Protein 6N0B (pdb70)

B-factor: mean 41.93, std 14.63, range [20.8, 118.57]

Structure (mmCIF, N/CA/C/O backbone):
data_6N0B
#
_entry.id   6N0B
#
_cell.length_a   151.513
_cell.length_b   68.866
_cell.length_c   150.519
_cell.angle_alpha   90.000
_cell.angle_beta   112.760
_cell.angle_gamma   90.000
#
_symmetry.space_group_name_H-M   'C 1 2 1'
#
loop_
_entity.id
_entity.type
_entity.pdbx_description
1 polymer Septin-7
2 non-polymer "GUANOSINE-5'-DIPHOSPHATE"
3 water water
#
loop_
_atom_site.group_PDB
_atom_site.id
_atom_site.type_symbol
_atom_site.label_atom_id
_atom_site.label_alt_id
_atom_site.label_comp_id
_atom_site.label_asym_id
_atom_site.label_entity_id
_atom_site.label_seq_id
_atom_site.pdbx_PDB_ins_code
_atom_site.Cartn_x
_atom_site.Cartn_y
_atom_site.Cartn_z
_atom_site.occupancy
_atom_site.B_iso_or_equiv
_atom_site.auth_seq_id
_atom_site.auth_comp_id
_atom_site.auth_asym_id
_atom_site.auth_atom_id
_atom_site.pdbx_PDB_model_num
ATOM 1 N N . GLY A 1 15 ? -26.152 -50.748 41.530 1.00 62.39 48 GLY C N 1
ATOM 2 C CA . GLY A 1 15 ? -25.270 -49.600 41.413 1.00 57.27 48 GLY C CA 1
ATOM 3 C C . GLY A 1 15 ? -25.140 -48.792 42.691 1.00 58.71 48 GLY C C 1
ATOM 4 O O . GLY A 1 15 ? -26.121 -48.597 43.408 1.00 64.89 48 GLY C O 1
ATOM 5 N N . PHE A 1 16 ? -23.920 -48.328 42.970 1.00 54.59 49 PHE C N 1
ATOM 6 C CA . PHE A 1 16 ? -23.608 -47.491 44.119 1.00 53.97 49 PHE C CA 1
ATOM 7 C C . PHE A 1 16 ? -23.071 -46.148 43.642 1.00 47.71 49 PHE C C 1
ATOM 8 O O . PHE A 1 16 ? -22.542 -46.034 42.536 1.00 48.04 49 PHE C O 1
ATOM 16 N N . GLU A 1 17 ? -23.220 -45.129 44.484 1.00 42.01 50 GLU C N 1
ATOM 17 C CA . GLU A 1 17 ? -22.550 -43.845 44.309 1.00 40.73 50 GLU C CA 1
ATOM 18 C C . GLU A 1 17 ? -21.696 -43.578 45.540 1.00 35.95 50 GLU C C 1
ATOM 19 O O . GLU A 1 17 ? -22.083 -43.928 46.657 1.00 40.18 50 GLU C O 1
ATOM 25 N N . PHE A 1 18 ? -20.536 -42.959 45.346 1.00 32.59 51 PHE C N 1
ATOM 26 C CA . PHE A 1 18 ? -19.680 -42.602 46.465 1.00 31.43 51 PHE C CA 1
ATOM 27 C C . PHE A 1 18 ? -19.008 -41.288 46.114 1.00 36.94 51 PHE C C 1
ATOM 28 O O . PHE A 1 18 ? -18.502 -41.132 44.997 1.00 34.43 51 PHE C O 1
ATOM 36 N N . THR A 1 19 ? -19.004 -40.344 47.049 1.00 34.72 52 THR C N 1
ATOM 37 C CA . THR A 1 19 ? -18.325 -39.069 46.852 1.00 30.14 52 THR C CA 1
ATOM 38 C C . THR A 1 19 ? -17.171 -38.975 47.839 1.00 30.44 52 THR C C 1
ATOM 39 O O . THR A 1 19 ? -17.384 -38.948 49.057 1.00 31.88 52 THR C O 1
ATOM 43 N N . LEU A 1 20 ? -15.945 -38.940 47.305 1.00 27.74 53 LEU C N 1
ATOM 44 C CA . LEU A 1 20 ? -14.707 -39.026 48.064 1.00 30.46 53 LEU C CA 1
ATOM 45 C C . LEU A 1 20 ? -13.913 -37.742 47.854 1.00 31.98 53 LEU C C 1
ATOM 46 O O . LEU A 1 20 ? -13.592 -37.384 46.715 1.00 32.17 53 LEU C O 1
ATOM 51 N N . MET A 1 21 ? -13.586 -37.055 48.944 1.00 29.43 54 MET C N 1
ATOM 52 C CA . MET A 1 21 ? -12.789 -35.840 48.881 1.00 27.19 54 MET C CA 1
ATOM 53 C C . MET A 1 21 ? -11.326 -36.126 49.238 1.00 26.11 54 MET C C 1
ATOM 54 O O . MET A 1 21 ? -11.033 -36.964 50.107 1.00 25.49 54 MET C O 1
ATOM 59 N N . VAL A 1 22 ? -10.410 -35.448 48.540 1.00 23.81 55 VAL C N 1
ATOM 60 C CA A VAL A 1 22 ? -8.963 -35.560 48.757 0.58 25.02 55 VAL C CA 1
ATOM 61 C CA B VAL A 1 22 ? -8.974 -35.563 48.798 0.42 25.11 55 VAL C CA 1
ATOM 62 C C . VAL A 1 22 ? -8.421 -34.178 49.088 1.00 25.07 55 VAL C C 1
ATOM 63 O O . VAL A 1 22 ? -8.666 -33.225 48.332 1.00 27.28 55 VAL C O 1
ATOM 70 N N . VAL A 1 23 ? -7.678 -34.069 50.196 1.00 26.42 56 VAL C N 1
ATOM 71 C CA . VAL A 1 23 ? -7.119 -32.797 50.653 1.00 25.92 56 VAL C CA 1
ATOM 72 C C . VAL A 1 23 ? -5.687 -33.024 51.136 1.00 27.22 56 VAL C C 1
ATOM 73 O O . VAL A 1 23 ? -5.416 -33.965 51.894 1.00 25.96 56 VAL C O 1
ATOM 77 N N . GLY A 1 24 ? -4.785 -32.145 50.715 1.00 24.36 57 GLY C N 1
ATOM 78 C CA . GLY A 1 24 ? -3.435 -32.083 51.248 1.00 25.11 57 GLY C CA 1
ATOM 79 C C . GLY A 1 24 ? -2.540 -31.264 50.340 1.00 27.80 57 GLY C C 1
ATOM 80 O O . GLY A 1 24 ? -2.891 -30.922 49.202 1.00 28.31 57 GLY C O 1
ATOM 81 N N . GLU A 1 25 ? -1.359 -30.937 50.861 1.00 27.52 58 GLU C N 1
ATOM 82 C CA . GLU A 1 25 ? -0.433 -30.138 50.072 1.00 27.70 58 GLU C CA 1
ATOM 83 C C . GLU A 1 25 ? -0.014 -30.896 48.812 1.00 28.06 58 GLU C C 1
ATOM 84 O O . GLU A 1 25 ? -0.059 -32.130 48.740 1.00 28.49 58 GLU C O 1
ATOM 90 N N . SER A 1 26 ? 0.356 -30.138 47.795 1.00 30.31 59 SER C N 1
ATOM 91 C CA . SER A 1 26 ? 0.766 -30.734 46.533 1.00 31.30 59 SER C CA 1
ATOM 92 C C . SER A 1 26 ? 1.991 -31.626 46.725 1.00 32.71 59 SER C C 1
ATOM 93 O O . SER A 1 26 ? 2.881 -31.334 47.529 1.00 34.07 59 SER C O 1
ATOM 96 N N . GLY A 1 27 ? 2.039 -32.724 45.982 1.00 32.77 60 GLY C N 1
ATOM 97 C CA . GLY A 1 27 ? 3.228 -33.557 46.008 1.00 34.46 60 GLY C CA 1
ATOM 98 C C . GLY A 1 27 ? 3.270 -34.550 47.145 1.00 34.29 60 GLY C C 1
ATOM 99 O O . GLY A 1 27 ? 4.365 -34.987 47.520 1.00 38.93 60 GLY C O 1
ATOM 100 N N . LEU A 1 28 ? 2.119 -34.942 47.692 1.00 28.58 61 LEU C N 1
ATOM 101 C CA . LEU A 1 28 ? 2.075 -35.949 48.743 1.00 28.79 61 LEU C CA 1
ATOM 102 C C . LEU A 1 28 ? 1.642 -37.315 48.217 1.00 30.16 61 LEU C C 1
ATOM 103 O O . LEU A 1 28 ? 1.337 -38.205 49.010 1.00 31.69 61 LEU C O 1
ATOM 108 N N . GLY A 1 29 ? 1.584 -37.487 46.903 1.00 28.18 62 GLY C N 1
ATOM 109 C CA . GLY A 1 29 ? 1.151 -38.744 46.337 1.00 28.95 62 GLY C CA 1
ATOM 110 C C . GLY A 1 29 ? -0.349 -38.919 46.263 1.00 30.59 62 GLY C C 1
ATOM 111 O O . GLY A 1 29 ? -0.819 -40.053 46.190 1.00 29.88 62 GLY C O 1
ATOM 112 N N . LYS A 1 30 ? -1.126 -37.833 46.325 1.00 28.15 63 LYS C N 1
ATOM 113 C CA . LYS A 1 30 ? -2.577 -37.974 46.430 1.00 26.80 63 LYS C CA 1
ATOM 114 C C . LYS A 1 30 ? -3.178 -38.544 45.152 1.00 27.76 63 LYS C C 1
ATOM 115 O O . LYS A 1 30 ? -3.967 -39.498 45.206 1.00 27.36 63 LYS C O 1
ATOM 121 N N . SER A 1 31 ? -2.836 -37.979 43.993 1.00 28.33 64 SER C N 1
ATOM 122 C CA . SER A 1 31 ? -3.393 -38.540 42.760 1.00 30.51 64 SER C CA 1
ATOM 123 C C . SER A 1 31 ? -2.897 -39.967 42.537 1.00 29.18 64 SER C C 1
ATOM 124 O O . SER A 1 31 ? -3.657 -40.833 42.080 1.00 28.62 64 SER C O 1
ATOM 127 N N . THR A 1 32 ? -1.642 -40.247 42.910 1.00 29.69 65 THR C N 1
ATOM 128 C CA . THR A 1 32 ? -1.140 -41.610 42.786 1.00 30.63 65 THR C CA 1
ATOM 129 C C . THR A 1 32 ? -1.936 -42.563 43.665 1.00 29.16 65 THR C C 1
ATOM 130 O O . THR A 1 32 ? -2.251 -43.685 43.249 1.00 30.99 65 THR C O 1
ATOM 134 N N . LEU A 1 33 ? -2.284 -42.128 44.874 1.00 26.24 66 LEU C N 1
ATOM 135 C CA . LEU A 1 33 ? -3.048 -42.996 45.757 1.00 29.16 66 LEU C CA 1
ATOM 136 C C . LEU A 1 33 ? -4.433 -43.288 45.182 1.00 27.44 66 LEU C C 1
ATOM 137 O O . LEU A 1 33 ? -4.879 -44.441 45.192 1.00 29.12 66 LEU C O 1
ATOM 142 N N . ILE A 1 34 ? -5.116 -42.257 44.657 1.00 24.60 67 ILE C N 1
ATOM 143 C CA . ILE A 1 34 ? -6.433 -42.456 44.044 1.00 26.96 67 ILE C CA 1
ATOM 144 C C . ILE A 1 34 ? -6.320 -43.424 42.883 1.00 29.97 67 ILE C C 1
ATOM 145 O O . ILE A 1 34 ? -7.142 -44.336 42.729 1.00 28.95 67 ILE C O 1
ATOM 150 N N . ASN A 1 35 ? -5.285 -43.245 42.055 1.00 28.93 68 ASN C N 1
ATOM 151 C CA . ASN A 1 35 ? -5.077 -44.113 40.908 1.00 29.29 68 ASN C CA 1
ATOM 152 C C . ASN A 1 35 ? -4.703 -45.527 41.321 1.00 32.11 68 ASN C C 1
ATOM 153 O O . ASN A 1 35 ? -4.931 -46.461 40.544 1.00 33.44 68 ASN C O 1
ATOM 158 N N . SER A 1 36 ? -4.143 -45.711 42.519 1.00 28.65 69 SER C N 1
ATOM 159 C CA . SER A 1 36 ? -3.867 -47.063 42.996 1.00 31.05 69 SER C CA 1
ATOM 160 C C . SER A 1 36 ? -5.126 -47.809 43.431 1.00 33.56 69 SER C C 1
ATOM 161 O O . SER A 1 36 ? -5.131 -49.042 43.424 1.00 32.78 69 SER C O 1
ATOM 164 N N . LEU A 1 37 ? -6.185 -47.090 43.808 1.00 35.93 70 LEU C N 1
ATOM 165 C CA . LEU A 1 37 ? -7.408 -47.742 44.280 1.00 38.83 70 LEU C CA 1
ATOM 166 C C . LEU A 1 37 ? -7.968 -48.733 43.265 1.00 36.77 70 LEU C C 1
ATOM 167 O O . LEU A 1 37 ? -8.363 -49.846 43.632 1.00 37.83 70 LEU C O 1
ATOM 172 N N . PHE A 1 38 ? -8.041 -48.350 41.983 1.00 35.34 71 PHE C N 1
ATOM 173 C CA . PHE A 1 38 ? -8.539 -49.261 40.955 1.00 38.80 71 PHE C CA 1
ATOM 174 C C . PHE A 1 38 ? -7.467 -49.666 39.953 1.00 39.68 71 PHE C C 1
ATOM 175 O O . PHE A 1 38 ? -7.794 -50.079 38.834 1.00 39.15 71 PHE C O 1
ATOM 183 N N . LEU A 1 39 ? -6.190 -49.592 40.349 1.00 37.95 72 LEU C N 1
ATOM 184 C CA . LEU A 1 39 ? -5.076 -50.015 39.492 1.00 44.71 72 LEU C CA 1
ATOM 185 C C . LEU A 1 39 ? -5.161 -49.381 38.115 1.00 41.36 72 LEU C C 1
ATOM 186 O O . LEU A 1 39 ? -4.774 -49.982 37.113 1.00 47.27 72 LEU C O 1
ATOM 191 N N . THR A 1 40 ? -5.679 -48.161 38.061 1.00 36.61 73 THR C N 1
ATOM 192 C CA . THR A 1 40 ? -5.979 -47.504 36.799 1.00 37.54 73 THR C CA 1
ATOM 193 C C . THR A 1 40 ? -5.731 -46.025 36.994 1.00 37.19 73 THR C C 1
ATOM 194 O O . THR A 1 40 ? -6.177 -45.456 37.994 1.00 37.30 73 THR C O 1
ATOM 198 N N . ASP A 1 41 ? -4.994 -45.420 36.064 1.00 42.29 74 ASP C N 1
ATOM 199 C CA . ASP A 1 41 ? -4.697 -43.992 36.142 1.00 43.05 74 ASP C CA 1
ATOM 200 C C . ASP A 1 41 ? -5.928 -43.232 35.648 1.00 40.45 74 ASP C C 1
ATOM 201 O O . ASP A 1 41 ? -5.948 -42.639 34.567 1.00 44.64 74 ASP C O 1
ATOM 206 N N . LEU A 1 42 ? -6.983 -43.294 36.458 1.00 39.01 75 LEU C N 1
ATOM 207 C CA . LEU A 1 42 ? -8.279 -42.721 36.103 1.00 41.82 75 LEU C CA 1
ATOM 208 C C . LEU A 1 42 ? -8.448 -41.302 36.625 1.00 45.16 75 LEU C C 1
ATOM 209 O O . LEU A 1 42 ? -9.484 -40.674 36.375 1.00 44.99 75 LEU C O 1
ATOM 214 N N . TYR A 1 43 ? -7.460 -40.785 37.342 1.00 41.09 76 TYR C N 1
ATOM 215 C CA . TYR A 1 43 ? -7.542 -39.468 37.955 1.00 41.90 76 TYR C CA 1
ATOM 216 C C . TYR A 1 43 ? -6.272 -38.700 37.614 1.00 45.63 76 TYR C C 1
ATOM 217 O O . TYR A 1 43 ? -5.183 -39.053 38.079 1.00 43.65 76 TYR C O 1
ATOM 226 N N . SER A 1 44 ? -6.407 -37.658 36.797 1.00 47.19 77 SER C N 1
ATOM 227 C CA . SER A 1 44 ? -5.269 -36.871 36.320 1.00 51.70 77 SER C CA 1
ATOM 228 C C . SER A 1 44 ? -5.583 -35.396 36.519 1.00 54.03 77 SER C C 1
ATOM 229 O O . SER A 1 44 ? -5.956 -34.691 35.570 1.00 56.92 77 SER C O 1
ATOM 232 N N . PRO A 1 45 ? -5.435 -34.894 37.742 1.00 55.68 78 PRO C N 1
ATOM 233 C CA . PRO A 1 45 ? -5.765 -33.491 38.005 1.00 58.74 78 PRO C CA 1
ATOM 234 C C . PRO A 1 45 ? -4.792 -32.552 37.313 1.00 63.56 78 PRO C C 1
ATOM 235 O O . PRO A 1 45 ? -3.615 -32.864 37.120 1.00 65.60 78 PRO C O 1
ATOM 239 N N . GLU A 1 46 ? -5.312 -31.381 36.939 1.00 67.05 79 GLU C N 1
ATOM 240 C CA . GLU A 1 46 ? -4.532 -30.425 36.161 1.00 73.73 79 GLU C CA 1
ATOM 241 C C . GLU A 1 46 ? -3.480 -29.728 37.015 1.00 76.20 79 GLU C C 1
ATOM 242 O O . GLU A 1 46 ? -2.443 -29.297 36.495 1.00 79.80 79 GLU C O 1
ATOM 248 N N . TYR A 1 47 ? -3.723 -29.620 38.317 1.00 74.60 80 TYR C N 1
ATOM 249 C CA . TYR A 1 47 ? -2.819 -28.918 39.215 1.00 77.00 80 TYR C CA 1
ATOM 250 C C . TYR A 1 47 ? -1.777 -29.889 39.751 1.00 79.34 80 TYR C C 1
ATOM 251 O O . TYR A 1 47 ? -2.148 -30.904 40.358 1.00 77.82 80 TYR C O 1
ATOM 260 N N . PRO A 1 48 ? -0.476 -29.639 39.538 1.00 83.75 81 PRO C N 1
ATOM 261 C CA . PRO A 1 48 ? 0.577 -30.471 40.115 1.00 82.92 81 PRO C CA 1
ATOM 262 C C . PRO A 1 48 ? 1.354 -29.736 41.197 1.00 82.37 81 PRO C C 1
ATOM 263 O O . PRO A 1 48 ? 2.394 -29.169 40.875 1.00 86.86 81 PRO C O 1
ATOM 267 N N . LYS A 1 56 ? -4.491 -19.026 42.849 1.00 94.21 89 LYS C N 1
ATOM 268 C CA . LYS A 1 56 ? -5.357 -18.190 43.673 1.00 95.37 89 LYS C CA 1
ATOM 269 C C . LYS A 1 56 ? -5.830 -18.955 44.906 1.00 90.50 89 LYS C C 1
ATOM 270 O O . LYS A 1 56 ? -5.184 -19.915 45.337 1.00 86.40 89 LYS C O 1
ATOM 272 N N . THR A 1 57 ? -6.956 -18.524 45.473 1.00 89.76 90 THR C N 1
ATOM 273 C CA . THR A 1 57 ? -7.538 -19.244 46.596 1.00 84.17 90 THR C CA 1
ATOM 274 C C . THR A 1 57 ? -7.898 -20.662 46.167 1.00 76.14 90 THR C C 1
ATOM 275 O O . THR A 1 57 ? -8.162 -20.930 44.991 1.00 78.06 90 THR C O 1
ATOM 279 N N . VAL A 1 58 ? -7.872 -21.579 47.137 1.00 65.04 91 VAL C N 1
ATOM 280 C CA . VAL A 1 58 ? -8.167 -22.980 46.870 1.00 52.76 91 VAL C CA 1
ATOM 281 C C . VAL A 1 58 ? -9.459 -23.082 46.083 1.00 50.80 91 VAL C C 1
ATOM 282 O O . VAL A 1 58 ? -10.440 -22.392 46.385 1.00 50.05 91 VAL C O 1
ATOM 286 N N . GLN A 1 59 ? -9.446 -23.912 45.044 1.00 48.84 92 GLN C N 1
ATOM 287 C CA . GLN A 1 59 ? -10.620 -24.207 44.235 1.00 51.58 92 GLN C CA 1
ATOM 288 C C . GLN A 1 59 ? -11.037 -25.646 44.490 1.00 45.24 92 GLN C C 1
ATOM 289 O O . GLN A 1 59 ? -10.193 -26.545 44.566 1.00 46.61 92 GLN C O 1
ATOM 295 N N . VAL A 1 60 ? -12.330 -25.863 44.660 1.00 41.31 93 VAL C N 1
ATOM 296 C CA . VAL A 1 60 ? -12.864 -27.194 44.899 1.00 37.00 93 VAL C CA 1
ATOM 297 C C . VAL A 1 60 ? -13.462 -27.680 43.588 1.00 37.49 93 VAL C C 1
ATOM 298 O O . VAL A 1 60 ? -14.318 -27.004 43.003 1.00 41.21 93 VAL C O 1
ATOM 302 N N . GLU A 1 61 ? -13.009 -28.834 43.114 1.00 35.28 94 GLU C N 1
ATOM 303 C CA . GLU A 1 61 ? -13.385 -29.339 41.802 1.00 43.79 94 GLU C CA 1
ATOM 304 C C . GLU A 1 61 ? -13.854 -30.779 41.930 1.00 37.91 94 GLU C C 1
ATOM 305 O O . GLU A 1 61 ? -13.521 -31.467 42.893 1.00 35.59 94 GLU C O 1
ATOM 311 N N . GLN A 1 62 ? -14.610 -31.242 40.930 1.00 36.67 95 GLN C N 1
ATOM 312 C CA . GLN A 1 62 ? -15.161 -32.592 40.938 1.00 38.35 95 GLN C CA 1
ATOM 313 C C . GLN A 1 62 ? -14.796 -33.314 39.648 1.00 34.38 95 GLN C C 1
ATOM 314 O O . GLN A 1 62 ? -14.783 -32.707 38.573 1.00 38.70 95 GLN C O 1
ATOM 320 N N . SER A 1 63 ? -14.551 -34.615 39.762 1.00 31.16 96 SER C N 1
ATOM 321 C CA . SER A 1 63 ? -14.317 -35.506 38.630 1.00 36.63 96 SER C CA 1
ATOM 322 C C . SER A 1 63 ? -15.180 -36.742 38.832 1.00 33.71 96 SER C C 1
ATOM 323 O O . SER A 1 63 ? -15.174 -37.314 39.924 1.00 36.50 96 SER C O 1
ATOM 326 N N . LYS A 1 64 ? -15.891 -37.180 37.795 1.00 30.93 97 LYS C N 1
ATOM 327 C CA . LYS A 1 64 ? -16.727 -38.363 37.922 1.00 32.53 97 LYS C CA 1
ATOM 328 C C . LYS A 1 64 ? -16.161 -39.527 37.126 1.00 29.08 97 LYS C C 1
ATOM 329 O O . LYS A 1 64 ? -15.751 -39.363 35.976 1.00 30.53 97 LYS C O 1
ATOM 335 N N . VAL A 1 65 ? -16.169 -40.710 37.740 1.00 28.37 98 VAL C N 1
ATOM 336 C CA . VAL A 1 65 ? -15.752 -41.943 37.077 1.00 29.43 98 VAL C CA 1
ATOM 337 C C . VAL A 1 65 ? -16.769 -43.025 37.404 1.00 31.19 98 VAL C C 1
ATOM 338 O O . VAL A 1 65 ? -17.005 -43.314 38.583 1.00 32.58 98 VAL C O 1
ATOM 342 N N . LEU A 1 66 ? -17.349 -43.630 36.372 1.00 31.99 99 LEU C N 1
ATOM 343 C CA . LEU A 1 66 ? -18.233 -44.785 36.514 1.00 34.36 99 LEU C CA 1
ATOM 344 C C . LEU A 1 66 ? -17.395 -46.049 36.346 1.00 39.67 99 LEU C C 1
ATOM 345 O O . LEU A 1 66 ? -16.896 -46.329 35.248 1.00 41.43 99 LEU C O 1
ATOM 350 N N . ILE A 1 67 ? -17.250 -46.820 37.417 1.00 35.74 100 ILE C N 1
ATOM 351 C CA . ILE A 1 67 ? -16.471 -48.051 37.383 1.00 35.58 100 ILE C CA 1
ATOM 352 C C . ILE A 1 67 ? -17.427 -49.231 37.339 1.00 39.49 100 ILE C C 1
ATOM 353 O O . ILE A 1 67 ? -18.222 -49.432 38.265 1.00 41.03 100 ILE C O 1
ATOM 358 N N . LYS A 1 68 ? -17.351 -50.012 36.266 1.00 41.08 101 LYS C N 1
ATOM 359 C CA . LYS A 1 68 ? -18.120 -51.238 36.119 1.00 45.52 101 LYS C CA 1
ATOM 360 C C . LYS A 1 68 ? -17.129 -52.393 36.166 1.00 54.58 101 LYS C C 1
ATOM 361 O O . LYS A 1 68 ? -16.284 -52.534 35.276 1.00 55.74 101 LYS C O 1
ATOM 367 N N . GLU A 1 69 ? -17.217 -53.198 37.218 1.00 60.42 102 GLU C N 1
ATOM 368 C CA . GLU A 1 69 ? -16.262 -54.273 37.453 1.00 65.82 102 GLU C CA 1
ATOM 369 C C . GLU A 1 69 ? -17.001 -55.423 38.116 1.00 73.12 102 GLU C C 1
ATOM 370 O O . GLU A 1 69 ? -17.630 -55.234 39.161 1.00 72.36 102 GLU C O 1
ATOM 376 N N . GLY A 1 70 ? -16.935 -56.600 37.504 1.00 62.59 103 GLY C N 1
ATOM 377 C CA . GLY A 1 70 ? -17.607 -57.768 38.052 1.00 68.46 103 GLY C CA 1
ATOM 378 C C . GLY A 1 70 ? -19.107 -57.617 38.166 1.00 72.29 103 GLY C C 1
ATOM 379 O O . GLY A 1 70 ? -19.692 -58.005 39.184 1.00 74.88 103 GLY C O 1
ATOM 380 N N . GLY A 1 71 ? -19.746 -57.049 37.146 1.00 72.73 104 GLY C N 1
ATOM 381 C CA . GLY A 1 71 ? -21.188 -56.906 37.155 1.00 72.32 104 GLY C CA 1
ATOM 382 C C . GLY A 1 71 ? -21.737 -55.933 38.175 1.00 69.69 104 GLY C C 1
ATOM 383 O O . GLY A 1 71 ? -22.933 -55.976 38.476 1.00 72.06 104 GLY C O 1
ATOM 384 N N . VAL A 1 72 ? -20.902 -55.051 38.718 1.00 63.27 105 VAL C N 1
ATOM 385 C CA . VAL A 1 72 ? -21.331 -54.046 39.681 1.00 56.53 105 VAL C CA 1
ATOM 386 C C . VAL A 1 72 ? -20.860 -52.685 39.186 1.00 50.63 105 VAL C C 1
ATOM 387 O O . VAL A 1 72 ? -19.742 -52.560 38.675 1.00 52.76 105 VAL C O 1
ATOM 391 N N . GLN A 1 73 ? -21.710 -51.666 39.322 1.00 43.07 106 GLN C N 1
ATOM 392 C CA . GLN A 1 73 ? -21.350 -50.305 38.944 1.00 38.64 106 GLN C CA 1
ATOM 393 C C . GLN A 1 73 ? -21.189 -49.419 40.169 1.00 38.15 106 GLN C C 1
ATOM 394 O O . GLN A 1 73 ? -22.020 -49.448 41.084 1.00 41.39 106 GLN C O 1
ATOM 400 N N . LEU A 1 74 ? -20.124 -48.618 40.164 1.00 33.42 107 LEU C N 1
ATOM 401 C CA . LEU A 1 74 ? -19.858 -47.615 41.184 1.00 32.94 107 LEU C CA 1
ATOM 402 C C . LEU A 1 74 ? -19.682 -46.279 40.484 1.00 33.96 107 LEU C C 1
ATOM 403 O O . LEU A 1 74 ? -18.779 -46.132 39.654 1.00 33.84 107 LEU C O 1
ATOM 408 N N . LEU A 1 75 ? -20.543 -45.309 40.801 1.00 34.05 108 LEU C N 1
ATOM 409 C CA . LEU A 1 75 ? -20.352 -43.941 40.309 1.00 34.31 108 LEU C CA 1
ATOM 410 C C . LEU A 1 75 ? -19.554 -43.192 41.360 1.00 33.27 108 LEU C C 1
ATOM 411 O O . LEU A 1 75 ? -20.081 -42.806 42.408 1.00 34.51 108 LEU C O 1
ATOM 416 N N . LEU A 1 76 ? -18.270 -43.006 41.093 1.00 31.08 109 LEU C N 1
ATOM 417 C CA . LEU A 1 76 ? -17.368 -42.378 42.039 1.00 30.57 109 LEU C CA 1
ATOM 418 C C . LEU A 1 76 ? -17.171 -40.916 41.653 1.00 33.53 109 LEU C C 1
ATOM 419 O O . LEU A 1 76 ? -16.814 -40.613 40.513 1.00 35.63 109 LEU C O 1
ATOM 424 N N . THR A 1 77 ? -17.417 -40.013 42.588 1.00 29.92 110 THR C N 1
ATOM 425 C CA . THR A 1 77 ? -17.084 -38.611 42.398 1.00 29.81 110 THR C CA 1
ATOM 426 C C . THR A 1 77 ? -15.869 -38.327 43.256 1.00 28.83 110 THR C C 1
ATOM 427 O O . THR A 1 77 ? -15.898 -38.600 44.462 1.00 30.09 110 THR C O 1
ATOM 431 N N . ILE A 1 78 ? -14.799 -37.825 42.635 1.00 28.56 111 ILE C N 1
ATOM 432 C CA . ILE A 1 78 ? -13.588 -37.421 43.345 1.00 28.71 111 ILE C CA 1
ATOM 433 C C . ILE A 1 78 ? -13.606 -35.907 43.453 1.00 31.57 111 ILE C C 1
ATOM 434 O O . ILE A 1 78 ? -13.655 -35.206 42.433 1.00 31.96 111 ILE C O 1
ATOM 439 N N . VAL A 1 79 ? -13.581 -35.400 44.681 1.00 30.63 112 VAL C N 1
ATOM 440 C CA . VAL A 1 79 ? -13.615 -33.967 44.938 1.00 27.91 112 VAL C CA 1
ATOM 441 C C . VAL A 1 79 ? -12.220 -33.578 45.374 1.00 25.88 112 VAL C C 1
ATOM 442 O O . VAL A 1 79 ? -11.729 -34.085 46.385 1.00 26.77 112 VAL C O 1
ATOM 446 N N . ASP A 1 80 ? -11.568 -32.708 44.621 1.00 27.93 113 ASP C N 1
ATOM 447 C CA . ASP A 1 80 ? -10.213 -32.328 45.003 1.00 29.98 113 ASP C CA 1
ATOM 448 C C . ASP A 1 80 ? -10.153 -30.835 45.301 1.00 29.72 113 ASP C C 1
ATOM 449 O O . ASP A 1 80 ? -11.089 -30.073 45.028 1.00 28.30 113 ASP C O 1
ATOM 454 N N . THR A 1 81 ? -9.040 -30.421 45.907 1.00 28.44 114 THR C N 1
ATOM 455 C CA . THR A 1 81 ? -8.901 -29.063 46.432 1.00 29.02 114 THR C CA 1
ATOM 456 C C . THR A 1 81 ? -7.520 -28.527 46.061 1.00 30.92 114 THR C C 1
ATOM 457 O O . THR A 1 81 ? -6.707 -28.204 46.928 1.00 30.80 114 THR C O 1
ATOM 461 N N . PRO A 1 82 ? -7.235 -28.406 44.763 1.00 32.42 115 PRO C N 1
ATOM 462 C CA . PRO A 1 82 ? -5.903 -27.953 44.328 1.00 33.42 115 PRO C CA 1
ATOM 463 C C . PRO A 1 82 ? -5.534 -26.591 44.906 1.00 32.34 115 PRO C C 1
ATOM 464 O O . PRO A 1 82 ? -6.350 -25.670 44.950 1.00 34.00 115 PRO C O 1
ATOM 468 N N . GLY A 1 83 ? -4.277 -26.467 45.357 1.00 32.14 116 GLY C N 1
ATOM 469 C CA . GLY A 1 83 ? -3.802 -25.249 45.974 1.00 33.18 116 GLY C CA 1
ATOM 470 C C . GLY A 1 83 ? -3.802 -25.268 47.489 1.00 31.99 116 GLY C C 1
ATOM 471 O O . GLY A 1 83 ? -3.176 -24.394 48.110 1.00 30.61 116 GLY C O 1
ATOM 472 N N . PHE A 1 84 ? -4.497 -26.225 48.098 1.00 29.51 117 PHE C N 1
ATOM 473 C CA . PHE A 1 84 ? -4.555 -26.305 49.554 1.00 30.33 117 PHE C CA 1
ATOM 474 C C . PHE A 1 84 ? -3.154 -26.475 50.137 1.00 30.86 117 PHE C C 1
ATOM 475 O O . PHE A 1 84 ? -2.424 -27.388 49.754 1.00 29.77 117 PHE C O 1
ATOM 483 N N . GLY A 1 85 ? -2.784 -25.594 51.076 1.00 26.84 118 GLY C N 1
ATOM 484 C CA . GLY A 1 85 ? -1.528 -25.729 51.794 1.00 29.02 118 GLY C CA 1
ATOM 485 C C . GLY A 1 85 ? -0.290 -25.394 50.991 1.00 29.96 118 GLY C C 1
ATOM 486 O O . GLY A 1 85 ? 0.835 -25.561 51.505 1.00 29.74 118 GLY C O 1
ATOM 487 N N . ASP A 1 86 ? -0.429 -24.895 49.759 1.00 26.39 119 ASP C N 1
ATOM 488 C CA . ASP A 1 86 ? 0.747 -24.724 48.900 1.00 32.58 119 ASP C CA 1
ATOM 489 C C . ASP A 1 86 ? 1.305 -23.305 48.870 1.00 32.04 119 ASP C C 1
ATOM 490 O O . ASP A 1 86 ? 2.424 -23.115 48.383 1.00 33.37 119 ASP C O 1
ATOM 495 N N . ALA A 1 87 ? 0.565 -22.316 49.357 1.00 27.03 120 ALA C N 1
ATOM 496 C CA . ALA A 1 87 ? 0.998 -20.932 49.260 1.00 30.30 120 ALA C CA 1
ATOM 497 C C . ALA A 1 87 ? 1.909 -20.579 50.430 1.00 28.08 120 ALA C C 1
ATOM 498 O O . ALA A 1 87 ? 2.024 -21.322 51.410 1.00 29.14 120 ALA C O 1
AT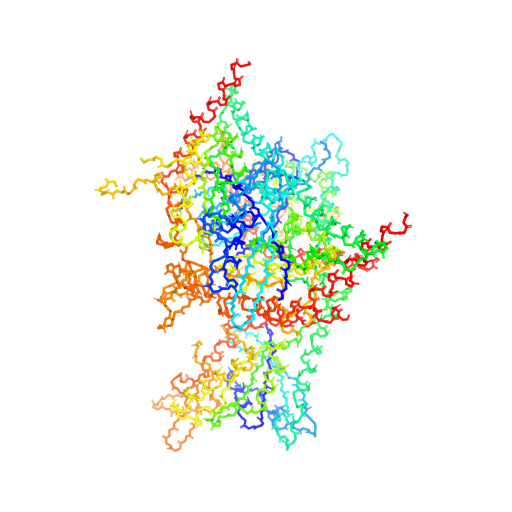OM 500 N N . VAL A 1 88 ? 2.583 -19.434 50.299 1.00 28.77 121 VAL C N 1
ATOM 501 C CA . VAL A 1 88 ? 3.260 -18.832 51.445 1.00 29.25 121 VAL C CA 1
ATOM 502 C C . VAL A 1 88 ? 2.256 -18.536 52.557 1.00 28.06 121 VAL C C 1
ATOM 503 O O . VAL A 1 88 ? 2.509 -18.817 53.732 1.00 27.78 121 VAL C O 1
ATOM 507 N N . ASP A 1 89 ? 1.092 -17.972 52.198 1.00 29.65 122 ASP C N 1
ATOM 508 C CA . ASP A 1 89 ? 0.065 -17.590 53.172 1.00 28.46 122 ASP C CA 1
ATOM 509 C C . ASP A 1 89 ? -1.148 -18.478 52.920 1.00 30.47 122 ASP C C 1
ATOM 510 O O . ASP A 1 89 ? -1.909 -18.252 51.977 1.00 31.17 122 ASP C O 1
ATOM 515 N N . ASN A 1 90 ? -1.326 -19.491 53.764 1.00 25.65 123 ASN C N 1
ATOM 516 C CA . ASN A 1 90 ? -2.463 -20.389 53.608 1.00 26.32 123 ASN C CA 1
ATOM 517 C C . ASN A 1 90 ? -3.632 -20.023 54.518 1.00 27.55 123 ASN C C 1
ATOM 518 O O . ASN A 1 90 ? -4.474 -20.888 54.798 1.00 27.78 123 ASN C O 1
ATOM 523 N N . SER A 1 91 ? -3.698 -18.771 54.982 1.00 28.89 124 SER C N 1
ATOM 524 C CA . SER A 1 91 ? -4.805 -18.333 55.835 1.00 28.69 124 SER C CA 1
ATOM 525 C C . SER A 1 91 ? -6.152 -18.709 55.234 1.00 30.36 124 SER C C 1
ATOM 526 O O . SER A 1 91 ? -6.409 -18.474 54.048 1.00 29.13 124 SER C O 1
ATOM 529 N N . ASN A 1 92 ? -7.005 -19.323 56.060 1.00 26.28 125 ASN C N 1
ATOM 530 C CA . ASN A 1 92 ? -8.398 -19.609 55.693 1.00 28.40 125 ASN C CA 1
ATOM 531 C C . ASN A 1 92 ? -8.518 -20.560 54.505 1.00 28.92 125 ASN C C 1
ATOM 532 O O . ASN A 1 92 ? -9.564 -20.603 53.857 1.00 30.29 125 ASN C O 1
ATOM 537 N N . CYS A 1 93 ? -7.473 -21.349 54.200 1.00 27.79 126 CYS C N 1
ATOM 538 C CA . CYS A 1 93 ? -7.558 -22.219 53.029 1.00 29.78 126 CYS C CA 1
ATOM 539 C C . CYS A 1 93 ? -8.540 -23.371 53.228 1.00 30.31 126 CYS C C 1
ATOM 540 O O . CYS A 1 93 ? -8.838 -24.079 52.264 1.00 28.73 126 CYS C O 1
ATOM 543 N N . TRP A 1 94 ? -9.031 -23.570 54.453 1.00 30.19 127 TRP C N 1
ATOM 544 C CA . TRP A 1 94 ? -10.089 -24.525 54.737 1.00 27.66 127 TRP C CA 1
ATOM 545 C C . TRP A 1 94 ? -11.453 -24.001 54.318 1.00 27.91 127 TRP C C 1
ATOM 546 O O . TRP A 1 94 ? -12.390 -24.797 54.157 1.00 27.65 127 TRP C O 1
ATOM 557 N N . GLN A 1 95 ? -11.586 -22.687 54.153 1.00 27.10 128 GLN C N 1
ATOM 558 C CA . GLN A 1 95 ? -12.934 -22.144 54.004 1.00 29.71 128 GLN C CA 1
ATOM 559 C C . GLN A 1 95 ? -13.615 -22.595 52.712 1.00 29.85 128 GLN C C 1
ATOM 560 O O . GLN A 1 95 ? -14.813 -22.922 52.748 1.00 28.16 128 GLN C O 1
ATOM 566 N N . PRO A 1 96 ? -12.930 -22.645 51.560 1.00 29.11 129 PRO C N 1
ATOM 567 C CA . PRO A 1 96 ? -13.612 -23.170 50.356 1.00 31.17 129 PRO C CA 1
ATOM 568 C C . PRO A 1 96 ? -14.053 -24.619 50.515 1.00 29.52 129 PRO C C 1
ATOM 569 O O . PRO A 1 96 ? -15.037 -25.053 49.885 1.00 30.20 129 PRO C O 1
ATOM 573 N N . VAL A 1 97 ? -13.343 -25.381 51.348 1.00 26.89 130 VAL C N 1
ATOM 574 C CA . VAL A 1 97 ? -13.736 -26.756 51.626 1.00 24.93 130 VAL C CA 1
ATOM 575 C C . VAL A 1 97 ? -15.006 -26.776 52.469 1.00 27.50 130 VAL C C 1
ATOM 576 O O . VAL A 1 97 ? -15.955 -27.516 52.179 1.00 28.71 130 VAL C O 1
ATOM 580 N N . ILE A 1 98 ? -15.036 -25.974 53.533 1.00 26.54 131 ILE C N 1
ATOM 581 C CA . ILE A 1 98 ? -16.260 -25.868 54.325 1.00 27.26 131 ILE C CA 1
ATOM 582 C C . ILE A 1 98 ? -17.419 -25.433 53.445 1.00 31.55 131 ILE C C 1
ATOM 583 O O . ILE A 1 98 ? -18.513 -26.021 53.494 1.00 27.65 131 ILE C O 1
ATOM 588 N N . ASP A 1 99 ? -17.204 -24.393 52.626 1.00 32.56 132 ASP C N 1
ATOM 589 C CA . ASP A 1 99 ? -18.308 -23.862 51.820 1.00 32.93 132 ASP C CA 1
ATOM 590 C C . ASP A 1 99 ? -18.887 -24.926 50.894 1.00 33.69 132 ASP C C 1
ATOM 591 O O . ASP A 1 99 ? -20.122 -25.041 50.749 1.00 29.31 132 ASP C O 1
ATOM 596 N N . TYR A 1 100 ? -18.013 -25.695 50.239 1.00 31.73 133 TYR C N 1
ATOM 597 C CA . TYR A 1 100 ? -18.461 -26.759 49.344 1.00 30.25 133 TYR C CA 1
ATOM 598 C C . TYR A 1 100 ? -19.297 -27.788 50.096 1.00 28.49 133 TYR C C 1
ATOM 599 O O . TYR A 1 100 ? -20.426 -28.116 49.686 1.00 30.35 133 TYR C O 1
ATOM 608 N N . ILE A 1 101 ? -18.763 -28.287 51.215 1.00 27.86 134 ILE C N 1
ATOM 609 C CA . ILE A 1 101 ? -19.417 -29.348 51.977 1.00 26.88 134 ILE C CA 1
ATOM 610 C C . ILE A 1 101 ? -20.766 -28.880 52.505 1.00 29.92 134 ILE C C 1
ATOM 611 O O . ILE A 1 101 ? -21.790 -29.547 52.322 1.00 31.70 134 ILE C O 1
ATOM 616 N N . ASP A 1 102 ? -20.787 -27.723 53.169 1.00 28.04 135 ASP C N 1
ATOM 617 C CA . ASP A 1 102 ? -22.050 -27.221 53.702 1.00 32.65 135 ASP C CA 1
ATOM 618 C C . ASP A 1 102 ? -23.047 -26.879 52.598 1.00 33.00 135 ASP C C 1
ATOM 619 O O . ASP A 1 102 ? -24.274 -27.019 52.804 1.00 32.22 135 ASP C O 1
ATOM 624 N N . SER A 1 103 ? -22.569 -26.444 51.418 1.00 31.26 136 SER C N 1
ATOM 625 C CA . SER A 1 103 ? -23.493 -26.171 50.311 1.00 34.39 136 SER C CA 1
ATOM 626 C C . SER A 1 103 ? -24.199 -27.436 49.818 1.00 34.69 136 SER C C 1
ATOM 627 O O . SER A 1 103 ? -25.346 -27.366 49.344 1.00 33.70 136 SER C O 1
ATOM 630 N N . LYS A 1 104 ? -23.542 -28.598 49.912 1.00 31.61 137 LYS C N 1
ATOM 631 C CA . LYS A 1 104 ? -24.204 -29.856 49.555 1.00 31.57 137 LYS C CA 1
ATOM 632 C C . LYS A 1 104 ? -25.221 -30.281 50.617 1.00 30.81 137 LYS C C 1
ATOM 633 O O . LYS A 1 104 ? -26.257 -30.880 50.288 1.00 30.50 137 LYS C O 1
ATOM 639 N N . PHE A 1 105 ? -24.930 -30.016 51.898 1.00 31.31 138 PHE C N 1
ATOM 640 C CA . PHE A 1 105 ? -25.930 -30.198 52.944 1.00 31.18 138 PHE C CA 1
ATOM 641 C C . PHE A 1 105 ? -27.122 -29.288 52.694 1.00 32.27 138 PHE C C 1
ATOM 642 O O . PHE A 1 105 ? -28.276 -29.710 52.820 1.00 31.02 138 PHE C O 1
ATOM 650 N N . GLU A 1 106 ? -26.853 -28.026 52.343 1.00 31.95 139 GLU C N 1
ATOM 651 C CA . GLU A 1 106 ? -27.933 -27.080 52.075 1.00 37.31 139 GLU C CA 1
ATOM 652 C C . GLU A 1 106 ? -28.805 -27.551 50.920 1.00 34.66 139 GLU C C 1
ATOM 653 O O . GLU A 1 106 ? -30.043 -27.463 50.987 1.00 35.77 139 GLU C O 1
ATOM 659 N N . ASP A 1 107 ? -28.179 -28.024 49.835 1.00 32.72 140 ASP C N 1
ATOM 660 C CA . ASP A 1 107 ? -28.965 -28.499 48.694 1.00 34.86 140 ASP C CA 1
ATOM 661 C C . ASP A 1 107 ? -29.820 -29.695 49.081 1.00 32.94 140 ASP C C 1
ATOM 662 O O . ASP A 1 107 ? -30.984 -29.797 48.673 1.00 34.72 140 ASP C O 1
ATOM 667 N N . TYR A 1 108 ? -29.248 -30.622 49.850 1.00 33.65 141 TYR C N 1
ATOM 668 C CA . TYR A 1 108 ? -29.996 -31.806 50.258 1.00 34.20 141 TYR C CA 1
ATOM 669 C C . TYR A 1 108 ? -31.187 -31.429 51.128 1.00 33.41 141 TYR C C 1
ATOM 670 O O . TYR A 1 108 ? -32.290 -31.976 50.966 1.00 33.37 141 TYR C O 1
ATOM 679 N N . LEU A 1 109 ? -30.978 -30.501 52.065 1.00 34.05 142 LEU C N 1
ATOM 680 C CA . LEU A 1 109 ? -32.064 -30.046 52.926 1.00 36.37 142 LEU C CA 1
ATOM 681 C C . LEU A 1 109 ? -33.166 -29.392 52.108 1.00 36.95 142 LEU C C 1
ATOM 682 O O . LEU A 1 109 ? -34.357 -29.627 52.351 1.00 36.21 142 LEU C O 1
ATOM 687 N N . ASN A 1 110 ? -32.790 -28.575 51.126 1.00 36.75 143 ASN C N 1
ATOM 688 C CA . ASN A 1 110 ? -33.811 -27.996 50.256 1.00 36.92 143 ASN C CA 1
ATOM 689 C C . ASN A 1 110 ? -34.520 -29.068 49.436 1.00 36.65 143 ASN C C 1
ATOM 690 O O . ASN A 1 110 ? -35.758 -29.058 49.325 1.00 39.20 143 ASN C O 1
ATOM 695 N N . ALA A 1 111 ? -33.764 -30.015 48.877 1.00 37.15 144 ALA C N 1
ATOM 696 C CA . ALA A 1 111 ? -34.380 -31.086 48.098 1.00 37.68 144 ALA C CA 1
ATOM 697 C C . ALA A 1 111 ? -35.360 -31.903 48.937 1.00 39.11 144 ALA C C 1
ATOM 698 O O . ALA A 1 111 ? -36.456 -32.238 48.468 1.00 38.28 144 ALA C O 1
ATOM 700 N N . GLU A 1 112 ? -35.002 -32.243 50.178 1.00 37.97 145 GLU C N 1
ATOM 701 C CA . GLU A 1 112 ? -35.936 -33.082 50.928 1.00 41.69 145 GLU C CA 1
ATOM 702 C C . GLU A 1 112 ? -37.086 -32.294 51.557 1.00 42.17 145 GLU C C 1
ATOM 703 O O . GLU A 1 112 ? -38.076 -32.903 51.980 1.00 41.74 145 GLU C O 1
ATOM 709 N N . SER A 1 113 ? -37.025 -30.963 51.555 1.00 39.80 146 SER C N 1
ATOM 710 C CA . SER A 1 113 ? -38.117 -30.149 52.061 1.00 41.04 146 SER C CA 1
ATOM 711 C C . SER A 1 113 ? -39.210 -29.882 51.025 1.00 40.09 146 SER C C 1
ATOM 712 O O . SER A 1 113 ? -40.254 -29.319 51.389 1.00 40.87 146 SER C O 1
ATOM 715 N N . ARG A 1 114 ? -39.003 -30.249 49.761 1.00 40.22 147 ARG C N 1
ATOM 716 C CA . ARG A 1 114 ? -40.005 -29.974 48.726 1.00 40.20 147 ARG C CA 1
ATOM 717 C C . ARG A 1 114 ? -41.235 -30.862 48.873 1.00 41.19 147 ARG C C 1
ATOM 718 O O . ARG A 1 114 ? -41.152 -32.003 49.327 1.00 41.49 147 ARG C O 1
ATOM 726 N N . VAL A 1 115 ? -42.385 -30.332 48.431 1.00 41.83 148 VAL C N 1
ATOM 727 C CA . VAL A 1 115 ? -43.622 -31.114 48.429 1.00 44.16 148 VAL C CA 1
ATOM 728 C C . VAL A 1 115 ? -43.443 -32.373 47.592 1.00 46.64 148 VAL C C 1
ATOM 729 O O . VAL A 1 115 ? -43.812 -33.476 48.010 1.00 47.87 148 VAL C O 1
ATOM 733 N N . ASN A 1 116 ? -42.858 -32.229 46.402 1.00 49.89 149 ASN C N 1
ATOM 734 C CA A ASN A 1 116 ? -42.568 -33.353 45.516 0.39 52.43 149 ASN C CA 1
ATOM 735 C CA B ASN A 1 116 ? -42.574 -33.349 45.517 0.61 52.48 149 ASN C CA 1
ATOM 736 C C . ASN A 1 116 ? -41.064 -33.543 45.507 1.00 52.34 149 ASN C C 1
ATOM 737 O O . ASN A 1 116 ? -40.332 -32.731 44.928 1.00 56.87 149 ASN C O 1
ATOM 746 N N . ARG A 1 117 ? -40.602 -34.609 46.158 1.00 50.96 150 ARG C N 1
ATOM 747 C CA . ARG A 1 117 ? -39.174 -34.863 46.319 1.00 47.86 150 ARG C CA 1
ATOM 748 C C . ARG A 1 117 ? -38.782 -36.217 45.737 1.00 50.14 150 ARG C C 1
ATOM 749 O O . ARG A 1 117 ? -37.826 -36.847 46.201 1.00 53.07 150 ARG C O 1
ATOM 757 N N . ARG A 1 118 ? -39.517 -36.670 44.714 1.00 52.78 151 ARG C N 1
ATOM 758 C CA . ARG A 1 118 ? -39.264 -37.986 44.139 1.00 54.78 151 ARG C CA 1
ATOM 759 C C . ARG A 1 118 ? -37.871 -38.075 43.534 1.00 56.05 151 ARG C C 1
ATOM 760 O O . ARG A 1 118 ? -37.241 -39.138 43.584 1.00 59.82 151 ARG C O 1
ATOM 762 N N . GLN A 1 119 ? -37.370 -36.982 42.969 1.00 53.45 152 GLN C N 1
ATOM 763 C CA . GLN A 1 119 ? -36.010 -36.927 42.444 1.00 62.46 152 GLN C CA 1
ATOM 764 C C . GLN A 1 119 ? -35.116 -36.298 43.512 1.00 62.07 152 GLN C C 1
ATOM 765 O O . GLN A 1 119 ? -35.191 -35.089 43.751 1.00 65.81 152 GLN C O 1
ATOM 767 N N . MET A 1 120 ? -34.291 -37.119 44.165 1.00 57.59 153 MET C N 1
ATOM 768 C CA . MET A 1 120 ? -33.383 -36.652 45.220 1.00 59.57 153 MET C CA 1
ATOM 769 C C . MET A 1 120 ? -31.932 -36.841 44.805 1.00 58.67 153 MET C C 1
ATOM 770 O O . MET A 1 120 ? -31.371 -37.937 44.984 1.00 61.99 153 MET C O 1
ATOM 775 N N . PRO A 1 121 ? -31.266 -35.815 44.290 1.00 58.12 154 PRO C N 1
ATOM 776 C CA . PRO A 1 121 ? -29.808 -35.907 44.141 1.00 55.29 154 PRO C CA 1
ATOM 777 C C . PRO A 1 121 ? -29.135 -35.838 45.507 1.00 52.20 154 PRO C C 1
ATOM 778 O O . PRO A 1 121 ? -29.641 -35.198 46.434 1.00 52.44 154 PRO C O 1
ATOM 782 N N . ASP A 1 122 ? -27.996 -36.530 45.635 1.00 46.19 155 ASP C N 1
ATOM 783 C CA . ASP A 1 122 ? -27.222 -36.563 46.885 1.00 43.79 155 ASP C CA 1
ATOM 784 C C . ASP A 1 122 ? -25.757 -36.319 46.532 1.00 41.38 155 ASP C C 1
ATOM 785 O O . ASP A 1 122 ? -25.039 -37.249 46.158 1.00 42.87 155 ASP C O 1
ATOM 790 N N . ASN A 1 123 ? -25.317 -35.070 46.656 1.00 39.01 156 ASN C N 1
ATOM 791 C CA . ASN A 1 123 ? -23.937 -34.717 46.365 1.00 37.00 156 ASN C CA 1
ATOM 792 C C . ASN A 1 123 ? -23.112 -34.536 47.634 1.00 35.59 156 ASN C C 1
ATOM 793 O O . ASN A 1 123 ? -21.989 -34.011 47.568 1.00 36.04 156 ASN C O 1
ATOM 798 N N . ARG A 1 124 ? -23.617 -34.999 48.775 1.00 33.99 157 ARG C N 1
ATOM 799 C CA . ARG A 1 124 ? -22.897 -34.815 50.034 1.00 30.91 157 ARG C CA 1
ATOM 800 C C . ARG A 1 124 ? -21.581 -35.577 50.035 1.00 29.18 157 ARG C C 1
ATOM 801 O O . ARG A 1 124 ? -21.472 -36.693 49.510 1.00 28.52 157 ARG C O 1
ATOM 809 N N . VAL A 1 125 ? -20.565 -34.960 50.628 1.00 26.62 158 VAL C N 1
ATOM 810 C CA . VAL A 1 125 ? -19.232 -35.553 50.642 1.00 26.45 158 VAL C CA 1
ATOM 811 C C . VAL A 1 125 ? -19.181 -36.617 51.726 1.00 28.44 158 VAL C C 1
ATOM 812 O O . VAL A 1 125 ? -19.388 -36.326 52.911 1.00 28.47 158 VAL C O 1
ATOM 816 N N . GLN A 1 126 ? -18.882 -37.848 51.331 1.00 25.57 159 GLN C N 1
ATOM 817 C CA . GLN A 1 126 ? -19.053 -38.962 52.251 1.00 27.55 159 GLN C CA 1
ATOM 818 C C . GLN A 1 126 ? -17.752 -39.382 52.925 1.00 29.18 159 GLN C C 1
ATOM 819 O O . GLN A 1 126 ? -17.790 -40.156 53.895 1.00 29.37 159 GLN C O 1
ATOM 825 N N . CYS A 1 127 ? -16.624 -38.841 52.479 1.00 27.95 160 CYS C N 1
ATOM 826 C CA . CYS A 1 127 ? -15.334 -39.195 53.052 1.00 28.24 160 CYS C CA 1
ATOM 827 C C . CYS A 1 127 ? -14.333 -38.127 52.639 1.00 26.18 160 CYS C C 1
ATOM 828 O O . CYS A 1 127 ? -14.415 -37.612 51.524 1.00 26.02 160 CYS C O 1
ATOM 831 N N . CYS A 1 128 ? -13.403 -37.790 53.533 1.00 26.68 161 CYS C N 1
ATOM 832 C CA . CYS A 1 128 ? -12.314 -36.871 53.200 1.00 26.45 161 CYS C CA 1
ATOM 833 C C . CYS A 1 128 ? -11.006 -37.544 53.573 1.00 25.50 161 CYS C C 1
ATOM 834 O O . CYS A 1 128 ? -10.747 -37.761 54.756 1.00 27.07 161 CYS C O 1
ATOM 837 N N . LEU A 1 129 ? -10.189 -37.881 52.570 1.00 26.42 162 LEU C N 1
ATOM 838 C CA . LEU A 1 129 ? -8.822 -38.320 52.839 1.00 25.84 162 LEU C CA 1
ATOM 839 C C . LEU A 1 129 ? -7.959 -37.096 53.058 1.00 26.91 162 LEU C C 1
ATOM 840 O O . LEU A 1 129 ? -7.798 -36.286 52.139 1.00 27.64 162 LEU C O 1
ATOM 845 N N . TYR A 1 130 ? -7.407 -36.956 54.264 1.00 24.84 163 TYR C N 1
ATOM 846 C CA . TYR A 1 130 ? -6.528 -35.837 54.572 1.00 22.20 163 TYR C CA 1
ATOM 847 C C . TYR A 1 130 ? -5.100 -36.359 54.659 1.00 23.95 163 TYR C C 1
ATOM 848 O O . TYR A 1 130 ? -4.789 -37.156 55.550 1.00 25.32 163 TYR C O 1
ATOM 857 N N . PHE A 1 131 ? -4.236 -35.883 53.759 1.00 24.16 164 PHE C N 1
ATOM 858 C CA . PHE A 1 131 ? -2.892 -36.424 53.604 1.00 25.10 164 PHE C CA 1
ATOM 859 C C . PHE A 1 131 ? -1.947 -35.609 54.467 1.00 25.03 164 PHE C C 1
ATOM 860 O O . PHE A 1 131 ? -1.856 -34.388 54.298 1.00 25.68 164 PHE C O 1
ATOM 868 N N . ILE A 1 132 ? -1.258 -36.288 55.381 1.00 24.62 165 ILE C N 1
ATOM 869 C CA . ILE A 1 132 ? -0.309 -35.694 56.321 1.00 25.56 165 ILE C CA 1
ATOM 870 C C . ILE A 1 132 ? 1.097 -35.959 55.794 1.00 25.31 165 ILE C C 1
ATOM 871 O O . ILE A 1 132 ? 1.462 -37.116 55.538 1.00 26.05 165 ILE C O 1
ATOM 876 N N . ALA A 1 133 ? 1.884 -34.893 55.609 1.00 25.84 166 ALA C N 1
ATOM 877 C CA . ALA A 1 133 ? 3.262 -35.049 55.151 1.00 27.60 166 ALA C CA 1
ATOM 878 C C . ALA A 1 133 ? 4.068 -35.844 56.177 1.00 28.10 166 ALA C C 1
ATOM 879 O O . ALA A 1 133 ? 3.946 -35.605 57.392 1.00 26.35 166 ALA C O 1
ATOM 881 N N . PRO A 1 134 ? 4.908 -36.797 55.730 1.00 28.49 167 PRO C N 1
ATOM 882 C CA . PRO A 1 134 ? 5.646 -37.681 56.661 1.00 28.22 167 PRO C CA 1
ATOM 883 C C . PRO A 1 134 ? 6.884 -37.020 57.263 1.00 30.12 167 PRO C C 1
ATOM 884 O O . PRO A 1 134 ? 8.036 -37.413 57.044 1.00 29.99 167 PRO C O 1
ATOM 888 N N . SER A 1 135 ? 6.630 -35.993 58.075 1.00 30.05 168 SER C N 1
ATOM 889 C CA . SER A 1 135 ? 7.707 -35.238 58.714 1.00 26.79 168 SER C CA 1
ATOM 890 C C . SER A 1 135 ? 8.471 -36.069 59.730 1.00 30.09 168 SER C C 1
ATOM 891 O O . SER A 1 135 ? 9.683 -35.860 59.907 1.00 29.82 168 SER C O 1
ATOM 894 N N . GLY A 1 136 ? 7.794 -36.988 60.421 1.00 30.26 169 GLY C N 1
ATOM 895 C CA . GLY A 1 136 ? 8.397 -37.693 61.537 1.00 32.37 169 GLY C CA 1
ATOM 896 C C . GLY A 1 136 ? 8.275 -36.998 62.877 1.00 33.69 169 GLY C C 1
ATOM 897 O O . GLY A 1 136 ? 8.828 -37.495 63.869 1.00 39.06 169 GLY C O 1
ATOM 898 N N . HIS A 1 137 ? 7.621 -35.843 62.937 1.00 27.27 170 HIS C N 1
ATOM 899 C CA . HIS A 1 137 ? 7.388 -35.202 64.221 1.00 27.40 170 HIS C CA 1
ATOM 900 C C . HIS A 1 137 ? 5.936 -35.443 64.611 1.00 31.67 170 HIS C C 1
ATOM 901 O O . HIS A 1 137 ? 5.594 -36.529 65.108 1.00 31.54 170 HIS C O 1
ATOM 908 N N . GLY A 1 138 ? 5.075 -34.459 64.386 1.00 31.06 171 GLY C N 1
ATOM 909 C CA . GLY A 1 138 ? 3.655 -34.650 64.638 1.00 29.92 171 GLY C CA 1
ATOM 910 C C . GLY A 1 138 ? 2.849 -33.939 63.576 1.00 31.41 171 GLY C C 1
ATOM 911 O O . GLY A 1 138 ? 3.274 -33.848 62.425 1.00 32.56 171 GLY C O 1
ATOM 912 N N . LEU A 1 139 ? 1.691 -33.416 63.941 1.00 27.92 172 LEU C N 1
ATOM 913 C CA . LEU A 1 139 ? 0.897 -32.658 62.990 1.00 26.88 172 LEU C CA 1
ATOM 914 C C . LEU A 1 139 ? 1.461 -31.255 62.818 1.00 28.35 172 LEU C C 1
ATOM 915 O O . LEU A 1 139 ? 2.039 -30.683 63.746 1.00 32.41 172 LEU C O 1
ATOM 920 N N . LYS A 1 140 ? 1.279 -30.695 61.626 1.00 26.82 173 LYS C N 1
ATOM 921 C CA . LYS A 1 140 ? 1.577 -29.284 61.410 1.00 30.05 173 LYS C CA 1
ATOM 922 C C . LYS A 1 140 ? 0.410 -28.407 61.839 1.00 26.52 173 LYS C C 1
ATOM 923 O O . LYS A 1 140 ? -0.730 -28.880 61.947 1.00 26.01 173 LYS C O 1
ATOM 929 N N . PRO A 1 141 ? 0.663 -27.120 62.089 1.00 25.27 174 PRO C N 1
ATOM 930 C CA . PRO A 1 141 ? -0.443 -26.199 62.394 1.00 27.55 174 PRO C CA 1
ATOM 931 C C . PRO A 1 141 ? -1.571 -26.245 61.390 1.00 26.20 174 PRO C C 1
ATOM 932 O O . PRO A 1 141 ? -2.745 -26.167 61.791 1.00 26.55 174 PRO C O 1
ATOM 936 N N . LEU A 1 142 ? -1.264 -26.383 60.101 1.00 26.83 175 LEU C N 1
ATOM 937 C CA . LEU A 1 142 ? -2.356 -26.432 59.124 1.00 27.57 175 LEU C CA 1
ATOM 938 C C . LEU A 1 142 ? -3.168 -27.721 59.249 1.00 26.68 175 LEU C C 1
ATOM 939 O O . LEU A 1 142 ? -4.399 -27.699 59.093 1.00 24.99 175 LEU C O 1
ATOM 944 N N . ASP A 1 143 ? -2.502 -28.852 59.519 1.00 26.29 176 ASP C N 1
ATOM 945 C CA . ASP A 1 143 ? -3.209 -30.116 59.732 1.00 26.25 176 ASP C CA 1
ATOM 946 C C . ASP A 1 143 ? -4.212 -29.983 60.866 1.00 27.35 176 ASP C C 1
ATOM 947 O O . ASP A 1 143 ? -5.357 -30.455 60.772 1.00 28.13 176 ASP C O 1
ATOM 952 N N . ILE A 1 144 ? -3.769 -29.382 61.972 1.00 26.85 177 ILE C N 1
ATOM 953 C CA . ILE A 1 144 ? -4.620 -29.207 63.143 1.00 26.46 177 ILE C CA 1
ATOM 954 C C . ILE A 1 144 ? -5.790 -28.295 62.810 1.00 27.80 177 ILE C C 1
ATOM 955 O O . ILE A 1 144 ? -6.946 -28.603 63.132 1.00 26.63 177 ILE C O 1
ATOM 960 N N . GLU A 1 145 ? -5.518 -27.163 62.142 1.00 25.59 178 GLU C N 1
ATOM 961 C CA . GLU A 1 145 ? -6.617 -26.246 61.819 1.00 28.27 178 GLU C CA 1
ATOM 962 C C . GLU A 1 145 ? -7.631 -26.920 60.903 1.00 26.76 178 GLU C C 1
ATOM 963 O O . GLU A 1 145 ? -8.845 -26.828 61.133 1.00 27.21 178 GLU C O 1
ATOM 969 N N . PHE A 1 146 ? -7.155 -27.590 59.849 1.00 26.92 179 PHE C N 1
ATOM 970 C CA . PHE A 1 146 ? -8.097 -28.219 58.929 1.00 29.12 179 PHE C CA 1
ATOM 971 C C . PHE A 1 146 ? -8.978 -29.237 59.653 1.00 28.59 179 PHE C C 1
ATOM 972 O O . PHE A 1 146 ? -10.210 -29.208 59.527 1.00 25.50 179 PHE C O 1
ATOM 980 N N . MET A 1 147 ? -8.373 -30.128 60.443 1.00 28.09 180 MET C N 1
ATOM 981 C CA . MET A 1 147 ? -9.169 -31.194 61.054 1.00 27.61 180 MET C CA 1
ATOM 982 C C . MET A 1 147 ? -10.105 -30.659 62.129 1.00 27.14 180 MET C C 1
ATOM 983 O O . MET A 1 147 ? -11.271 -31.092 62.207 1.00 28.78 180 MET C O 1
ATOM 988 N N . LYS A 1 148 ? -9.652 -29.688 62.926 1.00 25.86 181 LYS C N 1
ATOM 989 C CA . LYS A 1 148 ? -10.535 -29.077 63.922 1.00 27.59 181 LYS C CA 1
ATOM 990 C C . LYS A 1 148 ? -11.723 -28.379 63.284 1.00 32.15 181 LYS C C 1
ATOM 991 O O . LYS A 1 148 ? -12.804 -28.317 63.888 1.00 31.38 181 LYS C O 1
ATOM 997 N N . ARG A 1 149 ? -11.547 -27.835 62.086 1.00 29.87 182 ARG C N 1
ATOM 998 C CA . ARG A 1 149 ? -12.601 -27.047 61.462 1.00 28.81 182 ARG C CA 1
ATOM 999 C C . ARG A 1 149 ? -13.522 -27.867 60.578 1.00 29.76 182 ARG C C 1
ATOM 1000 O O . ARG A 1 149 ? -14.662 -27.428 60.313 1.00 29.53 182 ARG C O 1
ATOM 1008 N N . LEU A 1 150 ? -13.093 -29.058 60.160 1.00 27.15 183 LEU C N 1
ATOM 1009 C CA . LEU A 1 150 ? -13.910 -29.899 59.294 1.00 26.44 183 LEU C CA 1
ATOM 1010 C C . LEU A 1 150 ? -14.423 -31.173 59.952 1.00 28.35 183 LEU C C 1
ATOM 1011 O O . LEU A 1 150 ? -15.266 -31.844 59.343 1.00 26.69 183 LEU C O 1
ATOM 1016 N N . HIS A 1 151 ? -13.958 -31.538 61.162 1.00 26.87 184 HIS C N 1
ATOM 1017 C CA . HIS A 1 151 ? -14.246 -32.889 61.656 1.00 27.25 184 HIS C CA 1
ATOM 1018 C C . HIS A 1 151 ? -15.726 -33.141 61.949 1.00 29.16 184 HIS C C 1
ATOM 1019 O O . HIS A 1 151 ? -16.133 -34.304 62.014 1.00 28.89 184 HIS C O 1
ATOM 1026 N N . GLU A 1 152 ? -16.541 -32.102 62.126 1.00 28.04 185 GLU C N 1
ATOM 1027 C CA . GLU A 1 152 ? -17.966 -32.263 62.394 1.00 30.65 185 GLU C CA 1
ATOM 1028 C C . GLU A 1 152 ? -18.805 -32.028 61.150 1.00 29.94 185 GLU C C 1
ATOM 1029 O O . GLU A 1 152 ? -20.047 -31.960 61.231 1.00 29.48 185 GLU C O 1
ATOM 1035 N N . LYS A 1 153 ? -18.145 -31.900 60.003 1.00 27.21 186 LYS C N 1
ATOM 1036 C CA . LYS A 1 153 ? -18.804 -31.709 58.728 1.00 27.06 186 LYS C CA 1
ATOM 1037 C C . LYS A 1 153 ? -18.562 -32.838 57.744 1.00 28.74 186 LYS C C 1
ATOM 1038 O O . LYS A 1 153 ? -19.325 -32.955 56.791 1.00 27.07 186 LYS C O 1
ATOM 1044 N N . VAL A 1 154 ? -17.529 -33.663 57.935 1.00 23.31 187 VAL C N 1
ATOM 1045 C CA . VAL A 1 154 ? -17.192 -34.713 56.975 1.00 24.12 187 VAL C CA 1
ATOM 1046 C C . VAL A 1 154 ? -16.435 -35.802 57.729 1.00 27.48 187 VAL C C 1
ATOM 1047 O O . VAL A 1 154 ? -15.806 -35.538 58.750 1.00 26.51 187 VAL C O 1
ATOM 1051 N N . ASN A 1 155 ? -16.520 -37.034 57.236 1.00 25.68 188 ASN C N 1
ATOM 1052 C CA . ASN A 1 155 ? -15.713 -38.125 57.790 1.00 24.79 188 ASN C CA 1
ATOM 1053 C C . ASN A 1 155 ? -14.255 -37.935 57.407 1.00 26.06 188 ASN C C 1
ATOM 1054 O O . ASN A 1 155 ? -13.885 -38.186 56.261 1.00 29.61 188 ASN C O 1
ATOM 1059 N N . ILE A 1 156 ? -13.404 -37.549 58.358 1.00 24.01 189 ILE C N 1
ATOM 1060 C CA . ILE A 1 156 ? -11.992 -37.352 58.039 1.00 25.70 189 ILE C CA 1
ATOM 1061 C C . ILE A 1 156 ? -11.249 -38.656 58.265 1.00 25.09 189 ILE C C 1
ATOM 1062 O O . ILE A 1 156 ? -11.297 -39.232 59.356 1.00 26.66 189 ILE C O 1
ATOM 1067 N N . ILE A 1 157 ? -10.546 -39.112 57.235 1.00 27.21 190 ILE C N 1
ATOM 1068 C CA . ILE A 1 157 ? -9.617 -40.228 57.350 1.00 26.39 190 ILE C CA 1
ATOM 1069 C C . ILE A 1 157 ? -8.215 -39.654 57.179 1.00 26.67 190 ILE C C 1
ATOM 1070 O O . ILE A 1 157 ? -7.816 -39.325 56.048 1.00 27.45 190 ILE C O 1
ATOM 1075 N N . PRO A 1 158 ? -7.468 -39.465 58.262 1.00 26.92 191 PRO C N 1
ATOM 1076 C CA . PRO A 1 158 ? -6.086 -38.991 58.124 1.00 26.23 191 PRO C CA 1
ATOM 1077 C C . PRO A 1 158 ? -5.195 -40.099 57.588 1.00 29.17 191 PRO C C 1
ATOM 1078 O O . PRO A 1 158 ? -5.302 -41.259 57.994 1.00 31.00 191 PRO C O 1
ATOM 1082 N N . LEU A 1 159 ? -4.296 -39.721 56.677 1.00 26.45 192 LEU C N 1
ATOM 1083 C CA . LEU A 1 159 ? -3.374 -40.661 56.057 1.00 26.82 192 LEU C CA 1
ATOM 1084 C C . LEU A 1 159 ? -1.976 -40.106 56.189 1.00 24.22 192 LEU C C 1
ATOM 1085 O O . LEU A 1 159 ? -1.753 -38.920 55.949 1.00 25.22 192 LEU C O 1
ATOM 1090 N N . ILE A 1 160 ? -1.038 -40.972 56.554 1.00 22.95 193 ILE C N 1
ATOM 1091 C CA . ILE A 1 160 ? 0.378 -40.625 56.456 1.00 23.25 193 ILE C CA 1
ATOM 1092 C C . ILE A 1 160 ? 0.801 -40.880 55.018 1.00 20.80 193 ILE C C 1
ATOM 1093 O O . ILE A 1 160 ? 0.775 -42.023 54.543 1.00 25.72 193 ILE C O 1
ATOM 1098 N N . ALA A 1 161 ? 1.143 -39.816 54.311 1.00 23.87 194 ALA C N 1
ATOM 1099 C CA . ALA A 1 161 ? 1.516 -39.892 52.909 1.00 24.42 194 ALA C CA 1
ATOM 1100 C C . ALA A 1 161 ? 2.920 -40.455 52.756 1.00 27.19 194 ALA C C 1
ATOM 1101 O O . ALA A 1 161 ? 3.759 -40.327 53.653 1.00 24.45 194 ALA C O 1
ATOM 1103 N N . LYS A 1 162 ? 3.183 -41.064 51.596 1.00 27.68 195 LYS C N 1
ATOM 1104 C CA . LYS A 1 162 ? 4.537 -41.520 51.250 1.00 28.04 195 LYS C CA 1
ATOM 1105 C C . LYS A 1 162 ? 5.198 -42.262 52.415 1.00 27.85 195 LYS C C 1
ATOM 1106 O O . LYS A 1 162 ? 6.312 -41.924 52.862 1.00 27.67 195 LYS C O 1
ATOM 1112 N N . ALA A 1 163 ? 4.512 -43.298 52.898 1.00 26.93 196 ALA C N 1
ATOM 1113 C CA . ALA A 1 163 ? 4.950 -44.017 54.092 1.00 28.16 196 ALA C CA 1
ATOM 1114 C C . ALA A 1 163 ? 6.261 -44.760 53.895 1.00 29.63 196 ALA C C 1
ATOM 1115 O O . ALA A 1 163 ? 6.865 -45.191 54.890 1.00 30.06 196 ALA C O 1
ATOM 1117 N N . ASP A 1 164 ? 6.688 -44.950 52.652 1.00 25.82 197 ASP C N 1
ATOM 1118 C CA . ASP A 1 164 ? 7.982 -45.557 52.388 1.00 29.46 197 ASP C CA 1
ATOM 1119 C C . ASP A 1 164 ? 9.134 -44.625 52.697 1.00 31.48 197 ASP C C 1
ATOM 1120 O O . ASP A 1 164 ? 10.289 -44.996 52.451 1.00 35.39 197 ASP C O 1
ATOM 1125 N N . THR A 1 165 ? 8.876 -43.439 53.240 1.00 28.53 198 THR C N 1
ATOM 1126 C CA . THR A 1 165 ? 9.959 -42.570 53.690 1.00 32.74 198 THR C CA 1
ATOM 1127 C C . THR A 1 165 ? 10.162 -42.627 55.202 1.00 31.76 198 THR C C 1
ATOM 1128 O O . THR A 1 165 ? 10.973 -41.866 55.741 1.00 29.61 198 THR C O 1
ATOM 1132 N N . LEU A 1 166 ? 9.439 -43.508 55.890 1.00 28.90 199 LEU C N 1
ATOM 1133 C CA . LEU A 1 166 ? 9.563 -43.713 57.327 1.00 27.97 199 LEU C CA 1
ATOM 1134 C C . LEU A 1 166 ? 10.090 -45.119 57.559 1.00 27.77 199 LEU C C 1
ATOM 1135 O O . LEU A 1 166 ? 9.595 -46.071 56.952 1.00 29.23 199 LEU C O 1
ATOM 1140 N N . THR A 1 167 ? 11.097 -45.263 58.417 1.00 28.30 200 THR C N 1
ATOM 1141 C CA . THR A 1 167 ? 11.440 -46.599 58.866 1.00 30.18 200 THR C CA 1
ATOM 1142 C C . THR A 1 167 ? 10.304 -47.119 59.738 1.00 32.23 200 THR C C 1
ATOM 1143 O O . THR A 1 167 ? 9.498 -46.331 60.234 1.00 30.85 200 THR C O 1
ATOM 1147 N N . PRO A 1 168 ? 10.233 -48.434 59.976 1.00 34.49 201 PRO C N 1
ATOM 1148 C CA . PRO A 1 168 ? 9.151 -48.940 60.841 1.00 35.38 201 PRO C CA 1
ATOM 1149 C C . PRO A 1 168 ? 9.113 -48.273 62.206 1.00 34.25 201 PRO C C 1
ATOM 1150 O O . PRO A 1 168 ? 8.020 -47.925 62.675 1.00 36.68 201 PRO C O 1
ATOM 1154 N N . GLU A 1 169 ? 10.269 -48.086 62.863 1.00 34.11 202 GLU C N 1
ATOM 1155 C CA . GLU A 1 169 ? 10.265 -47.416 64.164 1.00 34.80 202 GLU C CA 1
ATOM 1156 C C . GLU A 1 169 ? 9.749 -45.982 64.041 1.00 35.84 202 GLU C C 1
ATOM 1157 O O . GLU A 1 169 ? 8.932 -45.533 64.860 1.00 33.46 202 GLU C O 1
ATOM 1159 N N . GLU A 1 170 ? 10.209 -45.253 63.019 1.00 32.72 203 GLU C N 1
ATOM 1160 C CA . GLU A 1 170 ? 9.734 -43.890 62.810 1.00 30.15 203 GLU C CA 1
ATOM 1161 C C . GLU A 1 170 ? 8.239 -43.873 62.560 1.00 30.22 203 GLU C C 1
ATOM 1162 O O . GLU A 1 170 ? 7.522 -43.004 63.072 1.00 29.97 203 GLU C O 1
ATOM 1168 N N . CYS A 1 171 ? 7.748 -44.823 61.770 1.00 27.93 204 CYS C N 1
ATOM 1169 C CA . CYS A 1 171 ? 6.328 -44.807 61.461 1.00 27.11 204 CYS C CA 1
ATOM 1170 C C . CYS A 1 171 ? 5.498 -45.030 62.723 1.00 31.20 204 CYS C C 1
ATOM 1171 O O . CYS A 1 171 ? 4.504 -44.329 62.955 1.00 30.53 204 CYS C O 1
ATOM 1174 N N . GLN A 1 172 ? 5.906 -45.973 63.571 1.00 35.10 205 GLN C N 1
ATOM 1175 C CA . GLN A 1 172 ? 5.126 -46.235 64.784 1.00 36.89 205 GLN C CA 1
ATOM 1176 C C . GLN A 1 172 ? 5.120 -45.024 65.716 1.00 35.30 205 GLN C C 1
ATOM 1177 O O . GLN A 1 172 ? 4.076 -44.682 66.292 1.00 34.42 205 GLN C O 1
ATOM 1179 N N . GLN A 1 173 ? 6.275 -44.368 65.881 1.00 32.25 206 GLN C N 1
ATOM 1180 C CA . GLN A 1 173 ? 6.338 -43.159 66.700 1.00 31.32 206 GLN C CA 1
ATOM 1181 C C . GLN A 1 173 ? 5.467 -42.050 66.119 1.00 29.12 206 GLN C C 1
ATOM 1182 O O . GLN A 1 173 ? 4.793 -41.328 66.863 1.00 28.84 206 GLN C O 1
ATOM 1184 N N . PHE A 1 174 ? 5.491 -41.894 64.792 1.00 26.77 207 PHE C N 1
ATOM 1185 C CA . PHE A 1 174 ? 4.723 -40.842 64.120 1.00 26.54 207 PHE C CA 1
ATOM 1186 C C . PHE A 1 174 ? 3.228 -41.067 64.297 1.00 27.69 207 PHE C C 1
ATOM 1187 O O . PHE A 1 174 ? 2.493 -40.141 64.641 1.00 28.47 207 PHE C O 1
ATOM 1195 N N . LYS A 1 175 ? 2.767 -42.297 64.060 1.00 27.23 208 LYS C N 1
ATOM 1196 C CA . LYS A 1 175 ? 1.365 -42.636 64.317 1.00 27.49 208 LYS C CA 1
ATOM 1197 C C . LYS A 1 175 ? 0.979 -42.300 65.748 1.00 28.25 208 LYS C C 1
ATOM 1198 O O . LYS A 1 175 ? -0.054 -41.660 65.995 1.00 27.73 208 LYS C O 1
ATOM 1204 N N . LYS A 1 176 ? 1.792 -42.736 66.714 1.00 29.52 209 LYS C N 1
ATOM 1205 C CA . LYS A 1 176 ? 1.449 -42.495 68.111 1.00 29.05 209 LYS C CA 1
ATOM 1206 C C . LYS A 1 176 ? 1.386 -41.002 68.412 1.00 30.29 209 LYS C C 1
ATOM 1207 O O . LYS A 1 176 ? 0.478 -40.543 69.109 1.00 30.25 209 LYS C O 1
ATOM 1209 N N . GLN A 1 177 ? 2.331 -40.224 67.883 1.00 27.10 210 GLN C N 1
ATOM 1210 C CA . GLN A 1 177 ? 2.315 -38.783 68.131 1.00 28.68 210 GLN C CA 1
ATOM 1211 C C . GLN A 1 177 ? 1.099 -38.117 67.488 1.00 28.79 210 GLN C C 1
ATOM 1212 O O . GLN A 1 177 ? 0.471 -37.245 68.101 1.00 28.36 210 GLN C O 1
ATOM 1218 N N . ILE A 1 178 ? 0.755 -38.505 66.258 1.00 25.23 211 ILE C N 1
ATOM 1219 C CA . ILE A 1 178 ? -0.417 -37.920 65.608 1.00 25.73 211 ILE C CA 1
ATOM 1220 C C . ILE A 1 178 ? -1.679 -38.219 66.409 1.00 28.22 211 ILE C C 1
ATOM 1221 O O . ILE A 1 178 ? -2.510 -37.331 66.611 1.00 27.84 211 ILE C O 1
ATOM 1226 N N . MET A 1 179 ? -1.844 -39.467 66.878 1.00 26.79 212 MET C N 1
ATOM 1227 C CA . MET A 1 179 ? -3.057 -39.802 67.627 1.00 30.45 212 MET C CA 1
ATOM 1228 C C . MET A 1 179 ? -3.113 -39.060 68.953 1.00 27.84 212 MET C C 1
ATOM 1229 O O . MET A 1 179 ? -4.197 -38.690 69.413 1.00 28.95 212 MET C O 1
ATOM 1234 N N . LYS A 1 180 ? -1.960 -38.840 69.582 1.00 28.40 213 LYS C N 1
ATOM 1235 C CA . LYS A 1 180 ? -1.932 -38.047 70.805 1.00 29.89 213 LYS C CA 1
ATOM 1236 C C . LYS A 1 180 ? -2.374 -36.607 70.538 1.00 28.54 213 LYS C C 1
ATOM 1237 O O . LYS A 1 180 ? -3.099 -36.010 71.347 1.00 28.55 213 LYS C O 1
ATOM 1243 N N . GLU A 1 181 ? -1.924 -36.025 69.416 1.00 28.82 214 GLU C N 1
ATOM 1244 C CA . GLU A 1 181 ? -2.281 -34.645 69.106 1.00 27.71 214 GLU C CA 1
ATOM 1245 C C . GLU A 1 181 ? -3.741 -34.542 68.685 1.00 28.76 214 GLU C C 1
ATOM 1246 O O . GLU A 1 181 ? -4.415 -33.562 69.016 1.00 29.19 214 GLU C O 1
ATOM 1252 N N . ILE A 1 182 ? -4.238 -35.544 67.949 1.00 25.66 215 ILE C N 1
ATOM 1253 C CA . ILE A 1 182 ? -5.666 -35.609 67.641 1.00 25.84 215 ILE C CA 1
ATOM 1254 C C . ILE A 1 182 ? -6.483 -35.580 68.927 1.00 30.65 215 ILE C C 1
ATOM 1255 O O . ILE A 1 182 ? -7.471 -34.840 69.041 1.00 30.28 215 ILE C O 1
ATOM 1260 N N . GLN A 1 183 ? -6.053 -36.341 69.939 1.00 29.12 216 GLN C N 1
ATOM 1261 C CA . GLN A 1 183 ? -6.755 -36.296 71.214 1.00 30.02 216 GLN C CA 1
ATOM 1262 C C . GLN A 1 183 ? -6.599 -34.934 71.889 1.00 29.56 216 GLN C C 1
ATOM 1263 O O . GLN A 1 183 ? -7.574 -34.388 72.425 1.00 33.81 216 GLN C O 1
ATOM 1269 N N . GLU A 1 184 ? -5.377 -34.382 71.885 1.00 29.96 217 GLU C N 1
ATOM 1270 C CA . GLU A 1 184 ? -5.114 -33.099 72.536 1.00 28.63 217 GLU C CA 1
ATOM 1271 C C . GLU A 1 184 ? -6.044 -32.010 72.012 1.00 32.04 217 GLU C C 1
ATOM 1272 O O . GLU A 1 184 ? -6.584 -31.213 72.790 1.00 31.38 217 GLU C O 1
ATOM 1278 N N . HIS A 1 185 ? -6.267 -31.985 70.701 1.00 29.46 218 HIS C N 1
ATOM 1279 C CA . HIS A 1 185 ? -7.100 -30.972 70.063 1.00 31.78 218 HIS C CA 1
ATOM 1280 C C . HIS A 1 185 ? -8.554 -31.404 69.931 1.00 34.03 218 HIS C C 1
ATOM 1281 O O . HIS A 1 185 ? -9.355 -30.689 69.306 1.00 34.54 218 HIS C O 1
ATOM 1288 N N . LYS A 1 186 ? -8.919 -32.535 70.541 1.00 32.38 219 LYS C N 1
ATOM 1289 C CA . LYS A 1 186 ? -10.307 -33.006 70.601 1.00 30.12 219 LYS C CA 1
ATOM 1290 C C . LYS A 1 186 ? -10.906 -33.178 69.204 1.00 32.07 219 LYS C C 1
ATOM 1291 O O . LYS A 1 186 ? -12.099 -32.966 68.981 1.00 33.57 219 LYS C O 1
ATOM 1297 N N . ILE A 1 187 ? -10.081 -33.618 68.276 1.00 31.93 220 ILE C N 1
ATOM 1298 C CA . ILE A 1 187 ? -10.498 -33.904 66.904 1.00 32.31 220 ILE C CA 1
ATOM 1299 C C . ILE A 1 187 ? -11.181 -35.264 66.838 1.00 31.05 220 ILE C C 1
ATOM 1300 O O . ILE A 1 187 ? -10.703 -36.245 67.420 1.00 31.98 220 ILE C O 1
ATOM 1305 N N . LYS A 1 188 ? -12.302 -35.345 66.111 1.00 28.34 221 LYS C N 1
ATOM 1306 C CA . LYS A 1 188 ? -13.035 -36.595 65.922 1.00 29.40 221 LYS C CA 1
ATOM 1307 C C . LYS A 1 188 ? -12.821 -37.072 64.491 1.00 32.35 221 LYS C C 1
ATOM 1308 O O . LYS A 1 188 ? -13.434 -36.547 63.556 1.00 33.07 221 LYS C O 1
ATOM 1314 N N . ILE A 1 189 ? -11.929 -38.048 64.309 1.00 30.44 222 ILE C N 1
ATOM 1315 C CA . ILE A 1 189 ? -11.735 -38.624 62.983 1.00 29.38 222 ILE C CA 1
ATOM 1316 C C . ILE A 1 189 ? -12.652 -39.822 62.799 1.00 29.45 222 ILE C C 1
ATOM 1317 O O . ILE A 1 189 ? -13.183 -40.370 63.770 1.00 31.45 222 ILE C O 1
ATOM 1322 N N . TYR A 1 190 ? -12.818 -40.249 61.550 1.00 28.33 223 TYR C N 1
ATOM 1323 C CA . TYR A 1 190 ? -13.441 -41.537 61.287 1.00 31.60 223 TYR C CA 1
ATOM 1324 C C . TYR A 1 190 ? -12.458 -42.658 61.626 1.00 37.71 223 TYR C C 1
ATOM 1325 O O . TYR A 1 190 ? -11.274 -42.601 61.256 1.00 38.06 223 TYR C O 1
ATOM 1334 N N . GLU A 1 191 ? -12.941 -43.667 62.350 1.00 42.02 224 GLU C N 1
ATOM 1335 C CA . GLU A 1 191 ? -12.080 -44.690 62.937 1.00 48.13 224 GLU C CA 1
ATOM 1336 C C . GLU A 1 191 ? -12.357 -46.098 62.419 1.00 50.43 224 GLU C C 1
ATOM 1337 O O . GLU A 1 191 ? -11.826 -47.065 62.979 1.00 52.44 224 GLU C O 1
ATOM 1343 N N . PHE A 1 192 ? -13.168 -46.242 61.370 1.00 48.29 225 PHE C N 1
ATOM 1344 C CA . PHE A 1 192 ? -13.494 -47.540 60.789 1.00 47.98 225 PHE C CA 1
ATOM 1345 C C . PHE A 1 192 ? -14.094 -48.498 61.814 1.00 52.17 225 PHE C C 1
ATOM 1346 O O . PHE A 1 192 ? -13.442 -49.484 62.173 1.00 52.86 225 PHE C O 1
ATOM 1354 N N . PRO A 1 193 ? -15.313 -48.261 62.296 1.00 54.24 226 PRO C N 1
ATOM 1355 C CA . PRO A 1 193 ? -15.957 -49.234 63.190 1.00 56.60 226 PRO C CA 1
ATOM 1356 C C . PRO A 1 193 ? -15.872 -50.644 62.620 1.00 58.41 226 PRO C C 1
ATOM 1357 O O . PRO A 1 193 ? -16.081 -50.863 61.426 1.00 58.05 226 PRO C O 1
ATOM 1361 N N . GLU A 1 194 ? -15.541 -51.601 63.480 1.00 60.33 227 GLU C N 1
ATOM 1362 C CA . GLU A 1 194 ? -15.342 -52.976 63.033 1.00 63.13 227 GLU C CA 1
ATOM 1363 C C . GLU A 1 194 ? -16.658 -53.697 62.790 1.00 64.52 227 GLU C C 1
ATOM 1364 O O . GLU A 1 194 ? -17.651 -53.422 63.457 1.00 67.23 227 GLU C O 1
ATOM 1370 N N . ASN A 1 201 ? -14.306 -65.778 65.520 1.00 63.48 234 ASN C N 1
ATOM 1371 C CA . ASN A 1 201 ? -14.215 -66.497 66.787 1.00 65.90 234 ASN C CA 1
ATOM 1372 C C . ASN A 1 201 ? -12.847 -66.309 67.463 1.00 59.19 234 ASN C C 1
ATOM 1373 O O . ASN A 1 201 ? -12.595 -66.878 68.520 1.00 61.66 234 ASN C O 1
ATOM 1378 N N . LYS A 1 202 ? -11.970 -65.510 66.860 1.00 53.91 235 LYS C N 1
ATOM 1379 C CA . LYS A 1 202 ? -10.635 -65.278 67.401 1.00 52.57 235 LYS C CA 1
ATOM 1380 C C . LYS A 1 202 ? -10.384 -63.786 67.594 1.00 51.00 235 LYS C C 1
ATOM 1381 O O . LYS A 1 202 ? -11.044 -62.940 66.991 1.00 48.21 235 LYS C O 1
ATOM 1387 N N . LEU A 1 203 ? -9.397 -63.464 68.436 1.00 38.90 236 LEU C N 1
ATOM 1388 C CA . LEU A 1 203 ? -9.003 -62.073 68.599 1.00 37.25 236 LEU C CA 1
ATOM 1389 C C . LEU A 1 203 ? -8.470 -61.517 67.287 1.00 38.42 236 LEU C C 1
ATOM 1390 O O . LEU A 1 203 ? -7.765 -62.203 66.545 1.00 41.06 236 LEU C O 1
ATOM 1395 N N . VAL A 1 204 ? -8.825 -60.270 67.004 1.00 34.27 237 VAL C N 1
ATOM 1396 C CA . VAL A 1 204 ? -8.342 -59.523 65.853 1.00 36.39 237 VAL C CA 1
ATOM 1397 C C . VAL A 1 204 ? -7.914 -58.159 66.360 1.00 36.79 237 VAL C C 1
ATOM 1398 O O . VAL A 1 204 ? -8.632 -57.544 67.154 1.00 34.97 237 VAL C O 1
ATOM 1402 N N . LYS A 1 205 ? -6.728 -57.702 65.939 1.00 35.53 238 LYS C N 1
ATOM 1403 C CA . LYS A 1 205 ? -6.265 -56.379 66.331 1.00 38.23 238 LYS C CA 1
ATOM 1404 C C . LYS A 1 205 ? -7.274 -55.326 65.909 1.00 36.10 238 LYS C C 1
ATOM 1405 O O . LYS A 1 205 ? -7.805 -55.365 64.799 1.00 34.40 238 LYS C O 1
ATOM 1411 N N . LYS A 1 206 ? -7.532 -54.376 66.796 1.00 34.01 239 LYS C N 1
ATOM 1412 C CA . LYS A 1 206 ? -8.504 -53.340 66.482 1.00 35.97 239 LYS C CA 1
ATOM 1413 C C . LYS A 1 206 ? -7.948 -52.398 65.431 1.00 37.55 239 LYS C C 1
ATOM 1414 O O . LYS A 1 206 ? -6.777 -52.005 65.488 1.00 32.77 239 LYS C O 1
ATOM 1420 N N . ILE A 1 207 ? -8.802 -52.016 64.477 1.00 36.21 240 ILE C N 1
ATOM 1421 C CA . ILE A 1 207 ? -8.358 -51.112 63.423 1.00 38.28 240 ILE C CA 1
ATOM 1422 C C . ILE A 1 207 ? -7.952 -49.764 63.994 1.00 36.31 240 ILE C C 1
ATOM 1423 O O . ILE A 1 207 ? -7.011 -49.137 63.500 1.00 33.49 240 ILE C O 1
ATOM 1428 N N . LYS A 1 208 ? -8.630 -49.288 65.044 1.00 37.54 241 LYS C N 1
ATOM 1429 C CA . LYS A 1 208 ? -8.248 -47.985 65.578 1.00 41.72 241 LYS C CA 1
ATOM 1430 C C . LYS A 1 208 ? -6.802 -47.972 66.062 1.00 40.04 241 LYS C C 1
ATOM 1431 O O . LYS A 1 208 ? -6.172 -46.913 66.061 1.00 40.23 241 LYS C O 1
ATOM 1437 N N . ASP A 1 209 ? -6.253 -49.132 66.426 1.00 45.31 242 ASP C N 1
ATOM 1438 C CA . ASP A 1 209 ? -4.868 -49.269 66.870 1.00 44.35 242 ASP C CA 1
ATOM 1439 C C . ASP A 1 209 ? -3.856 -49.062 65.745 1.00 41.57 242 ASP C C 1
ATOM 1440 O O . ASP A 1 209 ? -2.652 -48.963 66.014 1.00 38.22 242 ASP C O 1
ATOM 1445 N N . ARG A 1 210 ? -4.302 -49.024 64.495 1.00 33.67 243 ARG C N 1
ATOM 1446 C CA . ARG A 1 210 ? -3.420 -48.859 63.351 1.00 33.44 243 ARG C CA 1
ATOM 1447 C C . ARG A 1 210 ? -3.413 -47.436 62.820 1.00 30.67 243 ARG C C 1
ATOM 1448 O O . ARG A 1 210 ? -2.752 -47.166 61.815 1.00 32.40 243 ARG C O 1
ATOM 1456 N N . LEU A 1 211 ? -4.171 -46.531 63.430 1.00 32.49 244 LEU C N 1
ATOM 1457 C CA . LEU A 1 211 ? -4.377 -45.228 62.814 1.00 30.66 244 LEU C CA 1
ATOM 1458 C C . LEU A 1 211 ? -3.313 -44.217 63.242 1.00 30.66 244 LEU C C 1
ATOM 1459 O O . LEU A 1 211 ? -2.694 -44.370 64.281 1.00 33.00 244 LEU C O 1
ATOM 1464 N N . PRO A 1 212 ? -3.062 -43.211 62.406 1.00 30.96 245 PRO C N 1
ATOM 1465 C CA . PRO A 1 212 ? -3.546 -43.043 61.031 1.00 30.16 245 PRO C CA 1
ATOM 1466 C C . PRO A 1 212 ? -2.901 -44.062 60.081 1.00 27.61 245 PRO C C 1
ATOM 1467 O O . PRO A 1 212 ? -1.728 -44.415 60.264 1.00 28.69 245 PRO C O 1
ATOM 1471 N N . LEU A 1 213 ? -3.658 -44.549 59.106 1.00 26.78 246 LEU C N 1
ATOM 1472 C CA . LEU A 1 213 ? -3.112 -45.473 58.121 1.00 27.53 246 LEU C CA 1
ATOM 1473 C C . LEU A 1 213 ? -2.003 -44.799 57.324 1.00 29.49 246 LEU C C 1
ATOM 1474 O O . LEU A 1 213 ? -2.096 -43.621 56.962 1.00 30.44 246 LEU C O 1
ATOM 1479 N N . ALA A 1 214 ? -0.943 -45.553 57.060 1.00 28.17 247 ALA C N 1
ATOM 1480 C CA . ALA A 1 214 ? 0.233 -45.046 56.360 1.00 27.66 247 ALA C CA 1
ATOM 1481 C C . ALA A 1 214 ? 0.289 -45.708 54.991 1.00 29.62 247 ALA C C 1
ATOM 1482 O O . ALA A 1 214 ? 0.316 -46.940 54.901 1.00 35.77 247 ALA C O 1
ATOM 1484 N N . VAL A 1 215 ? 0.273 -44.906 53.929 1.00 26.88 248 VAL C N 1
ATOM 1485 C CA . VAL A 1 215 ? 0.062 -45.466 52.597 1.00 25.35 248 VAL C CA 1
ATOM 1486 C C . VAL A 1 215 ? 1.273 -45.243 51.701 1.00 24.34 248 VAL C C 1
ATOM 1487 O O . VAL A 1 215 ? 2.025 -44.272 51.845 1.00 28.21 248 VAL C O 1
ATOM 1491 N N . VAL A 1 216 ? 1.446 -46.175 50.766 1.00 25.11 249 VAL C N 1
ATOM 1492 C CA . VAL A 1 216 ? 2.335 -46.046 49.616 1.00 26.90 249 VAL C CA 1
ATOM 1493 C C . VAL A 1 216 ? 1.492 -46.279 48.374 1.00 29.93 249 VAL C C 1
ATOM 1494 O O . VAL A 1 216 ? 0.687 -47.215 48.344 1.00 32.52 249 VAL C O 1
ATOM 1498 N N . GLY A 1 217 ? 1.664 -45.437 47.361 1.00 27.57 250 GLY C N 1
ATOM 1499 C CA . GLY A 1 217 ? 0.925 -45.567 46.108 1.00 28.08 250 GLY C CA 1
ATOM 1500 C C . GLY A 1 217 ? 1.867 -45.823 44.949 1.00 30.41 250 GLY C C 1
ATOM 1501 O O . GLY A 1 217 ? 2.975 -45.280 44.907 1.00 30.84 250 GLY C O 1
ATOM 1502 N N . SER A 1 218 ? 1.414 -46.653 44.015 1.00 26.87 251 SER C N 1
ATOM 1503 C CA . SER A 1 218 ? 2.097 -46.923 42.761 1.00 28.17 251 SER C CA 1
ATOM 1504 C C . SER A 1 218 ? 1.284 -47.899 41.927 1.00 30.94 251 SER C C 1
ATOM 1505 O O . SER A 1 218 ? 0.728 -48.859 42.470 1.00 33.56 251 SER C O 1
ATOM 1508 N N . ASN A 1 219 ? 1.230 -47.682 40.616 1.00 30.91 252 ASN C N 1
ATOM 1509 C CA . ASN A 1 219 ? 0.736 -48.695 39.691 1.00 36.24 252 ASN C CA 1
ATOM 1510 C C . ASN A 1 219 ? 1.861 -49.336 38.893 1.00 39.96 252 ASN C C 1
ATOM 1511 O O . ASN A 1 219 ? 1.589 -50.074 37.936 1.00 42.48 252 ASN C O 1
ATOM 1516 N N . THR A 1 220 ? 3.113 -49.056 39.257 1.00 39.25 253 THR C N 1
ATOM 1517 C CA . THR A 1 220 ? 4.270 -49.606 38.557 1.00 39.98 253 THR C CA 1
ATOM 1518 C C . THR A 1 220 ? 4.485 -51.037 39.013 1.00 39.24 253 THR C C 1
ATOM 1519 O O . THR A 1 220 ? 4.560 -51.298 40.218 1.00 39.32 253 THR C O 1
ATOM 1523 N N . ILE A 1 221 ? 4.577 -51.955 38.057 1.00 42.23 254 ILE C N 1
ATOM 1524 C CA . ILE A 1 221 ? 4.792 -53.368 38.342 1.00 43.70 254 ILE C CA 1
ATOM 1525 C C . ILE A 1 221 ? 6.282 -53.662 38.308 1.00 43.69 254 ILE C C 1
ATOM 1526 O O . ILE A 1 221 ? 6.958 -53.350 37.322 1.00 46.12 254 ILE C O 1
ATOM 1531 N N . ILE A 1 222 ? 6.781 -54.307 39.358 1.00 41.05 255 ILE C N 1
ATOM 1532 C CA . ILE A 1 222 ? 8.195 -54.640 39.499 1.00 44.61 255 ILE C CA 1
ATOM 1533 C C . ILE A 1 222 ? 8.324 -56.123 39.826 1.00 47.55 255 ILE C C 1
ATOM 1534 O O . ILE A 1 222 ? 7.504 -56.678 40.565 1.00 48.44 255 ILE C O 1
ATOM 1539 N N . GLU A 1 223 ? 9.344 -56.772 39.266 1.00 52.57 256 GLU C N 1
ATOM 1540 C CA . GLU A 1 223 ? 9.630 -58.161 39.608 1.00 54.31 256 GLU C CA 1
ATOM 1541 C C . GLU A 1 223 ? 10.462 -58.196 40.885 1.00 53.16 256 GLU C C 1
ATOM 1542 O O . GLU A 1 223 ? 11.555 -57.624 40.933 1.00 53.90 256 GLU C O 1
ATOM 1544 N N . VAL A 1 224 ? 9.933 -58.832 41.926 1.00 53.94 257 VAL C N 1
ATOM 1545 C CA . VAL A 1 224 ? 10.625 -58.980 43.202 1.00 54.06 257 VAL C CA 1
ATOM 1546 C C . VAL A 1 224 ? 10.602 -60.457 43.559 1.00 58.34 257 VAL C C 1
ATOM 1547 O O . VAL A 1 224 ? 9.534 -61.010 43.854 1.00 57.12 257 VAL C O 1
ATOM 1551 N N . ASN A 1 225 ? 11.773 -61.092 43.534 1.00 64.78 258 ASN C N 1
ATOM 1552 C CA . ASN A 1 225 ? 11.918 -62.512 43.850 1.00 71.98 258 ASN C CA 1
ATOM 1553 C C . ASN A 1 225 ? 10.915 -63.364 43.075 1.00 72.05 258 ASN C C 1
ATOM 1554 O O . ASN A 1 225 ? 10.190 -64.191 43.635 1.00 73.64 258 ASN C O 1
ATOM 1559 N N . GLY A 1 226 ? 10.872 -63.143 41.764 1.00 70.10 259 GLY C N 1
ATOM 1560 C CA . GLY A 1 226 ? 10.045 -63.955 40.902 1.00 70.81 259 GLY C CA 1
ATOM 1561 C C . GLY A 1 226 ? 8.561 -63.678 40.955 1.00 69.42 259 GLY C C 1
ATOM 1562 O O . GLY A 1 226 ? 7.796 -64.441 40.363 1.00 72.70 259 GLY C O 1
ATOM 1563 N N . LYS A 1 227 ? 8.124 -62.619 41.640 1.00 64.52 260 LYS C N 1
ATOM 1564 C CA . LYS A 1 227 ? 6.712 -62.250 41.697 1.00 63.71 260 LYS C CA 1
ATOM 1565 C C . LYS A 1 227 ? 6.550 -60.802 41.255 1.00 61.12 260 LYS C C 1
ATOM 1566 O O . LYS A 1 227 ? 7.290 -59.923 41.710 1.00 58.94 260 LYS C O 1
ATOM 1568 N N . ARG A 1 228 ? 5.582 -60.553 40.376 1.00 59.05 261 ARG C N 1
ATOM 1569 C CA . ARG A 1 228 ? 5.319 -59.210 39.869 1.00 56.66 261 ARG C CA 1
ATOM 1570 C C . ARG A 1 228 ? 4.366 -58.482 40.814 1.00 53.91 261 ARG C C 1
ATOM 1571 O O . ARG A 1 228 ? 3.228 -58.922 41.015 1.00 56.14 261 ARG C O 1
ATOM 1579 N N . VAL A 1 229 ? 4.823 -57.361 41.377 1.00 49.58 262 VAL C N 1
ATOM 1580 C CA . VAL A 1 229 ? 4.079 -56.627 42.393 1.00 46.76 262 VAL C CA 1
ATOM 1581 C C . VAL A 1 229 ? 4.083 -55.139 42.064 1.00 42.48 262 VAL C C 1
ATOM 1582 O O . VAL A 1 229 ? 4.999 -54.625 41.413 1.00 41.06 262 VAL C O 1
ATOM 1586 N N . ARG A 1 230 ? 3.052 -54.440 42.532 1.00 38.08 263 ARG C N 1
ATOM 1587 C CA . ARG A 1 230 ? 3.056 -52.988 42.445 1.00 35.18 263 ARG C CA 1
ATOM 1588 C C . ARG A 1 230 ? 4.004 -52.410 43.491 1.00 34.52 263 ARG C C 1
ATOM 1589 O O . ARG A 1 230 ? 3.948 -52.781 44.669 1.00 32.16 263 ARG C O 1
ATOM 1597 N N . GLY A 1 231 ? 4.863 -51.489 43.078 1.00 33.86 264 GLY C N 1
ATOM 1598 C CA . GLY A 1 231 ? 5.721 -50.882 44.078 1.00 33.97 264 GLY C CA 1
ATOM 1599 C C . GLY A 1 231 ? 6.524 -49.722 43.539 1.00 34.44 264 GLY C C 1
ATOM 1600 O O . GLY A 1 231 ? 6.329 -49.268 42.409 1.00 35.12 264 GLY C O 1
ATOM 1601 N N . ARG A 1 232 ? 7.445 -49.251 44.380 1.00 32.60 265 ARG C N 1
ATOM 1602 C CA . ARG A 1 232 ? 8.366 -48.172 44.054 1.00 30.84 265 ARG C CA 1
ATOM 1603 C C . ARG A 1 232 ? 9.780 -48.723 44.139 1.00 34.77 265 ARG C C 1
ATOM 1604 O O . ARG A 1 232 ? 10.178 -49.248 45.183 1.00 33.58 265 ARG C O 1
ATOM 1612 N N . GLN A 1 233 ? 10.524 -48.610 43.043 1.00 35.18 266 GLN C N 1
ATOM 1613 C CA . GLN A 1 233 ? 11.844 -49.207 42.916 1.00 34.76 266 GLN C CA 1
ATOM 1614 C C . GLN A 1 233 ? 12.923 -48.179 43.239 1.00 34.68 266 GLN C C 1
ATOM 1615 O O . GLN A 1 233 ? 13.047 -47.161 42.541 1.00 34.59 266 GLN C O 1
ATOM 1621 N N . TYR A 1 234 ? 13.724 -48.480 44.260 1.00 33.52 267 TYR C N 1
ATOM 1622 C CA . TYR A 1 234 ? 14.911 -47.750 44.677 1.00 36.08 267 TYR C CA 1
ATOM 1623 C C . TYR A 1 234 ? 16.150 -48.609 44.448 1.00 37.54 267 TYR C C 1
ATOM 1624 O O . TYR A 1 234 ? 16.045 -49.836 44.364 1.00 37.80 267 TYR C O 1
ATOM 1633 N N . PRO A 1 235 ? 17.345 -48.009 44.351 1.00 39.47 268 PRO C N 1
ATOM 1634 C CA . PRO A 1 235 ? 18.553 -48.838 44.191 1.00 41.81 268 PRO C CA 1
ATOM 1635 C C . PRO A 1 235 ? 18.676 -49.929 45.234 1.00 41.92 268 PRO C C 1
ATOM 1636 O O . PRO A 1 235 ? 19.221 -50.998 44.934 1.00 42.31 268 PRO C O 1
ATOM 1640 N N . TRP A 1 236 ? 18.177 -49.694 46.450 1.00 38.87 269 TRP C N 1
ATOM 1641 C CA . TRP A 1 236 ? 18.355 -50.618 47.563 1.00 42.47 269 TRP C CA 1
ATOM 1642 C C . TRP A 1 236 ? 17.189 -51.584 47.745 1.00 42.92 269 TRP C C 1
ATOM 1643 O O . TRP A 1 236 ? 17.307 -52.521 48.543 1.00 42.99 269 TRP C O 1
ATOM 1654 N N . GLY A 1 237 ? 16.082 -51.400 47.037 1.00 39.35 270 GLY C N 1
ATOM 1655 C CA . GLY A 1 237 ? 14.981 -52.333 47.156 1.00 37.29 270 GLY C CA 1
ATOM 1656 C C . GLY A 1 237 ? 13.669 -51.703 46.734 1.00 35.37 270 GLY C C 1
ATOM 1657 O O . GLY A 1 237 ? 13.607 -50.544 46.330 1.00 36.37 270 GLY C O 1
ATOM 1658 N N . VAL A 1 238 ? 12.610 -52.500 46.854 1.00 34.33 271 VAL C N 1
ATOM 1659 C CA . VAL A 1 238 ? 11.279 -52.139 46.351 1.00 31.82 271 VAL C CA 1
ATOM 1660 C C . VAL A 1 238 ? 10.303 -52.012 47.516 1.00 33.09 271 VAL C C 1
ATOM 1661 O O . VAL A 1 238 ? 10.082 -52.974 48.261 1.00 33.43 271 VAL C O 1
ATOM 1665 N N . ALA A 1 239 ? 9.692 -50.834 47.656 1.00 33.16 272 ALA C N 1
ATOM 1666 C CA . ALA A 1 239 ? 8.583 -50.652 48.586 1.00 31.83 272 ALA C CA 1
ATOM 1667 C C . ALA A 1 239 ? 7.298 -51.114 47.901 1.00 33.11 272 ALA C C 1
ATOM 1668 O O . ALA A 1 239 ? 6.942 -50.580 46.849 1.00 34.44 272 ALA C O 1
ATOM 1670 N N . GLU A 1 240 ? 6.610 -52.100 48.485 1.00 31.99 273 GLU C N 1
ATOM 1671 C CA . GLU A 1 240 ? 5.494 -52.782 47.830 1.00 32.10 273 GLU C CA 1
ATOM 1672 C C . GLU A 1 240 ? 4.153 -52.263 48.339 1.00 32.50 273 GLU C C 1
ATOM 1673 O O . GLU A 1 240 ? 3.895 -52.276 49.544 1.00 33.04 273 GLU C O 1
ATOM 1679 N N . VAL A 1 241 ? 3.290 -51.858 47.401 1.00 30.67 274 VAL C N 1
ATOM 1680 C CA . VAL A 1 241 ? 2.005 -51.244 47.735 1.00 29.72 274 VAL C CA 1
ATOM 1681 C C . VAL A 1 241 ? 1.112 -52.203 48.512 1.00 31.43 274 VAL C C 1
ATOM 1682 O O . VAL A 1 241 ? 0.454 -51.811 49.482 1.00 31.18 274 VAL C O 1
ATOM 1686 N N . GLU A 1 242 ? 1.033 -53.457 48.080 1.00 32.63 275 GLU C N 1
ATOM 1687 C CA . GLU A 1 242 ? 0.082 -54.394 48.657 1.00 37.33 275 GLU C CA 1
ATOM 1688 C C . GLU A 1 242 ? 0.691 -55.260 49.753 1.00 38.75 275 GLU C C 1
ATOM 1689 O O . GLU A 1 242 ? 0.068 -56.231 50.181 1.00 40.37 275 GLU C O 1
ATOM 1695 N N . ASN A 1 243 ? 1.875 -54.913 50.236 1.00 36.43 276 ASN C N 1
ATOM 1696 C CA . ASN A 1 243 ? 2.534 -55.651 51.306 1.00 36.18 276 ASN C CA 1
ATOM 1697 C C . ASN A 1 243 ? 2.181 -54.978 52.628 1.00 34.12 276 ASN C C 1
ATOM 1698 O O . ASN A 1 243 ? 2.577 -53.837 52.871 1.00 32.64 276 ASN C O 1
ATOM 1703 N N . GLY A 1 244 ? 1.435 -55.682 53.480 1.00 39.01 277 GLY C N 1
ATOM 1704 C CA . GLY A 1 244 ? 1.029 -55.100 54.750 1.00 37.03 277 GLY C CA 1
ATOM 1705 C C . GLY A 1 244 ? 2.177 -54.844 55.707 1.00 39.41 277 GLY C C 1
ATOM 1706 O O . GLY A 1 244 ? 2.015 -54.073 56.655 1.00 40.50 277 GLY C O 1
ATOM 1707 N N . GLU A 1 245 ? 3.327 -55.477 55.488 1.00 39.40 278 GLU C N 1
ATOM 1708 C CA . GLU A 1 245 ? 4.511 -55.151 56.270 1.00 44.56 278 GLU C CA 1
ATOM 1709 C C . GLU A 1 245 ? 5.213 -53.897 55.768 1.00 40.61 278 GLU C C 1
ATOM 1710 O O . GLU A 1 245 ? 6.072 -53.354 56.478 1.00 40.39 278 GLU C O 1
ATOM 1716 N N . HIS A 1 246 ? 4.872 -53.420 54.573 1.00 34.16 279 HIS C N 1
ATOM 1717 C CA . HIS A 1 246 ? 5.439 -52.182 54.059 1.00 31.31 279 HIS C CA 1
ATOM 1718 C C . HIS A 1 246 ? 4.536 -50.981 54.267 1.00 33.35 279 HIS C C 1
ATOM 1719 O O . HIS A 1 246 ? 5.037 -49.883 54.519 1.00 35.07 279 HIS C O 1
ATOM 1726 N N . CYS A 1 247 ? 3.220 -51.148 54.167 1.00 29.39 280 CYS C N 1
ATOM 1727 C CA . CYS A 1 247 ? 2.310 -50.014 54.302 1.00 28.45 280 CYS C CA 1
ATOM 1728 C C . CYS A 1 247 ? 0.902 -50.552 54.533 1.00 30.85 280 CYS C C 1
ATOM 1729 O O . CYS A 1 247 ? 0.668 -51.763 54.494 1.00 31.59 280 CYS C O 1
ATOM 1732 N N . ASP A 1 248 ? -0.046 -49.628 54.756 1.00 29.76 281 ASP C N 1
ATOM 1733 C CA . ASP A 1 248 ? -1.438 -49.953 55.065 1.00 29.87 281 ASP C CA 1
ATOM 1734 C C . ASP A 1 248 ? -2.370 -49.782 53.868 1.00 32.28 281 ASP C C 1
ATOM 1735 O O . ASP A 1 248 ? -3.598 -49.705 54.052 1.00 32.64 281 ASP C O 1
ATOM 1740 N N . PHE A 1 249 ? -1.824 -49.696 52.653 1.00 30.59 282 PHE C N 1
ATOM 1741 C CA . PHE A 1 249 ? -2.678 -49.456 51.489 1.00 30.84 282 PHE C CA 1
ATOM 1742 C C . PHE A 1 249 ? -3.769 -50.516 51.359 1.00 30.93 282 PHE C C 1
ATOM 1743 O O . PHE A 1 249 ? -4.928 -50.192 51.074 1.00 32.77 282 PHE C O 1
ATOM 1751 N N . THR A 1 250 ? -3.415 -51.795 51.515 1.00 29.01 283 THR C N 1
ATOM 1752 C CA . THR A 1 250 ? -4.405 -52.847 51.281 1.00 32.71 283 THR C CA 1
ATOM 1753 C C . THR A 1 250 ? -5.579 -52.707 52.237 1.00 35.19 283 THR C C 1
ATOM 1754 O O . THR A 1 250 ? -6.748 -52.818 51.829 1.00 34.34 283 THR C O 1
ATOM 1758 N N . ILE A 1 251 ? -5.278 -52.461 53.514 1.00 35.46 284 ILE C N 1
ATOM 1759 C CA . ILE A 1 251 ? -6.308 -52.259 54.534 1.00 38.05 284 ILE C CA 1
ATOM 1760 C C . ILE A 1 251 ? -7.191 -51.071 54.174 1.00 32.80 284 ILE C C 1
ATOM 1761 O O . ILE A 1 251 ? -8.426 -51.165 54.199 1.00 33.22 284 ILE C O 1
ATOM 1766 N N . LEU A 1 252 ? -6.571 -49.939 53.821 1.00 30.52 285 LEU C N 1
ATOM 1767 C CA . LEU A 1 252 ? -7.335 -48.755 53.432 1.00 29.68 285 LEU C CA 1
ATOM 1768 C C . LEU A 1 252 ? -8.237 -49.047 52.240 1.00 30.90 285 LEU C C 1
ATOM 1769 O O . LEU A 1 252 ? -9.434 -48.727 52.248 1.00 29.71 285 LEU C O 1
ATOM 1774 N N . ARG A 1 253 ? -7.678 -49.664 51.203 1.00 28.46 286 ARG C N 1
ATOM 1775 C CA . ARG A 1 253 ? -8.450 -49.912 49.992 1.00 34.46 286 ARG C CA 1
ATOM 1776 C C . ARG A 1 253 ? -9.634 -50.822 50.284 1.00 37.48 286 ARG C C 1
ATOM 1777 O O . ARG A 1 253 ? -10.761 -50.559 49.845 1.00 36.96 286 ARG C O 1
ATOM 1785 N N . ASN A 1 254 ? -9.392 -51.899 51.032 1.00 35.52 287 ASN C N 1
ATOM 1786 C CA . ASN A 1 254 ? -10.474 -52.816 51.385 1.00 40.89 287 ASN C CA 1
ATOM 1787 C C . ASN A 1 254 ? -11.602 -52.101 52.117 1.00 38.71 287 ASN C C 1
ATOM 1788 O O . ASN A 1 254 ? -12.786 -52.362 51.862 1.00 41.04 287 ASN C O 1
ATOM 1793 N N . MET A 1 255 ? -11.256 -51.210 53.044 1.00 33.57 288 MET C N 1
ATOM 1794 C CA . MET A 1 255 ? -12.288 -50.558 53.836 1.00 36.19 288 MET C CA 1
ATOM 1795 C C . MET A 1 255 ? -13.000 -49.472 53.049 1.00 36.43 288 MET C C 1
ATOM 1796 O O . MET A 1 255 ? -14.232 -49.378 53.102 1.00 36.98 288 MET C O 1
ATOM 1801 N N . LEU A 1 256 ? -12.246 -48.667 52.302 1.00 33.90 289 LEU C N 1
ATOM 1802 C CA . LEU A 1 256 ? -12.830 -47.552 51.565 1.00 35.73 289 LEU C CA 1
ATOM 1803 C C . LEU A 1 256 ? -13.778 -48.036 50.487 1.00 39.17 289 LEU C C 1
ATOM 1804 O O . LEU A 1 256 ? -14.857 -47.457 50.291 1.00 40.11 289 LEU C O 1
ATOM 1809 N N . ILE A 1 257 ? -13.384 -49.069 49.752 1.00 36.59 290 ILE C N 1
ATOM 1810 C CA . ILE A 1 257 ? -14.145 -49.468 48.574 1.00 41.31 290 ILE C CA 1
ATOM 1811 C C . ILE A 1 257 ? -15.184 -50.525 48.917 1.00 43.52 290 ILE C C 1
ATOM 1812 O O . ILE A 1 257 ? -16.287 -50.524 48.366 1.00 47.84 290 ILE C O 1
ATOM 1817 N N . ARG A 1 258 ? -14.873 -51.425 49.848 1.00 43.40 291 ARG C N 1
ATOM 1818 C CA . ARG A 1 258 ? -15.728 -52.573 50.128 1.00 47.38 291 ARG C CA 1
ATOM 1819 C C . ARG A 1 258 ? -16.419 -52.463 51.483 1.00 47.18 291 ARG C C 1
ATOM 1820 O O . ARG A 1 258 ? -17.642 -52.287 51.536 1.00 49.57 291 ARG C O 1
ATOM 1828 N N . THR A 1 259 ? -15.678 -52.581 52.588 1.00 39.97 292 THR C N 1
ATOM 1829 C CA . THR A 1 259 ? -16.329 -52.950 53.840 1.00 41.92 292 THR C CA 1
ATOM 1830 C C . THR A 1 259 ? -16.944 -51.766 54.572 1.00 37.99 292 THR C C 1
ATOM 1831 O O . THR A 1 259 ? -17.911 -51.956 55.312 1.00 40.68 292 THR C O 1
ATOM 1835 N N . HIS 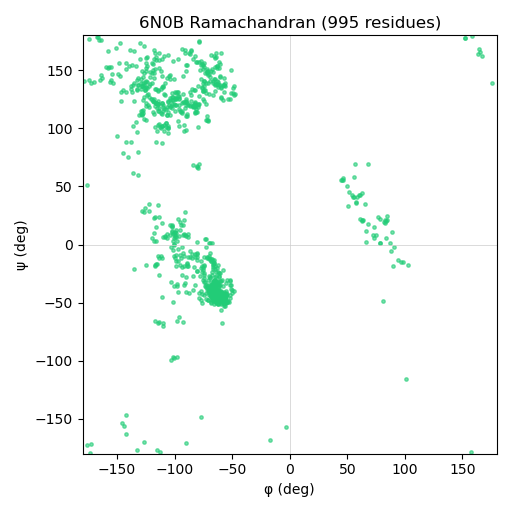A 1 260 ? -16.427 -50.555 54.385 1.00 32.80 293 HIS C N 1
ATOM 1836 C CA . HIS A 1 260 ? -16.882 -49.409 55.164 1.00 35.44 293 HIS C CA 1
ATOM 1837 C C . HIS A 1 260 ? -17.521 -48.309 54.328 1.00 36.21 293 HIS C C 1
ATOM 1838 O O . HIS A 1 260 ? -17.892 -47.264 54.880 1.00 32.63 293 HIS C O 1
ATOM 1845 N N . MET A 1 261 ? -17.659 -48.501 53.019 1.00 38.49 294 MET C N 1
ATOM 1846 C CA . MET A 1 261 ? -18.274 -47.470 52.193 1.00 35.28 294 MET C CA 1
ATOM 1847 C C . MET A 1 261 ? -19.682 -47.141 52.674 1.00 31.75 294 MET C C 1
ATOM 1848 O O . MET A 1 261 ? -20.052 -45.969 52.784 1.00 30.85 294 MET C O 1
ATOM 1853 N N . GLN A 1 262 ? -20.493 -48.162 52.938 1.00 34.87 295 GLN C N 1
ATOM 1854 C CA . GLN A 1 262 ? -21.861 -47.896 53.371 1.00 34.47 295 GLN C CA 1
ATOM 1855 C C . GLN A 1 262 ? -21.878 -47.192 54.721 1.00 33.65 295 GLN C C 1
ATOM 1856 O O . GLN A 1 262 ? -22.690 -46.289 54.945 1.00 35.93 295 GLN C O 1
ATOM 1862 N N . ASP A 1 263 ? -20.990 -47.589 55.636 1.00 35.11 296 ASP C N 1
ATOM 1863 C CA . ASP A 1 263 ? -20.983 -46.942 56.942 1.00 34.95 296 ASP C CA 1
ATOM 1864 C C . ASP A 1 263 ? -20.577 -45.481 56.824 1.00 32.44 296 ASP C C 1
ATOM 1865 O O . ASP A 1 263 ? -21.127 -44.620 57.521 1.00 32.74 296 ASP C O 1
ATOM 1870 N N . LEU A 1 264 ? -19.606 -45.184 55.949 1.00 30.56 297 LEU C N 1
ATOM 1871 C CA . LEU A 1 264 ? -19.235 -43.799 55.688 1.00 27.39 297 LEU C CA 1
ATOM 1872 C C . LEU A 1 264 ? -20.422 -42.985 55.187 1.00 28.38 297 LEU C C 1
ATOM 1873 O O . LEU A 1 264 ? -20.603 -41.832 55.597 1.00 29.72 297 LEU C O 1
ATOM 1878 N N . LYS A 1 265 ? -21.222 -43.550 54.265 1.00 30.84 298 LYS C N 1
ATOM 1879 C CA . LYS A 1 265 ? -22.433 -42.865 53.821 1.00 31.30 298 LYS C CA 1
ATOM 1880 C C . LYS A 1 265 ? -23.417 -42.689 54.975 1.00 34.20 298 LYS C C 1
ATOM 1881 O O . LYS A 1 265 ? -24.025 -41.619 55.132 1.00 32.32 298 LYS C O 1
ATOM 1887 N N . ASP A 1 266 ? -23.581 -43.733 55.796 1.00 33.87 299 ASP C N 1
ATOM 1888 C CA . ASP A 1 266 ? -24.533 -43.689 56.903 1.00 36.96 299 ASP C CA 1
ATOM 1889 C C . ASP A 1 266 ? -24.174 -42.590 57.891 1.00 33.97 299 ASP C C 1
ATOM 1890 O O . ASP A 1 266 ? -25.039 -41.816 58.311 1.00 35.78 299 ASP C O 1
ATOM 1895 N N . VAL A 1 267 ? -22.897 -42.498 58.270 1.00 30.36 300 VAL C N 1
ATOM 1896 C CA . VAL A 1 267 ? -22.477 -41.453 59.195 1.00 31.63 300 VAL C CA 1
ATOM 1897 C C . VAL A 1 267 ? -22.652 -40.079 58.566 1.00 30.52 300 VAL C C 1
ATOM 1898 O O . VAL A 1 267 ? -23.017 -39.117 59.250 1.00 30.36 300 VAL C O 1
ATOM 1902 N N . THR A 1 268 ? -22.364 -39.951 57.264 1.00 30.10 301 THR C N 1
ATOM 1903 C CA . THR A 1 268 ? -22.538 -38.665 56.595 1.00 27.89 301 THR C CA 1
ATOM 1904 C C . THR A 1 268 ? -23.984 -38.199 56.729 1.00 29.00 301 THR C C 1
ATOM 1905 O O . THR A 1 268 ? -24.262 -37.045 57.094 1.00 28.78 301 THR C O 1
ATOM 1909 N N . ASN A 1 269 ? -24.918 -39.114 56.489 1.00 28.56 302 ASN C N 1
ATOM 1910 C CA . ASN A 1 269 ? -26.330 -38.750 56.527 1.00 32.72 302 ASN C CA 1
ATOM 1911 C C . ASN A 1 269 ? -26.830 -38.598 57.957 1.00 37.93 302 ASN C C 1
ATOM 1912 O O . ASN A 1 269 ? -27.477 -37.598 58.296 1.00 42.17 302 ASN C O 1
ATOM 1917 N N . ASN A 1 270 ? -26.563 -39.594 58.806 1.00 33.84 303 ASN C N 1
ATOM 1918 C CA . ASN A 1 270 ? -27.196 -39.657 60.121 1.00 35.82 303 ASN C CA 1
ATOM 1919 C C . ASN A 1 270 ? -26.539 -38.760 61.160 1.00 35.04 303 ASN C C 1
ATOM 1920 O O . ASN A 1 270 ? -27.206 -38.409 62.142 1.00 36.32 303 ASN C O 1
ATOM 1925 N N . VAL A 1 271 ? -25.258 -38.392 60.980 1.00 31.65 304 VAL C N 1
ATOM 1926 C CA . VAL A 1 271 ? -24.554 -37.543 61.933 1.00 33.57 304 VAL C CA 1
ATOM 1927 C C . VAL A 1 271 ? -24.296 -36.160 61.338 1.00 31.02 304 VAL C C 1
ATOM 1928 O O . VAL A 1 271 ? -24.876 -35.165 61.794 1.00 34.29 304 VAL C O 1
ATOM 1932 N N . HIS A 1 272 ? -23.430 -36.087 60.318 1.00 29.62 305 HIS C N 1
ATOM 1933 C CA . HIS A 1 272 ? -22.967 -34.783 59.837 1.00 28.61 305 HIS C CA 1
ATOM 1934 C C . HIS A 1 272 ? -24.102 -33.986 59.202 1.00 30.81 305 HIS C C 1
ATOM 1935 O O . HIS A 1 272 ? -24.272 -32.795 59.496 1.00 28.95 305 HIS C O 1
ATOM 1942 N N . TYR A 1 273 ? -24.884 -34.618 58.321 1.00 30.59 306 TYR C N 1
ATOM 1943 C CA . TYR A 1 273 ? -26.016 -33.908 57.732 1.00 31.14 306 TYR C CA 1
ATOM 1944 C C . TYR A 1 273 ? -27.073 -33.586 58.786 1.00 32.91 306 TYR C C 1
ATOM 1945 O O . TYR A 1 273 ? -27.593 -32.464 58.828 1.00 32.02 306 TYR C O 1
ATOM 1954 N N . GLU A 1 274 ? -27.404 -34.548 59.653 1.00 31.70 307 GLU C N 1
ATOM 1955 C CA . GLU A 1 274 ? -28.446 -34.273 60.647 1.00 35.32 307 GLU C CA 1
ATOM 1956 C C . GLU A 1 274 ? -28.015 -33.179 61.617 1.00 35.53 307 GLU C C 1
ATOM 1957 O O . GLU A 1 274 ? -28.856 -32.412 62.098 1.00 34.98 307 GLU C O 1
ATOM 1963 N N . ASN A 1 275 ? -26.707 -33.079 61.910 1.00 33.23 308 ASN C N 1
ATOM 1964 C CA . ASN A 1 275 ? -26.242 -31.990 62.763 1.00 36.15 308 ASN C CA 1
ATOM 1965 C C . ASN A 1 275 ? -26.327 -30.650 62.043 1.00 35.44 308 ASN C C 1
ATOM 1966 O O . ASN A 1 275 ? -26.707 -29.641 62.652 1.00 40.02 308 ASN C O 1
ATOM 1971 N N . TYR A 1 276 ? -25.977 -30.629 60.757 1.00 31.62 309 TYR C N 1
ATOM 1972 C CA . TYR A 1 276 ? -26.161 -29.440 59.931 1.00 32.13 309 TYR C CA 1
ATOM 1973 C C . TYR A 1 276 ? -27.616 -29.003 59.934 1.00 32.58 309 TYR C C 1
ATOM 1974 O O . TYR A 1 276 ? -27.923 -27.825 60.153 1.00 34.19 309 TYR C O 1
ATOM 1983 N N . ARG A 1 277 ? -28.524 -29.942 59.646 1.00 32.10 310 ARG C N 1
ATOM 1984 C CA . ARG A 1 277 ? -29.946 -29.611 59.536 1.00 35.22 310 ARG C CA 1
ATOM 1985 C C . ARG A 1 277 ? -30.498 -29.066 60.844 1.00 35.50 310 ARG C C 1
ATOM 1986 O O . ARG A 1 277 ? -31.201 -28.045 60.861 1.00 37.48 310 ARG C O 1
ATOM 1994 N N . SER A 1 278 ? -30.221 -29.753 61.953 1.00 38.10 311 SER C N 1
ATOM 1995 C CA . SER A 1 278 ? -30.734 -29.293 63.239 1.00 44.04 311 SER C CA 1
ATOM 1996 C C . SER A 1 278 ? -30.239 -27.887 63.548 1.00 45.14 311 SER C C 1
ATOM 1997 O O . SER A 1 278 ? -31.005 -27.040 64.011 1.00 46.51 311 SER C O 1
ATOM 2000 N N . ARG A 1 279 ? -28.965 -27.607 63.269 1.00 44.01 312 ARG C N 1
ATOM 2001 C CA . ARG A 1 279 ? -28.458 -26.260 63.516 1.00 46.52 312 ARG C CA 1
ATOM 2002 C C . ARG A 1 279 ? -29.188 -25.228 62.659 1.00 47.62 312 ARG C C 1
ATOM 2003 O O . ARG A 1 279 ? -29.619 -24.184 63.158 1.00 48.85 312 ARG C O 1
ATOM 2011 N N . LYS A 1 280 ? -29.339 -25.505 61.362 1.00 46.30 313 LYS C N 1
ATOM 2012 C CA . LYS A 1 280 ? -29.976 -24.535 60.472 1.00 46.04 313 LYS C CA 1
ATOM 2013 C C . LYS A 1 280 ? -31.447 -24.328 60.817 1.00 49.55 313 LYS C C 1
ATOM 2014 O O . LYS A 1 280 ? -31.943 -23.192 60.797 1.00 50.60 313 LYS C O 1
ATOM 2020 N N . LEU A 1 281 ? -32.169 -25.408 61.125 1.00 48.59 314 LEU C N 1
ATOM 2021 C CA . LEU A 1 281 ? -33.604 -25.273 61.370 1.00 49.97 314 LEU C CA 1
ATOM 2022 C C . LEU A 1 281 ? -33.896 -24.611 62.708 1.00 54.31 314 LEU C C 1
ATOM 2023 O O . LEU A 1 281 ? -34.922 -23.929 62.850 1.00 56.56 314 LEU C O 1
ATOM 2028 N N . ALA A 1 282 ? -33.037 -24.830 63.704 1.00 58.95 315 ALA C N 1
ATOM 2029 C CA . ALA A 1 282 ? -33.233 -24.202 65.003 1.00 67.54 315 ALA C CA 1
ATOM 2030 C C . ALA A 1 282 ? -33.042 -22.696 64.915 1.00 74.73 315 ALA C C 1
ATOM 2031 O O . ALA A 1 282 ? -33.768 -21.934 65.563 1.00 80.11 315 ALA C O 1
ATOM 2033 N N . ALA A 1 283 ? -32.075 -22.253 64.116 1.00 75.27 316 ALA C N 1
ATOM 2034 C CA . ALA A 1 283 ? -31.784 -20.833 63.948 1.00 78.49 316 ALA C CA 1
ATOM 2035 C C . ALA A 1 283 ? -32.942 -20.096 63.276 1.00 80.55 316 ALA C C 1
ATOM 2036 O O . ALA A 1 283 ? -33.819 -20.713 62.667 1.00 78.39 316 ALA C O 1
ATOM 2038 N N . GLY B 1 15 ? -4.082 -51.647 29.798 1.00 71.11 48 GLY A N 1
ATOM 2039 C CA . GLY B 1 15 ? -5.461 -51.325 29.472 1.00 67.41 48 GLY A CA 1
ATOM 2040 C C . GLY B 1 15 ? -5.598 -50.471 28.224 1.00 67.12 48 GLY A C 1
ATOM 2041 O O . GLY B 1 15 ? -4.608 -50.000 27.669 1.00 73.25 48 GLY A O 1
ATOM 2042 N N . PHE B 1 16 ? -6.830 -50.266 27.773 1.00 61.24 49 PHE A N 1
ATOM 2043 C CA . PHE B 1 16 ? -7.099 -49.470 26.588 1.00 57.21 49 PHE A CA 1
ATOM 2044 C C . PHE B 1 16 ? -7.801 -48.181 26.988 1.00 51.22 49 PHE A C 1
ATOM 2045 O O . PHE B 1 16 ? -8.610 -48.171 27.921 1.00 49.31 49 PHE A O 1
ATOM 2053 N N . GLU B 1 17 ? -7.501 -47.099 26.267 1.00 47.03 50 GLU A N 1
ATOM 2054 C CA . GLU B 1 17 ? -8.110 -45.798 26.501 1.00 45.41 50 GLU A CA 1
ATOM 2055 C C . GLU B 1 17 ? -8.740 -45.286 25.211 1.00 38.30 50 GLU A C 1
ATOM 2056 O O . GLU B 1 17 ? -8.256 -45.580 24.118 1.00 39.91 50 GLU A O 1
ATOM 2062 N N . PHE B 1 18 ? -9.812 -44.515 25.353 1.00 35.47 51 PHE A N 1
ATOM 2063 C CA . PHE B 1 18 ? -10.493 -43.918 24.205 1.00 33.71 51 PHE A CA 1
ATOM 2064 C C . PHE B 1 18 ? -11.184 -42.647 24.655 1.00 34.13 51 PHE A C 1
ATOM 2065 O O . PHE B 1 18 ? -11.782 -42.617 25.730 1.00 36.00 51 PHE A O 1
ATOM 2073 N N . THR B 1 19 ? -11.119 -41.604 23.827 1.00 31.77 52 THR A N 1
ATOM 2074 C CA . THR B 1 19 ? -11.805 -40.343 24.104 1.00 28.69 52 THR A CA 1
ATOM 2075 C C . THR B 1 19 ? -12.907 -40.110 23.079 1.00 29.42 52 THR A C 1
ATOM 2076 O O . THR B 1 19 ? -12.630 -39.943 21.890 1.00 30.60 52 THR A O 1
ATOM 2080 N N . LEU B 1 20 ? -14.147 -40.064 23.551 1.00 27.38 53 LEU A N 1
ATOM 2081 C CA . LEU B 1 20 ? -15.325 -39.986 22.707 1.00 30.18 53 LEU A CA 1
ATOM 2082 C C . LEU B 1 20 ? -16.126 -38.739 23.059 1.00 29.39 53 LEU A C 1
ATOM 2083 O O . LEU B 1 20 ? -16.463 -38.522 24.231 1.00 31.69 53 LEU A O 1
ATOM 2088 N N . MET B 1 21 ? -16.435 -37.922 22.053 1.00 27.73 54 MET A N 1
ATOM 2089 C CA . MET B 1 21 ? -17.250 -36.731 22.253 1.00 24.67 54 MET A CA 1
ATOM 2090 C C . MET B 1 21 ? -18.663 -36.983 21.744 1.00 24.80 54 MET A C 1
ATOM 2091 O O . MET B 1 21 ? -18.859 -37.706 20.769 1.00 24.50 54 MET A O 1
ATOM 2096 N N . VAL B 1 22 ? -19.638 -36.387 22.429 1.00 23.97 55 VAL A N 1
ATOM 2097 C CA . VAL B 1 22 ? -21.057 -36.470 22.075 1.00 26.34 55 VAL A CA 1
ATOM 2098 C C . VAL B 1 22 ? -21.575 -35.048 21.881 1.00 25.23 55 VAL A C 1
ATOM 2099 O O . VAL B 1 22 ? -21.363 -34.187 22.744 1.00 26.06 55 VAL A O 1
ATOM 2103 N N . VAL B 1 23 ? -22.244 -34.797 20.749 1.00 24.44 56 VAL A N 1
ATOM 2104 C CA . VAL B 1 23 ? -22.764 -33.463 20.425 1.00 23.65 56 VAL A CA 1
ATOM 2105 C C . VAL B 1 23 ? -24.169 -33.614 19.862 1.00 23.88 56 VAL A C 1
ATOM 2106 O O . VAL B 1 23 ? -24.404 -34.440 18.972 1.00 25.39 56 VAL A O 1
ATOM 2110 N N . GLY B 1 24 ? -25.100 -32.821 20.377 1.00 23.71 57 GLY A N 1
ATOM 2111 C CA . GLY B 1 24 ? -26.431 -32.790 19.786 1.00 25.10 57 GLY A CA 1
ATOM 2112 C C . GLY B 1 24 ? -27.418 -32.076 20.689 1.00 26.05 57 GLY A C 1
ATOM 2113 O O . GLY B 1 24 ? -27.148 -31.872 21.880 1.00 26.40 57 GLY A O 1
ATOM 2114 N N . GLU B 1 25 ? -28.551 -31.666 20.113 1.00 25.46 58 GLU A N 1
ATOM 2115 C CA . GLU B 1 25 ? -29.635 -31.080 20.888 1.00 25.24 58 GLU A CA 1
ATOM 2116 C C . GLU B 1 25 ? -30.002 -31.952 22.069 1.00 26.78 58 GLU A C 1
ATOM 2117 O O . GLU B 1 25 ? -29.924 -33.181 22.013 1.00 27.27 58 GLU A O 1
ATOM 2123 N N . SER B 1 26 ? -30.475 -31.295 23.123 1.00 27.94 59 SER A N 1
ATOM 2124 C CA A SER B 1 26 ? -31.009 -31.995 24.278 0.66 30.35 59 SER A CA 1
ATOM 2125 C CA B SER B 1 26 ? -30.992 -32.020 24.272 0.34 30.24 59 SER A CA 1
ATOM 2126 C C . SER B 1 26 ? -32.204 -32.851 23.874 1.00 29.63 59 SER A C 1
ATOM 2127 O O . SER B 1 26 ? -32.986 -32.478 23.001 1.00 29.97 59 SER A O 1
ATOM 2132 N N . GLY B 1 27 ? -32.348 -33.995 24.532 1.00 31.67 60 GLY A N 1
ATOM 2133 C CA . GLY B 1 27 ? -33.496 -34.853 24.315 1.00 31.80 60 GLY A CA 1
ATOM 2134 C C . GLY B 1 27 ? -33.434 -35.661 23.042 1.00 33.17 60 GLY A C 1
ATOM 2135 O O . GLY B 1 27 ? -34.483 -36.050 22.525 1.00 36.56 60 GLY A O 1
ATOM 2136 N N . LEU B 1 28 ? -32.237 -35.913 22.503 1.00 26.54 61 LEU A N 1
ATOM 2137 C CA . LEU B 1 28 ? -32.099 -36.772 21.333 1.00 25.56 61 LEU A CA 1
ATOM 2138 C C . LEU B 1 28 ? -31.687 -38.193 21.703 1.00 28.36 61 LEU A C 1
ATOM 2139 O O . LEU B 1 28 ? -31.397 -38.992 20.812 1.00 30.01 61 LEU A O 1
ATOM 2144 N N . GLY B 1 29 ? -31.697 -38.536 22.985 1.00 27.92 62 GLY A N 1
ATOM 2145 C CA . GLY B 1 29 ? -31.325 -39.870 23.412 1.00 29.72 62 GLY A CA 1
ATOM 2146 C C . GLY B 1 29 ? -29.835 -40.091 23.560 1.00 29.10 62 GLY A C 1
ATOM 2147 O O . GLY B 1 29 ? -29.393 -41.250 23.529 1.00 28.08 62 GLY A O 1
ATOM 2148 N N . LYS B 1 30 ? -29.045 -39.018 23.704 1.00 27.88 63 LYS A N 1
ATOM 2149 C CA . LYS B 1 30 ? -27.589 -39.146 23.702 1.00 28.59 63 LYS A CA 1
ATOM 2150 C C . LYS B 1 30 ? -27.095 -39.931 24.911 1.00 29.54 63 LYS A C 1
ATOM 2151 O O . LYS B 1 30 ? -26.307 -40.875 24.769 1.00 28.27 63 LYS A O 1
ATOM 2157 N N . SER B 1 31 ? -27.523 -39.543 26.115 1.00 30.32 64 SER A N 1
ATOM 2158 C CA . SER B 1 31 ? -27.051 -40.260 27.290 1.00 32.70 64 SER A CA 1
ATOM 2159 C C . SER B 1 31 ? -27.596 -41.682 27.310 1.00 30.96 64 SER A C 1
ATOM 2160 O O . SER B 1 31 ? -26.887 -42.612 27.720 1.00 30.06 64 SER A O 1
ATOM 2163 N N . THR B 1 32 ? -28.821 -41.886 26.806 1.00 28.84 65 THR A N 1
ATOM 2164 C CA . THR B 1 32 ? -29.340 -43.244 26.691 1.00 28.73 65 THR A CA 1
ATOM 2165 C C . THR B 1 32 ? -28.458 -44.091 25.776 1.00 28.07 65 THR A C 1
ATOM 2166 O O . THR B 1 32 ? -28.163 -45.249 26.086 1.00 30.26 65 THR A O 1
ATOM 2170 N N . LEU B 1 33 ? -28.019 -43.525 24.648 1.00 25.20 66 LEU A N 1
ATOM 2171 C CA . LEU B 1 33 ? -27.219 -44.305 23.708 1.00 27.40 66 LEU A CA 1
ATOM 2172 C C . LEU B 1 33 ? -25.859 -44.657 24.303 1.00 27.65 66 LEU A C 1
ATOM 2173 O O . LEU B 1 33 ? -25.365 -45.774 24.121 1.00 29.10 66 LEU A O 1
ATOM 2178 N N . ILE B 1 34 ? -25.249 -43.725 25.029 1.00 27.30 67 ILE A N 1
ATOM 2179 C CA . ILE B 1 34 ? -23.986 -44.035 25.697 1.00 28.47 67 ILE A CA 1
ATOM 2180 C C . ILE B 1 34 ? -24.169 -45.191 26.673 1.00 31.60 67 ILE A C 1
ATOM 2181 O O . ILE B 1 34 ? -23.372 -46.140 26.694 1.00 30.62 67 ILE A O 1
ATOM 2186 N N . ASN B 1 35 ? -25.223 -45.128 27.507 1.00 29.26 68 ASN A N 1
ATOM 2187 C CA . ASN B 1 35 ? -25.464 -46.212 28.462 1.00 30.82 68 ASN A CA 1
ATOM 2188 C C . ASN B 1 35 ? -25.695 -47.543 27.758 1.00 32.81 68 ASN A C 1
ATOM 2189 O O . ASN B 1 35 ? -25.281 -48.599 28.263 1.00 34.84 68 ASN A O 1
ATOM 2194 N N . SER B 1 36 ? -26.336 -47.514 26.589 1.00 28.60 69 SER A N 1
ATOM 2195 C CA . SER B 1 36 ? -26.594 -48.741 25.841 1.00 30.66 69 SER A CA 1
ATOM 2196 C C . SER B 1 36 ? -25.318 -49.294 25.217 1.00 32.16 69 SER A C 1
ATOM 2197 O O . SER B 1 36 ? -25.097 -50.512 25.220 1.00 32.43 69 SER A O 1
ATOM 2200 N N . LEU B 1 37 ? -24.479 -48.412 24.666 1.00 32.44 70 LEU A N 1
ATOM 2201 C CA . LEU B 1 37 ? -23.247 -48.853 24.017 1.00 35.35 70 LEU A CA 1
ATOM 2202 C C . LEU B 1 37 ? -22.348 -49.600 24.990 1.00 33.46 70 LEU A C 1
ATOM 2203 O O . LEU B 1 37 ? -21.803 -50.663 24.659 1.00 35.48 70 LEU A O 1
ATOM 2208 N N . PHE B 1 38 ? -22.199 -49.076 26.202 1.00 33.36 71 PHE A N 1
ATOM 2209 C CA . PHE B 1 38 ? -21.210 -49.594 27.142 1.00 35.07 71 PHE A CA 1
ATOM 2210 C C . PHE B 1 38 ? -21.831 -50.388 28.280 1.00 36.74 71 PHE A C 1
ATOM 2211 O O . PHE B 1 38 ? -21.110 -50.820 29.187 1.00 38.90 71 PHE A O 1
ATOM 2219 N N . LEU B 1 39 ? -23.144 -50.621 28.227 1.00 49.33 72 LEU A N 1
ATOM 2220 C CA . LEU B 1 39 ? -23.862 -51.448 29.196 1.00 51.89 72 LEU A CA 1
ATOM 2221 C C . LEU B 1 39 ? -23.740 -50.879 30.604 1.00 51.58 72 LEU A C 1
ATOM 2222 O O . LEU B 1 39 ? -23.496 -51.604 31.572 1.00 52.55 72 LEU A O 1
ATOM 2227 N N . THR B 1 40 ? -23.878 -49.565 30.714 1.00 51.31 73 THR A N 1
ATOM 2228 C CA . THR B 1 40 ? -23.899 -48.880 31.993 1.00 53.04 73 THR A CA 1
ATOM 2229 C C . THR B 1 40 ? -25.283 -48.292 32.211 1.00 60.79 73 THR A C 1
ATOM 2230 O O . THR B 1 40 ? -26.103 -48.211 31.296 1.00 63.38 73 THR A O 1
ATOM 2234 N N . ASP B 1 41 ? -25.550 -47.907 33.450 1.00 64.22 74 ASP A N 1
ATOM 2235 C CA . ASP B 1 41 ? -26.820 -47.285 33.788 1.00 71.33 74 ASP A CA 1
ATOM 2236 C C . ASP B 1 41 ? -26.659 -45.939 34.455 1.00 67.36 74 ASP A C 1
ATOM 2237 O O . ASP B 1 41 ? -27.617 -45.156 34.462 1.00 69.64 74 ASP A O 1
ATOM 2242 N N . LEU B 1 42 ? -25.478 -45.630 34.978 1.00 59.81 75 LEU A N 1
ATOM 2243 C CA . LEU B 1 42 ? -25.283 -44.483 35.843 1.00 60.42 75 LEU A CA 1
ATOM 2244 C C . LEU B 1 42 ? -24.738 -43.275 35.104 1.00 59.08 75 LEU A C 1
ATOM 2245 O O . LEU B 1 42 ? -24.482 -42.245 35.734 1.00 62.46 75 LEU A O 1
ATOM 2250 N N . TYR B 1 43 ? -24.568 -43.361 33.788 1.00 54.32 76 TYR A N 1
ATOM 2251 C CA . TYR B 1 43 ? -24.120 -42.203 33.022 1.00 56.49 76 TYR A CA 1
ATOM 2252 C C . TYR B 1 43 ? -25.311 -41.284 32.777 1.00 60.92 76 TYR A C 1
ATOM 2253 O O . TYR B 1 43 ? -26.130 -41.527 31.884 1.00 63.05 76 TYR A O 1
ATOM 2262 N N . SER B 1 44 ? -25.411 -40.218 33.563 1.00 64.06 77 SER A N 1
ATOM 2263 C CA . SER B 1 44 ? -26.460 -39.225 33.359 1.00 71.09 77 SER A CA 1
ATOM 2264 C C . SER B 1 44 ? -25.940 -37.816 33.631 1.00 72.05 77 SER A C 1
ATOM 2265 O O . SER B 1 44 ? -25.529 -37.501 34.747 1.00 73.60 77 SER A O 1
ATOM 2268 N N . THR B 1 57 ? -24.558 -20.697 27.957 1.00 86.67 90 THR A N 1
ATOM 2269 C CA . THR B 1 57 ? -24.030 -21.132 26.667 1.00 83.29 90 THR A CA 1
ATOM 2270 C C . THR B 1 57 ? -23.516 -22.577 26.716 1.00 75.34 90 THR A C 1
ATOM 2271 O O . THR B 1 57 ? -23.773 -23.308 27.676 1.00 76.08 90 THR A O 1
ATOM 2275 N N . VAL B 1 58 ? -22.797 -22.983 25.670 1.00 66.35 91 VAL A N 1
ATOM 2276 C CA . VAL B 1 58 ? -22.318 -24.354 25.559 1.00 56.26 91 VAL A CA 1
ATOM 2277 C C . VAL B 1 58 ? -21.140 -24.548 26.501 1.00 53.11 91 VAL A C 1
ATOM 2278 O O . VAL B 1 58 ? -20.160 -23.796 26.452 1.00 49.95 91 VAL A O 1
ATOM 2282 N N . GLN B 1 59 ? -21.242 -25.551 27.362 1.00 48.47 92 GLN A N 1
ATOM 2283 C CA . GLN B 1 59 ? -20.152 -25.971 28.228 1.00 49.91 92 GLN A CA 1
ATOM 2284 C C . GLN B 1 59 ? -19.596 -27.289 27.713 1.00 44.11 92 GLN A C 1
ATOM 2285 O O . GLN B 1 59 ? -20.344 -28.139 27.225 1.00 42.74 92 GLN A O 1
ATOM 2291 N N . VAL B 1 60 ? -18.286 -27.465 27.800 1.00 41.23 93 VAL A N 1
ATOM 2292 C CA . VAL B 1 60 ? -17.686 -28.753 27.497 1.00 38.49 93 VAL A CA 1
ATOM 2293 C C . VAL B 1 60 ? -17.356 -29.412 28.827 1.00 40.08 93 VAL A C 1
ATOM 2294 O O . VAL B 1 60 ? -16.586 -28.860 29.624 1.00 43.71 93 VAL A O 1
ATOM 2298 N N . GLU B 1 61 ? -17.988 -30.549 29.097 1.00 36.67 94 GLU A N 1
ATOM 2299 C CA . GLU B 1 61 ? -17.792 -31.313 30.321 1.00 40.71 94 GLU A CA 1
ATOM 2300 C C . GLU B 1 61 ? -17.193 -32.659 29.959 1.00 38.93 94 GLU A C 1
ATOM 2301 O O . GLU B 1 61 ? -17.305 -33.120 28.825 1.00 38.73 94 GLU A O 1
ATOM 2307 N N . GLN B 1 62 ? -16.598 -33.322 30.944 1.00 34.58 95 GLN A N 1
ATOM 2308 C CA . GLN B 1 62 ? -16.174 -34.684 30.671 1.00 33.96 95 GLN A CA 1
ATOM 2309 C C . GLN B 1 62 ? -16.267 -35.518 31.930 1.00 31.28 95 GLN A C 1
ATOM 2310 O O . GLN B 1 62 ? -16.219 -34.995 33.050 1.00 34.00 95 GLN A O 1
ATOM 2316 N N . SER B 1 63 ? -16.392 -36.826 31.717 1.00 29.80 96 SER A N 1
ATOM 2317 C CA . SER B 1 63 ? -16.373 -37.827 32.769 1.00 30.02 96 SER A CA 1
ATOM 2318 C C . SER B 1 63 ? -15.739 -39.084 32.198 1.00 30.36 96 SER A C 1
ATOM 2319 O O . SER B 1 63 ? -15.443 -39.167 31.007 1.00 32.46 96 SER A O 1
ATOM 2322 N N . LYS B 1 64 ? -15.517 -40.071 33.051 1.00 28.89 97 LYS A N 1
ATOM 2323 C CA . LYS B 1 64 ? -14.902 -41.290 32.572 1.00 28.70 97 LYS A CA 1
ATOM 2324 C C . LYS B 1 64 ? -15.757 -42.495 32.915 1.00 30.55 97 LYS A C 1
ATOM 2325 O O . LYS B 1 64 ? -16.550 -42.480 33.863 1.00 31.53 97 LYS A O 1
ATOM 2331 N N . VAL B 1 65 ? -15.556 -43.544 32.120 1.00 29.80 98 VAL A N 1
ATOM 2332 C CA . VAL B 1 65 ? -16.126 -44.863 32.353 1.00 32.32 98 VAL A CA 1
ATOM 2333 C C . VAL B 1 65 ? -14.990 -45.881 32.307 1.00 33.15 98 VAL A C 1
ATOM 2334 O O . VAL B 1 65 ? -14.261 -45.950 31.313 1.00 32.92 98 VAL A O 1
ATOM 2338 N N . LEU B 1 66 ? -14.850 -46.667 33.373 1.00 31.80 99 LEU A N 1
ATOM 2339 C CA . LEU B 1 66 ? -13.845 -47.727 33.473 1.00 31.34 99 LEU A CA 1
ATOM 2340 C C . LEU B 1 66 ? -14.589 -49.055 33.434 1.00 31.44 99 LEU A C 1
ATOM 2341 O O . LEU B 1 66 ? -15.333 -49.378 34.362 1.00 36.29 99 LEU A O 1
ATOM 2346 N N . ILE B 1 67 ? -14.401 -49.816 32.364 1.00 34.04 100 ILE A N 1
ATOM 2347 C CA . ILE B 1 67 ? -15.031 -51.119 32.227 1.00 37.47 100 ILE A CA 1
ATOM 2348 C C . ILE B 1 67 ? -13.940 -52.152 32.440 1.00 39.94 100 ILE A C 1
ATOM 2349 O O . ILE B 1 67 ? -13.031 -52.282 31.609 1.00 39.60 100 ILE A O 1
ATOM 2354 N N . LYS B 1 68 ? -14.038 -52.883 33.547 1.00 50.41 101 LYS A N 1
ATOM 2355 C CA . LYS B 1 68 ? -13.000 -53.789 33.984 1.00 57.80 101 LYS A CA 1
ATOM 2356 C C . LYS B 1 68 ? -13.577 -55.171 34.276 1.00 60.43 101 LYS A C 1
ATOM 2357 O O . LYS B 1 68 ? -14.418 -55.661 33.528 1.00 60.28 101 LYS A O 1
ATOM 2363 N N . GLY B 1 71 ? -10.071 -59.883 32.366 1.00 86.23 104 GLY A N 1
ATOM 2364 C CA . GLY B 1 71 ? -8.763 -59.307 32.620 1.00 82.65 104 GLY A CA 1
ATOM 2365 C C . GLY B 1 71 ? -8.458 -58.135 31.709 1.00 78.67 104 GLY A C 1
ATOM 2366 O O . GLY B 1 71 ? -7.376 -57.552 31.775 1.00 81.98 104 GLY A O 1
ATOM 2367 N N . VAL B 1 72 ? -9.418 -57.793 30.855 1.00 74.22 105 VAL A N 1
ATOM 2368 C CA . VAL B 1 72 ? -9.280 -56.689 29.919 1.00 66.17 105 VAL A CA 1
ATOM 2369 C C . VAL B 1 72 ? -9.952 -55.460 30.519 1.00 61.71 105 VAL A C 1
ATOM 2370 O O . VAL B 1 72 ? -10.785 -55.554 31.425 1.00 69.44 105 VAL A O 1
ATOM 2374 N N . GLN B 1 73 ? -9.582 -54.280 30.024 1.00 51.39 106 GLN A N 1
ATOM 2375 C CA . GLN B 1 73 ? -10.220 -53.073 30.530 1.00 47.68 106 GLN A CA 1
ATOM 2376 C C . GLN B 1 73 ? -10.169 -51.958 29.497 1.00 45.17 106 GLN A C 1
ATOM 2377 O O . GLN B 1 73 ? -9.230 -51.851 28.704 1.00 43.86 106 GLN A O 1
ATOM 2383 N N . LEU B 1 74 ? -11.211 -51.136 29.511 1.00 40.24 107 LEU A N 1
ATOM 2384 C CA . LEU B 1 74 ? -11.288 -49.945 28.690 1.00 35.59 107 LEU A CA 1
ATOM 2385 C C . LEU B 1 74 ? -11.533 -48.761 29.609 1.00 34.51 107 LEU A C 1
ATOM 2386 O O . LEU B 1 74 ? -12.464 -48.791 30.425 1.00 34.94 107 LEU A O 1
ATOM 2391 N N . LEU B 1 75 ? -10.715 -47.721 29.475 1.00 34.50 108 LEU A N 1
ATOM 2392 C CA . LEU B 1 75 ? -10.944 -46.451 30.171 1.00 31.73 108 LEU A CA 1
ATOM 2393 C C . LEU B 1 75 ? -11.416 -45.439 29.137 1.00 30.16 108 LEU A C 1
ATOM 2394 O O . LEU B 1 75 ? -10.629 -44.934 28.327 1.00 30.82 108 LEU A O 1
ATOM 2399 N N . LEU B 1 76 ? -12.718 -45.157 29.164 1.00 29.99 109 LEU A N 1
ATOM 2400 C CA . LEU B 1 76 ? -13.345 -44.270 28.204 1.00 28.74 109 LEU A CA 1
ATOM 2401 C C . LEU B 1 76 ? -13.460 -42.881 28.814 1.00 33.07 109 LEU A C 1
ATOM 2402 O O . LEU B 1 76 ? -13.922 -42.738 29.948 1.00 35.26 109 LEU A O 1
ATOM 2407 N N . THR B 1 77 ? -13.045 -41.863 28.075 1.00 28.05 110 THR A N 1
ATOM 2408 C CA . THR B 1 77 ? -13.329 -40.480 28.446 1.00 28.42 110 THR A CA 1
ATOM 2409 C C . THR B 1 77 ? -14.464 -39.996 27.558 1.00 28.02 110 THR A C 1
ATOM 2410 O O . THR B 1 77 ? -14.341 -40.019 26.331 1.00 28.87 110 THR A O 1
ATOM 2414 N N . ILE B 1 78 ? -15.581 -39.613 28.173 1.00 27.56 111 ILE A N 1
ATOM 2415 C CA . ILE B 1 78 ? -16.749 -39.149 27.432 1.00 26.19 111 ILE A CA 1
ATOM 2416 C C . ILE B 1 78 ? -16.825 -37.639 27.566 1.00 29.11 111 ILE A C 1
ATOM 2417 O O . ILE B 1 78 ? -16.947 -37.118 28.676 1.00 29.58 111 ILE A O 1
ATOM 2422 N N . VAL B 1 79 ? -16.778 -36.930 26.444 1.00 28.43 112 VAL A N 1
ATOM 2423 C CA . VAL B 1 79 ? -16.766 -35.472 26.451 1.00 26.22 112 VAL A CA 1
ATOM 2424 C C . VAL B 1 79 ? -18.146 -35.020 25.997 1.00 26.56 112 VAL A C 1
ATOM 2425 O O . VAL B 1 79 ? -18.523 -35.249 24.848 1.00 30.19 112 VAL A O 1
ATOM 2429 N N . ASP B 1 80 ? -18.892 -34.381 26.897 1.00 27.76 113 ASP A N 1
ATOM 2430 C CA . ASP B 1 80 ? -20.241 -33.888 26.613 1.00 31.47 113 ASP A CA 1
ATOM 2431 C C . ASP B 1 80 ? -20.239 -32.389 26.338 1.00 30.24 113 ASP A C 1
ATOM 2432 O O . ASP B 1 80 ? -19.361 -31.645 26.787 1.00 30.03 113 ASP A O 1
ATOM 2437 N N . THR B 1 81 ? -21.278 -31.938 25.632 1.00 28.55 114 THR A N 1
ATOM 2438 C CA . THR B 1 81 ? -21.385 -30.535 25.221 1.00 28.94 114 THR A CA 1
ATOM 2439 C C . THR B 1 81 ? -22.777 -29.998 25.543 1.00 30.68 114 THR A C 1
ATOM 2440 O O . THR B 1 81 ? -23.502 -29.537 24.655 1.00 30.12 114 THR A O 1
ATOM 2444 N N . PRO B 1 82 ? -23.168 -30.013 26.817 1.00 32.52 115 PRO A N 1
ATOM 2445 C CA . PRO B 1 82 ? -24.530 -29.596 27.172 1.00 32.94 115 PRO A CA 1
ATOM 2446 C C . PRO B 1 82 ? -24.814 -28.150 26.780 1.00 34.57 115 PRO A C 1
ATOM 2447 O O . PRO B 1 82 ? -23.990 -27.250 26.963 1.00 32.37 115 PRO A O 1
ATOM 2451 N N . GLY B 1 83 ? -26.005 -27.928 26.236 1.00 33.28 116 GLY A N 1
ATOM 2452 C CA . GLY B 1 83 ? -26.394 -26.627 25.764 1.00 34.30 116 GLY A CA 1
ATOM 2453 C C . GLY B 1 83 ? -26.321 -26.471 24.261 1.00 32.68 116 GLY A C 1
ATOM 2454 O O . GLY B 1 83 ? -26.920 -25.536 23.716 1.00 31.87 116 GLY A O 1
ATOM 2455 N N . PHE B 1 84 ? -25.604 -27.359 23.582 1.00 30.03 117 PHE A N 1
ATOM 2456 C CA . PHE B 1 84 ? -25.479 -27.269 22.136 1.00 27.43 117 PHE A CA 1
ATOM 2457 C C . PHE B 1 84 ? -26.851 -27.306 21.474 1.00 30.43 117 PHE A C 1
ATOM 2458 O O . PHE B 1 84 ? -27.617 -28.244 21.685 1.00 29.55 117 PHE A O 1
ATOM 2466 N N . GLY B 1 85 ? -27.146 -26.286 20.668 1.00 28.99 118 GLY A N 1
ATOM 2467 C CA . GLY B 1 85 ? -28.358 -26.272 19.872 1.00 31.51 118 GLY A CA 1
ATOM 2468 C C . GLY B 1 85 ? -29.624 -26.050 20.653 1.00 29.64 118 GLY A C 1
ATOM 2469 O O . GLY B 1 85 ? -30.719 -26.129 20.081 1.00 31.30 118 GLY A O 1
ATOM 2470 N N . ASP B 1 86 ? -29.529 -25.729 21.936 1.00 28.82 119 ASP A N 1
ATOM 2471 C CA . ASP B 1 86 ? -30.733 -25.685 22.760 1.00 32.15 119 ASP A CA 1
ATOM 2472 C C . ASP B 1 86 ? -31.343 -24.290 22.893 1.00 33.46 119 ASP A C 1
ATOM 2473 O O . ASP B 1 86 ? -32.537 -24.177 23.228 1.00 34.86 119 ASP A O 1
ATOM 2478 N N . ALA B 1 87 ? -30.593 -23.241 22.584 1.00 31.93 120 ALA A N 1
ATOM 2479 C CA . ALA B 1 87 ? -31.017 -21.863 22.812 1.00 31.73 120 ALA A CA 1
ATOM 2480 C C . ALA B 1 87 ? -31.838 -21.324 21.648 1.00 31.50 120 ALA A C 1
ATOM 2481 O O . ALA B 1 87 ? -31.833 -21.868 20.544 1.00 31.87 120 ALA A O 1
ATOM 2483 N N . VAL B 1 88 ? -32.540 -20.214 21.902 1.00 31.41 121 VAL A N 1
ATOM 2484 C CA . VAL B 1 88 ? -33.166 -19.487 20.794 1.00 32.22 121 VAL A CA 1
ATOM 2485 C C . VAL B 1 88 ? -32.105 -19.068 19.773 1.00 31.51 121 VAL A C 1
ATOM 2486 O O . VAL B 1 88 ? -32.289 -19.217 18.554 1.00 31.13 121 VAL A O 1
ATOM 2490 N N . ASP B 1 89 ? -30.979 -18.549 20.258 1.00 31.84 122 ASP A N 1
ATOM 2491 C CA . ASP B 1 89 ? -29.876 -18.076 19.421 1.00 33.59 122 ASP A CA 1
ATOM 2492 C C . ASP B 1 89 ? -28.676 -18.995 19.645 1.00 35.28 122 ASP A C 1
ATOM 2493 O O . ASP B 1 89 ? -27.934 -18.853 20.627 1.00 35.85 122 ASP A O 1
ATOM 2498 N N . ASN B 1 90 ? -28.455 -19.909 18.703 1.00 29.35 123 ASN A N 1
ATOM 2499 C CA . ASN B 1 90 ? -27.325 -20.827 18.785 1.00 29.97 123 ASN A CA 1
ATOM 2500 C C . ASN B 1 90 ? -26.104 -20.350 17.999 1.00 30.41 123 ASN A C 1
ATOM 2501 O O . ASN B 1 90 ? -25.225 -21.163 17.701 1.00 28.51 123 ASN A O 1
ATOM 2506 N N . SER B 1 91 ? -26.030 -19.057 17.673 1.00 31.13 124 SER A N 1
ATOM 2507 C CA . SER B 1 91 ? -24.858 -18.499 17.002 1.00 32.46 124 SER A CA 1
ATOM 2508 C C . SER B 1 91 ? -23.568 -18.940 17.685 1.00 33.64 124 SER A C 1
ATOM 2509 O O . SER B 1 91 ? -23.431 -18.851 18.906 1.00 31.67 124 SER A O 1
ATOM 2512 N N . ASN B 1 92 ? -22.642 -19.455 16.882 1.00 29.80 125 ASN A N 1
ATOM 2513 C CA . ASN B 1 92 ? -21.287 -19.786 17.324 1.00 33.68 125 ASN A CA 1
ATOM 2514 C C . ASN B 1 92 ? -21.256 -20.873 18.398 1.00 35.59 125 ASN A C 1
ATOM 2515 O O . ASN B 1 92 ? -20.252 -21.003 19.121 1.00 31.28 125 ASN A O 1
ATOM 2520 N N . CYS B 1 93 ? -22.320 -21.680 18.523 1.00 27.27 126 CYS A N 1
ATOM 2521 C CA . CYS B 1 93 ? -22.312 -22.724 19.542 1.00 29.10 126 CYS A CA 1
ATOM 2522 C C . CYS B 1 93 ? -21.299 -23.827 19.241 1.00 32.80 126 CYS A C 1
ATOM 2523 O O . CYS B 1 93 ? -20.992 -24.623 20.134 1.00 31.37 126 CYS A O 1
ATOM 2526 N N . TRP B 1 94 ? -20.754 -23.866 18.025 1.00 29.85 127 TRP A N 1
ATOM 2527 C CA . TRP B 1 94 ? -19.652 -24.766 17.705 1.00 29.97 127 TRP A CA 1
ATOM 2528 C C . TRP B 1 94 ? -18.323 -24.299 18.287 1.00 30.71 127 TRP A C 1
ATOM 2529 O O . TRP B 1 94 ? -17.380 -25.099 18.356 1.00 30.52 127 TRP A O 1
ATOM 2540 N N . GLN B 1 95 ? -18.199 -23.026 18.665 1.00 27.08 128 GLN A N 1
ATOM 2541 C CA . GLN B 1 95 ? -16.854 -22.527 18.977 1.00 33.27 128 GLN A CA 1
ATOM 2542 C C . GLN B 1 95 ? -16.274 -23.148 20.251 1.00 32.62 128 GLN A C 1
ATOM 2543 O O . GLN B 1 95 ? -15.064 -23.441 20.292 1.00 30.70 128 GLN A O 1
ATOM 2549 N N . PRO B 1 96 ? -17.061 -23.388 21.309 1.00 30.02 129 PRO A N 1
ATOM 2550 C CA . PRO B 1 96 ? -16.464 -24.072 22.475 1.00 31.89 129 PRO A CA 1
ATOM 2551 C C . PRO B 1 96 ? -16.011 -25.484 22.166 1.00 30.64 129 PRO A C 1
ATOM 2552 O O . PRO B 1 96 ? -15.089 -25.992 22.830 1.00 30.85 129 PRO A O 1
ATOM 2556 N N . VAL B 1 97 ? -16.644 -26.137 21.185 1.00 28.72 130 VAL A N 1
ATOM 2557 C CA . VAL B 1 97 ? -16.221 -27.469 20.774 1.00 28.32 130 VAL A CA 1
ATOM 2558 C C . VAL B 1 97 ? -14.891 -27.389 20.033 1.00 28.59 130 VAL A C 1
ATOM 2559 O O . VAL B 1 97 ? -13.958 -28.155 20.312 1.00 28.49 130 VAL A O 1
ATOM 2563 N N . ILE B 1 98 ? -14.793 -26.458 19.075 1.00 28.51 131 ILE A N 1
ATOM 2564 C CA . ILE B 1 98 ? -13.514 -26.206 18.402 1.00 27.06 131 ILE A CA 1
ATOM 2565 C C . ILE B 1 98 ? -12.430 -25.866 19.416 1.00 30.41 131 ILE A C 1
ATOM 2566 O O . ILE B 1 98 ? -11.301 -26.376 19.334 1.00 28.81 131 ILE A O 1
ATOM 2571 N N . ASP B 1 99 ? -12.739 -24.987 20.380 1.00 30.80 132 ASP A N 1
ATOM 2572 C CA . ASP B 1 99 ? -11.711 -24.554 21.334 1.00 31.37 132 ASP A CA 1
ATOM 2573 C C . ASP B 1 99 ? -11.181 -25.728 22.144 1.00 31.82 132 ASP A C 1
ATOM 2574 O O . ASP B 1 99 ? -9.967 -25.833 22.388 1.00 31.20 132 ASP A O 1
ATOM 2579 N N . TYR B 1 100 ? -12.077 -26.609 22.587 1.00 32.55 133 TYR A N 1
ATOM 2580 C CA . TYR B 1 100 ? -11.655 -27.778 23.357 1.00 32.44 133 TYR A CA 1
ATOM 2581 C C . TYR B 1 100 ? -10.775 -28.703 22.516 1.00 30.82 133 TYR A C 1
ATOM 2582 O O . TYR B 1 100 ? -9.675 -29.098 22.940 1.00 30.36 133 TYR A O 1
ATOM 2591 N N . ILE B 1 101 ? -11.227 -29.040 21.309 1.00 28.96 134 ILE A N 1
ATOM 2592 C CA . ILE B 1 101 ? -10.516 -30.003 20.470 1.00 27.53 134 ILE A CA 1
ATOM 2593 C C . ILE B 1 101 ? -9.127 -29.480 20.103 1.00 30.93 134 ILE A C 1
ATOM 2594 O O . ILE B 1 101 ? -8.117 -30.193 20.225 1.00 30.02 134 ILE A O 1
ATOM 2599 N N . ASP B 1 102 ? -9.053 -28.223 19.653 1.00 30.19 135 ASP A N 1
ATOM 2600 C CA . ASP B 1 102 ? -7.761 -27.661 19.284 1.00 31.71 135 ASP A CA 1
ATOM 2601 C C . ASP B 1 102 ? -6.864 -27.448 20.499 1.00 31.43 135 ASP A C 1
ATOM 2602 O O . ASP B 1 102 ? -5.634 -27.521 20.369 1.00 31.85 135 ASP A O 1
ATOM 2607 N N . SER B 1 103 ? -7.433 -27.200 21.684 1.00 32.92 136 SER A N 1
ATOM 2608 C CA . SER B 1 103 ? -6.581 -27.095 22.870 1.00 35.10 136 SER A CA 1
ATOM 2609 C C . SER B 1 103 ? -5.898 -28.422 23.191 1.00 33.00 136 SER A C 1
ATOM 2610 O O . SER B 1 103 ? -4.761 -28.433 23.683 1.00 32.46 136 SER A O 1
ATOM 2613 N N . LYS B 1 104 ? -6.546 -29.550 22.903 1.00 31.65 137 LYS A N 1
ATOM 2614 C CA . LYS B 1 104 ? -5.883 -30.836 23.138 1.00 31.61 137 LYS A CA 1
ATOM 2615 C C . LYS B 1 104 ? -4.786 -31.097 22.108 1.00 31.97 137 LYS A C 1
ATOM 2616 O O . LYS B 1 104 ? -3.738 -31.676 22.451 1.00 30.09 137 LYS A O 1
ATOM 2622 N N . PHE B 1 105 ? -4.991 -30.658 20.861 1.00 31.16 138 PHE A N 1
ATOM 2623 C CA . PHE B 1 105 ? -3.916 -30.683 19.872 1.00 29.03 138 PHE A CA 1
ATOM 2624 C C . PHE B 1 105 ? -2.745 -29.825 20.327 1.00 32.17 138 PHE A C 1
ATOM 2625 O O . PHE B 1 105 ? -1.585 -30.230 20.215 1.00 33.55 138 PHE A O 1
ATOM 2633 N N . GLU B 1 106 ? -3.034 -28.616 20.813 1.00 30.97 139 GLU A N 1
ATOM 2634 C CA . GLU B 1 106 ? -1.974 -27.727 21.289 1.00 34.78 139 GLU A CA 1
ATOM 2635 C C . GLU B 1 106 ? -1.216 -28.341 22.458 1.00 34.96 139 GLU A C 1
ATOM 2636 O O . GLU B 1 106 ? 0.027 -28.301 22.494 1.00 35.99 139 GLU A O 1
ATOM 2642 N N . ASP B 1 107 ? -1.942 -28.921 23.421 1.00 35.28 140 ASP A N 1
ATOM 2643 C CA . ASP B 1 107 ? -1.284 -29.618 24.531 1.00 33.75 140 ASP A CA 1
ATOM 2644 C C . ASP B 1 107 ? -0.362 -30.713 24.023 1.00 33.82 140 ASP A C 1
ATOM 2645 O O . ASP B 1 107 ? 0.773 -30.861 24.501 1.00 36.42 140 ASP A O 1
ATOM 2650 N N . TYR B 1 108 ? -0.845 -31.515 23.073 1.00 32.79 141 TYR A N 1
ATOM 2651 C CA . TYR B 1 108 ? -0.041 -32.624 22.563 1.00 32.32 141 TYR A CA 1
ATOM 2652 C C . TYR B 1 108 ? 1.196 -32.112 21.844 1.00 34.15 141 TYR A C 1
ATOM 2653 O O . TYR B 1 108 ? 2.310 -32.632 22.045 1.00 36.61 141 TYR A O 1
ATOM 2662 N N . LEU B 1 109 ? 1.031 -31.078 21.015 1.00 33.28 142 LEU A N 1
ATOM 2663 C CA . LEU B 1 109 ? 2.178 -30.533 20.288 1.00 36.23 142 LEU A CA 1
ATOM 2664 C C . LEU B 1 109 ? 3.225 -30.005 21.253 1.00 37.87 142 LEU A C 1
ATOM 2665 O O . LEU B 1 109 ? 4.433 -30.210 21.050 1.00 37.97 142 LEU A O 1
ATOM 2670 N N . ASN B 1 110 ? 2.785 -29.338 22.326 1.00 39.60 143 ASN A N 1
ATOM 2671 C CA . ASN B 1 110 ? 3.759 -28.880 23.322 1.00 41.66 143 ASN A CA 1
ATOM 2672 C C . ASN B 1 110 ? 4.397 -30.047 24.061 1.00 38.71 143 ASN A C 1
ATOM 2673 O O . ASN B 1 110 ? 5.597 -30.016 24.365 1.00 41.84 143 ASN A O 1
ATOM 2678 N N . ALA B 1 111 ? 3.622 -31.084 24.372 1.00 37.54 144 ALA A N 1
ATOM 2679 C CA . ALA B 1 111 ? 4.199 -32.235 25.062 1.00 38.09 144 ALA A CA 1
ATOM 2680 C C . ALA B 1 111 ? 5.259 -32.916 24.209 1.00 38.10 144 ALA A C 1
ATOM 2681 O O . ALA B 1 111 ? 6.343 -33.267 24.704 1.00 38.08 144 ALA A O 1
ATOM 2683 N N . GLU B 1 112 ? 4.991 -33.095 22.924 1.00 37.13 145 GLU A N 1
ATOM 2684 C CA . GLU B 1 112 ? 5.956 -33.828 22.114 1.00 41.17 145 GLU A CA 1
ATOM 2685 C C . GLU B 1 112 ? 7.114 -32.963 21.639 1.00 45.55 145 GLU A C 1
ATOM 2686 O O . GLU B 1 112 ? 8.106 -33.512 21.128 1.00 42.85 145 GLU A O 1
ATOM 2692 N N . SER B 1 113 ? 7.051 -31.648 21.852 1.00 42.14 146 SER A N 1
ATOM 2693 C CA . SER B 1 113 ? 8.190 -30.774 21.574 1.00 40.94 146 SER A CA 1
ATOM 2694 C C . SER B 1 113 ? 9.172 -30.669 22.734 1.00 42.01 146 SER A C 1
ATOM 2695 O O . SER B 1 113 ? 10.210 -30.025 22.574 1.00 44.52 146 SER A O 1
ATOM 2698 N N . ARG B 1 114 ? 8.866 -31.254 23.889 1.00 39.60 147 ARG A N 1
ATOM 2699 C CA . ARG B 1 114 ? 9.778 -31.207 25.023 1.00 41.63 147 ARG A CA 1
ATOM 2700 C C . ARG B 1 114 ? 11.042 -32.011 24.735 1.00 45.18 147 ARG A C 1
ATOM 2701 O O . ARG B 1 114 ? 11.025 -32.999 23.997 1.00 45.82 147 ARG A O 1
ATOM 2709 N N . VAL B 1 115 ? 12.141 -31.584 25.357 1.00 44.14 148 VAL A N 1
ATOM 2710 C CA . VAL B 1 115 ? 13.389 -32.346 25.304 1.00 45.19 148 VAL A CA 1
ATOM 2711 C C . VAL B 1 115 ? 13.204 -33.709 25.962 1.00 48.56 148 VAL A C 1
ATOM 2712 O O . VAL B 1 115 ? 13.644 -34.738 25.434 1.00 51.43 148 VAL A O 1
ATOM 2716 N N . ASN B 1 116 ? 12.553 -33.739 27.121 1.00 50.42 149 ASN A N 1
ATOM 2717 C CA A ASN B 1 116 ? 12.256 -34.981 27.832 0.47 53.66 149 ASN A CA 1
ATOM 2718 C CA B ASN B 1 116 ? 12.261 -34.976 27.832 0.53 53.64 149 ASN A CA 1
ATOM 2719 C C . ASN B 1 116 ? 10.752 -35.189 27.758 1.00 53.68 149 ASN A C 1
ATOM 2720 O O . ASN B 1 116 ? 9.989 -34.521 28.460 1.00 57.98 149 ASN A O 1
ATOM 2729 N N . ARG B 1 117 ? 10.325 -36.115 26.902 1.00 47.11 150 ARG A N 1
ATOM 2730 C CA . ARG B 1 117 ? 8.906 -36.342 26.643 1.00 45.47 150 ARG A CA 1
ATOM 2731 C C . ARG B 1 117 ? 8.504 -37.782 26.950 1.00 48.51 150 ARG A C 1
ATOM 2732 O O . ARG B 1 117 ? 7.642 -38.354 26.282 1.00 52.64 150 ARG A O 1
ATOM 2740 N N . ARG B 1 118 ? 9.112 -38.378 27.983 1.00 49.13 151 ARG A N 1
ATOM 2741 C CA . ARG B 1 118 ? 8.828 -39.773 28.315 1.00 54.67 151 ARG A CA 1
ATOM 2742 C C . ARG B 1 118 ? 7.393 -39.964 28.779 1.00 58.00 151 ARG A C 1
ATOM 2743 O O . ARG B 1 118 ? 6.776 -40.994 28.486 1.00 62.79 151 ARG A O 1
ATOM 2751 N N . GLN B 1 119 ? 6.850 -38.998 29.518 1.00 57.24 152 GLN A N 1
ATOM 2752 C CA . GLN B 1 119 ? 5.451 -39.032 29.954 1.00 59.11 152 GLN A CA 1
ATOM 2753 C C . GLN B 1 119 ? 4.648 -38.206 28.959 1.00 58.14 152 GLN A C 1
ATOM 2754 O O . GLN B 1 119 ? 4.667 -36.975 29.009 1.00 62.13 152 GLN A O 1
ATOM 2756 N N . MET B 1 120 ? 3.952 -38.888 28.042 1.00 53.55 153 MET A N 1
ATOM 2757 C CA . MET B 1 120 ? 3.160 -38.234 27.004 1.00 53.78 153 MET A CA 1
ATOM 2758 C C . MET B 1 120 ? 1.678 -38.428 27.294 1.00 53.36 153 MET A C 1
ATOM 2759 O O . MET B 1 120 ? 1.118 -39.482 26.958 1.00 55.46 153 MET A O 1
ATOM 2764 N N . PRO B 1 121 ? 0.997 -37.461 27.902 1.00 52.82 154 PRO A N 1
ATOM 2765 C CA . PRO B 1 121 ? -0.462 -37.562 28.009 1.00 50.95 154 PRO A CA 1
ATOM 2766 C C . PRO B 1 121 ? -1.089 -37.362 26.644 1.00 45.29 154 PRO A C 1
ATOM 2767 O O . PRO B 1 121 ? -0.551 -36.654 25.790 1.00 44.61 154 PRO A O 1
ATOM 2771 N N . ASP B 1 122 ? -2.234 -38.007 26.429 1.00 42.21 155 ASP A N 1
ATOM 2772 C CA . ASP B 1 122 ? -2.946 -37.878 25.154 1.00 39.75 155 ASP A CA 1
ATOM 2773 C C . ASP B 1 122 ? -4.425 -37.694 25.460 1.00 38.87 155 ASP A C 1
ATOM 2774 O O . ASP B 1 122 ? -5.131 -38.668 25.734 1.00 40.24 155 ASP A O 1
ATOM 2779 N N . ASN B 1 123 ? -4.890 -36.451 25.371 1.00 36.33 156 ASN A N 1
ATOM 2780 C CA . ASN B 1 123 ? -6.294 -36.136 25.581 1.00 34.46 156 ASN A CA 1
ATOM 2781 C C . ASN B 1 123 ? -6.980 -35.700 24.294 1.00 31.36 156 ASN A C 1
ATOM 2782 O O . ASN B 1 123 ? -8.061 -35.116 24.349 1.00 31.59 156 ASN A O 1
ATOM 2787 N N . ARG B 1 124 ? -6.393 -36.001 23.135 1.00 29.88 157 ARG A N 1
ATOM 2788 C CA . ARG B 1 124 ? -7.008 -35.629 21.864 1.00 27.77 157 ARG A CA 1
ATOM 2789 C C . ARG B 1 124 ? -8.320 -36.384 21.649 1.00 27.37 157 ARG A C 1
ATOM 2790 O O . ARG B 1 124 ? -8.452 -37.556 22.017 1.00 30.00 157 ARG A O 1
ATOM 2798 N N . VAL B 1 125 ? -9.304 -35.703 21.067 1.00 27.26 158 VAL A N 1
ATOM 2799 C CA . VAL B 1 125 ? -10.637 -36.282 20.905 1.00 26.15 158 VAL A CA 1
ATOM 2800 C C . VAL B 1 125 ? -10.662 -37.173 19.666 1.00 26.88 158 VAL A C 1
ATOM 2801 O O . VAL B 1 125 ? -10.380 -36.722 18.551 1.00 28.59 158 VAL A O 1
ATOM 2805 N N . GLN B 1 126 ? -10.996 -38.446 19.857 1.00 26.67 159 GLN A N 1
ATOM 2806 C CA . GLN B 1 126 ? -10.749 -39.452 18.835 1.00 27.64 159 GLN A CA 1
ATOM 2807 C C . GLN B 1 126 ? -11.989 -39.773 18.018 1.00 29.90 159 GLN A C 1
ATOM 2808 O O . GLN B 1 126 ? -11.875 -40.389 16.948 1.00 28.98 159 GLN A O 1
ATOM 2814 N N . CYS B 1 127 ? -13.150 -39.312 18.465 1.00 26.43 160 CYS A N 1
ATOM 2815 C CA . CYS B 1 127 ? -14.391 -39.541 17.733 1.00 27.50 160 CYS A CA 1
ATOM 2816 C C . CYS B 1 127 ? -15.425 -38.577 18.287 1.00 27.59 160 CYS A C 1
ATOM 2817 O O . CYS B 1 127 ? -15.402 -38.254 19.476 1.00 27.01 160 CYS A O 1
ATOM 2820 N N . CYS B 1 128 ? -16.311 -38.106 17.412 1.00 25.32 161 CYS A N 1
ATOM 2821 C CA . CYS B 1 128 ? -17.411 -37.233 17.809 1.00 24.99 161 CYS A CA 1
ATOM 2822 C C . CYS B 1 128 ? -18.683 -37.831 17.234 1.00 26.43 161 CYS A C 1
ATOM 2823 O O . CYS B 1 128 ? -18.826 -37.896 16.007 1.00 29.59 161 CYS A O 1
ATOM 2826 N N . LEU B 1 129 ? -19.583 -38.278 18.110 1.00 24.66 162 LEU A N 1
ATOM 2827 C CA . LEU B 1 129 ? -20.924 -38.685 17.692 1.00 24.64 162 LEU A CA 1
ATOM 2828 C C . LEU B 1 129 ? -21.785 -37.443 17.578 1.00 27.21 162 LEU A C 1
ATOM 2829 O O . LEU B 1 129 ? -22.017 -36.755 18.582 1.00 27.04 162 LEU A O 1
ATOM 2834 N N . TYR B 1 130 ? -22.287 -37.169 16.373 1.00 26.61 163 TYR A N 1
ATOM 2835 C CA . TYR B 1 130 ? -23.110 -35.997 16.138 1.00 24.11 163 TYR A CA 1
ATOM 2836 C C . TYR B 1 130 ? -24.540 -36.469 15.881 1.00 25.20 163 TYR A C 1
ATOM 2837 O O . TYR B 1 130 ? -24.793 -37.163 14.888 1.00 26.04 163 TYR A O 1
ATOM 2846 N N . PHE B 1 131 ? -25.450 -36.104 16.777 1.00 26.30 164 PHE A N 1
ATOM 2847 C CA . PHE B 1 131 ? -26.831 -36.599 16.757 1.00 24.82 164 PHE A CA 1
ATOM 2848 C C . PHE B 1 131 ? -27.696 -35.661 15.923 1.00 27.95 164 PHE A C 1
ATOM 2849 O O . PHE B 1 131 ? -27.765 -34.462 16.201 1.00 25.99 164 PHE A O 1
ATOM 2857 N N . ILE B 1 132 ? -28.347 -36.217 14.892 1.00 24.30 165 ILE A N 1
ATOM 2858 C CA . ILE B 1 132 ? -29.224 -35.480 13.982 1.00 25.26 165 ILE A CA 1
ATOM 2859 C C . ILE B 1 132 ? -30.653 -35.789 14.385 1.00 25.81 165 ILE A C 1
ATOM 2860 O O . ILE B 1 132 ? -31.016 -36.963 14.500 1.00 27.43 165 ILE A O 1
ATOM 2865 N N . ALA B 1 133 ? -31.451 -34.755 14.609 1.00 26.86 166 ALA A N 1
ATOM 2866 C CA . ALA B 1 133 ? -32.845 -34.966 14.977 1.00 29.36 166 ALA A CA 1
ATOM 2867 C C . ALA B 1 133 ? -33.596 -35.635 13.821 1.00 29.51 166 ALA A C 1
ATOM 2868 O O . ALA B 1 133 ? -33.364 -35.310 12.652 1.00 28.13 166 ALA A O 1
ATOM 2870 N N . PRO B 1 134 ? -34.462 -36.621 14.108 1.00 29.85 167 PRO A N 1
ATOM 2871 C CA . PRO B 1 134 ? -35.131 -37.380 13.018 1.00 28.80 167 PRO A CA 1
ATOM 2872 C C . PRO B 1 134 ? -36.326 -36.627 12.441 1.00 31.22 167 PRO A C 1
ATOM 2873 O O . PRO B 1 134 ? -37.504 -37.020 12.576 1.00 31.23 167 PRO A O 1
ATOM 2877 N N . SER B 1 135 ? -36.022 -35.516 11.763 1.00 30.04 168 SER A N 1
ATOM 2878 C CA . SER B 1 135 ? -37.078 -34.711 11.140 1.00 30.27 168 SER A CA 1
ATOM 2879 C C . SER B 1 135 ? -37.728 -35.446 9.981 1.00 32.23 168 SER A C 1
ATOM 2880 O O . SER B 1 135 ? -38.935 -35.290 9.739 1.00 33.31 168 SER A O 1
ATOM 2883 N N . GLY B 1 136 ? -36.948 -36.233 9.243 1.00 32.31 169 GLY A N 1
ATOM 2884 C CA . GLY B 1 136 ? -37.436 -36.841 8.025 1.00 34.49 169 GLY A CA 1
ATOM 2885 C C . GLY B 1 136 ? -37.357 -35.955 6.807 1.00 35.70 169 GLY A C 1
ATOM 2886 O O . GLY B 1 136 ? -37.876 -36.334 5.749 1.00 41.31 169 GLY A O 1
ATOM 2887 N N . HIS B 1 137 ? -36.751 -34.772 6.923 1.00 30.17 170 HIS A N 1
ATOM 2888 C CA . HIS B 1 137 ? -36.483 -33.953 5.753 1.00 30.01 170 HIS A CA 1
ATOM 2889 C C . HIS B 1 137 ? -35.011 -34.116 5.375 1.00 31.97 170 HIS A C 1
ATOM 2890 O O . HIS B 1 137 ? -34.645 -35.070 4.676 1.00 33.83 170 HIS A O 1
ATOM 2897 N N . GLY B 1 138 ? -34.175 -33.192 5.818 1.00 30.64 171 GLY A N 1
ATOM 2898 C CA . GLY B 1 138 ? -32.729 -33.299 5.614 1.00 31.07 171 GLY A CA 1
ATOM 2899 C C . GLY B 1 138 ? -31.962 -32.732 6.782 1.00 32.93 171 GLY A C 1
ATOM 2900 O O . GLY B 1 138 ? -32.447 -32.748 7.913 1.00 32.99 171 GLY A O 1
ATOM 2901 N N . LEU B 1 139 ? -30.734 -32.263 6.552 1.00 29.64 172 LEU A N 1
ATOM 2902 C CA . LEU B 1 139 ? -30.020 -31.622 7.640 1.00 28.67 172 LEU A CA 1
ATOM 2903 C C . LEU B 1 139 ? -30.587 -30.243 7.944 1.00 29.23 172 LEU A C 1
ATOM 2904 O O . LEU B 1 139 ? -31.041 -29.525 7.055 1.00 34.15 172 LEU A O 1
ATOM 2909 N N . LYS B 1 140 ? -30.528 -29.867 9.213 1.00 28.71 173 LYS A N 1
ATOM 2910 C CA . LYS B 1 140 ? -30.832 -28.498 9.620 1.00 32.68 173 LYS A CA 1
ATOM 2911 C C . LYS B 1 140 ? -29.626 -27.594 9.386 1.00 30.80 173 LYS A C 1
ATOM 2912 O O . LYS B 1 140 ? -28.488 -28.072 9.337 1.00 30.43 173 LYS A O 1
ATOM 2918 N N . PRO B 1 141 ? -29.844 -26.281 9.245 1.00 26.11 174 PRO A N 1
ATOM 2919 C CA . PRO B 1 141 ? -28.700 -25.355 9.132 1.00 31.66 174 PRO A CA 1
ATOM 2920 C C . PRO B 1 141 ? -27.649 -25.537 10.210 1.00 29.20 174 PRO A C 1
ATOM 2921 O O . PRO B 1 141 ? -26.446 -25.436 9.918 1.00 30.38 174 PRO A O 1
ATOM 2925 N N . LEU B 1 142 ? -28.062 -25.789 11.454 1.00 28.86 175 LEU A N 1
ATOM 2926 C CA . LEU B 1 142 ? -27.069 -25.980 12.516 1.00 28.88 175 LEU A CA 1
ATOM 2927 C C . LEU B 1 142 ? -26.255 -27.259 12.303 1.00 28.09 175 LEU A C 1
ATOM 2928 O O . LEU B 1 142 ? -25.036 -27.275 12.554 1.00 27.13 175 LEU A O 1
ATOM 2933 N N . ASP B 1 143 ? -26.894 -28.332 11.809 1.00 27.78 176 ASP A N 1
ATOM 2934 C CA . ASP B 1 1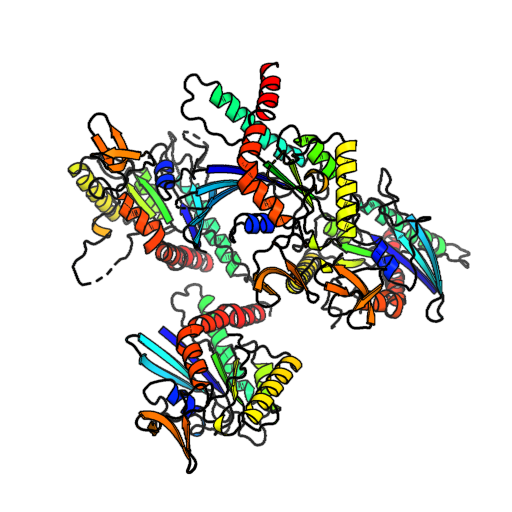43 ? -26.161 -29.567 11.497 1.00 26.55 176 ASP A CA 1
ATOM 2935 C C . ASP B 1 143 ? -25.080 -29.313 10.447 1.00 27.69 176 ASP A C 1
ATOM 2936 O O . ASP B 1 143 ? -23.964 -29.836 10.547 1.00 29.02 176 ASP A O 1
ATOM 2941 N N . ILE B 1 144 ? -25.411 -28.536 9.416 1.00 28.72 177 ILE A N 1
ATOM 2942 C CA . ILE B 1 144 ? -24.443 -28.237 8.362 1.00 29.15 177 ILE A CA 1
ATOM 2943 C C . ILE B 1 144 ? -23.311 -27.372 8.905 1.00 31.17 177 ILE A C 1
ATOM 2944 O O . ILE B 1 144 ? -22.131 -27.634 8.646 1.00 31.74 177 ILE A O 1
ATOM 2949 N N . GLU B 1 145 ? -23.649 -26.334 9.673 1.00 29.89 178 GLU A N 1
ATOM 2950 C CA . GLU B 1 145 ? -22.600 -25.485 10.232 1.00 30.74 178 GLU A CA 1
ATOM 2951 C C . GLU B 1 145 ? -21.677 -26.269 11.159 1.00 31.22 178 GLU A C 1
ATOM 2952 O O . GLU B 1 145 ? -20.449 -26.101 11.109 1.00 31.74 178 GLU A O 1
ATOM 2958 N N . PHE B 1 146 ? -22.234 -27.128 12.019 1.00 29.11 179 PHE A N 1
ATOM 2959 C CA . PHE B 1 146 ? -21.360 -27.869 12.928 1.00 28.03 179 PHE A CA 1
ATOM 2960 C C . PHE B 1 146 ? -20.404 -28.762 12.151 1.00 29.22 179 PHE A C 1
ATOM 2961 O O . PHE B 1 146 ? -19.177 -28.734 12.367 1.00 29.15 179 PHE A O 1
ATOM 2969 N N . MET B 1 147 ? -20.949 -29.562 11.229 1.00 28.42 180 MET A N 1
ATOM 2970 C CA . MET B 1 147 ? -20.109 -30.538 10.552 1.00 29.37 180 MET A CA 1
ATOM 2971 C C . MET B 1 147 ? -19.102 -29.850 9.648 1.00 31.01 180 MET A C 1
ATOM 2972 O O . MET B 1 147 ? -17.939 -30.266 9.590 1.00 31.91 180 MET A O 1
ATOM 2977 N N . LYS B 1 148 ? -19.510 -28.778 8.962 1.00 30.96 181 LYS A N 1
ATOM 2978 C CA . LYS B 1 148 ? -18.558 -28.063 8.110 1.00 32.25 181 LYS A CA 1
ATOM 2979 C C . LYS B 1 148 ? -17.431 -27.461 8.930 1.00 32.07 181 LYS A C 1
ATOM 2980 O O . LYS B 1 148 ? -16.299 -27.340 8.439 1.00 34.66 181 LYS A O 1
ATOM 2986 N N . ARG B 1 149 ? -17.712 -27.060 10.164 1.00 27.89 182 ARG A N 1
ATOM 2987 C CA . ARG B 1 149 ? -16.683 -26.376 10.944 1.00 30.12 182 ARG A CA 1
ATOM 2988 C C . ARG B 1 149 ? -15.819 -27.330 11.752 1.00 30.66 182 ARG A C 1
ATOM 2989 O O . ARG B 1 149 ? -14.702 -26.948 12.154 1.00 30.55 182 ARG A O 1
ATOM 2997 N N . LEU B 1 150 ? -16.275 -28.565 11.977 1.00 26.85 183 LEU A N 1
ATOM 2998 C CA . LEU B 1 150 ? -15.512 -29.503 12.796 1.00 28.82 183 LEU A CA 1
ATOM 2999 C C . LEU B 1 150 ? -14.915 -30.670 12.024 1.00 29.95 183 LEU A C 1
ATOM 3000 O O . LEU B 1 150 ? -14.074 -31.378 12.590 1.00 29.64 183 LEU A O 1
ATOM 3005 N N . HIS B 1 151 ? -15.307 -30.886 10.755 1.00 26.50 184 HIS A N 1
ATOM 3006 C CA . HIS B 1 151 ? -14.975 -32.145 10.105 1.00 28.58 184 HIS A CA 1
ATOM 3007 C C . HIS B 1 151 ? -13.479 -32.342 9.900 1.00 28.46 184 HIS A C 1
ATOM 3008 O O . HIS B 1 151 ? -13.060 -33.480 9.677 1.00 29.04 184 HIS A O 1
ATOM 3015 N N . GLU B 1 152 ? -12.683 -31.276 9.913 1.00 28.39 185 GLU A N 1
ATOM 3016 C CA . GLU B 1 152 ? -11.237 -31.410 9.727 1.00 30.81 185 GLU A CA 1
ATOM 3017 C C . GLU B 1 152 ? -10.482 -31.363 11.044 1.00 31.12 185 GLU A C 1
ATOM 3018 O O . GLU B 1 152 ? -9.245 -31.335 11.046 1.00 31.59 185 GLU A O 1
ATOM 3024 N N . LYS B 1 153 ? -11.196 -31.374 12.159 1.00 28.05 186 LYS A N 1
ATOM 3025 C CA . LYS B 1 153 ? -10.608 -31.366 13.481 1.00 30.26 186 LYS A CA 1
ATOM 3026 C C . LYS B 1 153 ? -10.902 -32.624 14.280 1.00 29.74 186 LYS A C 1
ATOM 3027 O O . LYS B 1 153 ? -10.194 -32.894 15.259 1.00 27.79 186 LYS A O 1
ATOM 3033 N N . VAL B 1 154 ? -11.902 -33.413 13.881 1.00 28.33 187 VAL A N 1
ATOM 3034 C CA . VAL B 1 154 ? -12.301 -34.590 14.636 1.00 25.96 187 VAL A CA 1
ATOM 3035 C C . VAL B 1 154 ? -13.015 -35.537 13.685 1.00 29.25 187 VAL A C 1
ATOM 3036 O O . VAL B 1 154 ? -13.594 -35.106 12.680 1.00 28.70 187 VAL A O 1
ATOM 3040 N N . ASN B 1 155 ? -12.956 -36.835 13.989 1.00 25.26 188 ASN A N 1
ATOM 3041 C CA . ASN B 1 155 ? -13.730 -37.834 13.245 1.00 25.35 188 ASN A CA 1
ATOM 3042 C C . ASN B 1 155 ? -15.203 -37.698 13.598 1.00 26.55 188 ASN A C 1
ATOM 3043 O O . ASN B 1 155 ? -15.632 -38.109 14.679 1.00 29.90 188 ASN A O 1
ATOM 3048 N N . ILE B 1 156 ? -16.000 -37.175 12.683 1.00 25.63 189 ILE A N 1
ATOM 3049 C CA . ILE B 1 156 ? -17.430 -37.021 12.944 1.00 26.09 189 ILE A CA 1
ATOM 3050 C C . ILE B 1 156 ? -18.148 -38.286 12.494 1.00 27.42 189 ILE A C 1
ATOM 3051 O O . ILE B 1 156 ? -18.032 -38.690 11.334 1.00 26.90 189 ILE A O 1
ATOM 3056 N N . ILE B 1 157 ? -18.884 -38.912 13.408 1.00 29.37 190 ILE A N 1
ATOM 3057 C CA . ILE B 1 157 ? -19.789 -40.003 13.057 1.00 27.13 190 ILE A CA 1
ATOM 3058 C C . ILE B 1 157 ? -21.201 -39.453 13.217 1.00 26.52 190 ILE A C 1
ATOM 3059 O O . ILE B 1 157 ? -21.682 -39.304 14.348 1.00 27.41 190 ILE A O 1
ATOM 3064 N N . PRO B 1 158 ? -21.888 -39.107 12.129 1.00 26.80 191 PRO A N 1
ATOM 3065 C CA . PRO B 1 158 ? -23.256 -38.606 12.264 1.00 25.48 191 PRO A CA 1
ATOM 3066 C C . PRO B 1 158 ? -24.214 -39.758 12.525 1.00 27.10 191 PRO A C 1
ATOM 3067 O O . PRO B 1 158 ? -24.057 -40.852 11.980 1.00 28.82 191 PRO A O 1
ATOM 3071 N N . LEU B 1 159 ? -25.212 -39.505 13.378 1.00 25.76 192 LEU A N 1
ATOM 3072 C CA . LEU B 1 159 ? -26.188 -40.525 13.737 1.00 24.96 192 LEU A CA 1
ATOM 3073 C C . LEU B 1 159 ? -27.575 -39.936 13.614 1.00 27.60 192 LEU A C 1
ATOM 3074 O O . LEU B 1 159 ? -27.811 -38.803 14.049 1.00 26.24 192 LEU A O 1
ATOM 3079 N N . ILE B 1 160 ? -28.488 -40.717 13.040 1.00 25.12 193 ILE A N 1
ATOM 3080 C CA . ILE B 1 160 ? -29.902 -40.378 13.099 1.00 25.67 193 ILE A CA 1
ATOM 3081 C C . ILE B 1 160 ? -30.416 -40.825 14.462 1.00 25.95 193 ILE A C 1
ATOM 3082 O O . ILE B 1 160 ? -30.426 -42.019 14.774 1.00 27.57 193 ILE A O 1
ATOM 3087 N N . ALA B 1 161 ? -30.799 -39.861 15.284 1.00 26.71 194 ALA A N 1
ATOM 3088 C CA . ALA B 1 161 ? -31.281 -40.134 16.631 1.00 26.62 194 ALA A CA 1
ATOM 3089 C C . ALA B 1 161 ? -32.694 -40.710 16.609 1.00 28.19 194 ALA A C 1
ATOM 3090 O O . ALA B 1 161 ? -33.502 -40.420 15.715 1.00 28.08 194 ALA A O 1
ATOM 3092 N N . LYS B 1 162 ? -33.001 -41.487 17.642 1.00 26.13 195 LYS A N 1
ATOM 3093 C CA . LYS B 1 162 ? -34.355 -41.989 17.875 1.00 26.02 195 LYS A CA 1
ATOM 3094 C C . LYS B 1 162 ? -34.946 -42.547 16.588 1.00 28.28 195 LYS A C 1
ATOM 3095 O O . LYS B 1 162 ? -36.015 -42.127 16.127 1.00 29.24 195 LYS A O 1
ATOM 3101 N N . ALA B 1 163 ? -34.236 -43.519 16.014 1.00 29.74 196 ALA A N 1
ATOM 3102 C CA . ALA B 1 163 ? -34.604 -44.030 14.698 1.00 31.88 196 ALA A CA 1
ATOM 3103 C C . ALA B 1 163 ? -35.919 -44.788 14.707 1.00 31.08 196 ALA A C 1
ATOM 3104 O O . ALA B 1 163 ? -36.452 -45.076 13.625 1.00 32.06 196 ALA A O 1
ATOM 3106 N N . ASP B 1 164 ? -36.441 -45.126 15.884 1.00 30.73 197 ASP A N 1
ATOM 3107 C CA . ASP B 1 164 ? -37.747 -45.771 15.993 1.00 32.57 197 ASP A CA 1
ATOM 3108 C C . ASP B 1 164 ? -38.883 -44.807 15.737 1.00 34.98 197 ASP A C 1
ATOM 3109 O O . ASP B 1 164 ? -40.059 -45.186 15.861 1.00 36.01 197 ASP A O 1
ATOM 3114 N N . THR B 1 165 ? -38.571 -43.577 15.360 1.00 33.64 198 THR A N 1
ATOM 3115 C CA . THR B 1 165 ? -39.605 -42.636 14.972 1.00 34.86 198 THR A CA 1
ATOM 3116 C C . THR B 1 165 ? -39.718 -42.487 13.460 1.00 30.12 198 THR A C 1
ATOM 3117 O O . THR B 1 165 ? -40.537 -41.703 12.992 1.00 30.29 198 THR A O 1
ATOM 3121 N N . LEU B 1 166 ? -38.941 -43.243 12.692 1.00 30.39 199 LEU A N 1
ATOM 3122 C CA . LEU B 1 166 ? -39.007 -43.230 11.235 1.00 29.67 199 LEU A CA 1
ATOM 3123 C C . LEU B 1 166 ? -39.459 -44.601 10.764 1.00 32.12 199 LEU A C 1
ATOM 3124 O O . LEU B 1 166 ? -38.950 -45.616 11.243 1.00 33.13 199 LEU A O 1
ATOM 3129 N N . THR B 1 167 ? -40.421 -44.645 9.828 1.00 29.97 200 THR A N 1
ATOM 3130 C CA . THR B 1 167 ? -40.667 -45.913 9.168 1.00 31.53 200 THR A CA 1
ATOM 3131 C C . THR B 1 167 ? -39.439 -46.310 8.341 1.00 34.87 200 THR A C 1
ATOM 3132 O O . THR B 1 167 ? -38.586 -45.474 8.027 1.00 33.14 200 THR A O 1
ATOM 3136 N N . PRO B 1 168 ? -39.327 -47.585 7.964 1.00 37.61 201 PRO A N 1
ATOM 3137 C CA . PRO B 1 168 ? -38.189 -47.985 7.120 1.00 38.56 201 PRO A CA 1
ATOM 3138 C C . PRO B 1 168 ? -38.047 -47.166 5.845 1.00 39.08 201 PRO A C 1
ATOM 3139 O O . PRO B 1 168 ? -36.924 -46.789 5.496 1.00 36.87 201 PRO A O 1
ATOM 3143 N N . GLU B 1 169 ? -39.149 -46.864 5.146 1.00 35.27 202 GLU A N 1
ATOM 3144 C CA . GLU B 1 169 ? -39.043 -46.051 3.936 1.00 36.00 202 GLU A CA 1
ATOM 3145 C C . GLU B 1 169 ? -38.614 -44.624 4.273 1.00 35.37 202 GLU A C 1
ATOM 3146 O O . GLU B 1 169 ? -37.794 -44.030 3.561 1.00 35.13 202 GLU A O 1
ATOM 3148 N N . GLU B 1 170 ? -39.144 -44.065 5.362 1.00 33.35 203 GLU A N 1
ATOM 3149 C CA . GLU B 1 170 ? -38.749 -42.722 5.774 1.00 32.81 203 GLU A CA 1
ATOM 3150 C C . GLU B 1 170 ? -37.276 -42.681 6.127 1.00 32.94 203 GLU A C 1
ATOM 3151 O O . GLU B 1 170 ? -36.569 -41.719 5.794 1.00 30.69 203 GLU A O 1
ATOM 3157 N N . CYS B 1 171 ? -36.797 -43.721 6.803 1.00 30.61 204 CYS A N 1
ATOM 3158 C CA . CYS B 1 171 ? -35.404 -43.723 7.229 1.00 31.49 204 CYS A CA 1
ATOM 3159 C C . CYS B 1 171 ? -34.474 -43.809 6.025 1.00 33.58 204 CYS A C 1
ATOM 3160 O O . CYS B 1 171 ? -33.460 -43.105 5.962 1.00 34.16 204 CYS A O 1
ATOM 3163 N N . GLN B 1 172 ? -34.812 -44.650 5.044 1.00 35.10 205 GLN A N 1
ATOM 3164 C CA . GLN B 1 172 ? -33.966 -44.754 3.855 1.00 36.07 205 GLN A CA 1
ATOM 3165 C C . GLN B 1 172 ? -33.882 -43.422 3.111 1.00 35.74 205 GLN A C 1
ATOM 3166 O O . GLN B 1 172 ? -32.797 -43.014 2.670 1.00 35.29 205 GLN A O 1
ATOM 3168 N N . GLN B 1 173 ? -35.020 -42.742 2.943 1.00 34.39 206 GLN A N 1
ATOM 3169 C CA . GLN B 1 173 ? -35.027 -41.457 2.250 1.00 32.38 206 GLN A CA 1
ATOM 3170 C C . GLN B 1 173 ? -34.237 -40.416 3.031 1.00 33.28 206 GLN A C 1
ATOM 3171 O O . GLN B 1 173 ? -33.536 -39.583 2.441 1.00 34.97 206 GLN A O 1
ATOM 3173 N N . PHE B 1 174 ? -34.346 -40.449 4.365 1.00 31.51 207 PHE A N 1
ATOM 3174 C CA . PHE B 1 174 ? -33.647 -39.487 5.212 1.00 28.75 207 PHE A CA 1
ATOM 3175 C C . PHE B 1 174 ? -32.144 -39.689 5.114 1.00 29.42 207 PHE A C 1
ATOM 3176 O O . PHE B 1 174 ? -31.389 -38.723 4.942 1.00 31.19 207 PHE A O 1
ATOM 3184 N N . LYS B 1 175 ? -31.692 -40.941 5.222 1.00 28.99 208 LYS A N 1
ATOM 3185 C CA . LYS B 1 175 ? -30.271 -41.242 5.018 1.00 29.20 208 LYS A CA 1
ATOM 3186 C C . LYS B 1 175 ? -29.798 -40.732 3.662 1.00 32.26 208 LYS A C 1
ATOM 3187 O O . LYS B 1 175 ? -28.744 -40.095 3.548 1.00 32.39 208 LYS A O 1
ATOM 3193 N N . LYS B 1 176 ? -30.569 -41.022 2.609 1.00 31.84 209 LYS A N 1
ATOM 3194 C CA . LYS B 1 176 ? -30.159 -40.627 1.266 1.00 35.50 209 LYS A CA 1
ATOM 3195 C C . LYS B 1 176 ? -30.030 -39.111 1.148 1.00 35.86 209 LYS A C 1
ATOM 3196 O O . LYS B 1 176 ? -29.052 -38.603 0.584 1.00 35.66 209 LYS A O 1
ATOM 3202 N N . GLN B 1 177 ? -30.987 -38.374 1.711 1.00 32.21 210 GLN A N 1
ATOM 3203 C CA . GLN B 1 177 ? -30.970 -36.915 1.635 1.00 31.99 210 GLN A CA 1
ATOM 3204 C C . GLN B 1 177 ? -29.819 -36.332 2.453 1.00 30.32 210 GLN A C 1
ATOM 3205 O O . GLN B 1 177 ? -29.153 -35.384 2.015 1.00 33.18 210 GLN A O 1
ATOM 3211 N N . ILE B 1 178 ? -29.570 -36.880 3.638 1.00 26.49 211 ILE A N 1
ATOM 3212 C CA . ILE B 1 178 ? -28.453 -36.402 4.455 1.00 27.82 211 ILE A CA 1
ATOM 3213 C C . ILE B 1 178 ? -27.127 -36.604 3.723 1.00 30.81 211 ILE A C 1
ATOM 3214 O O . ILE B 1 178 ? -26.290 -35.698 3.665 1.00 31.71 211 ILE A O 1
ATOM 3219 N N . MET B 1 179 ? -26.914 -37.795 3.156 1.00 29.56 212 MET A N 1
ATOM 3220 C CA . MET B 1 179 ? -25.654 -38.043 2.449 1.00 31.04 212 MET A CA 1
ATOM 3221 C C . MET B 1 179 ? -25.494 -37.155 1.220 1.00 29.87 212 MET A C 1
ATOM 3222 O O . MET B 1 179 ? -24.372 -36.748 0.892 1.00 35.27 212 MET A O 1
ATOM 3227 N N . LYS B 1 180 ? -26.599 -36.839 0.526 1.00 31.13 213 LYS A N 1
ATOM 3228 C CA . LYS B 1 180 ? -26.530 -35.897 -0.585 1.00 33.35 213 LYS A CA 1
ATOM 3229 C C . LYS B 1 180 ? -26.088 -34.514 -0.115 1.00 34.47 213 LYS A C 1
ATOM 3230 O O . LYS B 1 180 ? -25.256 -33.862 -0.769 1.00 33.27 213 LYS A O 1
ATOM 3236 N N . GLU B 1 181 ? -26.641 -34.044 1.012 1.00 29.86 214 GLU A N 1
ATOM 3237 C CA . GLU B 1 181 ? -26.279 -32.722 1.524 1.00 30.21 214 GLU A CA 1
ATOM 3238 C C . GLU B 1 181 ? -24.850 -32.711 2.052 1.00 31.04 214 GLU A C 1
ATOM 3239 O O . GLU B 1 181 ? -24.132 -31.715 1.893 1.00 33.40 214 GLU A O 1
ATOM 3245 N N . ILE B 1 182 ? -24.423 -33.812 2.670 1.00 27.95 215 ILE A N 1
ATOM 3246 C CA . ILE B 1 182 ? -23.036 -33.927 3.127 1.00 30.83 215 ILE A CA 1
ATOM 3247 C C . ILE B 1 182 ? -22.080 -33.772 1.951 1.00 32.72 215 ILE A C 1
ATOM 3248 O O . ILE B 1 182 ? -21.068 -33.058 2.032 1.00 36.54 215 ILE A O 1
ATOM 3253 N N . GLN B 1 183 ? -22.400 -34.408 0.825 1.00 33.36 216 GLN A N 1
ATOM 3254 C CA . GLN B 1 183 ? -21.567 -34.248 -0.363 1.00 37.07 216 GLN A CA 1
ATOM 3255 C C . GLN B 1 183 ? -21.668 -32.834 -0.922 1.00 37.66 216 GLN A C 1
ATOM 3256 O O . GLN B 1 183 ? -20.654 -32.241 -1.309 1.00 37.01 216 GLN A O 1
ATOM 3262 N N . GLU B 1 184 ? -22.889 -32.285 -0.986 1.00 35.66 217 GLU A N 1
ATOM 3263 C CA . GLU B 1 184 ? -23.086 -30.932 -1.503 1.00 37.78 217 GLU A CA 1
ATOM 3264 C C . GLU B 1 184 ? -22.225 -29.921 -0.758 1.00 36.46 217 GLU A C 1
ATOM 3265 O O . GLU B 1 184 ? -21.573 -29.072 -1.380 1.00 43.04 217 GLU A O 1
ATOM 3271 N N . HIS B 1 185 ? -22.180 -30.013 0.566 1.00 33.92 218 HIS A N 1
ATOM 3272 C CA . HIS B 1 185 ? -21.405 -29.088 1.380 1.00 33.03 218 HIS A CA 1
ATOM 3273 C C . HIS B 1 185 ? -19.958 -29.527 1.597 1.00 35.84 218 HIS A C 1
ATOM 3274 O O . HIS B 1 185 ? -19.262 -28.897 2.396 1.00 39.40 218 HIS A O 1
ATOM 3281 N N . LYS B 1 186 ? -19.496 -30.575 0.903 1.00 33.62 219 LYS A N 1
ATOM 3282 C CA . LYS B 1 186 ? -18.092 -31.006 0.967 1.00 37.25 219 LYS A CA 1
ATOM 3283 C C . LYS B 1 186 ? -17.667 -31.339 2.398 1.00 38.17 219 LYS A C 1
ATOM 3284 O O . LYS B 1 186 ? -16.531 -31.090 2.805 1.00 38.26 219 LYS A O 1
ATOM 3290 N N . ILE B 1 187 ? -18.591 -31.913 3.160 1.00 34.85 220 ILE A N 1
ATOM 3291 C CA . ILE B 1 187 ? -18.327 -32.368 4.523 1.00 33.99 220 ILE A CA 1
ATOM 3292 C C . ILE B 1 187 ? -17.668 -33.741 4.470 1.00 32.75 220 ILE A C 1
ATOM 3293 O O . ILE B 1 187 ? -18.109 -34.622 3.723 1.00 32.99 220 ILE A O 1
ATOM 3298 N N . LYS B 1 188 ? -16.580 -33.919 5.233 1.00 32.45 221 LYS A N 1
ATOM 3299 C CA . LYS B 1 188 ? -15.862 -35.189 5.297 1.00 32.65 221 LYS A CA 1
ATOM 3300 C C . LYS B 1 188 ? -16.190 -35.848 6.634 1.00 35.75 221 LYS A C 1
ATOM 3301 O O . LYS B 1 188 ? -15.644 -35.456 7.668 1.00 38.15 221 LYS A O 1
ATOM 3307 N N . ILE B 1 189 ? -17.085 -36.838 6.621 1.00 31.51 222 ILE A N 1
ATOM 3308 C CA . ILE B 1 189 ? -17.387 -37.587 7.840 1.00 31.29 222 ILE A CA 1
ATOM 3309 C C . ILE B 1 189 ? -16.511 -38.833 7.878 1.00 30.25 222 ILE A C 1
ATOM 3310 O O . ILE B 1 189 ? -15.913 -39.217 6.869 1.00 33.16 222 ILE A O 1
ATOM 3315 N N . TYR B 1 190 ? -16.475 -39.499 9.023 1.00 31.71 223 TYR A N 1
ATOM 3316 C CA . TYR B 1 190 ? -15.856 -40.819 9.100 1.00 32.20 223 TYR A CA 1
ATOM 3317 C C . TYR B 1 190 ? -16.789 -41.844 8.463 1.00 36.68 223 TYR A C 1
ATOM 3318 O O . TYR B 1 190 ? -17.981 -41.887 8.783 1.00 36.39 223 TYR A O 1
ATOM 3327 N N . GLU B 1 191 ? -16.249 -42.685 7.583 1.00 36.88 224 GLU A N 1
ATOM 3328 C CA . GLU B 1 191 ? -17.078 -43.593 6.794 1.00 39.77 224 GLU A CA 1
ATOM 3329 C C . GLU B 1 191 ? -16.793 -45.061 7.099 1.00 39.37 224 GLU A C 1
ATOM 3330 O O . GLU B 1 191 ? -17.201 -45.936 6.328 1.00 40.61 224 GLU A O 1
ATOM 3336 N N . PHE B 1 192 ? -16.104 -45.341 8.204 1.00 39.63 225 PHE A N 1
ATOM 3337 C CA . PHE B 1 192 ? -15.799 -46.697 8.645 1.00 42.02 225 PHE A CA 1
ATOM 3338 C C . PHE B 1 192 ? -15.072 -47.509 7.568 1.00 47.70 225 PHE A C 1
ATOM 3339 O O . PHE B 1 192 ? -15.552 -48.570 7.162 1.00 50.27 225 PHE A O 1
ATOM 3347 N N . PRO B 1 193 ? -13.917 -47.044 7.098 1.00 50.08 226 PRO A N 1
ATOM 3348 C CA . PRO B 1 193 ? -13.221 -47.774 6.028 1.00 52.81 226 PRO A CA 1
ATOM 3349 C C . PRO B 1 193 ? -12.943 -49.216 6.429 1.00 57.53 226 PRO A C 1
ATOM 3350 O O . PRO B 1 193 ? -12.605 -49.508 7.575 1.00 57.97 226 PRO A O 1
ATOM 3354 N N . GLU B 1 194 ? -13.133 -50.123 5.479 1.00 64.00 227 GLU A N 1
ATOM 3355 C CA . GLU B 1 194 ? -13.005 -51.550 5.749 1.00 71.90 227 GLU A CA 1
ATOM 3356 C C . GLU B 1 194 ? -11.581 -52.021 5.511 1.00 77.66 227 GLU A C 1
ATOM 3357 O O . GLU B 1 194 ? -10.979 -52.647 6.379 1.00 83.09 227 GLU A O 1
ATOM 3359 N N . GLU B 1 200 ? -14.410 -61.489 6.535 1.00 87.86 233 GLU A N 1
ATOM 3360 C CA . GLU B 1 200 ? -13.849 -61.098 5.247 1.00 85.72 233 GLU A CA 1
ATOM 3361 C C . GLU B 1 200 ? -13.895 -62.262 4.262 1.00 82.78 233 GLU A C 1
ATOM 3362 O O . GLU B 1 200 ? -12.886 -62.603 3.640 1.00 84.51 233 GLU A O 1
ATOM 3364 N N . ASN B 1 201 ? -15.078 -62.863 4.122 1.00 76.66 234 ASN A N 1
ATOM 3365 C CA . ASN B 1 201 ? -15.253 -64.050 3.297 1.00 70.72 234 ASN A CA 1
ATOM 3366 C C . ASN B 1 201 ? -16.486 -64.023 2.405 1.00 58.32 234 ASN A C 1
ATOM 3367 O O . ASN B 1 201 ? -16.515 -64.776 1.427 1.00 59.40 234 ASN A O 1
ATOM 3372 N N . LYS B 1 202 ? -17.500 -63.211 2.703 1.00 51.37 235 LYS A N 1
ATOM 3373 C CA . LYS B 1 202 ? -18.718 -63.144 1.889 1.00 49.97 235 LYS A CA 1
ATOM 3374 C C . LYS B 1 202 ? -18.996 -61.702 1.486 1.00 37.62 235 LYS A C 1
ATOM 3375 O O . LYS B 1 202 ? -18.369 -60.760 1.975 1.00 37.49 235 LYS A O 1
ATOM 3381 N N . LEU B 1 203 ? -19.973 -61.528 0.591 1.00 36.01 236 LEU A N 1
ATOM 3382 C CA . LEU B 1 203 ? -20.387 -60.185 0.227 1.00 34.17 236 LEU A CA 1
ATOM 3383 C C . LEU B 1 203 ? -20.941 -59.439 1.427 1.00 34.93 236 LEU A C 1
ATOM 3384 O O . LEU B 1 203 ? -21.734 -59.978 2.209 1.00 36.53 236 LEU A O 1
ATOM 3389 N N . VAL B 1 204 ? -20.558 -58.172 1.538 1.00 34.18 237 VAL A N 1
ATOM 3390 C CA . VAL B 1 204 ? -21.045 -57.277 2.580 1.00 35.13 237 VAL A CA 1
ATOM 3391 C C . VAL B 1 204 ? -21.524 -55.993 1.916 1.00 33.83 237 VAL A C 1
ATOM 3392 O O . VAL B 1 204 ? -20.832 -55.440 1.051 1.00 33.75 237 VAL A O 1
ATOM 3396 N N . LYS B 1 205 ? -22.700 -55.524 2.317 1.00 31.80 238 LYS A N 1
ATOM 3397 C CA . LYS B 1 205 ? -23.207 -54.265 1.790 1.00 32.35 238 LYS A CA 1
ATOM 3398 C C . LYS B 1 205 ? -22.235 -53.145 2.124 1.00 35.71 238 LYS A C 1
ATOM 3399 O O . LYS B 1 205 ? -21.764 -53.045 3.261 1.00 35.03 238 LYS A O 1
ATOM 3405 N N . LYS B 1 206 ? -21.952 -52.288 1.140 1.00 32.21 239 LYS A N 1
ATOM 3406 C CA . LYS B 1 206 ? -21.003 -51.206 1.390 1.00 38.14 239 LYS A CA 1
ATOM 3407 C C . LYS B 1 206 ? -21.494 -50.321 2.530 1.00 34.04 239 LYS A C 1
ATOM 3408 O O . LYS B 1 206 ? -22.631 -49.845 2.529 1.00 35.16 239 LYS A O 1
ATOM 3414 N N . ILE B 1 207 ? -20.632 -50.126 3.525 1.00 33.39 240 ILE A N 1
ATOM 3415 C CA . ILE B 1 207 ? -21.072 -49.476 4.754 1.00 34.28 240 ILE A CA 1
ATOM 3416 C C . ILE B 1 207 ? -21.501 -48.036 4.488 1.00 32.00 240 ILE A C 1
ATOM 3417 O O . ILE B 1 207 ? -22.417 -47.528 5.134 1.00 35.30 240 ILE A O 1
ATOM 3422 N N . LYS B 1 208 ? -20.869 -47.359 3.524 1.00 32.60 241 LYS A N 1
ATOM 3423 C CA . LYS B 1 208 ? -21.236 -45.970 3.268 1.00 35.04 241 LYS A CA 1
ATOM 3424 C C . LYS B 1 208 ? -22.695 -45.849 2.852 1.00 36.39 241 LYS A C 1
ATOM 3425 O O . LYS B 1 208 ? -23.360 -44.849 3.161 1.00 35.73 241 LYS A O 1
ATOM 3431 N N . ASP B 1 209 ? -23.222 -46.868 2.177 1.00 36.55 242 ASP A N 1
ATOM 3432 C CA . ASP B 1 209 ? -24.633 -46.849 1.801 1.00 35.51 242 ASP A CA 1
ATOM 3433 C C . ASP B 1 209 ? -25.581 -47.076 2.975 1.00 33.79 242 ASP A C 1
ATOM 3434 O O . ASP B 1 209 ? -26.804 -47.058 2.764 1.00 35.32 242 ASP A O 1
ATOM 3439 N N . ARG B 1 210 ? -25.081 -47.300 4.189 1.00 32.19 243 ARG A N 1
ATOM 3440 C CA . ARG B 1 210 ? -25.911 -47.370 5.381 1.00 33.80 243 ARG A CA 1
ATOM 3441 C C . ARG B 1 210 ? -25.842 -46.113 6.242 1.00 32.28 243 ARG A C 1
ATOM 3442 O O . ARG B 1 210 ? -26.530 -46.043 7.270 1.00 31.58 243 ARG A O 1
ATOM 3450 N N . LEU B 1 211 ? -25.027 -45.135 5.859 1.00 31.71 244 LEU A N 1
ATOM 3451 C CA . LEU B 1 211 ? -24.785 -43.950 6.679 1.00 31.51 244 LEU A CA 1
ATOM 3452 C C . LEU B 1 211 ? -25.797 -42.862 6.354 1.00 33.11 244 LEU A C 1
ATOM 3453 O O . LEU B 1 211 ? -26.357 -42.858 5.254 1.00 34.65 244 LEU A O 1
ATOM 3458 N N . PRO B 1 212 ? -26.065 -41.955 7.314 1.00 32.36 245 PRO A N 1
ATOM 3459 C CA . PRO B 1 212 ? -25.666 -42.042 8.726 1.00 31.94 245 PRO A CA 1
ATOM 3460 C C . PRO B 1 212 ? -26.390 -43.187 9.427 1.00 32.13 245 PRO A C 1
ATOM 3461 O O . PRO B 1 212 ? -27.584 -43.396 9.145 1.00 32.27 245 PRO A O 1
ATOM 3465 N N . LEU B 1 213 ? -25.693 -43.909 10.296 1.00 31.00 246 LEU A N 1
ATOM 3466 C CA . LEU B 1 213 ? -26.328 -44.976 11.059 1.00 31.93 246 LEU A CA 1
ATOM 3467 C C . LEU B 1 213 ? -27.497 -44.429 11.860 1.00 31.27 246 LEU A C 1
ATOM 3468 O O . LEU B 1 213 ? -27.444 -43.317 12.388 1.00 30.74 246 LEU A O 1
ATOM 3473 N N . ALA B 1 214 ? -28.550 -45.229 11.962 1.00 29.73 247 ALA A N 1
ATOM 3474 C CA . ALA B 1 214 ? -29.802 -44.821 12.601 1.00 30.78 247 ALA A CA 1
ATOM 3475 C C . ALA B 1 214 ? -29.976 -45.652 13.865 1.00 31.75 247 ALA A C 1
ATOM 3476 O O . ALA B 1 214 ? -30.170 -46.872 13.785 1.00 37.93 247 ALA A O 1
ATOM 3478 N N . VAL B 1 215 ? -29.937 -44.997 15.023 1.00 28.41 248 VAL A N 1
ATOM 3479 C CA . VAL B 1 215 ? -29.809 -45.711 16.283 1.00 30.51 248 VAL A CA 1
ATOM 3480 C C . VAL B 1 215 ? -31.074 -45.604 17.124 1.00 32.00 248 VAL A C 1
ATOM 3481 O O . VAL B 1 215 ? -31.816 -44.617 17.081 1.00 32.19 248 VAL A O 1
ATOM 3485 N N . VAL B 1 216 ? -31.304 -46.660 17.906 1.00 31.60 249 VAL A N 1
ATOM 3486 C CA . VAL B 1 216 ? -32.266 -46.692 19.003 1.00 31.73 249 VAL A CA 1
ATOM 3487 C C . VAL B 1 216 ? -31.478 -47.061 20.245 1.00 32.90 249 VAL A C 1
ATOM 3488 O O . VAL B 1 216 ? -30.608 -47.941 20.187 1.00 34.47 249 VAL A O 1
ATOM 3492 N N . GLY B 1 217 ? -31.737 -46.368 21.356 1.00 30.14 250 GLY A N 1
ATOM 3493 C CA . GLY B 1 217 ? -31.076 -46.660 22.618 1.00 30.17 250 GLY A CA 1
ATOM 3494 C C . GLY B 1 217 ? -32.094 -47.044 23.677 1.00 34.85 250 GLY A C 1
ATOM 3495 O O . GLY B 1 217 ? -33.224 -46.545 23.680 1.00 34.81 250 GLY A O 1
ATOM 3496 N N . SER B 1 218 ? -31.677 -47.938 24.582 1.00 33.66 251 SER A N 1
ATOM 3497 C CA . SER B 1 218 ? -32.488 -48.379 25.713 1.00 35.08 251 SER A CA 1
ATOM 3498 C C . SER B 1 218 ? -31.756 -49.473 26.474 1.00 41.09 251 SER A C 1
ATOM 3499 O O . SER B 1 218 ? -31.154 -50.365 25.861 1.00 44.51 251 SER A O 1
ATOM 3502 N N . ASN B 1 219 ? -31.808 -49.425 27.803 1.00 41.08 252 ASN A N 1
ATOM 3503 C CA . ASN B 1 219 ? -31.405 -50.560 28.620 1.00 44.61 252 ASN A CA 1
ATOM 3504 C C . ASN B 1 219 ? -32.594 -51.253 29.273 1.00 45.94 252 ASN A C 1
ATOM 3505 O O . ASN B 1 219 ? -32.402 -52.160 30.087 1.00 50.24 252 ASN A O 1
ATOM 3510 N N . THR B 1 220 ? -33.815 -50.853 28.928 1.00 47.46 253 THR A N 1
ATOM 3511 C CA . THR B 1 220 ? -35.000 -51.543 29.417 1.00 47.47 253 THR A CA 1
ATOM 3512 C C . THR B 1 220 ? -35.100 -52.916 28.761 1.00 47.51 253 THR A C 1
ATOM 3513 O O . THR B 1 220 ? -35.012 -53.034 27.534 1.00 45.78 253 THR A O 1
ATOM 3517 N N . ILE B 1 221 ? -35.287 -53.951 29.578 1.00 49.97 254 ILE A N 1
ATOM 3518 C CA . ILE B 1 221 ? -35.402 -55.330 29.109 1.00 51.86 254 ILE A CA 1
ATOM 3519 C C . ILE B 1 221 ? -36.876 -55.691 28.979 1.00 51.42 254 ILE A C 1
ATOM 3520 O O . ILE B 1 221 ? -37.636 -55.579 29.949 1.00 50.51 254 ILE A O 1
ATOM 3525 N N . ILE B 1 222 ? -37.269 -56.164 27.796 1.00 49.57 255 ILE A N 1
ATOM 3526 C CA . ILE B 1 222 ? -38.644 -56.565 27.515 1.00 51.09 255 ILE A CA 1
ATOM 3527 C C . ILE B 1 222 ? -38.643 -57.991 26.980 1.00 53.46 255 ILE A C 1
ATOM 3528 O O . ILE B 1 222 ? -37.797 -58.350 26.155 1.00 52.58 255 ILE A O 1
ATOM 3533 N N . GLU B 1 223 ? -39.613 -58.794 27.416 1.00 60.17 256 GLU A N 1
ATOM 3534 C CA . GLU B 1 223 ? -39.778 -60.136 26.870 1.00 63.89 256 GLU A CA 1
ATOM 3535 C C . GLU B 1 223 ? -40.566 -60.053 25.567 1.00 64.22 256 GLU A C 1
ATOM 3536 O O . GLU B 1 223 ? -41.704 -59.575 25.552 1.00 64.21 256 GLU A O 1
ATOM 3538 N N . VAL B 1 224 ? -39.959 -60.506 24.472 1.00 65.05 257 VAL A N 1
ATOM 3539 C CA . VAL B 1 224 ? -40.598 -60.514 23.161 1.00 66.28 257 VAL A CA 1
ATOM 3540 C C . VAL B 1 224 ? -40.496 -61.927 22.602 1.00 70.79 257 VAL A C 1
ATOM 3541 O O . VAL B 1 224 ? -39.389 -62.414 22.341 1.00 70.49 257 VAL A O 1
ATOM 3545 N N . ASN B 1 225 ? -41.645 -62.579 22.420 1.00 73.09 258 ASN A N 1
ATOM 3546 C CA . ASN B 1 225 ? -41.696 -63.973 21.972 1.00 77.73 258 ASN A CA 1
ATOM 3547 C C . ASN B 1 225 ? -40.861 -64.874 22.878 1.00 79.31 258 ASN A C 1
ATOM 3548 O O . ASN B 1 225 ? -40.123 -65.745 22.414 1.00 81.21 258 ASN A O 1
ATOM 3553 N N . GLY B 1 226 ? -40.974 -64.655 24.186 1.00 78.44 259 GLY A N 1
ATOM 3554 C CA . GLY B 1 226 ? -40.256 -65.478 25.141 1.00 80.50 259 GLY A CA 1
ATOM 3555 C C . GLY B 1 226 ? -38.767 -65.233 25.220 1.00 78.50 259 GLY A C 1
ATOM 3556 O O . GLY B 1 226 ? -38.044 -66.062 25.780 1.00 80.87 259 GLY A O 1
ATOM 3557 N N . LYS B 1 227 ? -38.283 -64.117 24.677 1.00 73.09 260 LYS A N 1
ATOM 3558 C CA . LYS B 1 227 ? -36.869 -63.770 24.721 1.00 70.13 260 LYS A CA 1
ATOM 3559 C C . LYS B 1 227 ? -36.715 -62.371 25.297 1.00 66.39 260 LYS A C 1
ATOM 3560 O O . LYS B 1 227 ? -37.353 -61.430 24.815 1.00 64.35 260 LYS A O 1
ATOM 3562 N N . ARG B 1 228 ? -35.876 -62.237 26.327 1.00 66.93 261 ARG A N 1
ATOM 3563 C CA . ARG B 1 228 ? -35.611 -60.941 26.944 1.00 64.70 261 ARG A CA 1
ATOM 3564 C C . ARG B 1 228 ? -34.624 -60.163 26.082 1.00 62.23 261 ARG A C 1
ATOM 3565 O O . ARG B 1 228 ? -33.501 -60.622 25.844 1.00 63.54 261 ARG A O 1
ATOM 3573 N N . VAL B 1 229 ? -35.040 -58.985 25.611 1.00 56.75 262 VAL A N 1
ATOM 3574 C CA . VAL B 1 229 ? -34.221 -58.153 24.741 1.00 52.90 262 VAL A CA 1
ATOM 3575 C C . VAL B 1 229 ? -34.330 -56.701 25.193 1.00 49.77 262 VAL A C 1
ATOM 3576 O O . VAL B 1 229 ? -35.322 -56.284 25.793 1.00 50.53 262 VAL A O 1
ATOM 3580 N N . ARG B 1 230 ? -33.297 -55.925 24.885 1.00 44.96 263 ARG A N 1
ATOM 3581 C CA . ARG B 1 230 ? -33.362 -54.494 25.142 1.00 43.10 263 ARG A CA 1
ATOM 3582 C C . ARG B 1 230 ? -34.257 -53.817 24.114 1.00 40.23 263 ARG A C 1
ATOM 3583 O O . ARG B 1 230 ? -34.175 -54.095 22.914 1.00 40.61 263 ARG A O 1
ATOM 3591 N N . GLY B 1 231 ? -35.108 -52.912 24.576 1.00 39.36 264 GLY A N 1
ATOM 3592 C CA . GLY B 1 231 ? -35.976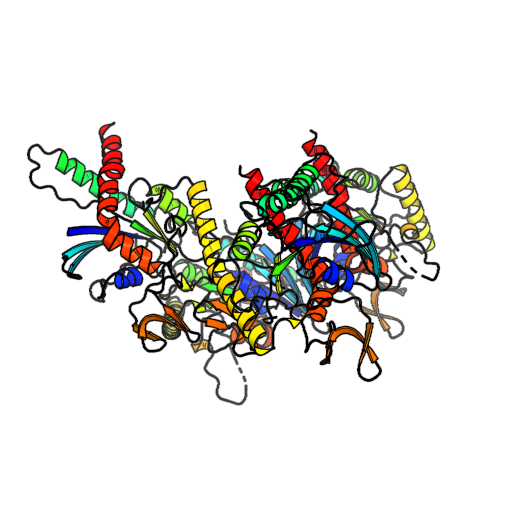 -52.245 23.625 1.00 36.94 264 GLY A CA 1
ATOM 3593 C C . GLY B 1 231 ? -36.823 -51.169 24.263 1.00 37.37 264 GLY A C 1
ATOM 3594 O O . GLY B 1 231 ? -36.648 -50.819 25.431 1.00 39.85 264 GLY A O 1
ATOM 3595 N N . ARG B 1 232 ? -37.750 -50.642 23.454 1.00 36.71 265 ARG A N 1
ATOM 3596 C CA . ARG B 1 232 ? -38.665 -49.582 23.862 1.00 33.37 265 ARG A CA 1
ATOM 3597 C C . ARG B 1 232 ? -40.092 -50.067 23.644 1.00 37.52 265 ARG A C 1
ATOM 3598 O O . ARG B 1 232 ? -40.470 -50.410 22.517 1.00 40.23 265 ARG A O 1
ATOM 3606 N N . GLN B 1 233 ? -40.875 -50.110 24.722 1.00 36.07 266 GLN A N 1
ATOM 3607 C CA . GLN B 1 233 ? -42.195 -50.725 24.706 1.00 39.60 266 GLN A CA 1
ATOM 3608 C C . GLN B 1 233 ? -43.255 -49.684 24.358 1.00 37.09 266 GLN A C 1
ATOM 3609 O O . GLN B 1 233 ? -43.446 -48.711 25.091 1.00 38.90 266 GLN A O 1
ATOM 3615 N N . TYR B 1 234 ? -43.932 -49.892 23.245 1.00 37.68 267 TYR A N 1
ATOM 3616 C CA . TYR B 1 234 ? -45.093 -49.111 22.857 1.00 40.06 267 TYR A CA 1
ATOM 3617 C C . TYR B 1 234 ? -46.334 -49.974 22.945 1.00 41.72 267 TYR A C 1
ATOM 3618 O O . TYR B 1 234 ? -46.240 -51.205 22.940 1.00 39.13 267 TYR A O 1
ATOM 3627 N N . PRO B 1 235 ? -47.519 -49.373 23.032 1.00 41.49 268 PRO A N 1
ATOM 3628 C CA . PRO B 1 235 ? -48.744 -50.189 22.985 1.00 42.24 268 PRO A CA 1
ATOM 3629 C C . PRO B 1 235 ? -48.798 -51.125 21.786 1.00 43.55 268 PRO A C 1
ATOM 3630 O O . PRO B 1 235 ? -49.312 -52.244 21.906 1.00 45.32 268 PRO A O 1
ATOM 3634 N N . TRP B 1 236 ? -48.264 -50.711 20.637 1.00 42.35 269 TRP A N 1
ATOM 3635 C CA . TRP B 1 236 ? -48.358 -51.492 19.407 1.00 40.53 269 TRP A CA 1
ATOM 3636 C C . TRP B 1 236 ? -47.165 -52.419 19.174 1.00 40.73 269 TRP A C 1
ATOM 3637 O O . TRP B 1 236 ? -47.202 -53.230 18.243 1.00 40.71 269 TRP A O 1
ATOM 3648 N N . GLY B 1 237 ? -46.119 -52.338 19.978 1.00 38.86 270 GLY A N 1
ATOM 3649 C CA . GLY B 1 237 ? -45.004 -53.250 19.809 1.00 39.16 270 GLY A CA 1
ATOM 3650 C C . GLY B 1 237 ? -43.740 -52.695 20.432 1.00 38.59 270 GLY A C 1
ATOM 3651 O O . GLY B 1 237 ? -43.723 -51.599 20.985 1.00 38.13 270 GLY A O 1
ATOM 3652 N N . VAL B 1 238 ? -42.674 -53.485 20.316 1.00 39.40 271 VAL A N 1
ATOM 3653 C CA . VAL B 1 238 ? -41.387 -53.193 20.945 1.00 38.38 271 VAL A CA 1
ATOM 3654 C C . VAL B 1 238 ? -40.361 -52.938 19.847 1.00 39.02 271 VAL A C 1
ATOM 3655 O O . VAL B 1 238 ? -40.140 -53.799 18.984 1.00 37.65 271 VAL A O 1
ATOM 3659 N N . ALA B 1 239 ? -39.724 -51.765 19.884 1.00 39.42 272 ALA A N 1
ATOM 3660 C CA . ALA B 1 239 ? -38.568 -51.490 19.034 1.00 36.59 272 ALA A CA 1
ATOM 3661 C C . ALA B 1 239 ? -37.320 -51.997 19.743 1.00 37.12 272 ALA A C 1
ATOM 3662 O O . ALA B 1 239 ? -37.036 -51.591 20.876 1.00 36.84 272 ALA A O 1
ATOM 3664 N N . GLU B 1 240 ? -36.578 -52.884 19.079 1.00 35.99 273 GLU A N 1
ATOM 3665 C CA . GLU B 1 240 ? -35.519 -53.653 19.717 1.00 38.27 273 GLU A CA 1
ATOM 3666 C C . GLU B 1 240 ? -34.157 -53.084 19.342 1.00 36.58 273 GLU A C 1
ATOM 3667 O O . GLU B 1 240 ? -33.826 -52.981 18.155 1.00 36.42 273 GLU A O 1
ATOM 3673 N N . VAL B 1 241 ? -33.367 -52.767 20.367 1.00 36.33 274 VAL A N 1
ATOM 3674 C CA . VAL B 1 241 ? -32.089 -52.077 20.189 1.00 35.52 274 VAL A CA 1
ATOM 3675 C C . VAL B 1 241 ? -31.128 -52.908 19.340 1.00 36.54 274 VAL A C 1
ATOM 3676 O O . VAL B 1 241 ? -30.507 -52.405 18.395 1.00 36.76 274 VAL A O 1
ATOM 3680 N N . GLU B 1 242 ? -30.980 -54.188 19.663 1.00 36.54 275 GLU A N 1
ATOM 3681 C CA . GLU B 1 242 ? -29.988 -55.027 19.008 1.00 42.00 275 GLU A CA 1
ATOM 3682 C C . GLU B 1 242 ? -30.530 -55.751 17.782 1.00 45.31 275 GLU A C 1
ATOM 3683 O O . GLU B 1 242 ? -29.825 -56.591 17.216 1.00 50.57 275 GLU A O 1
ATOM 3689 N N . ASN B 1 243 ? -31.749 -55.428 17.351 1.00 42.96 276 ASN A N 1
ATOM 3690 C CA . ASN B 1 243 ? -32.351 -56.019 16.159 1.00 41.59 276 ASN A CA 1
ATOM 3691 C C . ASN B 1 243 ? -31.962 -55.172 14.951 1.00 40.13 276 ASN A C 1
ATOM 3692 O O . ASN B 1 243 ? -32.425 -54.034 14.809 1.00 37.89 276 ASN A O 1
ATOM 3697 N N . GLY B 1 244 ? -31.111 -55.726 14.082 1.00 42.04 277 GLY A N 1
ATOM 3698 C CA . GLY B 1 244 ? -30.630 -55.006 12.912 1.00 42.85 277 GLY A CA 1
ATOM 3699 C C . GLY B 1 244 ? -31.706 -54.662 11.900 1.00 45.65 277 GLY A C 1
ATOM 3700 O O . GLY B 1 244 ? -31.495 -53.779 11.062 1.00 46.09 277 GLY A O 1
ATOM 3701 N N . GLU B 1 245 ? -32.847 -55.338 11.952 1.00 46.54 278 GLU A N 1
ATOM 3702 C CA . GLU B 1 245 ? -33.986 -54.925 11.144 1.00 52.24 278 GLU A CA 1
ATOM 3703 C C . GLU B 1 245 ? -34.752 -53.767 11.766 1.00 48.49 278 GLU A C 1
ATOM 3704 O O . GLU B 1 245 ? -35.651 -53.222 11.117 1.00 49.98 278 GLU A O 1
ATOM 3710 N N . HIS B 1 246 ? -34.425 -53.384 13.000 1.00 41.17 279 HIS A N 1
ATOM 3711 C CA . HIS B 1 246 ? -35.068 -52.252 13.648 1.00 38.59 279 HIS A CA 1
ATOM 3712 C C . HIS B 1 246 ? -34.204 -51.001 13.676 1.00 38.86 279 HIS A C 1
ATOM 3713 O O . HIS B 1 246 ? -34.750 -49.896 13.607 1.00 36.77 279 HIS A O 1
ATOM 3720 N N . CYS B 1 247 ? -32.879 -51.137 13.767 1.00 38.00 280 CYS A N 1
ATOM 3721 C CA . CYS B 1 247 ? -31.986 -49.980 13.818 1.00 33.91 280 CYS A CA 1
ATOM 3722 C C . CYS B 1 247 ? -30.558 -50.472 13.608 1.00 34.19 280 CYS A C 1
ATOM 3723 O O . CYS B 1 247 ? -30.313 -51.675 13.488 1.00 34.65 280 CYS A O 1
ATOM 3726 N N . ASP B 1 248 ? -29.613 -49.523 13.588 1.00 32.24 281 ASP A N 1
ATOM 3727 C CA . ASP B 1 248 ? -28.208 -49.796 13.308 1.00 34.08 281 ASP A CA 1
ATOM 3728 C C . ASP B 1 248 ? -27.349 -49.807 14.563 1.00 34.28 281 ASP A C 1
ATOM 3729 O O . ASP B 1 248 ? -26.122 -49.709 14.462 1.00 35.05 281 ASP A O 1
ATOM 3734 N N . PHE B 1 249 ? -27.963 -49.913 15.743 1.00 34.12 282 PHE A N 1
ATOM 3735 C CA . PHE B 1 249 ? -27.187 -49.925 16.982 1.00 33.66 282 PHE A CA 1
ATOM 3736 C C . PHE B 1 249 ? -26.091 -50.984 16.960 1.00 34.65 282 PHE A C 1
ATOM 3737 O O . PHE B 1 249 ? -24.942 -50.705 17.323 1.00 34.51 282 PHE A O 1
ATOM 3745 N N . THR B 1 250 ? -26.431 -52.215 16.575 1.00 34.75 283 THR A N 1
ATOM 3746 C CA . THR B 1 250 ? -25.445 -53.292 16.656 1.00 36.30 283 THR A CA 1
ATOM 3747 C C . THR B 1 250 ? -24.245 -53.006 15.764 1.00 37.80 283 THR A C 1
ATOM 3748 O O . THR B 1 250 ? -23.098 -53.242 16.159 1.00 40.06 283 THR A O 1
ATOM 3752 N N . ILE B 1 251 ? -24.492 -52.479 14.563 1.00 36.94 284 ILE A N 1
ATOM 3753 C CA . ILE B 1 251 ? -23.400 -52.117 13.660 1.00 40.03 284 ILE A CA 1
ATOM 3754 C C . ILE B 1 251 ? -22.525 -51.039 14.293 1.00 34.71 284 ILE A C 1
ATOM 3755 O O . ILE B 1 251 ? -21.289 -51.141 14.308 1.00 37.16 284 ILE A O 1
ATOM 3760 N N . LEU B 1 252 ? -23.160 -49.986 14.812 1.00 31.44 285 LEU A N 1
ATOM 3761 C CA . LEU B 1 252 ? -22.431 -48.891 15.444 1.00 30.80 285 LEU A CA 1
ATOM 3762 C C . LEU B 1 252 ? -21.590 -49.404 16.603 1.00 34.24 285 LEU A C 1
ATOM 3763 O O . LEU B 1 252 ? -20.403 -49.073 16.723 1.00 33.07 285 LEU A O 1
ATOM 3768 N N . ARG B 1 253 ? -22.200 -50.207 17.479 1.00 35.61 286 ARG A N 1
ATOM 3769 C CA . ARG B 1 253 ? -21.480 -50.692 18.650 1.00 37.35 286 ARG A CA 1
ATOM 3770 C C . ARG B 1 253 ? -20.282 -51.528 18.233 1.00 36.69 286 ARG A C 1
ATOM 3771 O O . ARG B 1 253 ? -19.175 -51.340 18.747 1.00 33.54 286 ARG A O 1
ATOM 3779 N N . ASN B 1 254 ? -20.482 -52.430 17.269 1.00 37.59 287 ASN A N 1
ATOM 3780 C CA . ASN B 1 254 ? -19.392 -53.287 16.813 1.00 42.26 287 ASN A CA 1
ATOM 3781 C C . ASN B 1 254 ? -18.242 -52.473 16.226 1.00 42.44 287 ASN A C 1
ATOM 3782 O O . ASN B 1 254 ? -17.070 -52.768 16.487 1.00 41.66 287 ASN A O 1
ATOM 3787 N N . MET B 1 255 ? -18.550 -51.434 15.446 1.00 39.93 288 MET A N 1
ATOM 3788 C CA . MET B 1 255 ? -17.474 -50.694 14.792 1.00 44.70 288 MET A CA 1
ATOM 3789 C C . MET B 1 255 ? -16.787 -49.735 15.755 1.00 41.18 288 MET A C 1
ATOM 3790 O O . MET B 1 255 ? -15.554 -49.622 15.758 1.00 38.00 288 MET A O 1
ATOM 3795 N N . LEU B 1 256 ? -17.570 -49.054 16.584 1.00 38.85 289 LEU A N 1
ATOM 3796 C CA . LEU B 1 256 ? -17.012 -48.063 17.492 1.00 40.80 289 LEU A CA 1
ATOM 3797 C C . LEU B 1 256 ? -16.126 -48.714 18.542 1.00 41.25 289 LEU A C 1
ATOM 3798 O O . LEU B 1 256 ? -15.053 -48.191 18.869 1.00 46.24 289 LEU A O 1
ATOM 3803 N N . ILE B 1 257 ? -16.541 -49.858 19.072 1.00 39.62 290 ILE A N 1
ATOM 3804 C CA . ILE B 1 257 ? -15.873 -50.455 20.219 1.00 44.00 290 ILE A CA 1
ATOM 3805 C C . ILE B 1 257 ? -14.884 -51.532 19.797 1.00 48.15 290 ILE A C 1
ATOM 3806 O O . ILE B 1 257 ? -13.785 -51.618 20.347 1.00 50.05 290 ILE A O 1
ATOM 3811 N N . ARG B 1 258 ? -15.253 -52.362 18.825 1.00 49.13 291 ARG A N 1
ATOM 3812 C CA . ARG B 1 258 ? -14.432 -53.506 18.449 1.00 51.38 291 ARG A CA 1
ATOM 3813 C C . ARG B 1 258 ? -13.533 -53.214 17.249 1.00 52.69 291 ARG A C 1
ATOM 3814 O O . ARG B 1 258 ? -12.306 -53.225 17.379 1.00 57.22 291 ARG A O 1
ATOM 3816 N N . THR B 1 259 ? -14.111 -52.922 16.082 1.00 47.36 292 THR A N 1
ATOM 3817 C CA . THR B 1 259 ? -13.327 -53.059 14.857 1.00 47.39 292 THR A CA 1
ATOM 3818 C C . THR B 1 259 ? -12.643 -51.780 14.390 1.00 43.83 292 THR A C 1
ATOM 3819 O O . THR B 1 259 ? -11.617 -51.869 13.700 1.00 45.61 292 THR A O 1
ATOM 3823 N N . HIS B 1 260 ? -13.166 -50.601 14.734 1.00 39.63 293 HIS A N 1
ATOM 3824 C CA . HIS B 1 260 ? -12.626 -49.349 14.221 1.00 39.48 293 HIS A CA 1
ATOM 3825 C C . HIS B 1 260 ? -12.106 -48.404 15.296 1.00 39.28 293 HIS A C 1
ATOM 3826 O O . HIS B 1 260 ? -11.716 -47.277 14.966 1.00 35.98 293 HIS A O 1
ATOM 3833 N N . MET B 1 261 ? -12.071 -48.820 16.562 1.00 38.36 294 MET A N 1
ATOM 3834 C CA . MET B 1 261 ? -11.553 -47.935 17.602 1.00 37.59 294 MET A CA 1
ATOM 3835 C C . MET B 1 261 ? -10.118 -47.506 17.303 1.00 37.93 294 MET A C 1
ATOM 3836 O O . MET B 1 261 ? -9.787 -46.315 17.355 1.00 34.67 294 MET A O 1
ATOM 3841 N N . GLN B 1 262 ? -9.245 -48.463 16.984 1.00 38.87 295 GLN A N 1
ATOM 3842 C CA . GLN B 1 262 ? -7.854 -48.099 16.722 1.00 37.79 295 GLN A CA 1
ATOM 3843 C C . GLN B 1 262 ? -7.737 -47.239 15.471 1.00 37.62 295 GLN A C 1
ATOM 3844 O O . GLN B 1 262 ? -6.925 -46.304 15.431 1.00 37.76 295 GLN A O 1
ATOM 3850 N N . ASP B 1 263 ? -8.539 -47.537 14.436 1.00 36.65 296 ASP A N 1
ATOM 3851 C CA . ASP B 1 263 ? -8.497 -46.709 13.237 1.00 36.18 296 ASP A CA 1
ATOM 3852 C C . ASP B 1 263 ? -8.905 -45.279 13.542 1.00 35.67 296 ASP A C 1
ATOM 3853 O O . ASP B 1 263 ? -8.331 -44.338 12.983 1.00 35.63 296 ASP A O 1
ATOM 3858 N N . LEU B 1 264 ? -9.918 -45.095 14.405 1.00 34.41 297 LEU A N 1
ATOM 3859 C CA . LEU B 1 264 ? -10.311 -43.748 14.807 1.00 31.49 297 LEU A CA 1
ATOM 3860 C C . LEU B 1 264 ? -9.163 -43.013 15.493 1.00 31.61 297 LEU A C 1
ATOM 3861 O O . LEU B 1 264 ? -8.939 -41.822 15.235 1.00 31.06 297 LEU A O 1
ATOM 3866 N N . LYS B 1 265 ? -8.441 -43.699 16.383 1.00 31.05 298 LYS A N 1
ATOM 3867 C CA . LYS B 1 265 ? -7.234 -43.116 16.969 1.00 34.66 298 LYS A CA 1
ATOM 3868 C C . LYS B 1 265 ? -6.204 -42.773 15.901 1.00 35.92 298 LYS A C 1
ATOM 3869 O O . LYS B 1 265 ? -5.593 -41.698 15.942 1.00 33.14 298 LYS A O 1
ATOM 3875 N N . ASP B 1 266 ? -5.988 -43.680 14.946 1.00 35.75 299 ASP A N 1
ATOM 3876 C CA . ASP B 1 266 ? -4.943 -43.456 13.949 1.00 37.20 299 ASP A CA 1
ATOM 3877 C C . ASP B 1 266 ? -5.254 -42.227 13.100 1.00 36.72 299 ASP A C 1
ATOM 3878 O O . ASP B 1 266 ? -4.370 -41.404 12.830 1.00 37.25 299 ASP A O 1
ATOM 3883 N N . VAL B 1 267 ? -6.514 -42.069 12.683 1.00 33.21 300 VAL A N 1
ATOM 3884 C CA . VAL B 1 267 ? -6.866 -40.909 11.874 1.00 33.61 300 VAL A CA 1
ATOM 3885 C C . VAL B 1 267 ? -6.734 -39.644 12.697 1.00 30.44 300 VAL A C 1
ATOM 3886 O O . VAL B 1 267 ? -6.324 -38.592 12.187 1.00 31.88 300 VAL A O 1
ATOM 3890 N N . THR B 1 268 ? -7.132 -39.714 13.968 1.00 28.28 301 THR A N 1
ATOM 3891 C CA . THR B 1 268 ? -6.996 -38.573 14.864 1.00 27.95 301 THR A CA 1
ATOM 3892 C C . THR B 1 268 ? -5.541 -38.110 14.918 1.00 30.73 301 THR A C 1
ATOM 3893 O O . THR B 1 268 ? -5.247 -36.914 14.789 1.00 31.05 301 THR A O 1
ATOM 3897 N N A ASN B 1 269 ? -4.614 -39.039 15.144 0.56 30.56 302 ASN A N 1
ATOM 3898 N N B ASN B 1 269 ? -4.622 -39.065 15.039 0.44 30.67 302 ASN A N 1
ATOM 3899 C CA A ASN B 1 269 ? -3.204 -38.658 15.235 0.56 32.49 302 ASN A CA 1
ATOM 3900 C CA B ASN B 1 269 ? -3.218 -38.753 15.281 0.44 32.54 302 ASN A CA 1
ATOM 3901 C C A ASN B 1 269 ? -2.645 -38.300 13.864 0.56 34.35 302 ASN A C 1
ATOM 3902 C C B ASN B 1 269 ? -2.453 -38.492 13.987 0.44 34.62 302 ASN A C 1
ATOM 3903 O O A ASN B 1 269 ? -2.097 -37.209 13.662 0.56 35.68 302 ASN A O 1
ATOM 3904 O O B ASN B 1 269 ? -1.555 -37.643 13.966 0.44 35.41 302 ASN A O 1
ATOM 3913 N N . ASN B 1 270 ? -2.790 -39.202 12.905 1.00 34.07 303 ASN A N 1
ATOM 3914 C CA . ASN B 1 270 ? -2.059 -39.087 11.645 1.00 37.25 303 ASN A CA 1
ATOM 3915 C C . ASN B 1 270 ? -2.639 -38.067 10.672 1.00 37.42 303 ASN A C 1
ATOM 3916 O O . ASN B 1 270 ? -1.922 -37.627 9.764 1.00 38.50 303 ASN A O 1
ATOM 3921 N N . VAL B 1 271 ? -3.919 -37.701 10.817 1.00 36.27 304 VAL A N 1
ATOM 3922 C CA . VAL B 1 271 ? -4.568 -36.768 9.900 1.00 37.38 304 VAL A CA 1
ATOM 3923 C C . VAL B 1 271 ? -4.903 -35.472 10.638 1.00 35.60 304 VAL A C 1
ATOM 3924 O O . VAL B 1 271 ? -4.290 -34.432 10.369 1.00 36.24 304 VAL A O 1
ATOM 3928 N N . HIS B 1 272 ? -5.830 -35.528 11.606 1.00 32.45 305 HIS A N 1
ATOM 3929 C CA . HIS B 1 272 ? -6.329 -34.287 12.207 1.00 32.81 305 HIS A CA 1
ATOM 3930 C C . HIS B 1 272 ? -5.249 -33.585 13.026 1.00 32.47 305 HIS A C 1
ATOM 3931 O O . HIS B 1 272 ? -5.058 -32.369 12.896 1.00 32.02 305 HIS A O 1
ATOM 3938 N N . TYR B 1 273 ? -4.541 -34.328 13.883 1.00 32.04 306 TYR A N 1
ATOM 3939 C CA . TYR B 1 273 ? -3.451 -33.717 14.646 1.00 31.19 306 TYR A CA 1
ATOM 3940 C C . TYR B 1 273 ? -2.347 -33.203 13.729 1.00 32.52 306 TYR A C 1
ATOM 3941 O O . TYR B 1 273 ? -1.828 -32.093 13.928 1.00 33.71 306 TYR A O 1
ATOM 3950 N N . GLU B 1 274 ? -1.946 -34.004 12.741 1.00 31.65 307 GLU A N 1
ATOM 3951 C CA . GLU B 1 274 ? -0.831 -33.585 11.899 1.00 35.11 307 GLU A CA 1
ATOM 3952 C C . GLU B 1 274 ? -1.215 -32.383 11.041 1.00 35.11 307 GLU A C 1
ATOM 3953 O O . GLU B 1 274 ? -0.374 -31.513 10.789 1.00 36.95 307 GLU A O 1
ATOM 3959 N N . ASN B 1 275 ? -2.493 -32.279 10.640 1.00 35.08 308 ASN A N 1
ATOM 3960 C CA . ASN B 1 275 ? -2.928 -31.081 9.930 1.00 36.85 308 ASN A CA 1
ATOM 3961 C C . ASN B 1 275 ? -2.900 -29.861 10.843 1.00 37.87 308 ASN A C 1
ATOM 3962 O O . ASN B 1 275 ? -2.443 -28.786 10.431 1.00 42.67 308 ASN A O 1
ATOM 3967 N N . TYR B 1 276 ? -3.352 -30.020 12.092 1.00 35.97 309 TYR A N 1
ATOM 3968 C CA . TYR B 1 276 ? -3.212 -28.954 13.084 1.00 34.42 309 TYR A CA 1
ATOM 3969 C C . TYR B 1 276 ? -1.755 -28.532 13.211 1.00 34.33 309 TYR A C 1
ATOM 3970 O O . TYR B 1 276 ? -1.427 -27.339 13.141 1.00 36.52 309 TYR A O 1
ATOM 3979 N N . ARG B 1 277 ? -0.870 -29.512 13.395 1.00 33.08 310 ARG A N 1
ATOM 3980 C CA . ARG B 1 277 ? 0.534 -29.219 13.666 1.00 33.02 310 ARG A CA 1
ATOM 3981 C C . ARG B 1 277 ? 1.186 -28.501 12.491 1.00 38.99 310 ARG A C 1
ATOM 3982 O O . ARG B 1 277 ? 1.898 -27.507 12.683 1.00 41.64 310 ARG A O 1
ATOM 3990 N N . SER B 1 278 ? 0.934 -28.970 11.267 1.00 39.65 311 SER A N 1
ATOM 3991 C CA . SER B 1 278 ? 1.546 -28.336 10.102 1.00 44.49 311 SER A CA 1
ATOM 3992 C C . SER B 1 278 ? 1.089 -26.889 9.965 1.00 46.82 311 SER A C 1
ATOM 3993 O O . SER B 1 278 ? 1.884 -26.008 9.610 1.00 48.00 311 SER A O 1
ATOM 3996 N N . ARG B 1 279 ? -0.181 -26.617 10.270 1.00 46.13 312 ARG A N 1
ATOM 3997 C CA . ARG B 1 279 ? -0.674 -25.248 10.158 1.00 47.41 312 ARG A CA 1
ATOM 3998 C C . ARG B 1 279 ? -0.057 -24.349 11.223 1.00 49.41 312 ARG A C 1
ATOM 3999 O O . ARG B 1 279 ? 0.344 -23.218 10.929 1.00 53.17 312 ARG A O 1
ATOM 4007 N N . LYS B 1 280 ? 0.062 -24.843 12.457 1.00 47.74 313 LYS A N 1
ATOM 4008 C CA . LYS B 1 280 ? 0.642 -24.024 13.516 1.00 49.52 313 LYS A CA 1
ATOM 4009 C C . LYS B 1 280 ? 2.117 -23.763 13.259 1.00 53.26 313 LYS A C 1
ATOM 4010 O O . LYS B 1 280 ? 2.587 -22.626 13.383 1.00 58.82 313 LYS A O 1
ATOM 4016 N N . LEU B 1 281 ? 2.862 -24.801 12.879 1.00 48.70 314 LEU A N 1
ATOM 4017 C CA . LEU B 1 281 ? 4.304 -24.644 12.739 1.00 52.34 314 LEU A CA 1
ATOM 4018 C C . LEU B 1 281 ? 4.671 -23.798 11.526 1.00 57.17 314 LEU A C 1
ATOM 4019 O O . LEU B 1 281 ? 5.695 -23.108 11.544 1.00 58.50 314 LEU A O 1
ATOM 4024 N N . ALA B 1 282 ? 3.858 -23.825 10.473 1.00 62.06 315 ALA A N 1
ATOM 4025 C CA . ALA B 1 282 ? 4.152 -23.017 9.297 1.00 69.57 315 ALA A CA 1
ATOM 4026 C C . ALA B 1 282 ? 3.875 -21.536 9.517 1.00 75.81 315 ALA A C 1
ATOM 4027 O O . ALA B 1 282 ? 4.274 -20.722 8.678 1.00 82.93 315 ALA A O 1
ATOM 4029 N N . ALA B 1 283 ? 3.210 -21.169 10.610 1.00 74.59 316 ALA A N 1
ATOM 4030 C CA . ALA B 1 283 ? 2.875 -19.772 10.877 1.00 75.34 316 ALA A CA 1
ATOM 4031 C C . ALA B 1 283 ? 3.655 -19.215 12.069 1.00 75.69 316 ALA A C 1
ATOM 4032 O O . ALA B 1 283 ? 4.838 -19.515 12.247 1.00 73.80 316 ALA A O 1
ATOM 4034 N N . PHE C 1 16 ? -69.742 -22.112 6.662 1.00 71.26 49 PHE B N 1
ATOM 4035 C CA . PHE C 1 16 ? -69.011 -21.738 7.861 1.00 64.47 49 PHE B CA 1
ATOM 4036 C C . PHE C 1 16 ? -67.563 -21.456 7.481 1.00 61.01 49 PHE B C 1
ATOM 4037 O O . PHE C 1 16 ? -67.064 -22.023 6.517 1.00 62.56 49 PHE B O 1
ATOM 4045 N N . GLU C 1 17 ? -66.896 -20.594 8.244 1.00 56.16 50 GLU B N 1
ATOM 4046 C CA . GLU C 1 17 ? -65.522 -20.204 7.973 1.00 52.51 50 GLU B CA 1
ATOM 4047 C C . GLU C 1 17 ? -64.685 -20.386 9.227 1.00 46.25 50 GLU B C 1
ATOM 4048 O O . GLU C 1 17 ? -65.176 -20.220 10.343 1.00 44.59 50 GLU B O 1
ATOM 4054 N N . PHE C 1 18 ? -63.403 -20.684 9.037 1.00 43.30 51 PHE B N 1
ATOM 4055 C CA . PHE C 1 18 ? -62.516 -20.816 10.181 1.00 40.41 51 PHE B CA 1
ATOM 4056 C C . PHE C 1 18 ? -61.093 -20.548 9.724 1.00 40.62 51 PHE B C 1
ATOM 4057 O O . PHE C 1 18 ? -60.688 -20.979 8.637 1.00 39.17 51 PHE B O 1
ATOM 4065 N N . THR C 1 19 ? -60.333 -19.863 10.574 1.00 38.01 52 THR B N 1
ATOM 4066 C CA . THR C 1 19 ? -58.943 -19.529 10.278 1.00 30.86 52 THR B CA 1
ATOM 4067 C C . THR C 1 19 ? -58.050 -20.183 11.325 1.00 32.79 52 THR B C 1
ATOM 4068 O O . THR C 1 19 ? -58.084 -19.811 12.507 1.00 33.56 52 THR B O 1
ATOM 4072 N N . LEU C 1 20 ? -57.234 -21.130 10.871 1.00 32.37 53 LEU B N 1
ATOM 4073 C CA . LEU C 1 20 ? -56.409 -21.981 11.711 1.00 29.76 53 LEU B CA 1
ATOM 4074 C C . LEU C 1 20 ? -54.944 -21.766 11.361 1.00 30.86 53 LEU B C 1
ATOM 4075 O O . LEU C 1 20 ? -54.544 -21.937 10.202 1.00 31.94 53 LEU B O 1
ATOM 4080 N N . MET C 1 21 ? -54.145 -21.437 12.364 1.00 27.36 54 MET B N 1
ATOM 4081 C CA . MET C 1 21 ? -52.710 -21.252 12.177 1.00 25.11 54 MET B CA 1
ATOM 4082 C C . MET C 1 21 ? -51.961 -22.452 12.743 1.00 28.30 54 MET B C 1
ATOM 4083 O O . MET C 1 21 ? -52.385 -23.050 13.738 1.00 28.92 54 MET B O 1
ATOM 4088 N N . VAL C 1 22 ? -50.858 -22.824 12.083 1.00 28.37 55 VAL B N 1
ATOM 4089 C CA . VAL C 1 22 ? -49.970 -23.875 12.577 1.00 30.23 55 VAL B CA 1
ATOM 4090 C C . VAL C 1 22 ? -48.548 -23.329 12.659 1.00 27.13 55 VAL B C 1
ATOM 4091 O O . VAL C 1 22 ? -48.050 -22.697 11.714 1.00 26.69 55 VAL B O 1
ATOM 4095 N N . VAL C 1 23 ? -47.894 -23.573 13.789 1.00 26.95 56 VAL B N 1
ATOM 4096 C CA . VAL C 1 23 ? -46.545 -23.056 14.028 1.00 24.72 56 VAL B CA 1
ATOM 4097 C C . VAL C 1 23 ? -45.680 -24.165 14.628 1.00 28.43 56 VAL B C 1
ATOM 4098 O O . VAL C 1 23 ? -46.131 -24.919 15.497 1.00 26.85 56 VAL B O 1
ATOM 4102 N N . GLY C 1 24 ? -44.438 -24.254 14.167 1.00 27.29 57 GLY B N 1
ATOM 4103 C CA . GLY C 1 24 ? -43.464 -25.136 14.790 1.00 27.88 57 GLY B CA 1
ATOM 4104 C C . GLY C 1 24 ? -42.292 -25.371 13.869 1.00 25.71 57 GLY B C 1
ATOM 4105 O O . GLY C 1 24 ? -42.355 -25.119 12.663 1.00 28.11 57 GLY B O 1
ATOM 4106 N N . GLU C 1 25 ? -41.193 -25.873 14.448 1.00 28.57 58 GLU B N 1
ATOM 4107 C CA . GLU C 1 25 ? -40.020 -26.130 13.624 1.00 29.35 58 GLU B CA 1
ATOM 4108 C C . GLU C 1 25 ? -40.351 -27.167 12.543 1.00 30.26 58 GLU B C 1
ATOM 4109 O O . GLU C 1 25 ? -41.317 -27.936 12.653 1.00 27.77 58 GLU B O 1
ATOM 4115 N N . SER C 1 26 ? -39.563 -27.140 11.463 1.00 28.66 59 SER B N 1
ATOM 4116 C CA A SER C 1 26 ? -39.748 -28.074 10.358 0.43 27.61 59 SER B CA 1
ATOM 4117 C CA B SER C 1 26 ? -39.760 -28.076 10.358 0.33 27.63 59 SER B CA 1
ATOM 4118 C CA C SER C 1 26 ? -39.772 -28.074 10.364 0.24 27.63 59 SER B CA 1
ATOM 4119 C C . SER C 1 26 ? -39.616 -29.517 10.836 1.00 29.44 59 SER B C 1
ATOM 4120 O O . SER C 1 26 ? -38.801 -29.830 11.710 1.00 29.58 59 SER B O 1
ATOM 4127 N N . GLY C 1 27 ? -40.411 -30.414 10.247 1.00 24.94 60 GLY B N 1
ATOM 4128 C CA . GLY C 1 27 ? -40.227 -31.829 10.543 1.00 27.04 60 GLY B CA 1
ATOM 4129 C C . GLY C 1 27 ? -40.917 -32.330 11.789 1.00 26.84 60 GLY B C 1
ATOM 4130 O O . GLY C 1 27 ? -40.513 -33.360 12.340 1.00 29.05 60 GLY B O 1
ATOM 4131 N N . LEU C 1 28 ? -41.939 -31.625 12.268 1.00 26.01 61 LEU B N 1
ATOM 4132 C CA . LEU C 1 28 ? -42.706 -32.082 13.414 1.00 26.69 61 LEU B CA 1
ATOM 4133 C C . LEU C 1 28 ? -44.015 -32.739 13.003 1.00 27.97 61 LEU B C 1
ATOM 4134 O O . LEU C 1 28 ? -44.855 -32.993 13.862 1.00 29.07 61 LEU B O 1
ATOM 4139 N N . GLY C 1 29 ? -44.195 -33.021 11.716 1.00 28.22 62 GLY B N 1
ATOM 4140 C CA . GLY C 1 29 ? -45.442 -33.613 11.255 1.00 26.00 62 GLY B CA 1
ATOM 4141 C C . GLY C 1 29 ? -46.596 -32.649 11.104 1.00 28.95 62 GLY B C 1
ATOM 4142 O O . GLY C 1 29 ? -47.761 -33.090 11.102 1.00 28.00 62 GLY B O 1
ATOM 4143 N N . LYS C 1 30 ? -46.318 -31.349 10.957 1.00 25.94 63 LYS B N 1
ATOM 4144 C CA . LYS C 1 30 ? -47.387 -30.348 10.904 1.00 26.44 63 LYS B CA 1
ATOM 4145 C C . LYS C 1 30 ? -48.259 -30.514 9.653 1.00 28.97 63 LYS B C 1
ATOM 4146 O O . LYS C 1 30 ? -49.494 -30.540 9.747 1.00 28.37 63 LYS B O 1
ATOM 4152 N N . SER C 1 31 ? -47.640 -30.644 8.473 1.00 26.28 64 SER B N 1
ATOM 4153 C CA . SER C 1 31 ? -48.436 -30.801 7.250 1.00 29.91 64 SER B CA 1
ATOM 4154 C C . SER C 1 31 ? -49.162 -32.140 7.235 1.00 31.58 64 SER B C 1
ATOM 4155 O O . SER C 1 31 ? -50.302 -32.235 6.756 1.00 31.19 64 SER B O 1
ATOM 4158 N N . THR C 1 32 ? -48.517 -33.188 7.755 1.00 29.33 65 THR B N 1
ATOM 4159 C CA . THR C 1 32 ? -49.176 -34.488 7.871 1.00 30.30 65 THR B CA 1
ATOM 4160 C C . THR C 1 32 ? -50.401 -34.401 8.771 1.00 30.95 65 THR B C 1
ATOM 4161 O O . THR C 1 32 ? -51.455 -34.984 8.471 1.00 32.95 65 THR B O 1
ATOM 4165 N N . LEU C 1 33 ? -50.283 -33.679 9.884 1.00 27.82 66 LEU B N 1
ATOM 4166 C CA . LEU C 1 33 ? -51.416 -33.566 10.791 1.00 28.53 66 LEU B CA 1
ATOM 4167 C C . LEU C 1 33 ? -52.566 -32.818 10.126 1.00 26.85 66 LEU B C 1
ATOM 4168 O O . LEU C 1 33 ? -53.721 -33.231 10.251 1.00 29.40 66 LEU B O 1
ATOM 4173 N N . ILE C 1 34 ? -52.275 -31.711 9.437 1.00 29.81 67 ILE B N 1
ATOM 4174 C CA . ILE C 1 34 ? -53.319 -31.015 8.679 1.00 31.21 67 ILE B CA 1
ATOM 4175 C C . ILE C 1 34 ? -53.918 -31.938 7.627 1.00 33.76 67 ILE B C 1
ATOM 4176 O O . ILE C 1 34 ? -55.140 -31.953 7.412 1.00 35.84 67 ILE B O 1
ATOM 4181 N N . ASN C 1 35 ? -53.078 -32.727 6.949 1.00 30.05 68 ASN B N 1
ATOM 4182 C CA . ASN C 1 35 ? -53.621 -33.684 5.993 1.00 35.31 68 ASN B CA 1
ATOM 4183 C C . ASN C 1 35 ? -54.385 -34.836 6.640 1.00 39.12 68 ASN B C 1
ATOM 4184 O O . ASN C 1 35 ? -54.970 -35.633 5.907 1.00 44.84 68 ASN B O 1
ATOM 4189 N N . SER C 1 36 ? -54.375 -34.971 7.970 1.00 32.74 69 SER B N 1
ATOM 4190 C CA . SER C 1 36 ? -55.096 -36.054 8.625 1.00 36.38 69 SER B CA 1
ATOM 4191 C C . SER C 1 36 ? -56.451 -35.622 9.167 1.00 39.48 69 SER B C 1
ATOM 4192 O O . SER C 1 36 ? -57.304 -36.477 9.421 1.00 40.03 69 SER B O 1
ATOM 4195 N N . LEU C 1 37 ? -56.667 -34.316 9.329 1.00 43.28 70 LEU B N 1
ATOM 4196 C CA . LEU C 1 37 ? -57.916 -33.821 9.904 1.00 46.91 70 LEU B CA 1
ATOM 4197 C C . LEU C 1 37 ? -59.149 -34.164 9.074 1.00 49.58 70 LEU B C 1
ATOM 4198 O O . LEU C 1 37 ? -60.249 -34.223 9.634 1.00 51.79 70 LEU B O 1
ATOM 4203 N N . PHE C 1 38 ? -59.005 -34.411 7.771 1.00 50.58 71 PHE B N 1
ATOM 4204 C CA . PHE C 1 38 ? -60.147 -34.673 6.902 1.00 53.90 71 PHE B CA 1
ATOM 4205 C C . PHE C 1 38 ? -59.878 -35.900 6.039 1.00 56.31 71 PHE B C 1
ATOM 4206 O O . PHE C 1 38 ? -58.841 -36.554 6.154 1.00 55.24 71 PHE B O 1
ATOM 4214 N N . LEU C 1 39 ? -60.831 -36.205 5.152 1.00 57.90 72 LEU B N 1
ATOM 4215 C CA . LEU C 1 39 ? -60.749 -37.423 4.352 1.00 61.68 72 LEU B CA 1
ATOM 4216 C C . LEU C 1 39 ? -59.724 -37.326 3.229 1.00 64.10 72 LEU B C 1
ATOM 4217 O O . LEU C 1 39 ? -59.263 -38.362 2.740 1.00 68.90 72 LEU B O 1
ATOM 4219 N N . THR C 1 40 ? -59.358 -36.119 2.808 1.00 62.15 73 THR B N 1
ATOM 4220 C CA . THR C 1 40 ? -58.395 -35.931 1.736 1.00 61.91 73 THR B CA 1
ATOM 4221 C C . THR C 1 40 ? -57.235 -35.063 2.211 1.00 59.06 73 THR B C 1
ATOM 4222 O O . THR C 1 40 ? -57.333 -34.347 3.212 1.00 57.43 73 THR B O 1
ATOM 4226 N N . ASP C 1 41 ? -56.131 -35.140 1.467 1.00 54.23 74 ASP B N 1
ATOM 4227 C CA . ASP C 1 41 ? -55.006 -34.240 1.678 1.00 51.05 74 ASP B CA 1
ATOM 4228 C C . ASP C 1 41 ? -55.429 -32.793 1.468 1.00 46.49 74 ASP B C 1
ATOM 4229 O O . ASP C 1 41 ? -56.279 -32.487 0.626 1.00 48.02 74 ASP B O 1
ATOM 4234 N N . LEU C 1 42 ? -54.840 -31.901 2.262 1.00 39.03 75 LEU B N 1
ATOM 4235 C CA . LEU C 1 42 ? -55.009 -30.465 2.088 1.00 37.81 75 LEU B CA 1
ATOM 4236 C C . LEU C 1 42 ? -53.804 -29.836 1.399 1.00 38.12 75 LEU B C 1
ATOM 4237 O O . LEU C 1 42 ? -53.971 -29.096 0.429 1.00 41.16 75 LEU B O 1
ATOM 4242 N N . TYR C 1 43 ? -52.593 -30.130 1.879 1.00 35.19 76 TYR B N 1
ATOM 4243 C CA . TYR C 1 43 ? -51.381 -29.757 1.160 1.00 36.27 76 TYR B CA 1
ATOM 4244 C C . TYR C 1 43 ? -51.153 -30.714 -0.008 1.00 43.09 76 TYR B C 1
ATOM 4245 O O . TYR C 1 43 ? -51.652 -31.840 -0.022 1.00 49.99 76 TYR B O 1
ATOM 4254 N N . SER C 1 44 ? -50.384 -30.264 -0.996 1.00 39.99 77 SER B N 1
ATOM 4255 C CA . SER C 1 44 ? -50.222 -31.027 -2.228 1.00 41.78 77 SER B CA 1
ATOM 4256 C C . SER C 1 44 ? -48.922 -30.592 -2.892 1.00 43.93 77 SER B C 1
ATOM 4257 O O . SER C 1 44 ? -48.342 -29.570 -2.520 1.00 40.70 77 SER B O 1
ATOM 4260 N N . PRO C 1 45 ? -48.443 -31.342 -3.888 1.00 46.75 78 PRO B N 1
ATOM 4261 C CA . PRO C 1 45 ? -47.281 -30.864 -4.652 1.00 47.80 78 PRO B CA 1
ATOM 4262 C C . PRO C 1 45 ? -47.435 -29.442 -5.169 1.00 49.55 78 PRO B C 1
ATOM 4263 O O . PRO C 1 45 ? -46.445 -28.700 -5.210 1.00 49.60 78 PRO B O 1
ATOM 4267 N N . GLU C 1 46 ? -48.653 -29.030 -5.540 1.00 48.17 79 GLU B N 1
ATOM 4268 C CA . GLU C 1 46 ? -48.852 -27.679 -6.058 1.00 49.88 79 GLU B CA 1
ATOM 4269 C C . GLU C 1 46 ? -48.784 -26.625 -4.955 1.00 45.83 79 GLU B C 1
ATOM 4270 O O . GLU C 1 46 ? -48.367 -25.489 -5.217 1.00 48.84 79 GLU B O 1
ATOM 4276 N N . TYR C 1 47 ? -49.209 -26.960 -3.737 1.00 40.59 80 TYR B N 1
ATOM 4277 C CA . TYR C 1 47 ? -49.035 -26.084 -2.577 1.00 37.76 80 TYR B CA 1
ATOM 4278 C C . TYR C 1 47 ? -48.600 -26.932 -1.396 1.00 34.54 80 TYR B C 1
ATOM 4279 O O . TYR C 1 47 ? -49.424 -27.430 -0.621 1.00 35.63 80 TYR B O 1
ATOM 4288 N N . PRO C 1 48 ? -47.299 -27.133 -1.234 1.00 34.86 81 PRO B N 1
ATOM 4289 C CA . PRO C 1 48 ? -46.812 -28.093 -0.244 1.00 32.19 81 PRO B CA 1
ATOM 4290 C C . PRO C 1 48 ? -46.839 -27.513 1.164 1.00 30.72 81 PRO B C 1
ATOM 4291 O O . PRO C 1 48 ? -47.149 -26.342 1.385 1.00 32.73 81 PRO B O 1
ATOM 4295 N N . GLY C 1 49 ? -46.515 -28.372 2.127 1.00 30.84 82 GLY B N 1
ATOM 4296 C CA . GLY C 1 49 ? -46.397 -27.962 3.511 1.00 30.81 82 GLY B CA 1
ATOM 4297 C C . GLY C 1 49 ? -45.343 -26.885 3.699 1.00 29.73 82 GLY B C 1
ATOM 4298 O O . GLY C 1 49 ? -44.513 -26.639 2.815 1.00 30.78 82 GLY B O 1
ATOM 4299 N N . PRO C 1 50 ? -45.365 -26.219 4.859 1.00 30.55 83 PRO B N 1
ATOM 4300 C CA . PRO C 1 50 ? -44.474 -25.062 5.062 1.00 30.27 83 PRO B CA 1
ATOM 4301 C C . PRO C 1 50 ? -42.987 -25.387 4.972 1.00 30.19 83 PRO B C 1
ATOM 4302 O O . PRO C 1 50 ? -42.206 -24.498 4.619 1.00 32.03 83 PRO B O 1
ATOM 4306 N N . SER C 1 51 ? -42.573 -26.618 5.274 1.00 28.50 84 SER B N 1
ATOM 4307 C CA . SER C 1 51 ? -41.150 -26.963 5.187 1.00 29.04 84 SER B CA 1
ATOM 4308 C C . SER C 1 51 ? -40.620 -26.918 3.757 1.00 30.92 84 SER B C 1
ATOM 4309 O O . SER C 1 51 ? -39.397 -26.933 3.564 1.00 33.77 84 SER B O 1
ATOM 4312 N N . HIS C 1 52 ? -41.498 -26.856 2.760 1.00 31.54 85 HIS B N 1
ATOM 4313 C CA . HIS C 1 52 ? -41.094 -26.768 1.363 1.00 32.70 85 HIS B CA 1
ATOM 4314 C C . HIS C 1 52 ? -41.258 -25.367 0.798 1.00 32.39 85 HIS B C 1
ATOM 4315 O O . HIS C 1 52 ? -41.099 -25.182 -0.409 1.00 35.12 85 HIS B O 1
ATOM 4322 N N . ARG C 1 53 ? -41.569 -24.379 1.645 1.00 32.38 86 ARG B N 1
ATOM 4323 C CA . ARG C 1 53 ? -41.725 -22.995 1.216 1.00 32.12 86 ARG B CA 1
ATOM 4324 C C . ARG C 1 53 ? -40.841 -22.055 2.036 1.00 34.20 86 ARG B C 1
ATOM 4325 O O . ARG C 1 53 ? -41.175 -20.886 2.219 1.00 35.31 86 ARG B O 1
ATOM 4333 N N . ILE C 1 54 ? -39.683 -22.536 2.501 1.00 34.53 87 ILE B N 1
ATOM 4334 C CA . ILE C 1 54 ? -38.807 -21.731 3.352 1.00 35.74 87 ILE B CA 1
ATOM 4335 C C . ILE C 1 54 ? -38.055 -20.697 2.516 1.00 35.77 87 ILE B C 1
ATOM 4336 O O . ILE C 1 54 ? -37.520 -21.005 1.443 1.00 39.34 87 ILE B O 1
ATOM 4341 N N . LYS C 1 55 ? -38.004 -19.465 3.013 1.00 34.03 88 LYS B N 1
ATOM 4342 C CA . LYS C 1 55 ? -37.277 -18.369 2.395 1.00 39.41 88 LYS B CA 1
ATOM 4343 C C . LYS C 1 55 ? -36.146 -17.933 3.325 1.00 38.75 88 LYS B C 1
ATOM 4344 O O . LYS C 1 55 ? -35.952 -18.495 4.410 1.00 35.26 88 LYS B O 1
ATOM 4350 N N . LYS C 1 56 ? -35.439 -16.881 2.910 1.00 42.24 89 LYS B N 1
ATOM 4351 C CA . LYS C 1 56 ? -34.292 -16.402 3.679 1.00 45.49 89 LYS B CA 1
ATOM 4352 C C . LYS C 1 56 ? -34.715 -15.850 5.029 1.00 41.93 89 LYS B C 1
ATOM 4353 O O . LYS C 1 56 ? -33.968 -15.967 6.007 1.00 41.34 89 LYS B O 1
ATOM 4359 N N . THR C 1 57 ? -35.913 -15.273 5.116 1.00 41.70 90 THR B N 1
ATOM 4360 C CA . THR C 1 57 ? -36.490 -14.854 6.385 1.00 38.61 90 THR B CA 1
ATOM 4361 C C . THR C 1 57 ? -37.798 -15.598 6.627 1.00 36.52 90 THR B C 1
ATOM 4362 O O . THR C 1 57 ? -38.438 -16.077 5.689 1.00 35.85 90 THR B O 1
ATOM 4366 N N . VAL C 1 58 ? -38.181 -15.707 7.907 1.00 33.31 91 VAL B N 1
ATOM 4367 C CA . VAL C 1 58 ? -39.418 -16.392 8.263 1.00 32.21 91 VAL B CA 1
ATOM 4368 C C . VAL C 1 58 ? -40.603 -15.701 7.592 1.00 34.10 91 VAL B C 1
ATOM 4369 O O . VAL C 1 58 ? -40.716 -14.470 7.600 1.00 33.01 91 VAL B O 1
ATOM 4373 N N . GLN C 1 59 ? -41.488 -16.500 7.009 1.00 32.96 92 GLN B N 1
ATOM 4374 C CA . GLN C 1 59 ? -42.660 -16.029 6.283 1.00 33.45 92 GLN B CA 1
ATOM 4375 C C . GLN C 1 59 ? -43.921 -16.491 6.990 1.00 32.84 92 GLN B C 1
ATOM 4376 O O . GLN C 1 59 ? -43.916 -17.457 7.758 1.00 30.64 92 GLN B O 1
ATOM 4382 N N . VAL C 1 60 ? -45.013 -15.793 6.700 1.00 33.33 93 VAL B N 1
ATOM 4383 C CA . VAL C 1 60 ? -46.345 -16.203 7.118 1.00 34.01 93 VAL B CA 1
ATOM 4384 C C . VAL C 1 60 ? -47.171 -16.273 5.845 1.00 34.79 93 VAL B C 1
ATOM 4385 O O . VAL C 1 60 ? -47.253 -15.287 5.099 1.00 37.27 93 VAL B O 1
ATOM 4389 N N . GLU C 1 61 ? -47.737 -17.445 5.566 1.00 32.47 94 GLU B N 1
ATOM 4390 C CA . GLU C 1 61 ? -48.431 -17.678 4.307 1.00 34.34 94 GLU B CA 1
ATOM 4391 C C . GLU C 1 61 ? -49.832 -18.207 4.564 1.00 31.89 94 GLU B C 1
ATOM 4392 O O . GLU C 1 61 ? -50.022 -19.117 5.372 1.00 31.06 94 GLU B O 1
ATOM 4398 N N . GLN C 1 62 ? -50.783 -17.671 3.809 1.00 31.46 95 GLN B N 1
ATOM 4399 C CA . GLN C 1 62 ? -52.208 -17.931 3.970 1.00 33.16 95 GLN B CA 1
ATOM 4400 C C . GLN C 1 62 ? -52.713 -18.715 2.762 1.00 33.47 95 GLN B C 1
ATOM 4401 O O . GLN C 1 62 ? -52.428 -18.350 1.616 1.00 33.61 95 GLN B O 1
ATOM 4407 N N . SER C 1 63 ? -53.484 -19.774 3.011 1.00 32.63 96 SER B N 1
ATOM 4408 C CA . SER C 1 63 ? -54.131 -20.519 1.939 1.00 31.67 96 SER B CA 1
ATOM 4409 C C . SER C 1 63 ? -55.543 -20.876 2.384 1.00 35.21 96 SER B C 1
ATOM 4410 O O . SER C 1 63 ? -55.894 -20.735 3.559 1.00 35.66 96 SER B O 1
ATOM 4413 N N . LYS C 1 64 ? -56.365 -21.331 1.433 1.00 37.17 97 LYS B N 1
ATOM 4414 C CA . LYS C 1 64 ? -57.755 -21.646 1.734 1.00 38.42 97 LYS B CA 1
ATOM 4415 C C . LYS C 1 64 ? -58.213 -22.880 0.966 1.00 40.62 97 LYS B C 1
ATOM 4416 O O . LYS C 1 64 ? -57.745 -23.159 -0.141 1.00 39.35 97 LYS B O 1
ATOM 4418 N N . VAL C 1 65 ? -59.174 -23.592 1.558 1.00 41.27 98 VAL B N 1
ATOM 4419 C CA . VAL C 1 65 ? -59.765 -24.778 0.952 1.00 41.15 98 VAL B CA 1
ATOM 4420 C C . VAL C 1 65 ? -61.217 -24.855 1.387 1.00 44.30 98 VAL B C 1
ATOM 4421 O O . VAL C 1 65 ? -61.566 -24.490 2.513 1.00 44.41 98 VAL B O 1
ATOM 4425 N N . LEU C 1 66 ? -62.066 -25.329 0.480 1.00 43.93 99 LEU B N 1
ATOM 4426 C CA . LEU C 1 66 ? -63.468 -25.589 0.776 1.00 47.26 99 LEU B CA 1
ATOM 4427 C C . LEU C 1 66 ? -63.613 -27.085 1.026 1.00 51.96 99 LEU B C 1
ATOM 4428 O O . LEU C 1 66 ? -63.404 -27.893 0.115 1.00 56.06 99 LEU B O 1
ATOM 4433 N N . ILE C 1 67 ? -63.969 -27.453 2.250 1.00 50.19 100 ILE B N 1
ATOM 4434 C CA . ILE C 1 67 ? -64.150 -28.850 2.623 1.00 52.38 100 ILE B CA 1
ATOM 4435 C C . ILE C 1 67 ? -65.641 -29.135 2.704 1.00 58.51 100 ILE B C 1
ATOM 4436 O O . ILE C 1 67 ? -66.365 -28.471 3.453 1.00 61.33 100 ILE B O 1
ATOM 4441 N N . LYS C 1 68 ? -66.091 -30.135 1.952 1.00 63.98 101 LYS B N 1
ATOM 4442 C CA . LYS C 1 68 ? -67.485 -30.576 1.936 1.00 73.00 101 LYS B CA 1
ATOM 4443 C C . LYS C 1 68 ? -67.511 -32.011 2.457 1.00 82.90 101 LYS B C 1
ATOM 4444 O O . LYS C 1 68 ? -67.420 -32.966 1.682 1.00 85.98 101 LYS B O 1
ATOM 4446 N N . GLU C 1 69 ? -67.622 -32.155 3.777 1.00 89.05 102 GLU B N 1
ATOM 4447 C CA . GLU C 1 69 ? -67.660 -33.457 4.427 1.00 96.50 102 GLU B CA 1
ATOM 4448 C C . GLU C 1 69 ? -68.712 -33.448 5.524 1.00 102.68 102 GLU B C 1
ATOM 4449 O O . GLU C 1 69 ? -68.803 -32.490 6.297 1.00 102.83 102 GLU B O 1
ATOM 4455 N N . GLY C 1 70 ? -69.493 -34.522 5.595 1.00 108.36 103 GLY B N 1
ATOM 4456 C CA . GLY C 1 70 ? -70.565 -34.591 6.569 1.00 113.22 103 GLY B CA 1
ATOM 4457 C C . GLY C 1 70 ? -71.661 -33.576 6.346 1.00 115.53 103 GLY B C 1
ATOM 4458 O O . GLY C 1 70 ? -72.236 -33.070 7.315 1.00 116.81 103 GLY B O 1
ATOM 4459 N N . GLY C 1 71 ? -71.961 -33.259 5.094 1.00 116.17 104 GLY B N 1
ATOM 4460 C CA . GLY C 1 71 ? -72.985 -32.265 4.773 1.00 118.57 104 GLY B CA 1
ATOM 4461 C C . GLY C 1 71 ? -72.542 -30.819 4.851 1.00 115.74 104 GLY B C 1
ATOM 4462 O O . GLY C 1 71 ? -72.781 -30.046 3.918 1.00 117.60 104 GLY B O 1
ATOM 4463 N N . VAL C 1 72 ? -71.885 -30.436 5.946 1.00 109.94 105 VAL B N 1
ATOM 4464 C CA . VAL C 1 72 ? -71.505 -29.045 6.152 1.00 102.89 105 VAL B CA 1
ATOM 4465 C C . VAL C 1 72 ? -70.327 -28.689 5.253 1.00 92.77 105 VAL B C 1
ATOM 4466 O O . VAL C 1 72 ? -69.404 -29.492 5.057 1.00 92.26 105 VAL B O 1
ATOM 4470 N N . GLN C 1 73 ? -70.355 -27.479 4.700 1.00 85.11 106 GLN B N 1
ATOM 4471 C CA . GLN C 1 73 ? -69.242 -26.935 3.932 1.00 76.94 106 GLN B CA 1
ATOM 4472 C C . GLN C 1 73 ? -68.405 -26.035 4.832 1.00 67.67 106 GLN B C 1
ATOM 4473 O O . GLN C 1 73 ? -68.937 -25.129 5.482 1.00 68.10 106 GLN B O 1
ATOM 4479 N N . LEU C 1 74 ? -67.099 -26.282 4.875 1.00 57.95 107 LEU B N 1
ATOM 4480 C CA . LEU C 1 74 ? -66.200 -25.493 5.704 1.00 55.20 107 LEU B CA 1
ATOM 4481 C C . LEU C 1 74 ? -65.214 -24.771 4.801 1.00 53.41 107 LEU B C 1
ATOM 4482 O O . LEU C 1 74 ? -64.455 -25.414 4.064 1.00 53.83 107 LEU B O 1
ATOM 4487 N N . LEU C 1 75 ? -65.224 -23.442 4.857 1.00 48.82 108 LEU B N 1
ATOM 4488 C CA . LEU C 1 75 ? -64.218 -22.637 4.177 1.00 47.38 108 LEU B CA 1
ATOM 4489 C C . LEU C 1 75 ? -63.076 -22.448 5.163 1.00 44.18 108 LEU B C 1
ATOM 4490 O O . LEU C 1 75 ? -63.138 -21.593 6.048 1.00 42.62 108 LEU B O 1
ATOM 4495 N N . LEU C 1 76 ? -62.031 -23.261 5.019 1.00 40.72 109 LEU B N 1
ATOM 4496 C CA . LEU C 1 76 ? -60.942 -23.327 5.984 1.00 39.21 109 LEU B CA 1
ATOM 4497 C C . LEU C 1 76 ? -59.768 -22.514 5.461 1.00 38.32 109 LEU B C 1
ATOM 4498 O O . LEU C 1 76 ? -59.247 -22.801 4.376 1.00 38.20 109 LEU B O 1
ATOM 4503 N N . THR C 1 77 ? -59.355 -21.505 6.225 1.00 35.61 110 THR B N 1
ATOM 4504 C CA . THR C 1 77 ? -58.109 -20.795 5.963 1.00 34.29 110 THR B CA 1
ATOM 4505 C C . THR C 1 77 ? -57.001 -21.379 6.826 1.00 34.89 110 THR B C 1
ATOM 4506 O O . THR C 1 77 ? -57.161 -21.502 8.045 1.00 36.07 110 THR B O 1
ATOM 4510 N N . ILE C 1 78 ? -55.889 -21.739 6.192 1.00 29.75 111 ILE B N 1
ATOM 4511 C CA . ILE C 1 78 ? -54.710 -22.244 6.889 1.00 29.39 111 ILE B CA 1
ATOM 4512 C C . ILE C 1 78 ? -53.631 -21.173 6.829 1.00 32.44 111 ILE B C 1
ATOM 4513 O O . ILE C 1 78 ? -53.317 -20.653 5.749 1.00 31.93 111 ILE B O 1
ATOM 4518 N N . VAL C 1 79 ? -53.063 -20.838 7.982 1.00 29.80 112 VAL B N 1
ATOM 4519 C CA . VAL C 1 79 ? -51.952 -19.894 8.045 1.00 27.12 112 VAL B CA 1
ATOM 4520 C C . VAL C 1 79 ? -50.762 -20.647 8.602 1.00 28.95 112 VAL B C 1
ATOM 4521 O O . VAL C 1 79 ? -50.843 -21.212 9.697 1.00 29.97 112 VAL B O 1
ATOM 4525 N N . ASP C 1 80 ? -49.660 -20.668 7.855 1.00 27.66 113 ASP B N 1
ATOM 4526 C CA . ASP C 1 80 ? -48.491 -21.404 8.338 1.00 25.91 113 ASP B CA 1
ATOM 4527 C C . ASP C 1 80 ? -47.285 -20.492 8.247 1.00 25.73 113 ASP B C 1
ATOM 4528 O O . ASP C 1 80 ? -47.359 -19.381 7.728 1.00 25.71 113 ASP B O 1
ATOM 4533 N N . THR C 1 81 ? -46.143 -20.940 8.766 1.00 27.05 114 THR B N 1
ATOM 4534 C CA . THR C 1 81 ? -45.040 -20.021 8.999 1.00 28.19 114 THR B CA 1
ATOM 4535 C C . THR C 1 81 ? -43.711 -20.683 8.639 1.00 29.11 114 THR B C 1
ATOM 4536 O O . THR C 1 81 ? -42.927 -21.102 9.505 1.00 26.69 114 THR B O 1
ATOM 4540 N N . PRO C 1 82 ? -43.431 -20.796 7.342 1.00 28.44 115 PRO B N 1
ATOM 4541 C CA . PRO C 1 82 ? -42.213 -21.486 6.904 1.00 27.08 115 PRO B CA 1
ATOM 4542 C C . PRO C 1 82 ? -40.969 -20.852 7.513 1.00 28.69 115 PRO B C 1
ATOM 4543 O O . PRO C 1 82 ? -40.790 -19.629 7.477 1.00 28.03 115 PRO B O 1
ATOM 4547 N N . GLY C 1 83 ? -40.110 -21.700 8.072 1.00 28.13 116 GLY B N 1
ATOM 4548 C CA . GLY C 1 83 ? -38.817 -21.277 8.571 1.00 29.49 116 GLY B CA 1
ATOM 4549 C C . GLY C 1 83 ? -38.766 -21.001 10.057 1.00 29.10 116 GLY B C 1
ATOM 4550 O O . GLY C 1 83 ? -37.664 -20.907 10.621 1.00 27.85 116 GLY B O 1
ATOM 4551 N N . PHE C 1 84 ? -39.917 -20.867 10.704 1.00 28.60 117 PHE B N 1
ATOM 4552 C CA . PHE C 1 84 ? -39.963 -20.697 12.150 1.00 25.78 117 PHE B CA 1
ATOM 4553 C C . PHE C 1 84 ? -39.165 -21.786 12.835 1.00 29.17 117 PHE B C 1
ATOM 4554 O O . PHE C 1 84 ? -39.376 -22.972 12.581 1.00 28.06 117 PHE B O 1
ATOM 4562 N N . GLY C 1 85 ? -38.202 -21.377 13.675 1.00 28.35 118 GLY B N 1
ATOM 4563 C CA . GLY C 1 85 ? -37.466 -22.299 14.511 1.00 27.81 118 GLY B CA 1
ATOM 4564 C C . GLY C 1 85 ? -36.368 -23.075 13.823 1.00 27.05 118 GLY B C 1
ATOM 4565 O O . GLY C 1 85 ? -35.702 -23.893 14.484 1.00 28.90 118 GLY B O 1
ATOM 4566 N N . ASP C 1 86 ? -36.141 -22.852 12.531 1.00 26.29 119 ASP B N 1
ATOM 4567 C CA . ASP C 1 86 ? -35.210 -23.689 11.777 1.00 27.46 119 ASP B CA 1
ATOM 4568 C C . ASP C 1 86 ? -33.800 -23.125 11.689 1.00 29.63 119 ASP B C 1
ATOM 4569 O O . ASP C 1 86 ? -32.895 -23.857 11.261 1.00 30.74 119 ASP B O 1
ATOM 4574 N N . ALA C 1 87 ? -33.581 -21.869 12.077 1.00 28.09 120 ALA B N 1
ATOM 4575 C CA . ALA C 1 87 ? -32.283 -21.234 11.842 1.00 28.15 120 ALA B CA 1
ATOM 4576 C C . ALA C 1 87 ? -31.327 -21.512 12.996 1.00 29.45 120 ALA B C 1
ATOM 4577 O O . ALA C 1 87 ? -31.732 -21.951 14.073 1.00 29.65 120 ALA B O 1
ATOM 4579 N N . VAL C 1 88 ? -30.035 -21.265 12.749 1.00 28.23 121 VAL B N 1
ATOM 4580 C CA . VAL C 1 88 ? -29.066 -21.260 13.846 1.00 30.15 121 VAL B CA 1
ATOM 4581 C C . VAL C 1 88 ? -29.467 -20.216 14.882 1.00 33.61 121 VAL B C 1
ATOM 4582 O O . VAL C 1 88 ? -29.473 -20.479 16.090 1.00 35.70 121 VAL B O 1
ATOM 4586 N N . ASP C 1 89 ? -29.832 -19.023 14.417 1.00 32.67 122 ASP B N 1
ATOM 4587 C CA . ASP C 1 89 ? -30.236 -17.906 15.267 1.00 31.64 122 ASP B CA 1
ATOM 4588 C C . ASP C 1 89 ? -31.718 -17.648 15.046 1.00 33.41 122 ASP B C 1
ATOM 4589 O O . ASP C 1 89 ? -32.106 -17.015 14.058 1.00 31.18 122 ASP B O 1
ATOM 4594 N N . ASN C 1 90 ? -32.545 -18.137 15.972 1.00 28.51 123 ASN B N 1
ATOM 4595 C CA . ASN C 1 90 ? -33.990 -17.976 15.867 1.00 27.74 123 ASN B CA 1
ATOM 4596 C C . ASN C 1 90 ? -34.509 -16.739 16.593 1.00 29.98 123 ASN B C 1
ATOM 4597 O O . ASN C 1 90 ? -35.728 -16.647 16.838 1.00 30.21 123 ASN B O 1
ATOM 4602 N N . SER C 1 91 ? -33.634 -15.790 16.929 1.00 30.00 124 SER B N 1
ATOM 4603 C CA . SER C 1 91 ? -34.060 -14.551 17.582 1.00 30.62 124 SER B CA 1
ATOM 4604 C C . SER C 1 91 ? -35.209 -13.895 16.823 1.00 31.88 124 SER B C 1
ATOM 4605 O O . SER C 1 91 ? -35.153 -13.732 15.601 1.00 32.85 124 SER B O 1
ATOM 4608 N N . ASN C 1 92 ? -36.268 -13.542 17.556 1.00 29.61 125 ASN B N 1
ATOM 4609 C CA . ASN C 1 92 ? -37.406 -12.800 17.015 1.00 32.62 125 ASN B CA 1
ATOM 4610 C C . ASN C 1 92 ? -38.143 -13.524 15.888 1.00 33.34 125 ASN B C 1
ATOM 4611 O O . ASN C 1 92 ? -38.882 -12.883 15.116 1.00 34.14 125 ASN B O 1
ATOM 4616 N N . CYS C 1 93 ? -38.026 -14.853 15.789 1.00 29.31 126 CYS B N 1
ATOM 4617 C CA . CYS C 1 93 ? -38.725 -15.527 14.700 1.00 28.91 126 CYS B CA 1
ATOM 4618 C C . CYS C 1 93 ? -40.238 -15.565 14.920 1.00 29.92 126 CYS B C 1
ATOM 4619 O O . CYS C 1 93 ? -40.975 -15.918 13.993 1.00 31.29 126 CYS B O 1
ATOM 4622 N N . TRP C 1 94 ? -40.697 -15.228 16.125 1.00 29.10 127 TRP B N 1
ATOM 4623 C CA . TRP C 1 94 ? -42.116 -15.066 16.419 1.00 30.18 127 TRP B CA 1
ATOM 4624 C C . TRP C 1 94 ? -42.681 -13.765 15.864 1.00 32.49 127 TRP B C 1
ATOM 4625 O O . TRP C 1 94 ? -43.903 -13.647 15.718 1.00 32.04 127 TRP B O 1
ATOM 4636 N N . GLN C 1 95 ? -41.830 -12.777 15.574 1.00 34.26 128 GLN B N 1
ATOM 4637 C CA . GLN C 1 95 ? -42.358 -11.472 15.188 1.00 34.77 128 GLN B CA 1
ATOM 4638 C C . GLN C 1 95 ? -43.224 -11.506 13.933 1.00 35.04 128 GLN B C 1
ATOM 4639 O O . GLN C 1 95 ? -44.235 -10.781 13.906 1.00 35.20 128 GLN B O 1
ATOM 4645 N N . PRO C 1 96 ? -42.910 -12.275 12.880 1.00 34.94 129 PRO B N 1
ATOM 4646 C CA . PRO C 1 96 ? -43.811 -12.281 11.715 1.00 34.17 129 PRO B CA 1
ATOM 4647 C C . PRO C 1 96 ? -45.206 -12.782 12.054 1.00 33.62 129 PRO B C 1
ATOM 4648 O O . PRO C 1 96 ? -46.195 -12.282 11.503 1.00 33.35 129 PRO B O 1
ATOM 4652 N N . VAL C 1 97 ? -45.299 -13.749 12.969 1.00 34.12 130 VAL B N 1
ATOM 4653 C CA . VAL C 1 97 ? -46.590 -14.269 13.410 1.00 34.68 130 VAL B CA 1
ATOM 4654 C C . VAL C 1 97 ? -47.379 -13.192 14.145 1.00 32.39 130 VAL B C 1
ATOM 4655 O O . VAL C 1 97 ? -48.596 -13.021 13.937 1.00 30.07 130 VAL B O 1
ATOM 4659 N N . ILE C 1 98 ? -46.700 -12.479 15.049 1.00 31.09 131 ILE B N 1
ATOM 4660 C CA . ILE C 1 98 ? -47.319 -11.363 15.765 1.00 32.30 131 ILE B CA 1
ATOM 4661 C C . ILE C 1 98 ? -47.805 -10.307 14.786 1.00 34.93 131 ILE B C 1
ATOM 4662 O O . ILE C 1 98 ? -48.925 -9.788 14.908 1.00 33.40 131 ILE B O 1
ATOM 4667 N N . ASP C 1 99 ? -46.951 -9.944 13.823 1.00 36.76 132 ASP B N 1
ATOM 4668 C CA . ASP C 1 99 ? -47.327 -8.904 12.872 1.00 35.74 132 ASP B CA 1
ATOM 4669 C C . ASP C 1 99 ? -48.541 -9.335 12.065 1.00 36.27 132 ASP B C 1
ATOM 4670 O O . ASP C 1 99 ? -49.445 -8.529 11.817 1.00 35.84 132 ASP B O 1
ATOM 4675 N N . TYR C 1 100 ? -48.585 -10.604 11.652 1.00 34.18 133 TYR B N 1
ATOM 4676 C CA . TYR C 1 100 ? -49.756 -11.103 10.932 1.00 34.92 133 TYR B CA 1
ATOM 4677 C C . TYR C 1 100 ? -51.017 -10.978 11.782 1.00 34.13 133 TYR B C 1
ATOM 4678 O O . TYR C 1 100 ? -52.001 -10.345 11.372 1.00 32.37 133 TYR B O 1
ATOM 4687 N N . ILE C 1 101 ? -50.993 -11.568 12.981 1.00 32.65 134 ILE B N 1
ATOM 4688 C CA . ILE C 1 101 ? -52.173 -11.617 13.848 1.00 32.31 134 ILE B CA 1
ATOM 4689 C C . ILE C 1 101 ? -52.647 -10.211 14.197 1.00 35.07 134 ILE B C 1
ATOM 4690 O O . ILE C 1 101 ? -53.840 -9.884 14.081 1.00 30.88 134 ILE B O 1
ATOM 4695 N N . ASP C 1 102 ? -51.720 -9.350 14.620 1.00 34.05 135 ASP B N 1
ATOM 4696 C CA . ASP C 1 102 ? -52.126 -8.011 15.028 1.00 35.21 135 ASP B CA 1
ATOM 4697 C C . ASP C 1 102 ? -52.579 -7.172 13.837 1.00 35.03 135 ASP B C 1
ATOM 4698 O O . ASP C 1 102 ? -53.428 -6.281 13.999 1.00 35.09 135 ASP B O 1
ATOM 4703 N N . SER C 1 103 ? -52.067 -7.459 12.633 1.00 31.67 136 SER B N 1
ATOM 4704 C CA . SER C 1 103 ? -52.552 -6.739 11.458 1.00 36.88 136 SER B CA 1
ATOM 4705 C C . SER C 1 103 ? -54.011 -7.077 11.158 1.00 34.62 136 SER B C 1
ATOM 4706 O O . SER C 1 103 ? -54.742 -6.226 10.641 1.00 35.89 136 SER B O 1
ATOM 4709 N N . LYS C 1 104 ? -54.447 -8.308 11.446 1.00 33.96 137 LYS B N 1
ATOM 4710 C CA . LYS C 1 104 ? -55.864 -8.641 11.254 1.00 33.56 137 LYS B CA 1
ATOM 4711 C C . LYS C 1 104 ? -56.749 -7.943 12.286 1.00 32.78 137 LYS B C 1
ATOM 4712 O O . LYS C 1 104 ? -57.896 -7.574 11.987 1.00 33.35 137 LYS B O 1
ATOM 4718 N N . PHE C 1 105 ? -56.258 -7.780 13.516 1.00 34.19 138 PHE B N 1
ATOM 4719 C CA . PHE C 1 105 ? -56.989 -6.969 14.491 1.00 34.97 138 PHE B CA 1
ATOM 4720 C C . PHE C 1 105 ? -57.072 -5.519 14.031 1.00 36.17 138 PHE B C 1
ATOM 4721 O O . PHE C 1 105 ? -58.132 -4.887 14.118 1.00 35.36 138 PHE B O 1
ATOM 4729 N N . GLU C 1 106 ? -55.949 -4.969 13.557 1.00 35.48 139 GLU B N 1
ATOM 4730 C CA . GLU C 1 106 ? -55.946 -3.602 13.032 1.00 38.38 139 GLU B CA 1
ATOM 4731 C C . GLU C 1 106 ? -56.957 -3.432 11.903 1.00 37.44 139 GLU B C 1
ATOM 4732 O O . GLU C 1 106 ? -57.709 -2.447 11.876 1.00 35.32 139 GLU B O 1
ATOM 4738 N N . ASP C 1 107 ? -56.981 -4.376 10.955 1.00 36.48 140 ASP B N 1
ATOM 4739 C CA . ASP C 1 107 ? -57.943 -4.311 9.854 1.00 36.32 140 ASP B CA 1
ATOM 4740 C C . ASP C 1 107 ? -59.380 -4.334 10.371 1.00 35.18 140 ASP B C 1
ATOM 4741 O O . ASP C 1 107 ? -60.233 -3.563 9.912 1.00 39.82 140 ASP B O 1
ATOM 4746 N N . TYR C 1 108 ? -59.661 -5.216 11.330 1.00 32.48 141 TYR B N 1
ATOM 4747 C CA . TYR C 1 108 ? -61.008 -5.322 11.874 1.00 34.64 141 TYR B CA 1
ATOM 4748 C C . TYR C 1 108 ? -61.409 -4.051 12.611 1.00 37.17 141 TYR B C 1
ATOM 4749 O O . TYR C 1 108 ? -62.547 -3.577 12.468 1.00 37.28 141 TYR B O 1
ATOM 4758 N N . LEU C 1 109 ? -60.488 -3.480 13.395 1.00 36.84 142 LEU B N 1
ATOM 4759 C CA . LEU C 1 109 ? -60.785 -2.239 14.104 1.00 39.42 142 LEU B CA 1
ATOM 4760 C C . LEU C 1 109 ? -61.055 -1.103 13.130 1.00 39.93 142 LEU B C 1
ATOM 4761 O O . LEU C 1 109 ? -62.002 -0.326 13.320 1.00 40.25 142 LEU B O 1
ATOM 4766 N N . ASN C 1 110 ? -60.253 -1.006 12.067 1.00 40.02 143 ASN B N 1
ATOM 4767 C CA . ASN C 1 110 ? -60.496 0.027 11.064 1.00 40.88 143 ASN B CA 1
ATOM 4768 C C . ASN C 1 110 ? -61.831 -0.178 10.371 1.00 41.24 143 ASN B C 1
ATOM 4769 O O . ASN C 1 110 ? -62.576 0.787 10.157 1.00 40.25 143 ASN B O 1
ATOM 4774 N N . ALA C 1 111 ? -62.162 -1.428 10.026 1.00 39.11 144 ALA B N 1
ATOM 4775 C CA . ALA C 1 111 ? -63.458 -1.700 9.397 1.00 40.73 144 ALA B CA 1
ATOM 4776 C C . ALA C 1 111 ? -64.611 -1.329 10.325 1.00 38.50 144 ALA B C 1
ATOM 4777 O O . ALA C 1 111 ? -65.576 -0.672 9.907 1.00 40.31 144 ALA B O 1
ATOM 4779 N N . GLU C 1 112 ? -64.504 -1.715 11.597 1.00 37.93 145 GLU B N 1
ATOM 4780 C CA . GLU C 1 112 ? -65.520 -1.432 12.608 1.00 41.14 145 GLU B CA 1
ATOM 4781 C C . GLU C 1 112 ? -65.680 0.061 12.866 1.00 43.24 145 GLU B C 1
ATOM 4782 O O . GLU C 1 112 ? -66.748 0.498 13.321 1.00 42.69 145 GLU B O 1
ATOM 4788 N N . SER C 1 113 ? -64.653 0.860 12.574 1.00 39.65 146 SER B N 1
ATOM 4789 C CA . SER C 1 113 ? -64.696 2.293 12.845 1.00 42.02 146 SER B CA 1
ATOM 4790 C C . SER C 1 113 ? -65.289 3.120 11.706 1.00 43.66 146 SER B C 1
ATOM 4791 O O . SER C 1 113 ? -65.540 4.314 11.901 1.00 47.55 146 SER B O 1
ATOM 4794 N N . ARG C 1 114 ? -65.500 2.538 10.526 1.00 41.47 147 ARG B N 1
ATOM 4795 C CA . ARG C 1 114 ? -66.028 3.305 9.400 1.00 42.62 147 ARG B CA 1
ATOM 4796 C C . ARG C 1 114 ? -67.432 3.824 9.689 1.00 43.74 147 ARG B C 1
ATOM 4797 O O . ARG C 1 114 ? -68.190 3.237 10.463 1.00 42.58 147 ARG B O 1
ATOM 4805 N N . VAL C 1 115 ? -67.780 4.935 9.034 1.00 44.61 148 VAL B N 1
ATOM 4806 C CA . VAL C 1 115 ? -69.153 5.436 9.098 1.00 46.93 148 VAL B CA 1
ATOM 4807 C C . VAL C 1 115 ? -70.107 4.430 8.468 1.00 48.08 148 VAL B C 1
ATOM 4808 O O . VAL C 1 115 ? -71.137 4.075 9.052 1.00 47.64 148 VAL B O 1
ATOM 4812 N N . ASN C 1 116 ? -69.779 3.954 7.270 1.00 47.30 149 ASN B N 1
ATOM 4813 C CA . ASN C 1 116 ? -70.546 2.911 6.600 1.00 52.81 149 ASN B CA 1
ATOM 4814 C C . ASN C 1 116 ? -69.759 1.620 6.719 1.00 52.51 149 ASN B C 1
ATOM 4815 O O . ASN C 1 116 ? -68.682 1.487 6.132 1.00 54.77 149 ASN B O 1
ATOM 4820 N N . ARG C 1 117 ? -70.269 0.677 7.496 1.00 48.83 150 ARG B N 1
ATOM 4821 C CA . ARG C 1 117 ? -69.486 -0.514 7.792 1.00 44.51 150 ARG B CA 1
ATOM 4822 C C . ARG C 1 117 ? -70.273 -1.773 7.460 1.00 49.07 150 ARG B C 1
ATOM 4823 O O . ARG C 1 117 ? -70.050 -2.826 8.062 1.00 48.68 150 ARG B O 1
ATOM 4831 N N . ARG C 1 118 ? -71.190 -1.675 6.493 1.00 53.28 151 ARG B N 1
ATOM 4832 C CA . ARG C 1 118 ? -72.103 -2.780 6.214 1.00 60.85 151 ARG B CA 1
ATOM 4833 C C . ARG C 1 118 ? -71.361 -4.050 5.818 1.00 66.42 151 ARG B C 1
ATOM 4834 O O . ARG C 1 118 ? -71.827 -5.156 6.112 1.00 71.12 151 ARG B O 1
ATOM 4836 N N . GLN C 1 119 ? -70.213 -3.922 5.164 1.00 64.99 152 GLN B N 1
ATOM 4837 C CA . GLN C 1 119 ? -69.449 -5.072 4.697 1.00 68.22 152 GLN B CA 1
ATOM 4838 C C . GLN C 1 119 ? -68.219 -5.223 5.590 1.00 66.90 152 GLN B C 1
ATOM 4839 O O . GLN C 1 119 ? -67.322 -4.375 5.562 1.00 66.77 152 GLN B O 1
ATOM 4841 N N . MET C 1 120 ? -68.188 -6.293 6.389 1.00 65.80 153 MET B N 1
ATOM 4842 C CA . MET C 1 120 ? -67.125 -6.526 7.373 1.00 63.80 153 MET B CA 1
ATOM 4843 C C . MET C 1 120 ? -66.347 -7.793 7.044 1.00 63.07 153 MET B C 1
ATOM 4844 O O . MET C 1 120 ? -66.808 -8.908 7.346 1.00 65.72 153 MET B O 1
ATOM 4849 N N . PRO C 1 121 ? -65.170 -7.687 6.445 1.00 59.84 154 PRO B N 1
ATOM 4850 C CA . PRO C 1 121 ? -64.298 -8.864 6.343 1.00 57.30 154 PRO B CA 1
ATOM 4851 C C . PRO C 1 121 ? -63.752 -9.231 7.719 1.00 51.76 154 PRO B C 1
ATOM 4852 O O . PRO C 1 121 ? -63.534 -8.364 8.569 1.00 50.48 154 PRO B O 1
ATOM 4856 N N . ASP C 1 122 ? -63.556 -10.535 7.945 1.00 49.54 155 ASP B N 1
ATOM 4857 C CA . ASP C 1 122 ? -62.986 -11.042 9.205 1.00 46.30 155 ASP B CA 1
ATOM 4858 C C . ASP C 1 122 ? -61.903 -12.072 8.904 1.00 43.86 155 ASP B C 1
ATOM 4859 O O . ASP C 1 122 ? -62.194 -13.228 8.576 1.00 41.25 155 ASP B O 1
ATOM 4864 N N . ASN C 1 123 ? -60.649 -11.676 9.081 1.00 42.02 156 ASN B N 1
ATOM 4865 C CA . ASN C 1 123 ? -59.534 -12.582 8.869 1.00 41.24 156 ASN B CA 1
ATOM 4866 C C . ASN C 1 123 ? -58.736 -12.799 10.147 1.00 37.77 156 ASN B C 1
ATOM 4867 O O . ASN C 1 123 ? -57.565 -13.187 10.094 1.00 37.59 156 ASN B O 1
ATOM 4872 N N . ARG C 1 124 ? -59.360 -12.577 11.303 1.00 36.01 157 ARG B N 1
ATOM 4873 C CA . ARG C 1 124 ? -58.658 -12.786 12.569 1.00 32.55 157 ARG B CA 1
ATOM 4874 C C . ARG C 1 124 ? -58.341 -14.262 12.755 1.00 31.41 157 ARG B C 1
ATOM 4875 O O . ARG C 1 124 ? -59.143 -15.135 12.408 1.00 32.62 157 ARG B O 1
ATOM 4883 N N . VAL C 1 125 ? -57.139 -14.546 13.253 1.00 27.56 158 VAL B N 1
ATOM 4884 C CA . VAL C 1 125 ? -56.718 -15.921 13.472 1.00 29.31 158 VAL B CA 1
ATOM 4885 C C . VAL C 1 125 ? -57.427 -16.477 14.697 1.00 29.50 158 VAL B C 1
ATOM 4886 O O . VAL C 1 125 ? -57.315 -15.933 15.800 1.00 29.26 158 VAL B O 1
ATOM 4890 N N . GLN C 1 126 ? -58.131 -17.584 14.515 1.00 28.79 159 GLN B N 1
ATOM 4891 C CA . GLN C 1 126 ? -59.044 -18.046 15.553 1.00 30.64 159 GLN B CA 1
ATOM 4892 C C . GLN C 1 126 ? -58.472 -19.191 16.376 1.00 31.11 159 GLN B C 1
ATOM 4893 O O . GLN C 1 126 ? -59.070 -19.584 17.381 1.00 30.45 159 GLN B O 1
ATOM 4899 N N . CYS C 1 127 ? -57.296 -19.692 16.017 1.00 28.74 160 CYS B N 1
ATOM 4900 C CA . CYS C 1 127 ? -56.713 -20.824 16.718 1.00 28.91 160 CYS B CA 1
ATOM 4901 C C . CYS C 1 127 ? -55.313 -21.011 16.177 1.00 26.72 160 CYS B C 1
ATOM 4902 O O . CYS C 1 127 ? -55.101 -20.873 14.965 1.00 30.04 160 CYS B O 1
ATOM 4905 N N . CYS C 1 128 ? -54.370 -21.302 17.063 1.00 27.70 161 CYS B N 1
ATOM 4906 C CA . CYS C 1 128 ? -52.979 -21.520 16.666 1.00 27.65 161 CYS B CA 1
ATOM 4907 C C . CYS C 1 128 ? -52.503 -22.834 17.268 1.00 27.74 161 CYS B C 1
ATOM 4908 O O . CYS C 1 128 ? -52.424 -22.964 18.490 1.00 29.81 161 CYS B O 1
ATOM 4911 N N . LEU C 1 129 ? -52.248 -23.828 16.429 1.00 28.43 162 LEU B N 1
ATOM 4912 C CA . LEU C 1 129 ? -51.661 -25.076 16.897 1.00 27.94 162 LEU B CA 1
ATOM 4913 C C . LEU C 1 129 ? -50.148 -24.887 16.964 1.00 27.95 162 LEU B C 1
ATOM 4914 O O . LEU C 1 129 ? -49.513 -24.628 15.936 1.00 29.38 162 LEU B O 1
ATOM 4919 N N . TYR C 1 130 ? -49.583 -25.039 18.155 1.00 26.57 163 TYR B N 1
ATOM 4920 C CA . TYR C 1 130 ? -48.145 -24.908 18.363 1.00 27.77 163 TYR B CA 1
ATOM 4921 C C . TYR C 1 130 ? -47.563 -26.285 18.649 1.00 27.89 163 TYR B C 1
ATOM 4922 O O . TYR C 1 130 ? -47.890 -26.901 19.671 1.00 28.00 163 TYR B O 1
ATOM 4931 N N . PHE C 1 131 ? -46.687 -26.743 17.756 1.00 27.88 164 PHE B N 1
ATOM 4932 C CA . PHE C 1 131 ? -46.123 -28.089 17.788 1.00 26.80 164 PHE B CA 1
ATOM 4933 C C . PHE C 1 131 ? -44.843 -28.103 18.619 1.00 26.83 164 PHE B C 1
ATOM 4934 O O . PHE C 1 131 ? -43.883 -27.397 18.296 1.00 27.37 164 PHE B O 1
ATOM 4942 N N . ILE C 1 132 ? -44.851 -28.914 19.678 1.00 26.15 165 ILE B N 1
ATOM 4943 C CA . ILE C 1 132 ? -43.728 -29.106 20.601 1.00 29.25 165 ILE B CA 1
ATOM 4944 C C . ILE C 1 132 ? -42.996 -30.384 20.217 1.00 26.59 165 ILE B C 1
ATOM 4945 O O . ILE C 1 132 ? -43.615 -31.452 20.116 1.00 27.58 165 ILE B O 1
ATOM 4950 N N . ALA C 1 133 ? -41.693 -30.287 19.997 1.00 26.46 166 ALA B N 1
ATOM 4951 C CA . ALA C 1 133 ? -40.921 -31.476 19.667 1.00 28.58 166 ALA B CA 1
ATOM 4952 C C . ALA C 1 133 ? -40.914 -32.442 20.851 1.00 29.37 166 ALA B C 1
ATOM 4953 O O . ALA C 1 133 ? -40.728 -32.017 21.998 1.00 29.37 166 ALA B O 1
ATOM 4955 N N . PRO C 1 134 ? -41.086 -33.752 20.603 1.00 29.32 167 PRO B N 1
ATOM 4956 C CA . PRO C 1 134 ? -41.200 -34.740 21.698 1.00 27.48 167 PRO B CA 1
ATOM 4957 C C . PRO C 1 134 ? -39.827 -35.119 22.248 1.00 31.74 167 PRO B C 1
ATOM 4958 O O . PRO C 1 134 ? -39.326 -36.238 22.106 1.00 30.65 167 PRO B O 1
ATOM 4962 N N . SER C 1 135 ? -39.172 -34.144 22.874 1.00 30.54 168 SER B N 1
ATOM 4963 C CA . SER C 1 135 ? -37.858 -34.416 23.446 1.00 30.10 168 SER B CA 1
ATOM 4964 C C . SER C 1 135 ? -37.941 -35.408 24.598 1.00 32.47 168 SER B C 1
ATOM 4965 O O . SER C 1 135 ? -36.991 -36.172 24.835 1.00 35.45 168 SER B O 1
ATOM 4968 N N . GLY C 1 136 ? -39.045 -35.399 25.338 1.00 32.11 169 GLY B N 1
ATOM 4969 C CA . GLY C 1 136 ? -39.134 -36.169 26.558 1.00 32.77 169 GLY B CA 1
ATOM 4970 C C . GLY C 1 136 ? -38.644 -35.451 27.794 1.00 36.06 169 GLY B C 1
ATOM 4971 O O . GLY C 1 136 ? -38.768 -36.002 28.897 1.00 38.97 169 GLY B O 1
ATOM 4972 N N . HIS C 1 137 ? -38.077 -34.251 27.651 1.00 30.99 170 HIS B N 1
ATOM 4973 C CA . HIS C 1 137 ? -37.670 -33.473 28.815 1.00 32.44 170 HIS B CA 1
ATOM 4974 C C . HIS C 1 137 ? -38.752 -32.445 29.143 1.00 35.27 170 HIS B C 1
ATOM 4975 O O . HIS C 1 137 ? -39.732 -32.764 29.821 1.00 36.41 170 HIS B O 1
ATOM 4982 N N . GLY C 1 138 ? -38.586 -31.210 28.675 1.00 33.31 171 GLY B N 1
ATOM 4983 C CA . GLY C 1 138 ? -39.634 -30.212 28.845 1.00 36.32 171 GLY B CA 1
ATOM 4984 C C . GLY C 1 138 ? -39.722 -29.299 27.638 1.00 35.48 171 GLY B C 1
ATOM 4985 O O . GLY C 1 138 ? -39.291 -29.680 26.546 1.00 37.21 171 GLY B O 1
ATOM 4986 N N . LEU C 1 139 ? -40.258 -28.093 27.814 1.00 32.08 172 LEU B N 1
ATOM 4987 C CA . LEU C 1 139 ? -40.308 -27.150 26.708 1.00 31.54 172 LEU B CA 1
ATOM 4988 C C . LEU C 1 139 ? -38.911 -26.630 26.411 1.00 32.13 172 LEU B C 1
ATOM 4989 O O . LEU C 1 139 ? -38.068 -26.529 27.304 1.00 34.36 172 LEU B O 1
ATOM 4994 N N . LYS C 1 140 ? -38.661 -26.341 25.136 1.00 30.33 173 LYS B N 1
ATOM 4995 C CA . LYS C 1 140 ? -37.447 -25.639 24.735 1.00 33.16 173 LYS B CA 1
ATOM 4996 C C . LYS C 1 140 ? -37.607 -24.156 25.018 1.00 30.44 173 LYS B C 1
ATOM 4997 O O . LYS C 1 140 ? -38.735 -23.655 25.094 1.00 29.67 173 LYS B O 1
ATOM 5003 N N . PRO C 1 141 ? -36.498 -23.433 25.162 1.00 29.39 174 PRO B N 1
ATOM 5004 C CA . PRO C 1 141 ? -36.575 -21.966 25.271 1.00 31.39 174 PRO B CA 1
ATOM 5005 C C . PRO C 1 141 ? -37.410 -21.312 24.195 1.00 32.18 174 PRO B C 1
ATOM 5006 O O . PRO C 1 141 ? -38.188 -20.391 24.494 1.00 32.82 174 PRO B O 1
ATOM 5010 N N . LEU C 1 142 ? -37.288 -21.768 22.942 1.00 28.21 175 LEU B N 1
ATOM 5011 C CA . LEU C 1 142 ? -38.102 -21.184 21.875 1.00 29.36 175 LEU B CA 1
ATOM 5012 C C . LEU C 1 142 ? -39.593 -21.423 22.106 1.00 30.05 175 LEU B C 1
ATOM 5013 O O . LEU C 1 142 ? -40.409 -20.525 21.866 1.00 28.79 175 LEU B O 1
ATOM 5018 N N . ASP C 1 143 ? -39.975 -22.631 22.547 1.00 29.50 176 ASP B N 1
ATOM 5019 C CA . ASP C 1 143 ? -41.390 -22.896 22.845 1.00 30.90 176 ASP B CA 1
ATOM 5020 C C . ASP C 1 143 ? -41.935 -21.904 23.869 1.00 32.78 176 ASP B C 1
ATOM 5021 O O . ASP C 1 143 ? -43.080 -21.423 23.755 1.00 31.11 176 ASP B O 1
ATOM 5026 N N . ILE C 1 144 ? -41.157 -21.653 24.919 1.00 32.21 177 ILE B N 1
ATOM 5027 C CA . ILE C 1 144 ? -41.574 -20.757 25.991 1.00 32.69 177 ILE B CA 1
ATOM 5028 C C . ILE C 1 144 ? -41.700 -19.339 25.461 1.00 34.86 177 ILE B C 1
ATOM 5029 O O . ILE C 1 144 ? -42.692 -18.647 25.721 1.00 33.58 177 ILE B O 1
ATOM 5034 N N . GLU C 1 145 ? -40.699 -18.889 24.689 1.00 29.97 178 GLU B N 1
ATOM 5035 C CA . GLU C 1 145 ? -40.767 -17.537 24.135 1.00 32.38 178 GLU B CA 1
ATOM 5036 C C . GLU C 1 145 ? -41.982 -17.366 23.231 1.00 32.79 178 GLU B C 1
ATOM 5037 O O . GLU C 1 145 ? -42.676 -16.346 23.305 1.00 36.19 178 GLU B O 1
ATOM 5043 N N . PHE C 1 146 ? -42.244 -18.338 22.358 1.00 29.22 179 PHE B N 1
ATOM 5044 C CA . PHE C 1 146 ? -43.370 -18.184 21.449 1.00 29.08 179 PHE B CA 1
ATOM 5045 C C . PHE C 1 146 ? -44.680 -18.096 22.219 1.00 30.82 179 PHE B C 1
ATOM 5046 O O . PHE C 1 146 ? -45.489 -17.189 21.998 1.00 31.71 179 PHE B O 1
ATOM 5054 N N . MET C 1 147 ? -44.908 -19.034 23.135 1.00 29.90 180 MET B N 1
ATOM 5055 C CA . MET C 1 147 ? -46.196 -19.042 23.822 1.00 31.59 180 MET B CA 1
ATOM 5056 C C . MET C 1 147 ? -46.363 -17.820 24.725 1.00 32.86 180 MET B C 1
ATOM 5057 O O . MET C 1 147 ? -47.459 -17.255 24.800 1.00 32.49 180 MET B O 1
ATOM 5062 N N . LYS C 1 148 ? -45.291 -17.374 25.389 1.00 31.51 181 LYS B N 1
ATOM 5063 C CA . LYS C 1 148 ? -45.393 -16.188 26.235 1.00 32.89 181 LYS B CA 1
ATOM 5064 C C . LYS C 1 148 ? -45.673 -14.937 25.427 1.00 33.06 181 LYS B C 1
ATOM 5065 O O . LYS C 1 148 ? -46.322 -14.010 25.926 1.00 36.92 181 LYS B O 1
ATOM 5071 N N . ARG C 1 149 ? -45.200 -14.881 24.187 1.00 30.77 182 ARG B N 1
ATOM 5072 C CA . ARG C 1 149 ? -45.405 -13.691 23.377 1.00 31.24 182 ARG B CA 1
ATOM 5073 C C . ARG C 1 149 ? -46.701 -13.721 22.570 1.00 31.16 182 ARG B C 1
ATOM 5074 O O . ARG C 1 149 ? -47.132 -12.670 22.090 1.00 33.56 182 ARG B O 1
ATOM 5082 N N . LEU C 1 150 ? -47.332 -14.881 22.406 1.00 29.36 183 LEU B N 1
ATOM 5083 C CA . LEU C 1 150 ? -48.536 -14.956 21.592 1.00 30.65 183 LEU B CA 1
ATOM 5084 C C . LEU C 1 150 ? -49.807 -15.304 22.360 1.00 30.04 183 LEU B C 1
ATOM 5085 O O . LEU C 1 150 ? -50.894 -15.187 21.785 1.00 31.16 183 LEU B O 1
ATOM 5090 N N . HIS C 1 151 ? -49.713 -15.700 23.634 1.00 31.93 184 HIS B N 1
ATOM 5091 C CA . HIS C 1 151 ? -50.871 -16.279 24.323 1.00 33.06 184 HIS B CA 1
ATOM 5092 C C . HIS C 1 151 ? -52.006 -15.284 24.547 1.00 34.67 184 HIS B C 1
ATOM 5093 O O . HIS C 1 151 ? -53.141 -15.717 24.765 1.00 36.58 184 HIS B O 1
ATOM 5100 N N . GLU C 1 152 ? -51.731 -13.982 24.516 1.00 33.65 185 GLU B N 1
ATOM 5101 C CA . GLU C 1 152 ? -52.756 -12.958 24.671 1.00 34.90 185 GLU B CA 1
ATOM 5102 C C . GLU C 1 152 ? -53.218 -12.389 23.336 1.00 35.25 185 GLU B C 1
ATOM 5103 O O . GLU C 1 152 ? -54.012 -11.444 23.318 1.00 36.13 185 GLU B O 1
ATOM 5109 N N . LYS C 1 153 ? -52.758 -12.957 22.225 1.00 32.15 186 LYS B N 1
ATOM 5110 C CA . LYS C 1 153 ? -53.126 -12.506 20.891 1.00 32.27 186 LYS B CA 1
ATOM 5111 C C . LYS C 1 153 ? -53.879 -13.547 20.088 1.00 32.67 186 LYS B C 1
ATOM 5112 O O . LYS C 1 153 ? -54.544 -13.183 19.103 1.00 31.92 186 LYS B O 1
ATOM 5118 N N . VAL C 1 154 ? -53.812 -14.816 20.485 1.00 29.53 187 VAL B N 1
ATOM 5119 C CA . VAL C 1 154 ? -54.403 -15.904 19.715 1.00 30.86 187 VAL B CA 1
ATOM 5120 C C . VAL C 1 154 ? -54.639 -17.068 20.667 1.00 29.54 187 VAL B C 1
ATOM 5121 O O . VAL C 1 154 ? -53.929 -17.222 21.665 1.00 31.13 187 VAL B O 1
ATOM 5125 N N . ASN C 1 155 ? -55.642 -17.887 20.358 1.00 29.50 188 ASN B N 1
ATOM 5126 C CA . ASN C 1 155 ? -55.903 -19.114 21.112 1.00 31.18 188 ASN B CA 1
ATOM 5127 C C . ASN C 1 155 ? -54.821 -20.134 20.798 1.00 31.42 188 ASN B C 1
ATOM 5128 O O . ASN C 1 155 ? -54.787 -20.675 19.692 1.00 34.70 188 ASN B O 1
ATOM 5133 N N . ILE C 1 156 ? -53.951 -20.433 21.759 1.00 30.15 189 ILE B N 1
ATOM 5134 C CA . ILE C 1 156 ? -52.862 -21.377 21.531 1.00 29.52 189 ILE B CA 1
ATOM 5135 C C . ILE C 1 156 ? -53.280 -22.756 22.022 1.00 30.98 189 ILE B C 1
ATOM 5136 O O . ILE C 1 156 ? -53.668 -22.923 23.188 1.00 32.83 189 ILE B O 1
ATOM 5141 N N . ILE C 1 157 ? -53.198 -23.738 21.132 1.00 28.70 190 ILE B N 1
ATOM 5142 C CA . ILE C 1 157 ? -53.369 -25.136 21.503 1.00 29.63 190 ILE B CA 1
ATOM 5143 C C . ILE C 1 157 ? -52.006 -25.799 21.344 1.00 31.60 190 ILE B C 1
ATOM 5144 O O . ILE C 1 157 ? -51.572 -26.079 20.215 1.00 32.23 190 ILE B O 1
ATOM 5149 N N . PRO C 1 158 ? -51.294 -26.033 22.434 1.00 30.80 191 PRO B N 1
ATOM 5150 C CA . PRO C 1 158 ? -50.002 -26.717 22.333 1.00 29.76 191 PRO B CA 1
ATOM 5151 C C . PRO C 1 158 ? -50.222 -28.203 22.093 1.00 31.48 191 PRO B C 1
ATOM 5152 O O . PRO C 1 158 ? -51.128 -28.814 22.670 1.00 33.18 191 PRO B O 1
ATOM 5156 N N . LEU C 1 159 ? -49.404 -28.776 21.207 1.00 28.79 192 LEU B N 1
ATOM 5157 C CA . LEU C 1 159 ? -49.500 -30.179 20.822 1.00 27.61 192 LEU B CA 1
ATOM 5158 C C . LEU C 1 159 ? -48.144 -30.827 20.968 1.00 28.77 192 LEU B C 1
ATOM 5159 O O . LEU C 1 159 ? -47.153 -30.255 20.527 1.00 29.08 192 LEU B O 1
ATOM 5164 N N . ILE C 1 160 ? -48.113 -32.032 21.532 1.00 28.11 193 ILE B N 1
ATOM 5165 C CA . ILE C 1 160 ? -46.889 -32.835 21.512 1.00 27.21 193 ILE B CA 1
ATOM 5166 C C . ILE C 1 160 ? -46.838 -33.527 20.152 1.00 29.83 193 ILE B C 1
ATOM 5167 O O . ILE C 1 160 ? -47.690 -34.364 19.838 1.00 31.07 193 ILE B O 1
ATOM 5172 N N . ALA C 1 161 ? -45.865 -33.146 19.329 1.00 28.40 194 ALA B N 1
ATOM 5173 C CA . ALA C 1 161 ? -45.757 -33.678 17.982 1.00 27.91 194 ALA B CA 1
ATOM 5174 C C . ALA C 1 161 ? -45.242 -35.105 18.011 1.00 30.43 194 ALA B C 1
ATOM 5175 O O . ALA C 1 161 ? -44.530 -35.501 18.934 1.00 29.10 194 ALA B O 1
ATOM 5177 N N . LYS C 1 162 ? -45.558 -35.858 16.953 1.00 30.17 195 LYS B N 1
ATOM 5178 C CA . LYS C 1 162 ? -44.977 -37.181 16.726 1.00 29.44 195 LYS B CA 1
ATOM 5179 C C . LYS C 1 162 ? -44.978 -38.003 18.017 1.00 31.73 195 LYS B C 1
ATOM 5180 O O . LYS C 1 162 ? -43.948 -38.478 18.502 1.00 29.64 195 LYS B O 1
ATOM 5186 N N . ALA C 1 163 ? -46.169 -38.141 18.589 1.00 31.56 196 ALA B N 1
ATOM 5187 C CA . ALA C 1 163 ? -46.266 -38.720 19.922 1.00 32.59 196 ALA B CA 1
ATOM 5188 C C . ALA C 1 163 ? -45.953 -40.209 19.952 1.00 35.62 196 ALA B C 1
ATOM 5189 O O . ALA C 1 163 ? -45.790 -40.766 21.049 1.00 36.77 196 ALA B O 1
ATOM 5191 N N . ASP C 1 164 ? -45.879 -40.867 18.790 1.00 35.71 197 ASP B N 1
ATOM 5192 C CA . ASP C 1 164 ? -45.375 -42.230 18.766 1.00 34.30 197 ASP B CA 1
ATOM 5193 C C . ASP C 1 164 ? -43.876 -42.291 19.067 1.00 32.79 197 ASP B C 1
ATOM 5194 O O . ASP C 1 164 ? -43.309 -43.391 19.089 1.00 36.72 197 ASP B O 1
ATOM 5199 N N . THR C 1 165 ? -43.243 -41.136 19.324 1.00 31.70 198 THR B N 1
ATOM 5200 C CA . THR C 1 165 ? -41.850 -41.049 19.790 1.00 30.76 198 THR B CA 1
ATOM 5201 C C . THR C 1 165 ? -41.713 -41.410 21.264 1.00 31.95 198 THR B C 1
ATOM 5202 O O . THR C 1 165 ? -40.600 -41.693 21.719 1.00 32.09 198 THR B O 1
ATOM 5206 N N . LEU C 1 166 ? -42.807 -41.376 22.016 1.00 31.92 199 LEU B N 1
ATOM 5207 C CA . LEU C 1 166 ? -42.792 -41.500 23.471 1.00 33.91 199 LEU B CA 1
ATOM 5208 C C . LEU C 1 166 ? -43.495 -42.780 23.906 1.00 36.30 199 LEU B C 1
ATOM 5209 O O . LEU C 1 166 ? -44.621 -43.054 23.470 1.00 35.98 199 LEU B O 1
ATOM 5214 N N . THR C 1 167 ? -42.863 -43.542 24.805 1.00 36.63 200 THR B N 1
ATOM 5215 C CA . THR C 1 167 ? -43.612 -44.590 25.482 1.00 34.56 200 THR B CA 1
ATOM 5216 C C . THR C 1 167 ? -44.715 -43.950 26.324 1.00 35.96 200 THR B C 1
ATOM 5217 O O . THR C 1 167 ? -44.658 -42.755 26.630 1.00 37.58 200 THR B O 1
ATOM 5221 N N . PRO C 1 168 ? -45.727 -44.730 26.715 1.00 38.09 201 PRO B N 1
ATOM 5222 C CA . PRO C 1 168 ? -46.814 -44.151 27.525 1.00 39.35 201 PRO B CA 1
ATOM 5223 C C . PRO C 1 168 ? -46.328 -43.472 28.793 1.00 41.21 201 PRO B C 1
ATOM 5224 O O . PRO C 1 168 ? -46.846 -42.405 29.148 1.00 40.14 201 PRO B O 1
ATOM 5228 N N . GLU C 1 169 ? -45.340 -44.057 29.484 1.00 42.60 202 GLU B N 1
ATOM 5229 C CA . GLU C 1 169 ? -44.815 -43.428 30.693 1.00 38.73 202 GLU B CA 1
ATOM 5230 C C . GLU C 1 169 ? -44.044 -42.150 30.365 1.00 38.37 202 GLU B C 1
ATOM 5231 O O . GLU C 1 169 ? -44.184 -41.139 31.061 1.00 37.21 202 GLU B O 1
ATOM 5233 N N . GLU C 1 170 ? -43.213 -42.176 29.319 1.00 37.27 203 GLU B N 1
ATOM 5234 C CA . GLU C 1 170 ? -42.485 -40.969 28.932 1.00 36.00 203 GLU B CA 1
ATOM 5235 C C . GLU C 1 170 ? -43.452 -39.855 28.545 1.00 36.16 203 GLU B C 1
ATOM 5236 O O . GLU C 1 170 ? -43.191 -38.673 28.807 1.00 35.35 203 GLU B O 1
ATOM 5242 N N . CYS C 1 171 ? -44.574 -40.213 27.913 1.00 34.63 204 CYS B N 1
ATOM 5243 C CA . CYS C 1 171 ? -45.525 -39.195 27.470 1.00 36.80 204 CYS B CA 1
ATOM 5244 C C . CYS C 1 171 ? -46.239 -38.558 28.657 1.00 38.08 204 CYS B C 1
ATOM 5245 O O . CYS C 1 171 ? -46.450 -37.338 28.682 1.00 36.78 204 CYS B O 1
ATOM 5248 N N . GLN C 1 172 ? -46.612 -39.366 29.650 1.00 37.55 205 GLN B N 1
ATOM 5249 C CA . GLN C 1 172 ? -47.249 -38.813 30.841 1.00 40.72 205 GLN B CA 1
ATOM 5250 C C . GLN C 1 172 ? -46.315 -37.841 31.555 1.00 39.37 205 GLN B C 1
ATOM 5251 O O . GLN C 1 172 ? -46.734 -36.755 31.978 1.00 37.99 205 GLN B O 1
ATOM 5257 N N . GLN C 1 173 ? -45.041 -38.217 31.706 1.00 39.23 206 GLN B N 1
ATOM 5258 C CA . GLN C 1 173 ? -44.095 -37.345 32.399 1.00 38.46 206 GLN B CA 1
ATOM 5259 C C . GLN C 1 173 ? -43.858 -36.063 31.612 1.00 37.25 206 GLN B C 1
ATOM 5260 O O . GLN C 1 173 ? -43.750 -34.977 32.197 1.00 36.33 206 GLN B O 1
ATOM 5266 N N . PHE C 1 174 ? -43.798 -36.170 30.279 1.00 34.47 207 PHE B N 1
ATOM 5267 C CA . PHE C 1 174 ? -43.566 -35.005 29.425 1.00 34.08 207 PHE B CA 1
ATOM 5268 C C . PHE C 1 174 ? -44.750 -34.046 29.499 1.00 33.30 207 PHE B C 1
ATOM 5269 O O . PHE C 1 174 ? -44.570 -32.828 29.651 1.00 32.66 207 PHE B O 1
ATOM 5277 N N . LYS C 1 175 ? -45.969 -34.583 29.425 1.00 32.59 208 LYS B N 1
ATOM 5278 C CA . LYS C 1 175 ? -47.164 -33.761 29.611 1.00 34.25 208 LYS B CA 1
ATOM 5279 C C . LYS C 1 175 ? -47.136 -33.037 30.951 1.00 35.83 208 LYS B C 1
ATOM 5280 O O . LYS C 1 175 ? -47.441 -31.842 31.032 1.00 36.33 208 LYS B O 1
ATOM 5286 N N . LYS C 1 176 ? -46.826 -33.763 32.028 1.00 34.97 209 LYS B N 1
ATOM 5287 C CA . LYS C 1 176 ? -46.830 -33.142 33.345 1.00 38.76 209 LYS B CA 1
ATOM 5288 C C . LYS C 1 176 ? -45.788 -32.036 33.424 1.00 39.75 209 LYS B C 1
ATOM 5289 O O . LYS C 1 176 ? -46.057 -30.959 33.970 1.00 37.93 209 LYS B O 1
ATOM 5291 N N . GLN C 1 177 ? -44.599 -32.280 32.863 1.00 38.37 210 GLN B N 1
ATOM 5292 C CA . GLN C 1 177 ? -43.543 -31.275 32.894 1.00 37.55 210 GLN B CA 1
ATOM 5293 C C . GLN C 1 177 ? -43.928 -30.044 32.088 1.00 35.46 210 GLN B C 1
ATOM 5294 O O . GLN C 1 177 ? -43.649 -28.918 32.509 1.00 35.91 210 GLN B O 1
ATOM 5300 N N . ILE C 1 178 ? -44.557 -30.237 30.923 1.00 34.68 211 ILE B N 1
ATOM 5301 C CA . ILE C 1 178 ? -44.936 -29.102 30.084 1.00 35.27 211 ILE B CA 1
ATOM 5302 C C . ILE C 1 178 ? -45.972 -28.231 30.787 1.00 37.27 211 ILE B C 1
ATOM 5303 O O . ILE C 1 178 ? -45.874 -26.996 30.780 1.00 35.44 211 ILE B O 1
ATOM 5308 N N . MET C 1 179 ? -46.980 -28.855 31.402 1.00 37.64 212 MET B N 1
ATOM 5309 C CA . MET C 1 179 ? -48.015 -28.078 32.081 1.00 41.61 212 MET B CA 1
ATOM 5310 C C . MET C 1 179 ? -47.449 -27.360 33.300 1.00 41.57 212 MET B C 1
ATOM 5311 O O . MET C 1 179 ? -47.838 -26.226 33.597 1.00 41.17 212 MET B O 1
ATOM 5316 N N . LYS C 1 180 ? -46.496 -27.987 33.992 1.00 40.89 213 LYS B N 1
ATOM 5317 C CA . LYS C 1 180 ? -45.791 -27.309 35.076 1.00 41.56 213 LYS B CA 1
ATOM 5318 C C . LYS C 1 180 ? -45.057 -26.065 34.574 1.00 38.92 213 LYS B C 1
ATOM 5319 O O . LYS C 1 180 ? -45.084 -25.012 35.225 1.00 39.60 213 LYS B O 1
ATOM 5325 N N . GLU C 1 181 ? -44.406 -26.161 33.412 1.00 38.08 214 GLU B N 1
ATOM 5326 C CA . GLU C 1 181 ? -43.676 -25.012 32.883 1.00 39.00 214 GLU B CA 1
ATOM 5327 C C . GLU C 1 181 ? -44.628 -23.932 32.387 1.00 37.37 214 GLU B C 1
ATOM 5328 O O . GLU C 1 181 ? -44.371 -22.738 32.575 1.00 38.93 214 GLU B O 1
ATOM 5334 N N . ILE C 1 182 ? -45.733 -24.335 31.758 1.00 33.58 215 ILE B N 1
ATOM 5335 C CA . ILE C 1 182 ? -46.756 -23.375 31.341 1.00 34.84 215 ILE B CA 1
ATOM 5336 C C . ILE C 1 182 ? -47.258 -22.581 32.540 1.00 38.69 215 ILE B C 1
ATOM 5337 O O . ILE C 1 182 ? -47.400 -21.351 32.478 1.00 41.17 215 ILE B O 1
ATOM 5342 N N . GLN C 1 183 ? -47.502 -23.262 33.663 1.00 39.44 216 GLN B N 1
ATOM 5343 C CA . GLN C 1 183 ? -47.934 -22.545 34.859 1.00 42.94 216 GLN B CA 1
ATOM 5344 C C . GLN C 1 183 ? -46.817 -21.658 35.396 1.00 46.05 216 GLN B C 1
ATOM 5345 O O . GLN C 1 183 ? -47.055 -20.496 35.749 1.00 45.22 216 GLN B O 1
ATOM 5347 N N . GLU C 1 184 ? -45.589 -22.186 35.439 1.00 46.79 217 GLU B N 1
ATOM 5348 C CA . GLU C 1 184 ? -44.450 -21.416 35.930 1.00 47.47 217 GLU B CA 1
ATOM 5349 C C . GLU C 1 184 ? -44.294 -20.101 35.176 1.00 40.26 217 GLU B C 1
ATOM 5350 O O . GLU C 1 184 ? -44.080 -19.052 35.791 1.00 42.13 217 GLU B O 1
ATOM 5356 N N . HIS C 1 185 ? -44.440 -20.125 33.853 1.00 39.03 218 HIS B N 1
ATOM 5357 C CA . HIS C 1 185 ? -44.252 -18.935 33.036 1.00 43.06 218 HIS B CA 1
ATOM 5358 C C . HIS C 1 185 ? -45.536 -18.142 32.807 1.00 44.10 218 HIS B C 1
ATOM 5359 O O . HIS C 1 185 ? -45.527 -17.206 32.003 1.00 43.06 218 HIS B O 1
ATOM 5366 N N . LYS C 1 186 ? -46.620 -18.485 33.501 1.00 45.29 219 LYS B N 1
ATOM 5367 C CA . LYS C 1 186 ? -47.881 -17.736 33.425 1.00 46.88 219 LYS B CA 1
ATOM 5368 C C . LYS C 1 186 ? -48.386 -17.629 31.984 1.00 45.06 219 LYS B C 1
ATOM 5369 O O . LYS C 1 186 ? -48.905 -16.594 31.556 1.00 46.92 219 LYS B O 1
ATOM 5375 N N . ILE C 1 187 ? -48.269 -18.724 31.246 1.00 38.19 220 ILE B N 1
ATOM 5376 C CA . ILE C 1 187 ? -48.754 -18.812 29.875 1.00 35.80 220 ILE B CA 1
ATOM 5377 C C . ILE C 1 187 ? -50.223 -19.229 29.907 1.00 36.29 220 ILE B C 1
ATOM 5378 O O . ILE C 1 187 ? -50.595 -20.172 30.617 1.00 36.63 220 ILE B O 1
ATOM 5383 N N . LYS C 1 188 ? -51.059 -18.518 29.165 1.00 37.70 221 LYS B N 1
ATOM 5384 C CA . LYS C 1 188 ? -52.499 -18.773 29.142 1.00 37.56 221 LYS B CA 1
ATOM 5385 C C . LYS C 1 188 ? -52.843 -19.448 27.818 1.00 39.05 221 LYS B C 1
ATOM 5386 O O . LYS C 1 188 ? -53.029 -18.773 26.804 1.00 42.07 221 LYS B O 1
ATOM 5392 N N . ILE C 1 189 ? -52.915 -20.779 27.826 1.00 37.18 222 ILE B N 1
ATOM 5393 C CA . ILE C 1 189 ? -53.299 -21.518 26.631 1.00 35.77 222 ILE B CA 1
ATOM 5394 C C . ILE C 1 189 ? -54.814 -21.602 26.566 1.00 38.76 222 ILE B C 1
ATOM 5395 O O . ILE C 1 189 ? -55.519 -21.298 27.543 1.00 39.38 222 ILE B O 1
ATOM 5400 N N . TYR C 1 190 ? -55.334 -22.012 25.416 1.00 37.82 223 TYR B N 1
ATOM 5401 C CA . TYR C 1 190 ? -56.784 -22.090 25.269 1.00 43.08 223 TYR B CA 1
ATOM 5402 C C . TYR C 1 190 ? -57.359 -23.139 26.214 1.00 54.26 223 TYR B C 1
ATOM 5403 O O . TYR C 1 190 ? -56.870 -24.270 26.277 1.00 57.95 223 TYR B O 1
ATOM 5412 N N . GLU C 1 191 ? -58.416 -22.753 26.938 1.00 63.74 224 GLU B N 1
ATOM 5413 C CA . GLU C 1 191 ? -58.886 -23.541 28.075 1.00 71.18 224 GLU B CA 1
ATOM 5414 C C . GLU C 1 191 ? -59.439 -24.898 27.646 1.00 76.77 224 GLU B C 1
ATOM 5415 O O . GLU C 1 191 ? -59.130 -25.921 28.273 1.00 77.37 224 GLU B O 1
ATOM 5417 N N . PHE C 1 192 ? -60.259 -24.923 26.584 1.00 77.21 225 PHE B N 1
ATOM 5418 C CA . PHE C 1 192 ? -60.957 -26.103 26.079 1.00 77.09 225 PHE B CA 1
ATOM 5419 C C . PHE C 1 192 ? -62.011 -26.525 27.096 1.00 81.31 225 PHE B C 1
ATOM 5420 O O . PHE C 1 192 ? -61.875 -27.578 27.734 1.00 81.24 225 PHE B O 1
ATOM 5422 N N . PRO C 1 193 ? -63.084 -25.733 27.268 1.00 86.06 226 PRO B N 1
ATOM 5423 C CA . PRO C 1 193 ? -64.124 -25.961 28.278 1.00 90.72 226 PRO B CA 1
ATOM 5424 C C . PRO C 1 193 ? -65.016 -27.162 27.968 1.00 93.44 226 PRO B C 1
ATOM 5425 O O . PRO C 1 193 ? -65.362 -27.367 26.803 1.00 92.63 226 PRO B O 1
ATOM 5429 N N . LYS C 1 205 ? -63.572 -32.637 32.214 1.00 90.22 238 LYS B N 1
ATOM 5430 C CA . LYS C 1 205 ? -62.383 -32.671 33.058 1.00 89.64 238 LYS B CA 1
ATOM 5431 C C . LYS C 1 205 ? -61.422 -33.765 32.597 1.00 89.67 238 LYS B C 1
ATOM 5432 O O . LYS C 1 205 ? -60.211 -33.675 32.815 1.00 86.62 238 LYS B O 1
ATOM 5434 N N . LYS C 1 206 ? -61.975 -34.800 31.958 1.00 92.38 239 LYS B N 1
ATOM 5435 C CA . LYS C 1 206 ? -61.144 -35.880 31.438 1.00 91.78 239 LYS B CA 1
ATOM 5436 C C . LYS C 1 206 ? -60.265 -35.404 30.291 1.00 89.21 239 LYS B C 1
ATOM 5437 O O . LYS C 1 206 ? -59.198 -35.980 30.049 1.00 88.57 239 LYS B O 1
ATOM 5439 N N . ILE C 1 207 ? -60.687 -34.359 29.583 1.00 87.58 240 ILE B N 1
ATOM 5440 C CA . ILE C 1 207 ? -59.884 -33.818 28.492 1.00 83.45 240 ILE B CA 1
ATOM 5441 C C . ILE C 1 207 ? -58.951 -32.706 28.972 1.00 81.92 240 ILE B C 1
ATOM 5442 O O . ILE C 1 207 ? -57.837 -32.568 28.455 1.00 79.33 240 ILE B O 1
ATOM 5447 N N . LYS C 1 208 ? -59.367 -31.924 29.971 1.00 83.06 241 LYS B N 1
ATOM 5448 C CA . LYS C 1 208 ? -58.465 -30.951 30.573 1.00 80.16 241 LYS B CA 1
ATOM 5449 C C . LYS C 1 208 ? -57.319 -31.619 31.320 1.00 80.20 241 LYS B C 1
ATOM 5450 O O . LYS C 1 208 ? -56.319 -30.956 31.617 1.00 79.54 241 LYS B O 1
ATOM 5452 N N . ASP C 1 209 ? -57.440 -32.912 31.627 1.00 81.12 242 ASP B N 1
ATOM 5453 C CA . ASP C 1 209 ? -56.377 -33.643 32.305 1.00 79.74 242 ASP B CA 1
ATOM 5454 C C . ASP C 1 209 ? -55.377 -34.269 31.344 1.00 74.40 242 ASP B C 1
ATOM 5455 O O . ASP C 1 209 ? -54.282 -34.643 31.774 1.00 75.99 242 ASP B O 1
ATOM 5457 N N . ARG C 1 210 ? -55.720 -34.388 30.061 1.00 68.26 243 ARG B N 1
ATO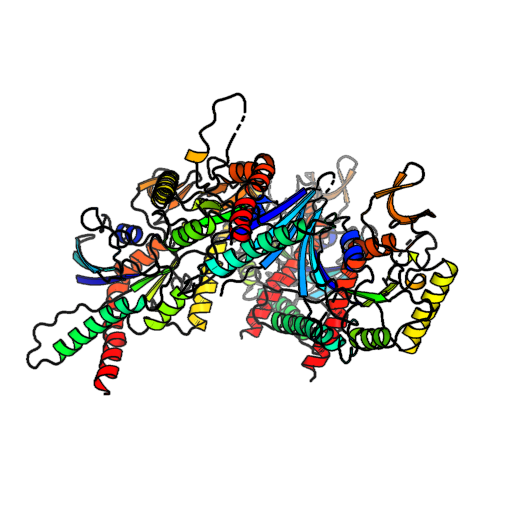M 5458 C CA . ARG C 1 210 ? -54.848 -34.989 29.063 1.00 64.36 243 ARG B CA 1
ATOM 5459 C C . ARG C 1 210 ? -53.950 -33.974 28.358 1.00 53.99 243 ARG B C 1
ATOM 5460 O O . ARG C 1 210 ? -53.468 -34.260 27.258 1.00 52.06 243 ARG B O 1
ATOM 5468 N N . LEU C 1 211 ? -53.715 -32.807 28.951 1.00 49.56 244 LEU B N 1
ATOM 5469 C CA . LEU C 1 211 ? -53.017 -31.732 28.245 1.00 46.49 244 LEU B CA 1
ATOM 5470 C C . LEU C 1 211 ? -51.509 -31.746 28.488 1.00 42.48 244 LEU B C 1
ATOM 5471 O O . LEU C 1 211 ? -51.057 -32.088 29.579 1.00 45.28 244 LEU B O 1
ATOM 5476 N N . PRO C 1 212 ? -50.716 -31.379 27.462 1.00 39.49 245 PRO B N 1
ATOM 5477 C CA . PRO C 1 212 ? -51.146 -31.029 26.107 1.00 37.60 245 PRO B CA 1
ATOM 5478 C C . PRO C 1 212 ? -51.517 -32.277 25.340 1.00 35.31 245 PRO B C 1
ATOM 5479 O O . PRO C 1 212 ? -50.957 -33.336 25.641 1.00 38.57 245 PRO B O 1
ATOM 5483 N N . LEU C 1 213 ? -52.432 -32.159 24.386 1.00 34.35 246 LEU B N 1
ATOM 5484 C CA . LEU C 1 213 ? -52.742 -33.280 23.512 1.00 35.38 246 LEU B CA 1
ATOM 5485 C C . LEU C 1 213 ? -51.488 -33.748 22.781 1.00 35.60 246 LEU B C 1
ATOM 5486 O O . LEU C 1 213 ? -50.695 -32.938 22.299 1.00 36.93 246 LEU B O 1
ATOM 5491 N N . ALA C 1 214 ? -51.316 -35.060 22.702 1.00 34.63 247 ALA B N 1
ATOM 5492 C CA . ALA C 1 214 ? -50.169 -35.675 22.038 1.00 33.38 247 ALA B CA 1
ATOM 5493 C C . ALA C 1 214 ? -50.686 -36.349 20.774 1.00 40.39 247 ALA B C 1
ATOM 5494 O O . ALA C 1 214 ? -51.600 -37.178 20.844 1.00 43.48 247 ALA B O 1
ATOM 5496 N N . VAL C 1 215 ? -50.159 -35.958 19.617 1.00 32.92 248 VAL B N 1
ATOM 5497 C CA . VAL C 1 215 ? -50.809 -36.334 18.365 1.00 33.91 248 VAL B CA 1
ATOM 5498 C C . VAL C 1 215 ? -49.876 -37.182 17.517 1.00 34.17 248 VAL B C 1
ATOM 5499 O O . VAL C 1 215 ? -48.650 -37.076 17.601 1.00 33.01 248 VAL B O 1
ATOM 5503 N N . VAL C 1 216 ? -50.488 -38.056 16.719 1.00 30.31 249 VAL B N 1
ATOM 5504 C CA . VAL C 1 216 ? -49.835 -38.788 15.641 1.00 29.65 249 VAL B CA 1
ATOM 5505 C C . VAL C 1 216 ? -50.626 -38.481 14.380 1.00 35.37 249 VAL B C 1
ATOM 5506 O O . VAL C 1 216 ? -51.858 -38.416 14.422 1.00 33.82 249 VAL B O 1
ATOM 5510 N N . GLY C 1 217 ? -49.932 -38.278 13.264 1.00 29.49 250 GLY B N 1
ATOM 5511 C CA . GLY C 1 217 ? -50.586 -37.996 11.998 1.00 32.39 250 GLY B CA 1
ATOM 5512 C C . GLY C 1 217 ? -50.209 -39.023 10.949 1.00 35.28 250 GLY B C 1
ATOM 5513 O O . GLY C 1 217 ? -49.103 -39.565 10.961 1.00 35.49 250 GLY B O 1
ATOM 5514 N N . SER C 1 218 ? -51.142 -39.295 10.037 1.00 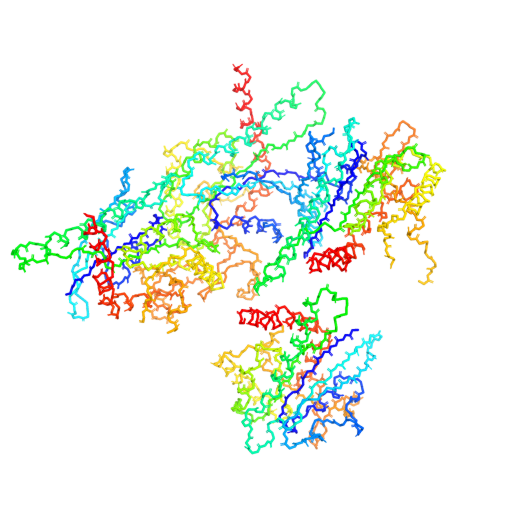37.29 251 SER B N 1
ATOM 5515 C CA . SER C 1 218 ? -50.833 -40.183 8.924 1.00 41.15 251 SER B CA 1
ATOM 5516 C C . SER C 1 218 ? -51.942 -40.149 7.884 1.00 50.18 251 SER B C 1
ATOM 5517 O O . SER C 1 218 ? -53.123 -40.142 8.228 1.00 48.87 251 SER B O 1
ATOM 5520 N N . ASN C 1 219 ? -51.538 -40.158 6.617 1.00 56.57 252 ASN B N 1
ATOM 5521 C CA . ASN C 1 219 ? -52.419 -40.399 5.488 1.00 67.23 252 ASN B CA 1
ATOM 5522 C C . ASN C 1 219 ? -52.492 -41.863 5.089 1.00 65.57 252 ASN B C 1
ATOM 5523 O O . ASN C 1 219 ? -53.327 -42.218 4.254 1.00 69.69 252 ASN B O 1
ATOM 5528 N N . THR C 1 220 ? -51.636 -42.711 5.649 1.00 59.77 253 THR B N 1
ATOM 5529 C CA . THR C 1 220 ? -51.509 -44.087 5.198 1.00 59.55 253 THR B CA 1
ATOM 5530 C C . THR C 1 220 ? -52.572 -44.962 5.839 1.00 59.30 253 THR B C 1
ATOM 5531 O O . THR C 1 220 ? -52.770 -44.922 7.057 1.00 57.40 253 THR B O 1
ATOM 5535 N N . ILE C 1 221 ? -53.232 -45.772 5.020 1.00 61.05 254 ILE B N 1
ATOM 5536 C CA . ILE C 1 221 ? -54.205 -46.751 5.484 1.00 62.52 254 ILE B CA 1
ATOM 5537 C C . ILE C 1 221 ? -53.511 -48.101 5.571 1.00 62.23 254 ILE B C 1
ATOM 5538 O O . ILE C 1 221 ? -52.840 -48.523 4.622 1.00 65.91 254 ILE B O 1
ATOM 5543 N N . ILE C 1 222 ? -53.670 -48.780 6.701 1.00 60.92 255 ILE B N 1
ATOM 5544 C CA . ILE C 1 222 ? -53.018 -50.057 6.962 1.00 61.06 255 ILE B CA 1
ATOM 5545 C C . ILE C 1 222 ? -54.058 -51.034 7.491 1.00 63.77 255 ILE B C 1
ATOM 5546 O O . ILE C 1 222 ? -54.961 -50.646 8.240 1.00 62.93 255 ILE B O 1
ATOM 5551 N N . GLU C 1 223 ? -53.938 -52.301 7.106 1.00 69.78 256 GLU B N 1
ATOM 5552 C CA . GLU C 1 223 ? -54.820 -53.341 7.623 1.00 78.63 256 GLU B CA 1
ATOM 5553 C C . GLU C 1 223 ? -54.237 -53.879 8.927 1.00 81.36 256 GLU B C 1
ATOM 5554 O O . GLU C 1 223 ? -53.106 -54.377 8.947 1.00 84.59 256 GLU B O 1
ATOM 5556 N N . VAL C 1 224 ? -54.998 -53.762 10.016 1.00 81.44 257 VAL B N 1
ATOM 5557 C CA . VAL C 1 224 ? -54.600 -54.269 11.328 1.00 79.74 257 VAL B CA 1
ATOM 5558 C C . VAL C 1 224 ? -55.735 -55.131 11.858 1.00 89.00 257 VAL B C 1
ATOM 5559 O O . VAL C 1 224 ? -56.825 -54.618 12.145 1.00 91.49 257 VAL B O 1
ATOM 5563 N N . ASN C 1 225 ? -55.478 -56.431 12.006 1.00 94.73 258 ASN B N 1
ATOM 5564 C CA . ASN C 1 225 ? -56.476 -57.384 12.493 1.00 102.19 258 ASN B CA 1
ATOM 5565 C C . ASN C 1 225 ? -57.774 -57.277 11.699 1.00 103.24 258 ASN B C 1
ATOM 5566 O O . ASN C 1 225 ? -58.871 -57.236 12.259 1.00 106.56 258 ASN B O 1
ATOM 5571 N N . GLY C 1 226 ? -57.642 -57.206 10.375 1.00 101.64 259 GLY B N 1
ATOM 5572 C CA . GLY C 1 226 ? -58.774 -57.247 9.478 1.00 105.67 259 GLY B CA 1
ATOM 5573 C C . GLY C 1 226 ? -59.388 -55.905 9.133 1.00 102.81 259 GLY B C 1
ATOM 5574 O O . GLY C 1 226 ? -60.112 -55.813 8.134 1.00 105.14 259 GLY B O 1
ATOM 5575 N N . LYS C 1 227 ? -59.124 -54.864 9.920 1.00 96.49 260 LYS B N 1
ATOM 5576 C CA . LYS C 1 227 ? -59.734 -53.557 9.720 1.00 93.82 260 LYS B CA 1
ATOM 5577 C C . LYS C 1 227 ? -58.703 -52.572 9.191 1.00 86.85 260 LYS B C 1
ATOM 5578 O O . LYS C 1 227 ? -57.553 -52.553 9.645 1.00 83.87 260 LYS B O 1
ATOM 5580 N N . ARG C 1 228 ? -59.122 -51.744 8.238 1.00 84.34 261 ARG B N 1
ATOM 5581 C CA . ARG C 1 228 ? -58.235 -50.743 7.660 1.00 78.30 261 ARG B CA 1
ATOM 5582 C C . ARG C 1 228 ? -58.219 -49.501 8.546 1.00 71.91 261 ARG B C 1
ATOM 5583 O O . ARG C 1 228 ? -59.255 -48.855 8.736 1.00 72.37 261 ARG B O 1
ATOM 5591 N N . VAL C 1 229 ? -57.048 -49.163 9.089 1.00 65.20 262 VAL B N 1
ATOM 5592 C CA . VAL C 1 229 ? -56.921 -48.033 10.000 1.00 61.52 262 VAL B CA 1
ATOM 5593 C C . VAL C 1 229 ? -55.827 -47.095 9.513 1.00 56.71 262 VAL B C 1
ATOM 5594 O O . VAL C 1 229 ? -54.828 -47.516 8.918 1.00 54.15 262 VAL B O 1
ATOM 5598 N N . ARG C 1 230 ? -56.020 -45.806 9.774 1.00 56.01 263 ARG B N 1
ATOM 5599 C CA . ARG C 1 230 ? -54.973 -44.835 9.512 1.00 52.43 263 ARG B CA 1
ATOM 5600 C C . ARG C 1 230 ? -53.869 -44.992 10.549 1.00 46.67 263 ARG B C 1
ATOM 5601 O O . ARG C 1 230 ? -54.138 -45.043 11.754 1.00 44.27 263 ARG B O 1
ATOM 5609 N N . GLY C 1 231 ? -52.628 -45.077 10.088 1.00 41.33 264 GLY B N 1
ATOM 5610 C CA . GLY C 1 231 ? -51.572 -45.324 11.048 1.00 38.08 264 GLY B CA 1
ATOM 5611 C C . GLY C 1 231 ? -50.196 -45.239 10.430 1.00 37.92 264 GLY B C 1
ATOM 5612 O O . GLY C 1 231 ? -50.032 -44.962 9.238 1.00 36.93 264 GLY B O 1
ATOM 5613 N N . ARG C 1 232 ? -49.201 -45.477 11.281 1.00 37.18 265 ARG B N 1
ATOM 5614 C CA . ARG C 1 232 ? -47.795 -45.492 10.892 1.00 34.31 265 ARG B CA 1
ATOM 5615 C C . ARG C 1 232 ? -47.257 -46.898 11.112 1.00 32.86 265 ARG B C 1
ATOM 5616 O O . ARG C 1 232 ? -47.294 -47.412 12.235 1.00 37.34 265 ARG B O 1
ATOM 5624 N N . GLN C 1 233 ? -46.742 -47.512 10.053 1.00 34.62 266 GLN B N 1
ATOM 5625 C CA . GLN C 1 233 ? -46.316 -48.907 10.082 1.00 38.20 266 GLN B CA 1
ATOM 5626 C C . GLN C 1 233 ? -44.814 -49.009 10.339 1.00 38.11 266 GLN B C 1
ATOM 5627 O O . GLN C 1 233 ? -44.011 -48.584 9.504 1.00 37.93 266 GLN B O 1
ATOM 5633 N N . TYR C 1 234 ? -44.447 -49.608 11.466 1.00 38.50 267 TYR B N 1
ATOM 5634 C CA . TYR C 1 234 ? -43.077 -49.968 11.791 1.00 40.39 267 TYR B CA 1
ATOM 5635 C C . TYR C 1 234 ? -42.905 -51.477 11.730 1.00 45.98 267 TYR B C 1
ATOM 5636 O O . TYR C 1 234 ? -43.889 -52.221 11.764 1.00 44.48 267 TYR B O 1
ATOM 5645 N N . PRO C 1 235 ? -41.664 -51.971 11.646 1.00 40.93 268 PRO B N 1
ATOM 5646 C CA . PRO C 1 235 ? -41.456 -53.429 11.712 1.00 42.77 268 PRO B CA 1
ATOM 5647 C C . PRO C 1 235 ? -42.117 -54.096 12.907 1.00 41.82 268 PRO B C 1
ATOM 5648 O O . PRO C 1 235 ? -42.525 -55.259 12.805 1.00 44.29 268 PRO B O 1
ATOM 5652 N N . TRP C 1 236 ? -42.259 -53.395 14.029 1.00 39.80 269 TRP B N 1
ATOM 5653 C CA . TRP C 1 236 ? -42.766 -53.999 15.255 1.00 43.76 269 TRP B CA 1
ATOM 5654 C C . TRP C 1 236 ? -44.242 -53.711 15.530 1.00 45.29 269 TRP B C 1
ATOM 5655 O O . TRP C 1 236 ? -44.762 -54.178 16.548 1.00 45.79 269 TRP B O 1
ATOM 5666 N N . GLY C 1 237 ? -44.928 -52.967 14.678 1.00 43.16 270 GLY B N 1
ATOM 5667 C CA . GLY C 1 237 ? -46.336 -52.699 14.910 1.00 43.61 270 GLY B CA 1
ATOM 5668 C C . GLY C 1 237 ? -46.765 -51.385 14.287 1.00 42.49 270 GLY B C 1
ATOM 5669 O O . GLY C 1 237 ? -45.973 -50.650 13.709 1.00 37.96 270 GLY B O 1
ATOM 5670 N N . VAL C 1 238 ? -48.059 -51.105 14.424 1.00 42.90 271 VAL B N 1
ATOM 5671 C CA . VAL C 1 238 ? -48.695 -49.952 13.791 1.00 42.64 271 VAL B CA 1
ATOM 5672 C C . VAL C 1 238 ? -49.165 -48.986 14.873 1.00 43.13 271 VAL B C 1
ATOM 5673 O O . VAL C 1 238 ? -50.003 -49.344 15.713 1.00 42.58 271 VAL B O 1
ATOM 5677 N N . ALA C 1 239 ? -48.667 -47.752 14.826 1.00 39.81 272 ALA B N 1
ATOM 5678 C CA . ALA C 1 239 ? -49.224 -46.681 15.645 1.00 39.53 272 ALA B CA 1
ATOM 5679 C C . ALA C 1 239 ? -50.485 -46.162 14.958 1.00 38.62 272 ALA B C 1
ATOM 5680 O O . ALA C 1 239 ? -50.413 -45.684 13.822 1.00 40.65 272 ALA B O 1
ATOM 5682 N N . GLU C 1 240 ? -51.624 -46.243 15.641 1.00 39.68 273 GLU B N 1
ATOM 5683 C CA . GLU C 1 240 ? -52.930 -45.990 15.037 1.00 43.81 273 GLU B CA 1
ATOM 5684 C C . GLU C 1 240 ? -53.405 -44.581 15.377 1.00 44.99 273 GLU B C 1
ATOM 5685 O O . GLU C 1 240 ? -53.598 -44.249 16.552 1.00 44.92 273 GLU B O 1
ATOM 5691 N N . VAL C 1 241 ? -53.624 -43.769 14.341 1.00 44.18 274 VAL B N 1
ATOM 5692 C CA . VAL C 1 241 ? -53.910 -42.348 14.536 1.00 40.80 274 VAL B CA 1
ATOM 5693 C C . VAL C 1 241 ? -55.245 -42.150 15.260 1.00 41.53 274 VAL B C 1
ATOM 5694 O O . VAL C 1 241 ? -55.356 -41.331 16.180 1.00 41.55 274 VAL B O 1
ATOM 5698 N N . GLU C 1 242 ? -56.268 -42.903 14.881 1.00 39.94 275 GLU B N 1
ATOM 5699 C CA . GLU C 1 242 ? -57.584 -42.688 15.469 1.00 44.58 275 GLU B CA 1
ATOM 5700 C C . GLU C 1 242 ? -57.823 -43.522 16.724 1.00 46.09 275 GLU B C 1
ATOM 5701 O O . GLU C 1 242 ? -58.929 -43.498 17.264 1.00 49.84 275 GLU B O 1
ATOM 5707 N N . ASN C 1 243 ? -56.804 -44.218 17.225 1.00 46.50 276 ASN B N 1
ATOM 5708 C CA . ASN C 1 243 ? -56.942 -45.067 18.404 1.00 50.11 276 ASN B CA 1
ATOM 5709 C C . ASN C 1 243 ? -56.626 -44.220 19.635 1.00 50.42 276 ASN B C 1
ATOM 5710 O O . ASN C 1 243 ? -55.475 -43.826 19.841 1.00 47.75 276 ASN B O 1
ATOM 5715 N N . GLY C 1 244 ? -57.651 -43.933 20.446 1.00 50.79 277 GLY B N 1
ATOM 5716 C CA . GLY C 1 244 ? -57.473 -43.112 21.639 1.00 49.85 277 GLY B CA 1
ATOM 5717 C C . GLY C 1 244 ? -56.455 -43.644 22.631 1.00 52.77 277 GLY B C 1
ATOM 5718 O O . GLY C 1 244 ? -55.933 -42.874 23.447 1.00 51.34 277 GLY B O 1
ATOM 5719 N N . GLU C 1 245 ? -56.156 -44.941 22.583 1.00 54.48 278 GLU B N 1
ATOM 5720 C CA . GLU C 1 245 ? -55.127 -45.513 23.438 1.00 55.72 278 GLU B CA 1
ATOM 5721 C C . GLU C 1 245 ? -53.723 -45.317 22.893 1.00 51.07 278 GLU B C 1
ATOM 5722 O O . GLU C 1 245 ? -52.757 -45.594 23.610 1.00 51.73 278 GLU B O 1
ATOM 5728 N N . HIS C 1 246 ? -53.587 -44.865 21.649 1.00 44.81 279 HIS B N 1
ATOM 5729 C CA . HIS C 1 246 ? -52.284 -44.618 21.047 1.00 42.91 279 HIS B CA 1
ATOM 5730 C C . HIS C 1 246 ? -51.906 -43.147 21.054 1.00 41.28 279 HIS B C 1
ATOM 5731 O O . HIS C 1 246 ? -50.728 -42.824 21.221 1.00 38.35 279 HIS B O 1
ATOM 5738 N N . CYS C 1 247 ? -52.874 -42.249 20.877 1.00 40.88 280 CYS B N 1
ATOM 5739 C CA . CYS C 1 247 ? -52.595 -40.818 20.835 1.00 38.36 280 CYS B CA 1
ATOM 5740 C C . CYS C 1 247 ? -53.909 -40.055 20.975 1.00 37.27 280 CYS B C 1
ATOM 5741 O O . CYS C 1 247 ? -54.998 -40.642 20.989 1.00 38.50 280 CYS B O 1
ATOM 5744 N N . ASP C 1 248 ? -53.797 -38.727 21.034 1.00 36.81 281 ASP B N 1
ATOM 5745 C CA . ASP C 1 248 ? -54.928 -37.845 21.291 1.00 38.50 281 ASP B CA 1
ATOM 5746 C C . ASP C 1 248 ? -55.514 -37.222 20.023 1.00 37.22 281 ASP B C 1
ATOM 5747 O O . ASP C 1 248 ? -56.300 -36.280 20.129 1.00 38.12 281 ASP B O 1
ATOM 5752 N N . PHE C 1 249 ? -55.134 -37.708 18.835 1.00 37.09 282 PHE B N 1
ATOM 5753 C CA . PHE C 1 249 ? -55.626 -37.140 17.581 1.00 37.54 282 PHE B CA 1
ATOM 5754 C C . PHE C 1 249 ? -57.155 -37.042 17.542 1.00 37.30 282 PHE B C 1
ATOM 5755 O O . PHE C 1 249 ? -57.703 -36.012 17.135 1.00 39.64 282 PHE B O 1
ATOM 5763 N N . THR C 1 250 ? -57.868 -38.104 17.949 1.00 35.87 283 THR B N 1
ATOM 5764 C CA . THR C 1 250 ? -59.330 -38.087 17.827 1.00 39.37 283 THR B CA 1
ATOM 5765 C C . THR C 1 250 ? -59.943 -36.995 18.695 1.00 42.21 283 THR B C 1
ATOM 5766 O O . THR C 1 250 ? -60.876 -36.308 18.271 1.00 45.08 283 THR B O 1
ATOM 5770 N N . ILE C 1 251 ? -59.419 -36.814 19.908 1.00 43.72 284 ILE B N 1
ATOM 5771 C CA . ILE C 1 251 ? -59.840 -35.699 20.755 1.00 45.69 284 ILE B CA 1
ATOM 5772 C C . ILE C 1 251 ? -59.617 -34.370 20.043 1.00 40.97 284 ILE B C 1
ATOM 5773 O O . ILE C 1 251 ? -60.521 -33.530 19.967 1.00 40.57 284 ILE B O 1
ATOM 5778 N N . LEU C 1 252 ? -58.391 -34.138 19.548 1.00 38.54 285 LEU B N 1
ATOM 5779 C CA . LEU C 1 252 ? -58.108 -32.881 18.858 1.00 37.84 285 LEU B CA 1
ATOM 5780 C C . LEU C 1 252 ? -59.052 -32.686 17.678 1.00 39.43 285 LEU B C 1
ATOM 5781 O O . LEU C 1 252 ? -59.665 -31.623 17.524 1.00 40.98 285 LEU B O 1
ATOM 5786 N N . ARG C 1 253 ? -59.200 -33.720 16.849 1.00 39.47 286 ARG B N 1
ATOM 5787 C CA . ARG C 1 253 ? -60.036 -33.627 15.656 1.00 42.28 286 ARG B CA 1
ATOM 5788 C C . ARG C 1 253 ? -61.486 -33.304 16.014 1.00 45.15 286 ARG B C 1
ATOM 5789 O O . ARG C 1 253 ? -62.102 -32.403 15.428 1.00 44.13 286 ARG B O 1
ATOM 5797 N N . ASN C 1 254 ? -62.055 -34.040 16.967 1.00 43.19 287 ASN B N 1
ATOM 5798 C CA . ASN C 1 254 ? -63.443 -33.789 17.343 1.00 48.24 287 ASN B CA 1
ATOM 5799 C C . ASN C 1 254 ? -63.615 -32.395 17.930 1.00 49.49 287 ASN B C 1
ATOM 5800 O O . ASN C 1 254 ? -64.603 -31.708 17.641 1.00 47.80 287 ASN B O 1
ATOM 5805 N N . MET C 1 255 ? -62.662 -31.950 18.745 1.00 50.81 288 MET B N 1
ATOM 5806 C CA . MET C 1 255 ? -62.844 -30.677 19.430 1.00 53.36 288 MET B CA 1
ATOM 5807 C C . MET C 1 255 ? -62.605 -29.509 18.489 1.00 49.29 288 MET B C 1
ATOM 5808 O O . MET C 1 255 ? -63.328 -28.508 18.527 1.00 47.65 288 MET B O 1
ATOM 5810 N N . LEU C 1 256 ? -61.597 -29.624 17.636 1.00 51.27 289 LEU B N 1
ATOM 5811 C CA . LEU C 1 256 ? -61.205 -28.501 16.798 1.00 50.59 289 LEU B CA 1
ATOM 5812 C C . LEU C 1 256 ? -62.227 -28.259 15.700 1.00 52.09 289 LEU B C 1
ATOM 5813 O O . LEU C 1 256 ? -62.657 -27.123 15.474 1.00 54.24 289 LEU B O 1
ATOM 5818 N N . ILE C 1 257 ? -62.640 -29.316 15.013 1.00 54.04 290 ILE B N 1
ATOM 5819 C CA . ILE C 1 257 ? -63.542 -29.155 13.881 1.00 57.42 290 ILE B CA 1
ATOM 5820 C C . ILE C 1 257 ? -64.996 -29.155 14.321 1.00 59.76 290 ILE B C 1
ATOM 5821 O O . ILE C 1 257 ? -65.799 -28.351 13.841 1.00 60.32 290 ILE B O 1
ATOM 5826 N N . ARG C 1 258 ? -65.360 -30.039 15.242 1.00 59.51 291 ARG B N 1
ATOM 5827 C CA . ARG C 1 258 ? -66.777 -30.261 15.559 1.00 58.44 291 ARG B CA 1
ATOM 5828 C C . ARG C 1 258 ? -67.240 -29.387 16.721 1.00 60.56 291 ARG B C 1
ATOM 5829 O O . ARG C 1 258 ? -68.063 -28.485 16.540 1.00 66.24 291 ARG B O 1
ATOM 5831 N N . THR C 1 259 ? -66.716 -29.637 17.920 1.00 60.34 292 THR B N 1
ATOM 5832 C CA . THR C 1 259 ? -67.378 -29.158 19.131 1.00 64.95 292 THR B CA 1
ATOM 5833 C C . THR C 1 259 ? -66.942 -27.769 19.607 1.00 64.64 292 THR B C 1
ATOM 5834 O O . THR C 1 259 ? -67.745 -27.078 20.242 1.00 70.75 292 THR B O 1
ATOM 5838 N N . HIS C 1 260 ? -65.711 -27.322 19.337 1.00 56.68 293 HIS B N 1
ATOM 5839 C CA . HIS C 1 260 ? -65.217 -26.093 19.956 1.00 57.53 293 HIS B CA 1
ATOM 5840 C C . HIS C 1 260 ? -64.913 -24.964 18.967 1.00 52.33 293 HIS B C 1
ATOM 5841 O O . HIS C 1 260 ? -64.454 -23.896 19.392 1.00 44.29 293 HIS B O 1
ATOM 5848 N N . MET C 1 261 ? -65.175 -25.156 17.672 1.00 46.24 294 MET B N 1
ATOM 5849 C CA . MET C 1 261 ? -64.851 -24.139 16.673 1.00 44.14 294 MET B CA 1
ATOM 5850 C C . MET C 1 261 ? -65.495 -22.794 17.009 1.00 41.12 294 MET B C 1
ATOM 5851 O O . MET C 1 261 ? -64.830 -21.752 17.007 1.00 37.18 294 MET B O 1
ATOM 5856 N N . GLN C 1 262 ? -66.800 -22.793 17.303 1.00 40.45 295 GLN B N 1
ATOM 5857 C CA . GLN C 1 262 ? -67.471 -21.531 17.600 1.00 42.45 295 GLN B CA 1
ATOM 5858 C C . GLN C 1 262 ? -66.893 -20.865 18.845 1.00 43.49 295 GLN B C 1
ATOM 5859 O O . GLN C 1 262 ? -66.714 -19.639 18.872 1.00 40.06 295 GLN B O 1
ATOM 5865 N N . ASP C 1 263 ? -66.566 -21.655 19.879 1.00 42.75 296 ASP B N 1
ATOM 5866 C CA . ASP C 1 263 ? -65.989 -21.069 21.084 1.00 42.31 296 ASP B CA 1
ATOM 5867 C C . ASP C 1 263 ? -64.633 -20.444 20.790 1.00 39.95 296 ASP B C 1
ATOM 5868 O O . ASP C 1 263 ? -64.296 -19.381 21.324 1.00 40.20 296 ASP B O 1
ATOM 5873 N N . LEU C 1 264 ? -63.844 -21.094 19.943 1.00 36.20 297 LEU B N 1
ATOM 5874 C CA . LEU C 1 264 ? -62.560 -20.514 19.552 1.00 36.98 297 LEU B CA 1
ATOM 5875 C C . LEU C 1 264 ? -62.768 -19.152 18.905 1.00 38.74 297 LEU B C 1
ATOM 5876 O O . LEU C 1 264 ? -62.071 -18.186 19.234 1.00 37.33 297 LEU B O 1
ATOM 5881 N N . LYS C 1 265 ? -63.770 -19.045 18.027 1.00 37.76 298 LYS B N 1
ATOM 5882 C CA . LYS C 1 265 ? -64.103 -17.759 17.424 1.00 37.41 298 LYS B CA 1
ATOM 5883 C C . LYS C 1 265 ? -64.528 -16.745 18.480 1.00 37.70 298 LYS B C 1
ATOM 5884 O O . LYS C 1 265 ? -64.088 -15.587 18.453 1.00 35.59 298 LYS B O 1
ATOM 5890 N N . ASP C 1 266 ? -65.376 -17.167 19.424 1.00 38.18 299 ASP B N 1
ATOM 5891 C CA . ASP C 1 266 ? -65.892 -16.234 20.421 1.00 39.94 299 ASP B CA 1
ATOM 5892 C C . ASP C 1 266 ? -64.767 -15.673 21.287 1.00 39.20 299 ASP B C 1
ATOM 5893 O O . ASP C 1 266 ? -64.755 -14.475 21.596 1.00 39.42 299 ASP B O 1
ATOM 5898 N N . VAL C 1 267 ? -63.802 -16.515 21.678 1.00 37.82 300 VAL B N 1
ATOM 5899 C CA . VAL C 1 267 ? -62.684 -16.013 22.471 1.00 38.87 300 VAL B CA 1
ATOM 5900 C C . VAL C 1 267 ? -61.830 -15.072 21.632 1.00 37.44 300 VAL B C 1
ATOM 5901 O O . VAL C 1 267 ? -61.403 -14.010 22.103 1.00 37.53 300 VAL B O 1
ATOM 5905 N N . THR C 1 268 ? -61.598 -15.427 20.367 1.00 35.58 301 THR B N 1
ATOM 5906 C CA . THR C 1 268 ? -60.863 -14.533 19.473 1.00 36.93 301 THR B CA 1
ATOM 5907 C C . THR C 1 268 ? -61.483 -13.138 19.461 1.00 37.19 301 THR B C 1
ATOM 5908 O O . THR C 1 268 ? -60.785 -12.130 19.628 1.00 36.31 301 THR B O 1
ATOM 5912 N N . ASN C 1 269 ? -62.808 -13.069 19.283 1.00 34.27 302 ASN B N 1
ATOM 5913 C CA . ASN C 1 269 ? -63.482 -11.787 19.120 1.00 39.25 302 ASN B CA 1
ATOM 5914 C C . ASN C 1 269 ? -63.671 -11.093 20.456 1.00 43.32 302 ASN B C 1
ATOM 5915 O O . ASN C 1 269 ? -63.400 -9.896 20.585 1.00 46.87 302 ASN B O 1
ATOM 5920 N N . ASN C 1 270 ? -64.138 -11.836 21.460 1.00 42.51 303 ASN B N 1
ATOM 5921 C CA . ASN C 1 270 ? -64.552 -11.207 22.700 1.00 43.66 303 ASN B CA 1
ATOM 5922 C C . ASN C 1 270 ? -63.398 -10.946 23.647 1.00 40.49 303 ASN B C 1
ATOM 5923 O O . ASN C 1 270 ? -63.541 -10.097 24.531 1.00 41.33 303 ASN B O 1
ATOM 5928 N N . VAL C 1 271 ? -62.254 -11.628 23.475 1.00 38.80 304 VAL B N 1
ATOM 5929 C CA . VAL C 1 271 ? -61.140 -11.481 24.401 1.00 38.77 304 VAL B CA 1
ATOM 5930 C C . VAL C 1 271 ? -59.942 -10.894 23.668 1.00 35.90 304 VAL B C 1
ATOM 5931 O O . VAL C 1 271 ? -59.537 -9.756 23.937 1.00 36.60 304 VAL B O 1
ATOM 5935 N N . HIS C 1 272 ? -59.388 -11.647 22.717 1.00 33.14 305 HIS B N 1
ATOM 5936 C CA . HIS C 1 272 ? -58.124 -11.230 22.111 1.00 35.89 305 HIS B CA 1
ATOM 5937 C C . HIS C 1 272 ? -58.305 -9.952 21.298 1.00 35.05 305 HIS B C 1
ATOM 5938 O O . HIS C 1 272 ? -57.509 -9.011 21.426 1.00 35.40 305 HIS B O 1
ATOM 5945 N N . TYR C 1 273 ? -59.373 -9.881 20.486 1.00 32.25 306 TYR B N 1
ATOM 5946 C CA . TYR C 1 273 ? -59.574 -8.677 19.686 1.00 34.19 306 TYR B CA 1
ATOM 5947 C C . TYR C 1 273 ? -59.961 -7.496 20.562 1.00 36.58 306 TYR B C 1
ATOM 5948 O O . TYR C 1 273 ? -59.451 -6.383 20.377 1.00 37.07 306 TYR B O 1
ATOM 5957 N N . GLU C 1 274 ? -60.862 -7.715 21.523 1.00 34.59 307 GLU B N 1
ATOM 5958 C CA . GLU C 1 274 ? -61.267 -6.613 22.384 1.00 36.04 307 GLU B CA 1
ATOM 5959 C C . GLU C 1 274 ? -60.106 -6.111 23.225 1.00 36.27 307 GLU B C 1
ATOM 5960 O O . GLU C 1 274 ? -60.034 -4.911 23.504 1.00 38.47 307 GLU B O 1
ATOM 5966 N N . ASN C 1 275 ? -59.181 -7.001 23.618 1.00 36.78 308 ASN B N 1
ATOM 5967 C CA . ASN C 1 275 ? -58.010 -6.556 24.372 1.00 36.63 308 ASN B CA 1
ATOM 5968 C C . ASN C 1 275 ? -57.084 -5.720 23.499 1.00 37.63 308 ASN B C 1
ATOM 5969 O O . ASN C 1 275 ? -56.551 -4.698 23.950 1.00 40.69 308 ASN B O 1
ATOM 5974 N N . TYR C 1 276 ? -56.891 -6.137 22.247 1.00 35.54 309 TYR B N 1
ATOM 5975 C CA . TYR C 1 276 ? -56.145 -5.328 21.288 1.00 37.53 309 TYR B CA 1
ATOM 5976 C C . TYR C 1 276 ? -56.760 -3.947 21.152 1.00 38.44 309 TYR B C 1
ATOM 5977 O O . TYR C 1 276 ? -56.068 -2.927 21.243 1.00 38.75 309 TYR B O 1
ATOM 5986 N N . ARG C 1 277 ? -58.064 -3.910 20.883 1.00 39.43 310 ARG B N 1
ATOM 5987 C CA . ARG C 1 277 ? -58.751 -2.649 20.630 1.00 35.91 310 ARG B CA 1
ATOM 5988 C C . ARG C 1 277 ? -58.588 -1.691 21.800 1.00 38.26 310 ARG B C 1
ATOM 5989 O O . ARG C 1 277 ? -58.343 -0.494 21.606 1.00 38.57 310 ARG B O 1
ATOM 5997 N N . SER C 1 278 ? -58.762 -2.196 23.028 1.00 37.27 311 SER B N 1
ATOM 5998 C CA . SER C 1 278 ? -58.655 -1.341 24.206 1.00 43.43 311 SER B CA 1
ATOM 5999 C C . SER C 1 278 ? -57.246 -0.773 24.335 1.00 42.76 311 SER B C 1
ATOM 6000 O O . SER C 1 278 ? -57.069 0.413 24.646 1.00 43.09 311 SER B O 1
ATOM 6003 N N . ARG C 1 279 ? -56.233 -1.607 24.100 1.00 41.50 312 ARG B N 1
ATOM 6004 C CA . ARG C 1 279 ? -54.854 -1.131 24.161 1.00 43.35 312 ARG B CA 1
ATOM 6005 C C . ARG C 1 279 ? -54.617 -0.026 23.136 1.00 43.69 312 ARG B C 1
ATOM 6006 O O . ARG C 1 279 ? -54.103 1.048 23.470 1.00 45.76 312 ARG B O 1
ATOM 6014 N N . LYS C 1 280 ? -55.034 -0.257 21.888 1.00 40.53 313 LYS B N 1
ATOM 6015 C CA . LYS C 1 280 ? -54.800 0.726 20.833 1.00 43.03 313 LYS B CA 1
ATOM 6016 C C . LYS C 1 280 ? -55.551 2.024 21.098 1.00 46.94 313 LYS B C 1
ATOM 6017 O O . LYS C 1 280 ? -55.014 3.116 20.877 1.00 51.39 313 LYS B O 1
ATOM 6023 N N . LEU C 1 281 ? -56.793 1.929 21.569 1.00 43.71 314 LEU B N 1
ATOM 6024 C CA . LEU C 1 281 ? -57.583 3.133 21.770 1.00 45.56 314 LEU B CA 1
ATOM 6025 C C . LEU C 1 281 ? -57.174 3.902 23.018 1.00 51.03 314 LEU B C 1
ATOM 6026 O O . LEU C 1 281 ? -57.435 5.106 23.097 1.00 53.09 314 LEU B O 1
ATOM 6031 N N . ALA C 1 282 ? -56.552 3.239 23.996 1.00 52.45 315 ALA B N 1
ATOM 6032 C CA . ALA C 1 282 ? -56.180 3.931 25.224 1.00 59.35 315 ALA B CA 1
ATOM 6033 C C . ALA C 1 282 ? -55.118 4.998 24.989 1.00 67.21 315 ALA B C 1
ATOM 6034 O O . ALA C 1 282 ? -54.920 5.855 25.856 1.00 70.09 315 ALA B O 1
ATOM 6036 N N . ALA C 1 283 ? -54.439 4.969 23.844 1.00 72.30 316 ALA B N 1
ATOM 6037 C CA . ALA C 1 283 ? -53.493 6.021 23.483 1.00 79.67 316 ALA B CA 1
ATOM 6038 C C . ALA C 1 283 ? -54.090 6.944 22.423 1.00 82.96 316 ALA B C 1
ATOM 6039 O O . ALA C 1 283 ? -53.902 6.735 21.223 1.00 83.08 316 ALA B O 1
ATOM 6041 N N . PHE D 1 16 ? -35.158 -57.253 63.230 1.00 69.12 49 PHE D N 1
ATOM 6042 C CA . PHE D 1 16 ? -35.974 -56.976 62.057 1.00 66.77 49 PHE D CA 1
ATOM 6043 C C . PHE D 1 16 ? -37.438 -56.843 62.443 1.00 56.23 49 PHE D C 1
ATOM 6044 O O . PHE D 1 16 ? -37.933 -57.620 63.248 1.00 57.39 49 PHE D O 1
ATOM 6052 N N . GLU D 1 17 ? -38.132 -55.880 61.836 1.00 53.25 50 GLU D N 1
ATOM 6053 C CA . GLU D 1 17 ? -39.504 -55.554 62.195 1.00 48.80 50 GLU D CA 1
ATOM 6054 C C . GLU D 1 17 ? -40.397 -55.620 60.962 1.00 47.72 50 GLU D C 1
ATOM 6055 O O . GLU D 1 17 ? -39.945 -55.403 59.837 1.00 48.45 50 GLU D O 1
ATOM 6061 N N . PHE D 1 18 ? -41.671 -55.916 61.180 1.00 42.16 51 PHE D N 1
ATOM 6062 C CA . PHE D 1 18 ? -42.613 -55.924 60.071 1.00 42.31 51 PHE D CA 1
ATOM 6063 C C . PHE D 1 18 ? -44.016 -55.705 60.616 1.00 39.73 51 PHE D C 1
ATOM 6064 O O . PHE D 1 18 ? -44.383 -56.272 61.647 1.00 39.42 51 PHE D O 1
ATOM 6072 N N . THR D 1 19 ? -44.801 -54.907 59.906 1.00 35.47 52 THR D N 1
ATOM 6073 C CA . THR D 1 19 ? -46.175 -54.618 60.320 1.00 33.13 52 THR D CA 1
ATOM 6074 C C . THR D 1 19 ? -47.145 -55.130 59.262 1.00 33.13 52 THR D C 1
ATOM 6075 O O . THR D 1 19 ? -47.190 -54.609 58.142 1.00 36.35 52 THR D O 1
ATOM 6079 N N . LEU D 1 20 ? -47.917 -56.147 59.633 1.00 31.98 53 LEU D N 1
ATOM 6080 C CA . LEU D 1 20 ? -48.795 -56.884 58.737 1.00 31.70 53 LEU D CA 1
ATOM 6081 C C . LEU D 1 20 ? -50.238 -56.726 59.182 1.00 30.00 53 LEU D C 1
ATOM 6082 O O . LEU D 1 20 ? -50.588 -57.053 60.328 1.00 29.88 53 LEU D O 1
ATOM 6087 N N . MET D 1 21 ? -51.081 -56.271 58.260 1.00 28.58 54 MET D N 1
ATOM 6088 C CA . MET D 1 21 ? -52.508 -56.115 58.497 1.00 26.13 54 MET D CA 1
ATOM 6089 C C . MET D 1 21 ? -53.288 -57.244 57.822 1.00 28.29 54 MET D C 1
ATOM 6090 O O . MET D 1 21 ? -52.938 -57.689 56.718 1.00 30.32 54 MET D O 1
ATOM 6095 N N . VAL D 1 22 ? -54.348 -57.712 58.493 1.00 29.50 55 VAL D N 1
ATOM 6096 C CA . VAL D 1 22 ? -55.287 -58.660 57.901 1.00 29.50 55 VAL D CA 1
ATOM 6097 C C . VAL D 1 22 ? -56.687 -58.075 57.995 1.00 28.86 55 VAL D C 1
ATOM 6098 O O . VAL D 1 22 ? -57.064 -57.515 59.034 1.00 27.50 55 VAL D O 1
ATOM 6102 N N . VAL D 1 23 ? -57.429 -58.175 56.900 1.00 25.36 56 VAL D N 1
ATOM 6103 C CA . VAL D 1 23 ? -58.799 -57.641 56.815 1.00 23.06 56 VAL D CA 1
ATOM 6104 C C . VAL D 1 23 ? -59.699 -58.657 56.125 1.00 24.34 56 VAL D C 1
ATOM 6105 O O . VAL D 1 23 ? -59.347 -59.205 55.075 1.00 27.32 56 VAL D O 1
ATOM 6109 N N . GLY D 1 24 ? -60.908 -58.838 56.658 1.00 26.53 57 GLY D N 1
ATOM 6110 C CA . GLY D 1 24 ? -61.920 -59.604 55.947 1.00 28.77 57 GLY D CA 1
ATOM 6111 C C . GLY D 1 24 ? -63.045 -59.970 56.890 1.00 27.38 57 GLY D C 1
ATOM 6112 O O . GLY D 1 24 ? -62.918 -59.873 58.113 1.00 28.53 57 GLY D O 1
ATOM 6113 N N . GLU D 1 25 ? -64.161 -60.406 56.298 1.00 28.39 58 GLU D N 1
ATOM 6114 C CA . GLU D 1 25 ? -65.284 -60.799 57.135 1.00 26.34 58 GLU D CA 1
ATOM 6115 C C . GLU D 1 25 ? -64.875 -61.948 58.059 1.00 30.17 58 GLU D C 1
ATOM 6116 O O . GLU D 1 25 ? -63.922 -62.698 57.796 1.00 27.52 58 GLU D O 1
ATOM 6122 N N . SER D 1 26 ? -65.590 -62.062 59.175 1.00 27.20 59 SER D N 1
ATOM 6123 C CA A SER D 1 26 ? -65.339 -63.127 60.136 0.44 26.63 59 SER D CA 1
ATOM 6124 C CA B SER D 1 26 ? -65.298 -63.126 60.124 0.28 26.61 59 SER D CA 1
ATOM 6125 C CA C SER D 1 26 ? -65.309 -63.128 60.127 0.28 26.60 59 SER D CA 1
ATOM 6126 C C . SER D 1 26 ? -65.504 -64.495 59.478 1.00 28.20 59 SER D C 1
ATOM 6127 O O . SER D 1 26 ? -66.345 -64.682 58.591 1.00 28.09 59 SER D O 1
ATOM 6134 N N . GLY D 1 27 ? -64.726 -65.462 59.940 1.00 24.28 60 GLY D N 1
ATOM 6135 C CA . GLY D 1 27 ? -64.921 -66.818 59.473 1.00 25.15 60 GLY D CA 1
ATOM 6136 C C . GLY D 1 27 ? -64.259 -67.140 58.156 1.00 28.00 60 GLY D C 1
ATOM 6137 O O . GLY D 1 27 ? -64.669 -68.095 57.498 1.00 29.54 60 GLY D O 1
ATOM 6138 N N . LEU D 1 28 ? -63.249 -66.375 57.748 1.00 26.91 61 LEU D N 1
ATOM 6139 C CA . LEU D 1 28 ? -62.567 -66.645 56.488 1.00 27.86 61 LEU D CA 1
ATOM 6140 C C . LEU D 1 28 ? -61.232 -67.333 56.695 1.00 28.58 61 LEU D C 1
ATOM 6141 O O . LEU D 1 28 ? -60.455 -67.451 55.747 1.00 30.44 61 LEU D O 1
ATOM 6146 N N . GLY D 1 29 ? -60.962 -67.810 57.902 1.00 27.12 62 GLY D N 1
ATOM 6147 C CA . GLY D 1 29 ? -59.687 -68.464 58.140 1.00 27.11 62 GLY D CA 1
ATOM 6148 C C . GLY D 1 29 ? -58.538 -67.528 58.419 1.00 27.66 62 GLY D C 1
ATOM 6149 O O . GLY D 1 29 ? -57.378 -67.949 58.304 1.00 29.14 62 GLY D O 1
ATOM 6150 N N . LYS D 1 30 ? -58.818 -66.278 58.796 1.00 25.77 63 LYS D N 1
ATOM 6151 C CA . LYS D 1 30 ? -57.755 -65.278 58.911 1.00 27.79 63 LYS D CA 1
ATOM 6152 C C . LYS D 1 30 ? -56.815 -65.604 60.062 1.00 29.53 63 LYS D C 1
ATOM 6153 O O . LYS D 1 30 ? -55.586 -65.626 59.891 1.00 26.80 63 LYS D O 1
ATOM 6159 N N . SER D 1 31 ? -57.370 -65.865 61.245 1.00 27.35 64 SER D N 1
ATOM 6160 C CA . SER D 1 31 ? -56.517 -66.179 62.387 1.00 30.79 64 SER D CA 1
ATOM 6161 C C . SER D 1 31 ? -55.796 -67.505 62.180 1.00 30.87 64 SER D C 1
ATOM 6162 O O . SER D 1 31 ? -54.618 -67.641 62.552 1.00 30.33 64 SER D O 1
ATOM 6165 N N . THR D 1 32 ? -56.469 -68.483 61.549 1.00 28.98 65 THR D N 1
ATOM 6166 C CA . THR D 1 32 ? -55.793 -69.734 61.195 1.00 29.28 65 THR D CA 1
ATOM 6167 C C . THR D 1 32 ? -54.622 -69.496 60.247 1.00 29.97 65 THR D C 1
ATOM 6168 O O . THR D 1 32 ? -53.548 -70.083 60.421 1.00 32.70 65 THR D O 1
ATOM 6172 N N . LEU D 1 33 ? -54.803 -68.638 59.243 1.00 28.79 66 LEU D N 1
ATOM 6173 C CA . LEU D 1 33 ? -53.718 -68.381 58.302 1.00 30.63 66 LEU D CA 1
ATOM 6174 C C . LEU D 1 33 ? -52.531 -67.730 59.004 1.00 32.85 66 LEU D C 1
ATOM 6175 O O . LEU D 1 33 ? -51.373 -68.106 58.761 1.00 34.68 66 LEU D O 1
ATOM 6180 N N . ILE D 1 34 ? -52.795 -66.749 59.871 1.00 32.42 67 ILE D N 1
ATOM 6181 C CA . ILE D 1 34 ? -51.705 -66.135 60.635 1.00 34.71 67 ILE D CA 1
ATOM 6182 C C . ILE D 1 34 ? -51.029 -67.176 61.513 1.00 36.47 67 ILE D C 1
ATOM 6183 O O . ILE D 1 34 ? -49.793 -67.205 61.632 1.00 37.55 67 ILE D O 1
ATOM 6188 N N . ASN D 1 35 ? -51.815 -68.068 62.116 1.00 35.16 68 ASN D N 1
ATOM 6189 C CA . ASN D 1 35 ? -51.230 -69.141 62.914 1.00 37.48 68 ASN D CA 1
ATOM 6190 C C . ASN D 1 35 ? -50.467 -70.170 62.086 1.00 40.05 68 ASN D C 1
ATOM 6191 O O . ASN D 1 35 ? -49.724 -70.963 62.671 1.00 48.47 68 ASN D O 1
ATOM 6196 N N . SER D 1 36 ? -50.623 -70.188 60.755 1.00 33.34 69 SER D N 1
ATOM 6197 C CA . SER D 1 36 ? -49.935 -71.149 59.905 1.00 35.67 69 SER D CA 1
ATOM 6198 C C . SER D 1 36 ? -48.622 -70.606 59.361 1.00 36.91 69 SER D C 1
ATOM 6199 O O . SER D 1 36 ? -47.786 -71.388 58.917 1.00 39.79 69 SER D O 1
ATOM 6202 N N . LEU D 1 37 ? -48.445 -69.283 59.372 1.00 46.77 70 LEU D N 1
ATOM 6203 C CA . LEU D 1 37 ? -47.218 -68.690 58.831 1.00 49.16 70 LEU D CA 1
ATOM 6204 C C . LEU D 1 37 ? -45.967 -69.195 59.531 1.00 48.48 70 LEU D C 1
ATOM 6205 O O . LEU D 1 37 ? -44.899 -69.265 58.910 1.00 44.01 70 LEU D O 1
ATOM 6210 N N . PHE D 1 38 ? -46.063 -69.549 60.811 1.00 50.28 71 PHE D N 1
ATOM 6211 C CA . PHE D 1 38 ? -44.856 -69.940 61.530 1.00 52.89 71 PHE D CA 1
ATOM 6212 C C . PHE D 1 38 ? -45.014 -71.304 62.184 1.00 56.46 71 PHE D C 1
ATOM 6213 O O . PHE D 1 38 ? -45.986 -72.020 61.921 1.00 54.67 71 PHE D O 1
ATOM 6221 N N . LEU D 1 39 ? -44.053 -71.673 63.030 1.00 59.20 72 LEU D N 1
ATOM 6222 C CA . LEU D 1 39 ? -44.064 -72.988 63.657 1.00 66.13 72 LEU D CA 1
ATOM 6223 C C . LEU D 1 39 ? -45.094 -73.081 64.775 1.00 66.24 72 LEU D C 1
ATOM 6224 O O . LEU D 1 39 ? -45.629 -74.167 65.028 1.00 67.60 72 LEU D O 1
ATOM 6229 N N . THR D 1 40 ? -45.378 -71.975 65.455 1.00 65.35 73 THR D N 1
ATOM 6230 C CA . THR D 1 40 ? -46.318 -71.969 66.562 1.00 66.80 73 THR D CA 1
ATOM 6231 C C . THR D 1 40 ? -47.515 -71.084 66.238 1.00 61.44 73 THR D C 1
ATOM 6232 O O . THR D 1 40 ? -47.488 -70.281 65.303 1.00 59.55 73 THR D O 1
ATOM 6236 N N . ASP D 1 41 ? -48.577 -71.252 67.024 1.00 60.49 74 ASP D N 1
ATOM 6237 C CA . ASP D 1 41 ? -49.707 -70.336 66.976 1.00 55.74 74 ASP D CA 1
ATOM 6238 C C . ASP D 1 41 ? -49.273 -68.933 67.390 1.00 52.46 74 ASP D C 1
ATOM 6239 O O . ASP D 1 41 ? -48.331 -68.755 68.168 1.00 58.08 74 ASP D O 1
ATOM 6244 N N . LEU D 1 42 ? -49.973 -67.926 66.873 1.00 43.53 75 LEU D N 1
ATOM 6245 C CA . LEU D 1 42 ? -49.743 -66.541 67.270 1.00 37.21 75 LEU D CA 1
ATOM 6246 C C . LEU D 1 42 ? -50.907 -65.972 68.063 1.00 37.11 75 LEU D C 1
ATOM 6247 O O . LEU D 1 42 ? -50.714 -65.313 69.092 1.00 38.46 75 LEU D O 1
ATOM 6252 N N . TYR D 1 43 ? -52.123 -66.210 67.599 1.00 33.41 76 TYR D N 1
ATOM 6253 C CA . TYR D 1 43 ? -53.287 -65.924 68.418 1.00 36.35 76 TYR D CA 1
ATOM 6254 C C . TYR D 1 43 ? -53.461 -67.014 69.478 1.00 42.57 76 TYR D C 1
ATOM 6255 O O . TYR D 1 43 ? -53.010 -68.149 69.310 1.00 48.99 76 TYR D O 1
ATOM 6264 N N . SER D 1 44 ? -54.110 -66.659 70.583 1.00 40.13 77 SER D N 1
ATOM 6265 C CA . SER D 1 44 ? -54.180 -67.531 71.749 1.00 43.15 77 SER D CA 1
ATOM 6266 C C . SER D 1 44 ? -55.481 -67.247 72.483 1.00 43.99 77 SER D C 1
ATOM 6267 O O . SER D 1 44 ? -56.165 -66.259 72.195 1.00 42.31 77 SER D O 1
ATOM 6270 N N . PRO D 1 45 ? -55.855 -68.089 73.447 1.00 45.87 78 PRO D N 1
ATOM 6271 C CA . PRO D 1 45 ? -57.014 -67.735 74.284 1.00 49.09 78 PRO D CA 1
ATOM 6272 C C . PRO D 1 45 ? -56.867 -66.380 74.957 1.00 50.52 78 PRO D C 1
ATOM 6273 O O . PRO D 1 45 ? -57.868 -65.666 75.109 1.00 48.64 78 PRO D O 1
ATOM 6277 N N . GLU D 1 46 ? -55.636 -65.988 75.322 1.00 50.45 79 GLU D N 1
ATOM 6278 C CA . GLU D 1 46 ? -55.409 -64.704 75.983 1.00 51.97 79 GLU D CA 1
ATOM 6279 C C . GLU D 1 46 ? -55.528 -63.531 75.016 1.00 47.21 79 GLU D C 1
ATOM 6280 O O . GLU D 1 46 ? -55.877 -62.421 75.433 1.00 49.15 79 GLU D O 1
ATOM 6286 N N . TYR D 1 47 ? -55.236 -63.748 73.734 1.00 42.30 80 TYR D N 1
ATOM 6287 C CA . TYR D 1 47 ? -55.448 -62.740 72.695 1.00 38.85 80 TYR D CA 1
ATOM 6288 C C . TYR D 1 47 ? -55.927 -63.488 71.467 1.00 38.06 80 TYR D C 1
ATOM 6289 O O . TYR D 1 47 ? -55.128 -63.921 70.624 1.00 36.92 80 TYR D O 1
ATOM 6298 N N . PRO D 1 48 ? -57.230 -63.693 71.350 1.00 35.13 81 PRO D N 1
ATOM 6299 C CA . PRO D 1 48 ? -57.764 -64.502 70.255 1.00 33.26 81 PRO D CA 1
ATOM 6300 C C . PRO D 1 48 ? -57.827 -63.720 68.949 1.00 29.97 81 PRO D C 1
ATOM 6301 O O . PRO D 1 48 ? -57.557 -62.517 68.882 1.00 32.37 81 PRO D O 1
ATOM 6305 N N . GLY D 1 49 ? -58.204 -64.434 67.893 1.00 28.52 82 GLY D N 1
ATOM 6306 C CA . GLY D 1 49 ? -58.356 -63.839 66.589 1.00 27.69 82 GLY D CA 1
ATOM 6307 C C . GLY D 1 49 ? -59.472 -62.805 66.584 1.00 29.59 82 GLY D C 1
ATOM 6308 O O . GLY D 1 49 ? -60.297 -62.745 67.504 1.00 31.58 82 GLY D O 1
ATOM 6309 N N . PRO D 1 50 ? -59.500 -61.968 65.545 1.00 28.63 83 PRO D N 1
ATOM 6310 C CA . PRO D 1 50 ? -60.401 -60.800 65.552 1.00 29.58 83 PRO D CA 1
ATOM 6311 C C . PRO D 1 50 ? -61.877 -61.151 65.641 1.00 28.67 83 PRO D C 1
ATOM 6312 O O . PRO D 1 50 ? -62.662 -60.314 66.106 1.00 29.94 83 PRO D O 1
ATOM 6316 N N . SER D 1 51 ? -62.285 -62.346 65.217 1.00 27.01 84 SER D N 1
ATOM 6317 C CA . SER D 1 51 ? -63.705 -62.705 65.317 1.00 26.95 84 SER D CA 1
ATOM 6318 C C . SER D 1 51 ? -64.159 -62.829 66.760 1.00 30.04 84 SER D C 1
ATOM 6319 O O . SER D 1 51 ? -65.372 -62.846 67.032 1.00 29.57 84 SER D O 1
ATOM 6322 N N . HIS D 1 52 ? -63.215 -62.903 67.697 1.00 32.29 85 HIS D N 1
ATOM 6323 C CA . HIS D 1 52 ? -63.531 -63.002 69.106 1.00 32.63 85 HIS D CA 1
ATOM 6324 C C . HIS D 1 52 ? -63.410 -61.665 69.828 1.00 32.43 85 HIS D C 1
ATOM 6325 O O . HIS D 1 52 ? -63.553 -61.627 71.050 1.00 35.48 85 HIS D O 1
ATOM 6332 N N . ARG D 1 53 ? -63.170 -60.569 69.096 1.00 31.03 86 ARG D N 1
ATOM 6333 C CA . ARG D 1 53 ? -63.004 -59.251 69.697 1.00 30.54 86 ARG D CA 1
ATOM 6334 C C . ARG D 1 53 ? -63.916 -58.220 69.031 1.00 32.85 86 ARG D C 1
ATOM 6335 O O . ARG D 1 53 ? -63.606 -57.030 69.009 1.00 31.48 86 ARG D O 1
ATOM 6343 N N . ILE D 1 54 ? -65.071 -58.654 68.508 1.00 31.13 87 ILE D N 1
ATOM 6344 C CA . ILE D 1 54 ? -65.974 -57.731 67.829 1.00 33.87 87 ILE D CA 1
ATOM 6345 C C . ILE D 1 54 ? -66.678 -56.837 68.844 1.00 34.44 87 ILE D C 1
ATOM 6346 O O . ILE D 1 54 ? -67.212 -57.305 69.862 1.00 36.23 87 ILE D O 1
ATOM 6351 N N . LYS D 1 55 ? -66.705 -55.540 68.564 1.00 34.63 88 LYS D N 1
ATOM 6352 C CA . LYS D 1 55 ? -67.404 -54.554 69.370 1.00 36.09 88 LYS D CA 1
ATOM 6353 C C . LYS D 1 55 ? -68.577 -54.003 68.568 1.00 38.74 88 LYS D C 1
ATOM 6354 O O . LYS D 1 55 ? -68.812 -54.412 67.429 1.00 40.31 88 LYS D O 1
ATOM 6360 N N . LYS D 1 56 ? -69.302 -53.052 69.168 1.00 38.80 89 LYS D N 1
ATOM 6361 C CA . LYS D 1 56 ? -70.480 -52.500 68.498 1.00 41.19 89 LYS D CA 1
ATOM 6362 C C . LYS D 1 56 ? -70.104 -51.751 67.226 1.00 43.29 89 LYS D C 1
ATOM 6363 O O . LYS D 1 56 ? -70.908 -51.678 66.287 1.00 43.03 89 LYS D O 1
ATOM 6365 N N . THR D 1 57 ? -68.894 -51.195 67.176 1.00 41.01 90 THR D N 1
ATOM 6366 C CA . THR D 1 57 ? -68.378 -50.531 65.990 1.00 42.59 90 THR D CA 1
ATOM 6367 C C . THR D 1 57 ? -67.058 -51.181 65.599 1.00 37.51 90 THR D C 1
ATOM 6368 O O . THR D 1 57 ? -66.376 -51.779 66.434 1.00 38.49 90 THR D O 1
ATOM 6372 N N . VAL D 1 58 ? -66.724 -51.104 64.309 1.00 32.61 91 VAL D N 1
ATOM 6373 C CA . VAL D 1 58 ? -65.501 -51.740 63.831 1.00 30.46 91 VAL D CA 1
ATOM 6374 C C . VAL D 1 58 ? -64.306 -51.091 64.511 1.00 32.24 91 VAL D C 1
ATOM 6375 O O . VAL D 1 58 ? -64.226 -49.862 64.624 1.00 33.72 91 VAL D O 1
ATOM 6379 N N . GLN D 1 59 ? -63.374 -51.922 64.957 1.00 31.74 92 GLN D N 1
ATOM 6380 C CA . GLN D 1 59 ? -62.164 -51.479 65.641 1.00 33.43 92 GLN D CA 1
ATOM 6381 C C . GLN D 1 59 ? -60.958 -51.887 64.817 1.00 28.91 92 GLN D C 1
ATOM 6382 O O . GLN D 1 59 ? -61.029 -52.802 64.001 1.00 29.26 92 GLN D O 1
ATOM 6388 N N . VAL D 1 60 ? -59.827 -51.216 65.051 1.00 32.20 93 VAL D N 1
ATOM 6389 C CA . VAL D 1 60 ? -58.534 -51.661 64.543 1.00 33.77 93 VAL D CA 1
ATOM 6390 C C . VAL D 1 60 ? -57.626 -51.885 65.744 1.00 34.51 93 VAL D C 1
ATOM 6391 O O . VAL D 1 60 ? -57.459 -50.984 66.580 1.00 36.22 93 VAL D O 1
ATOM 6395 N N . GLU D 1 61 ? -57.060 -53.087 65.845 1.00 30.85 94 GLU D N 1
ATOM 6396 C CA . GLU D 1 61 ? -56.276 -53.468 67.010 1.00 30.42 94 GLU D CA 1
ATOM 6397 C C . GLU D 1 61 ? -54.900 -53.930 66.568 1.00 30.49 94 GLU D C 1
ATOM 6398 O O . GLU D 1 61 ? -54.764 -54.625 65.557 1.00 30.64 94 GLU D O 1
ATOM 6404 N N . GLN D 1 62 ? -53.886 -53.561 67.331 1.00 32.17 95 GLN D N 1
ATOM 6405 C CA . GLN D 1 62 ? -52.524 -53.966 66.996 1.00 35.23 95 GLN D CA 1
ATOM 6406 C C . GLN D 1 62 ? -51.914 -54.762 68.140 1.00 34.25 95 GLN D C 1
ATOM 6407 O O . GLN D 1 62 ? -52.086 -54.424 69.316 1.00 34.32 95 GLN D O 1
ATOM 6413 N N . SER D 1 63 ? -51.217 -55.836 67.768 1.00 33.75 96 SER D N 1
ATOM 6414 C CA . SER D 1 63 ? -50.522 -56.726 68.684 1.00 32.67 96 SER D CA 1
ATOM 6415 C C . SER D 1 63 ? -49.138 -57.016 68.122 1.00 32.08 96 SER D C 1
ATOM 6416 O O . SER D 1 63 ? -48.865 -56.767 66.948 1.00 33.64 96 SER D O 1
ATOM 6419 N N . LYS D 1 64 ? -48.265 -57.578 68.960 1.00 34.06 97 LYS D N 1
ATOM 6420 C CA . LYS D 1 64 ? -46.919 -57.901 68.498 1.00 36.87 97 LYS D CA 1
ATOM 6421 C C . LYS D 1 64 ? -46.436 -59.213 69.099 1.00 37.16 97 LYS D C 1
ATOM 6422 O O . LYS D 1 64 ? -46.868 -59.641 70.176 1.00 39.40 97 LYS D O 1
ATOM 6428 N N . VAL D 1 65 ? -45.488 -59.826 68.395 1.00 38.96 98 VAL D N 1
ATOM 6429 C CA . VAL D 1 65 ? -44.821 -61.034 68.861 1.00 42.74 98 VAL D CA 1
ATOM 6430 C C . VAL D 1 65 ? -43.399 -61.039 68.321 1.00 44.11 98 VAL D C 1
ATOM 6431 O O . VAL D 1 65 ? -43.131 -60.555 67.219 1.00 40.67 98 VAL D O 1
ATOM 6435 N N . LEU D 1 66 ? -42.484 -61.590 69.111 1.00 44.70 99 LEU D N 1
ATOM 6436 C CA . LEU D 1 66 ? -41.109 -61.815 68.685 1.00 46.72 99 LEU D CA 1
ATOM 6437 C C . LEU D 1 66 ? -40.983 -63.250 68.181 1.00 50.08 99 LEU D C 1
ATOM 6438 O O . LEU D 1 66 ? -41.156 -64.199 68.953 1.00 52.56 99 LEU D O 1
ATOM 6443 N N . ILE D 1 67 ? -40.697 -63.410 66.892 1.00 47.50 100 ILE D N 1
ATOM 6444 C CA . ILE D 1 67 ? -40.579 -64.724 66.267 1.00 52.70 100 ILE D CA 1
ATOM 6445 C C . ILE D 1 67 ? -39.104 -65.044 66.094 1.00 60.24 100 ILE D C 1
ATOM 6446 O O . ILE D 1 67 ? -38.357 -64.229 65.542 1.00 59.91 100 ILE D O 1
ATOM 6451 N N . LYS D 1 68 ? -38.693 -66.238 66.526 1.00 69.28 101 LYS D N 1
ATOM 6452 C CA . LYS D 1 68 ? -37.310 -66.709 66.406 1.00 81.25 101 LYS D CA 1
ATOM 6453 C C . LYS D 1 68 ? -37.277 -67.853 65.391 1.00 87.77 101 LYS D C 1
ATOM 6454 O O . LYS D 1 68 ? -37.366 -69.027 65.755 1.00 88.87 101 LYS D O 1
ATOM 6460 N N . GLU D 1 69 ? -37.136 -67.501 64.114 1.00 91.41 102 GLU D N 1
ATOM 6461 C CA . GLU D 1 69 ? -37.195 -68.458 63.015 1.00 98.24 102 GLU D CA 1
ATOM 6462 C C . GLU D 1 69 ? -35.840 -68.525 62.324 1.00 103.87 102 GLU D C 1
ATOM 6463 O O . GLU D 1 69 ? -35.378 -67.526 61.762 1.00 103.55 102 GLU D O 1
ATOM 6465 N N . GLY D 1 70 ? -35.216 -69.699 62.360 1.00 107.33 103 GLY D N 1
ATOM 6466 C CA . GLY D 1 70 ? -33.959 -69.905 61.657 1.00 109.38 103 GLY D CA 1
ATOM 6467 C C . GLY D 1 70 ? -32.829 -69.029 62.150 1.00 110.36 103 GLY D C 1
ATOM 6468 O O . GLY D 1 70 ? -32.082 -68.468 61.338 1.00 112.46 103 GLY D O 1
ATOM 6469 N N . GLY D 1 71 ? -32.683 -68.899 63.468 1.00 109.20 104 GLY D N 1
ATOM 6470 C CA . GLY D 1 71 ? -31.658 -68.037 64.024 1.00 107.56 104 GLY D CA 1
ATOM 6471 C C . GLY D 1 71 ? -31.857 -66.565 63.753 1.00 100.21 104 GLY D C 1
ATOM 6472 O O . GLY D 1 71 ? -30.936 -65.775 63.983 1.00 100.51 104 GLY D O 1
ATOM 6473 N N . VAL D 1 72 ? -33.032 -66.177 63.268 1.00 92.63 105 VAL D N 1
ATOM 6474 C CA . VAL D 1 72 ? -33.354 -64.799 62.928 1.00 87.26 105 VAL D CA 1
ATOM 6475 C C . VAL D 1 72 ? -34.542 -64.371 63.780 1.00 80.91 105 VAL D C 1
ATOM 6476 O O . VAL D 1 72 ? -35.473 -65.155 63.992 1.00 81.03 105 VAL D O 1
ATOM 6480 N N . GLN D 1 73 ? -34.501 -63.139 64.284 1.00 75.33 106 GLN D N 1
ATOM 6481 C CA . GLN D 1 73 ? -35.552 -62.601 65.141 1.00 69.74 106 GLN D CA 1
ATOM 6482 C C . GLN D 1 73 ? -36.386 -61.605 64.348 1.00 64.19 106 GLN D C 1
ATOM 6483 O O . GLN D 1 73 ? -35.861 -60.618 63.821 1.00 62.23 106 GLN D O 1
ATOM 6489 N N . LEU D 1 74 ? -37.684 -61.858 64.275 1.00 50.11 107 LEU D N 1
ATOM 6490 C CA . LEU D 1 74 ? -38.609 -60.987 63.577 1.00 49.13 107 LEU D CA 1
ATOM 6491 C C . LEU D 1 74 ? -39.549 -60.398 64.617 1.00 48.28 107 LEU D C 1
ATOM 6492 O O . LEU D 1 74 ? -40.199 -61.147 65.351 1.00 49.11 107 LEU D O 1
ATOM 6497 N N . LEU D 1 75 ? -39.577 -59.069 64.715 1.00 45.69 108 LEU D N 1
ATOM 6498 C CA . LEU D 1 75 ? -40.531 -58.376 65.581 1.00 46.05 108 LEU D CA 1
ATOM 6499 C C . LEU D 1 75 ? -41.762 -58.052 64.745 1.00 43.13 108 LEU D C 1
ATOM 6500 O O . LEU D 1 75 ? -41.801 -57.047 64.027 1.00 41.69 108 LEU D O 1
ATOM 6505 N N . LEU D 1 76 ? -42.777 -58.896 64.856 1.00 38.47 109 LEU D N 1
ATOM 6506 C CA . LEU D 1 76 ? -43.929 -58.853 63.971 1.00 36.37 109 LEU D CA 1
ATOM 6507 C C . LEU D 1 76 ? -45.060 -58.120 64.672 1.00 38.89 109 LEU D C 1
ATOM 6508 O O . LEU D 1 76 ? -45.444 -58.493 65.785 1.00 38.79 109 LEU D O 1
ATOM 6513 N N . THR D 1 77 ? -45.585 -57.078 64.032 1.00 34.60 110 THR D N 1
ATOM 6514 C CA . THR D 1 77 ? -46.834 -56.461 64.462 1.00 33.59 110 THR D CA 1
ATOM 6515 C C . THR D 1 77 ? -47.953 -56.990 63.582 1.00 32.34 110 THR D C 1
ATOM 6516 O O . THR D 1 77 ? -47.816 -57.027 62.357 1.00 34.09 110 THR D O 1
ATOM 6520 N N . ILE D 1 78 ? -49.040 -57.424 64.210 1.00 30.27 111 ILE D N 1
ATOM 6521 C CA . ILE D 1 78 ? -50.247 -57.822 63.499 1.00 28.98 111 ILE D CA 1
ATOM 6522 C C . ILE D 1 78 ? -51.304 -56.770 63.778 1.00 29.51 111 ILE D C 1
ATOM 6523 O O . ILE D 1 78 ? -51.559 -56.421 64.945 1.00 30.29 111 ILE D O 1
ATOM 6528 N N . VAL D 1 79 ? -51.929 -56.276 62.712 1.00 29.00 112 VAL D N 1
ATOM 6529 C CA . VAL D 1 79 ? -53.026 -55.316 62.810 1.00 28.37 112 VAL D CA 1
ATOM 6530 C C . VAL D 1 79 ? -54.259 -56.002 62.244 1.00 26.38 112 VAL D C 1
ATOM 6531 O O . VAL D 1 79 ? -54.248 -56.444 61.088 1.00 27.42 112 VAL D O 1
ATOM 6535 N N . ASP D 1 80 ? -55.309 -56.115 63.052 1.00 26.26 113 ASP D N 1
ATOM 6536 C CA . ASP D 1 80 ? -56.532 -56.730 62.540 1.00 26.65 113 ASP D CA 1
ATOM 6537 C C . ASP D 1 80 ? -57.710 -55.807 62.821 1.00 29.04 113 ASP D C 1
ATOM 6538 O O . ASP D 1 80 ? -57.588 -54.792 63.503 1.00 28.69 113 ASP D O 1
ATOM 6543 N N A THR D 1 81 ? -58.871 -56.142 62.257 0.60 27.99 114 THR D N 1
ATOM 6544 N N B THR D 1 81 ? -58.874 -56.173 62.295 0.40 27.65 114 THR D N 1
ATOM 6545 C CA A THR D 1 81 ? -60.015 -55.225 62.248 0.60 26.76 114 THR D CA 1
ATOM 6546 C CA B THR D 1 81 ? -60.015 -55.260 62.243 0.40 26.99 114 THR D CA 1
ATOM 6547 C C A THR D 1 81 ? -61.306 -55.967 62.591 0.60 25.86 114 THR D C 1
ATOM 6548 C C B THR D 1 81 ? -61.297 -56.003 62.590 0.40 26.05 114 THR D C 1
ATOM 6549 O O A THR D 1 81 ? -62.133 -56.238 61.713 0.60 26.29 114 THR D O 1
ATOM 6550 O O B THR D 1 81 ? -62.110 -56.314 61.710 0.40 26.14 114 THR D O 1
ATOM 6557 N N . PRO D 1 82 ? -61.516 -56.299 63.871 1.00 28.60 115 PRO D N 1
ATOM 6558 C CA . PRO D 1 82 ? -62.706 -57.083 64.248 1.00 29.03 115 PRO D CA 1
ATOM 6559 C C . PRO D 1 82 ? -63.998 -56.399 63.816 1.00 27.38 115 PRO D C 1
ATOM 6560 O O . PRO D 1 82 ? -64.159 -55.190 63.994 1.00 26.54 115 PRO D O 1
ATOM 6564 N N . GLY D 1 83 ? -64.896 -57.176 63.217 1.00 27.47 116 GLY D N 1
ATOM 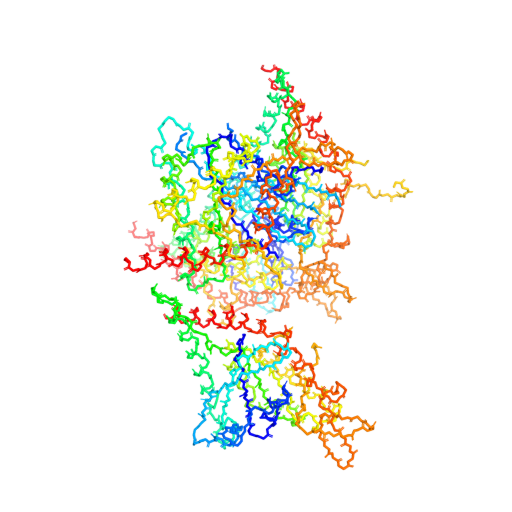6565 C CA . GLY D 1 83 ? -66.207 -56.664 62.832 1.00 27.48 116 GLY D CA 1
ATOM 6566 C C . GLY D 1 83 ? -66.313 -56.170 61.405 1.00 28.22 116 GLY D C 1
ATOM 6567 O O . GLY D 1 83 ? -67.437 -55.944 60.917 1.00 28.00 116 GLY D O 1
ATOM 6568 N N . PHE D 1 84 ? -65.195 -55.979 60.724 1.00 28.54 117 PHE D N 1
ATOM 6569 C CA . PHE D 1 84 ? -65.230 -55.599 59.323 1.00 28.58 117 PHE D CA 1
ATOM 6570 C C . PHE D 1 84 ? -66.078 -56.578 58.522 1.00 30.95 117 PHE D C 1
ATOM 6571 O O . PHE D 1 84 ? -65.860 -57.794 58.560 1.00 27.91 117 PHE D O 1
ATOM 6579 N N . GLY D 1 85 ? -67.070 -56.044 57.801 1.00 28.22 118 GLY D N 1
ATOM 6580 C CA . GLY D 1 85 ? -67.848 -56.869 56.907 1.00 28.93 118 GLY D CA 1
ATOM 6581 C C . GLY D 1 85 ? -68.905 -57.726 57.566 1.00 29.06 118 GLY D C 1
ATOM 6582 O O . GLY D 1 85 ? -69.586 -58.483 56.859 1.00 28.23 118 GLY D O 1
ATOM 6583 N N . ASP D 1 86 ? -69.062 -57.654 58.887 1.00 26.33 119 ASP D N 1
ATOM 6584 C CA . ASP D 1 86 ? -69.930 -58.598 59.593 1.00 26.73 119 ASP D CA 1
ATOM 6585 C C . ASP D 1 86 ? -71.335 -58.074 59.867 1.00 28.07 119 ASP D C 1
ATOM 6586 O O . ASP D 1 86 ? -72.192 -58.878 60.221 1.00 30.35 119 ASP D O 1
ATOM 6591 N N . ALA D 1 87 ? -71.585 -56.770 59.723 1.00 27.70 120 ALA D N 1
ATOM 6592 C CA . ALA D 1 87 ? -72.844 -56.154 60.089 1.00 30.14 120 ALA D CA 1
ATOM 6593 C C . ALA D 1 87 ? -73.870 -56.326 58.975 1.00 28.68 120 ALA D C 1
ATOM 6594 O O . ALA D 1 87 ? -73.532 -56.608 57.826 1.00 28.92 120 ALA D O 1
ATOM 6596 N N . VAL D 1 88 ? -75.130 -56.129 59.337 1.00 28.59 121 VAL D N 1
ATOM 6597 C CA . VAL D 1 88 ? -76.179 -55.983 58.319 1.00 30.12 121 VAL D CA 1
ATOM 6598 C C . VAL D 1 88 ? -75.867 -54.790 57.413 1.00 31.05 121 VAL D C 1
ATOM 6599 O O . VAL D 1 88 ? -75.939 -54.889 56.186 1.00 30.25 121 VAL D O 1
ATOM 6603 N N . ASP D 1 89 ? -75.443 -53.673 58.001 1.00 29.26 122 ASP D N 1
ATOM 6604 C CA . ASP D 1 89 ? -75.096 -52.460 57.262 1.00 30.99 122 ASP D CA 1
ATOM 6605 C C . ASP D 1 89 ? -73.599 -52.253 57.425 1.00 32.18 122 ASP D C 1
ATOM 6606 O O . ASP D 1 89 ? -73.146 -51.775 58.471 1.00 32.18 122 ASP D O 1
ATOM 6611 N N . ASN D 1 90 ? -72.835 -52.571 56.379 1.00 26.12 123 ASN D N 1
ATOM 6612 C CA . ASN D 1 90 ? -71.389 -52.399 56.435 1.00 28.48 123 ASN D CA 1
ATOM 6613 C C . ASN D 1 90 ? -70.915 -51.067 55.860 1.00 30.21 123 ASN D C 1
ATOM 6614 O O . ASN D 1 90 ? -69.720 -50.930 55.583 1.00 30.94 123 ASN D O 1
ATOM 6619 N N . SER D 1 91 ? -71.819 -50.089 55.689 1.00 31.23 124 SER D N 1
ATOM 6620 C CA . SER D 1 91 ? -71.431 -48.773 55.175 1.00 30.40 124 SER D CA 1
ATOM 6621 C C . SER D 1 91 ? -70.216 -48.228 55.912 1.00 29.48 124 SER D C 1
ATOM 6622 O O . SER D 1 91 ? -70.191 -48.176 57.145 1.00 30.35 124 SER D O 1
ATOM 6625 N N . ASN D 1 92 ? -69.216 -47.807 55.148 1.00 29.59 125 ASN D N 1
ATOM 6626 C CA . ASN D 1 92 ? -68.044 -47.113 55.674 1.00 31.65 125 ASN D CA 1
ATOM 6627 C C . ASN D 1 92 ? -67.217 -47.975 56.632 1.00 34.13 125 ASN D C 1
ATOM 6628 O O . ASN D 1 92 ? -66.447 -47.436 57.437 1.00 35.16 125 ASN D O 1
ATOM 6633 N N . CYS D 1 93 ? -67.339 -49.307 56.566 1.00 29.70 126 CYS D N 1
ATOM 6634 C CA . CYS D 1 93 ? -66.590 -50.119 57.516 1.00 30.42 126 CYS D CA 1
ATOM 6635 C C . CYS D 1 93 ? -65.095 -50.133 57.205 1.00 31.87 126 CYS D C 1
ATOM 6636 O O . CYS D 1 93 ? -64.316 -50.632 58.022 1.00 31.51 126 CYS D O 1
ATOM 6639 N N . TRP D 1 94 ? -64.700 -49.628 56.042 1.00 30.18 127 TRP D N 1
ATOM 6640 C CA . TRP D 1 94 ? -63.293 -49.429 55.691 1.00 32.81 127 TRP D CA 1
ATOM 6641 C C . TRP D 1 94 ? -62.694 -48.205 56.362 1.00 31.46 127 TRP D C 1
ATOM 6642 O O . TRP D 1 94 ? -61.463 -48.052 56.348 1.00 30.08 127 TRP D O 1
ATOM 6653 N N . GLN D 1 95 ? -63.520 -47.316 56.931 1.00 30.42 128 GLN D N 1
ATOM 6654 C CA . GLN D 1 95 ? -62.968 -46.041 57.391 1.00 32.19 128 GLN D CA 1
ATOM 6655 C C . GLN D 1 95 ? -62.019 -46.214 58.581 1.00 30.70 128 GLN D C 1
ATOM 6656 O O . GLN D 1 95 ? -60.979 -45.543 58.623 1.00 32.26 128 GLN D O 1
ATOM 6662 N N . PRO D 1 96 ? -62.305 -47.097 59.549 1.00 30.35 129 PRO D N 1
ATOM 6663 C CA . PRO D 1 96 ? -61.321 -47.299 60.638 1.00 29.49 129 PRO D CA 1
ATOM 6664 C C . PRO D 1 96 ? -59.941 -47.732 60.140 1.00 31.18 129 PRO D C 1
ATOM 6665 O O . PRO D 1 96 ? -58.923 -47.323 60.726 1.00 29.99 129 PRO D O 1
ATOM 6669 N N . VAL D 1 97 ? -59.889 -48.542 59.072 1.00 29.36 130 VAL D N 1
ATOM 6670 C CA . VAL D 1 97 ? -58.625 -48.995 58.492 1.00 33.18 130 VAL D CA 1
ATOM 6671 C C . VAL D 1 97 ? -57.891 -47.829 57.859 1.00 31.56 130 VAL D C 1
ATOM 6672 O O . VAL D 1 97 ? -56.666 -47.683 58.006 1.00 30.87 130 VAL D O 1
ATOM 6676 N N . ILE D 1 98 ? -58.619 -47.025 57.083 1.00 29.50 131 ILE D N 1
ATOM 6677 C CA . ILE D 1 98 ? -58.028 -45.831 56.493 1.00 31.01 131 ILE D CA 1
ATOM 6678 C C . ILE D 1 98 ? -57.489 -44.932 57.587 1.00 32.12 131 ILE D C 1
ATOM 6679 O O . ILE D 1 98 ? -56.366 -44.412 57.500 1.00 29.51 131 ILE D O 1
ATOM 6684 N N . ASP D 1 99 ? -58.308 -44.692 58.612 1.00 30.91 132 ASP D N 1
ATOM 6685 C CA . ASP D 1 99 ? -57.878 -43.795 59.677 1.00 31.20 132 ASP D CA 1
ATOM 6686 C C . ASP D 1 99 ? -56.607 -44.312 60.338 1.00 32.56 132 ASP D C 1
ATOM 6687 O O . ASP D 1 99 ? -55.704 -43.534 60.648 1.00 31.08 132 ASP D O 1
ATOM 6692 N N . TYR D 1 100 ? -56.532 -45.621 60.590 1.00 29.91 133 TYR D N 1
ATOM 6693 C CA . TYR D 1 100 ? -55.349 -46.179 61.245 1.00 28.86 133 TYR D CA 1
ATOM 6694 C C . TYR D 1 100 ? -54.108 -45.998 60.369 1.00 30.68 133 TYR D C 1
ATOM 6695 O O . TYR D 1 100 ? -53.069 -45.485 60.826 1.00 31.17 133 TYR D O 1
ATOM 6704 N N . ILE D 1 101 ? -54.213 -46.393 59.098 1.00 31.05 134 ILE D N 1
ATOM 6705 C CA . ILE D 1 101 ? -53.077 -46.333 58.175 1.00 31.02 134 ILE D CA 1
ATOM 6706 C C . ILE D 1 101 ? -52.583 -44.899 58.016 1.00 29.55 134 ILE D C 1
ATOM 6707 O O . ILE D 1 101 ? -51.383 -44.610 58.139 1.00 29.27 134 ILE D O 1
ATOM 6712 N N . ASP D 1 102 ? -53.506 -43.970 57.770 1.00 31.33 135 ASP D N 1
ATOM 6713 C CA . ASP D 1 102 ? -53.116 -42.578 57.570 1.00 31.37 135 ASP D CA 1
ATOM 6714 C C . ASP D 1 102 ? -52.600 -41.935 58.854 1.00 32.61 135 ASP D C 1
ATOM 6715 O O . ASP D 1 102 ? -51.742 -41.040 58.791 1.00 32.58 135 ASP D O 1
ATOM 6720 N N . SER D 1 103 ? -53.061 -42.409 60.018 1.00 31.18 136 SER D N 1
ATOM 6721 C CA . SER D 1 103 ? -52.527 -41.917 61.288 1.00 31.75 136 SER D CA 1
ATOM 6722 C C . SER D 1 103 ? -51.056 -42.282 61.454 1.00 30.43 136 SER D C 1
ATOM 6723 O O . SER D 1 103 ? -50.263 -41.486 61.984 1.00 32.05 136 SER D O 1
ATOM 6726 N N . LYS D 1 104 ? -50.678 -43.497 61.045 1.00 29.57 137 LYS D N 1
ATOM 6727 C CA . LYS D 1 104 ? -49.270 -43.889 61.108 1.00 31.42 137 LYS D CA 1
ATOM 6728 C C . LYS D 1 104 ? -48.427 -43.093 60.119 1.00 30.71 137 LYS D C 1
ATOM 6729 O O . LYS D 1 104 ? -47.273 -42.760 60.415 1.00 29.39 137 LYS D O 1
ATOM 6735 N N . PHE D 1 105 ? -48.977 -42.767 58.943 1.00 29.67 138 PHE D N 1
ATOM 6736 C CA . PHE D 1 105 ? -48.269 -41.854 58.047 1.00 32.56 138 PHE D CA 1
ATOM 6737 C C . PHE D 1 105 ? -48.105 -40.482 58.687 1.00 34.09 138 PHE D C 1
ATOM 6738 O O . PHE D 1 105 ? -47.055 -39.846 58.551 1.00 32.34 138 PHE D O 1
ATOM 6746 N N . GLU D 1 106 ? -49.152 -39.995 59.360 1.00 31.44 139 GLU D N 1
ATOM 6747 C CA . GLU D 1 106 ? -49.070 -38.701 60.028 1.00 30.15 139 GLU D CA 1
ATOM 6748 C C . GLU D 1 106 ? -48.013 -38.704 61.125 1.00 29.07 139 GLU D C 1
ATOM 6749 O O . GLU D 1 106 ? -47.259 -37.738 61.271 1.00 30.12 139 GLU D O 1
ATOM 6755 N N . ASP D 1 107 ? -47.958 -39.766 61.932 1.00 35.75 140 ASP D N 1
ATOM 6756 C CA . ASP D 1 107 ? -46.931 -39.845 62.970 1.00 34.03 140 ASP D CA 1
ATOM 6757 C C . ASP D 1 107 ? -45.537 -39.776 62.362 1.00 33.50 140 ASP D C 1
ATOM 6758 O O . ASP D 1 107 ? -44.639 -39.116 62.908 1.00 32.37 140 ASP D O 1
ATOM 6763 N N . TYR D 1 108 ? -45.340 -40.456 61.231 1.00 30.42 141 TYR D N 1
ATOM 6764 C CA . TYR D 1 108 ? -44.022 -40.495 60.601 1.00 34.02 141 TYR D CA 1
ATOM 6765 C C . TYR D 1 108 ? -43.643 -39.125 60.046 1.00 35.96 141 TYR D C 1
ATOM 6766 O O . TYR D 1 108 ? -42.503 -38.663 60.223 1.00 36.48 141 TYR D O 1
ATOM 6775 N N . LEU D 1 109 ? -44.595 -38.458 59.380 1.00 34.04 142 LEU D N 1
ATOM 6776 C CA . LEU D 1 109 ? -44.359 -37.105 58.882 1.00 33.35 142 LEU D CA 1
ATOM 6777 C C . LEU D 1 109 ? -44.043 -36.149 60.025 1.00 34.33 142 LEU D C 1
ATOM 6778 O O . LEU D 1 109 ? -43.102 -35.347 59.940 1.00 33.55 142 LEU D O 1
ATOM 6783 N N . ASN D 1 110 ? -44.809 -36.224 61.113 1.00 31.04 143 ASN D N 1
ATOM 6784 C CA . ASN D 1 110 ? -44.485 -35.386 62.266 1.00 31.66 143 ASN D CA 1
ATOM 6785 C C . ASN D 1 110 ? -43.085 -35.678 62.778 1.00 32.66 143 ASN D C 1
ATOM 6786 O O . ASN D 1 110 ? -42.325 -34.754 63.094 1.00 36.32 143 ASN D O 1
ATOM 6791 N N . ALA D 1 111 ? -42.721 -36.955 62.860 1.00 35.44 144 ALA D N 1
ATOM 6792 C CA . ALA D 1 111 ? -41.409 -37.302 63.410 1.00 38.01 144 ALA D CA 1
ATOM 6793 C C . ALA D 1 111 ? -40.279 -36.761 62.542 1.00 42.68 144 ALA D C 1
ATOM 6794 O O . ALA D 1 111 ? -39.292 -36.211 63.061 1.00 39.79 144 ALA D O 1
ATOM 6796 N N . GLU D 1 112 ? -40.392 -36.907 61.221 1.00 36.39 145 GLU D N 1
ATOM 6797 C CA . GLU D 1 112 ? -39.286 -36.465 60.383 1.00 42.01 145 GLU D CA 1
ATOM 6798 C C . GLU D 1 112 ? -39.304 -34.962 60.152 1.00 39.08 145 GLU D C 1
ATOM 6799 O O . GLU D 1 112 ? -38.338 -34.419 59.606 1.00 37.50 145 GLU D O 1
ATOM 6805 N N . SER D 1 113 ? -40.355 -34.273 60.584 1.00 37.27 146 SER D N 1
ATOM 6806 C CA . SER D 1 113 ? -40.395 -32.821 60.526 1.00 37.82 146 SER D CA 1
ATOM 6807 C C . SER D 1 113 ? -39.776 -32.149 61.746 1.00 37.34 146 SER D C 1
ATOM 6808 O O . SER D 1 113 ? -39.573 -30.932 61.724 1.00 38.33 146 SER D O 1
ATOM 6811 N N . ARG D 1 114 ? -39.466 -32.885 62.808 1.00 35.46 147 ARG D N 1
ATOM 6812 C CA . ARG D 1 114 ? -38.945 -32.221 63.996 1.00 36.76 147 ARG D CA 1
ATOM 6813 C C . ARG D 1 114 ? -37.531 -31.709 63.741 1.00 41.83 147 ARG D C 1
ATOM 6814 O O . ARG D 1 114 ? -36.761 -32.312 62.995 1.00 42.24 147 ARG D O 1
ATOM 6822 N N . VAL D 1 115 ? -37.205 -30.566 64.356 1.00 42.75 148 VAL D N 1
ATOM 6823 C CA . VAL D 1 115 ? -35.839 -30.038 64.273 1.00 42.83 148 VAL D CA 1
ATOM 6824 C C . VAL D 1 115 ? -34.844 -31.057 64.813 1.00 47.47 148 VAL D C 1
ATOM 6825 O O . VAL D 1 115 ? -33.779 -31.280 64.224 1.00 49.17 148 VAL D O 1
ATOM 6829 N N . ASN D 1 116 ? -35.165 -31.668 65.948 1.00 52.40 149 ASN D N 1
ATOM 6830 C CA . ASN D 1 116 ? -34.405 -32.761 66.550 1.00 57.13 149 ASN D CA 1
ATOM 6831 C C . ASN D 1 116 ? -35.218 -34.024 66.313 1.00 55.56 149 ASN D C 1
ATOM 6832 O O . ASN D 1 116 ? -36.194 -34.287 67.027 1.00 55.78 149 ASN D O 1
ATOM 6837 N N . ARG D 1 117 ? -34.824 -34.803 65.305 1.00 53.00 150 ARG D N 1
ATOM 6838 C CA . ARG D 1 117 ? -35.574 -35.993 64.922 1.00 49.81 150 ARG D CA 1
ATOM 6839 C C . ARG D 1 117 ? -34.769 -37.265 65.164 1.00 52.88 150 ARG D C 1
ATOM 6840 O O . ARG D 1 117 ? -34.884 -38.230 64.409 1.00 51.82 150 ARG D O 1
ATOM 6848 N N . ARG D 1 118 ? -33.939 -37.270 66.214 1.00 54.61 151 ARG D N 1
ATOM 6849 C CA . ARG D 1 118 ? -33.176 -38.467 66.552 1.00 59.42 151 ARG D CA 1
ATOM 6850 C C . ARG D 1 118 ? -34.090 -39.668 66.779 1.00 62.27 151 ARG D C 1
ATOM 6851 O O . ARG D 1 118 ? -33.780 -40.783 66.344 1.00 65.03 151 ARG D O 1
ATOM 6853 N N . GLN D 1 119 ? -35.223 -39.464 67.447 1.00 64.82 152 GLN D N 1
ATOM 6854 C CA . GLN D 1 119 ? -36.198 -40.529 67.661 1.00 66.85 152 GLN D CA 1
ATOM 6855 C C . GLN D 1 119 ? -37.177 -40.568 66.494 1.00 67.42 152 GLN D C 1
ATOM 6856 O O . GLN D 1 119 ? -37.879 -39.582 66.238 1.00 67.06 152 GLN D O 1
ATOM 6858 N N . MET D 1 120 ? -37.239 -41.707 65.800 1.00 67.97 153 MET D N 1
ATOM 6859 C CA . MET D 1 120 ? -38.157 -41.891 64.673 1.00 67.06 153 MET D CA 1
ATOM 6860 C C . MET D 1 120 ? -38.677 -43.322 64.620 1.00 62.76 153 MET D C 1
ATOM 6861 O O . MET D 1 120 ? -38.229 -44.143 63.810 1.00 60.29 153 MET D O 1
ATOM 6866 N N . PRO D 1 121 ? -39.650 -43.652 65.463 1.00 61.13 154 PRO D N 1
ATOM 6867 C CA . PRO D 1 121 ? -40.323 -44.949 65.329 1.00 60.03 154 PRO D CA 1
ATOM 6868 C C . PRO D 1 121 ? -41.080 -45.030 64.009 1.00 54.71 154 PRO D C 1
ATOM 6869 O O . PRO D 1 121 ? -41.483 -44.012 63.438 1.00 51.80 154 PRO D O 1
ATOM 6873 N N . ASP D 1 122 ? -41.241 -46.258 63.510 1.00 51.06 155 ASP D N 1
ATOM 6874 C CA . ASP D 1 122 ? -41.946 -46.512 62.251 1.00 48.60 155 ASP D CA 1
ATOM 6875 C C . ASP D 1 122 ? -43.051 -47.539 62.485 1.00 46.69 155 ASP D C 1
ATOM 6876 O O . ASP D 1 122 ? -42.790 -48.737 62.640 1.00 47.49 155 ASP D O 1
ATOM 6881 N N . ASN D 1 123 ? -44.291 -47.086 62.452 1.00 44.10 156 ASN D N 1
ATOM 6882 C CA . ASN D 1 123 ? -45.406 -48.004 62.599 1.00 40.85 156 ASN D CA 1
ATOM 6883 C C . ASN D 1 123 ? -46.272 -48.036 61.351 1.00 36.40 156 ASN D C 1
ATOM 6884 O O . ASN D 1 123 ? -47.446 -48.398 61.425 1.00 36.82 156 ASN D O 1
ATOM 6889 N N . ARG D 1 124 ? -45.716 -47.680 60.197 1.00 34.69 157 ARG D N 1
ATOM 6890 C CA . ARG D 1 124 ? -46.533 -47.684 58.987 1.00 34.06 157 ARG D CA 1
ATOM 6891 C C . ARG D 1 124 ? -46.875 -49.114 58.594 1.00 33.64 157 ARG D C 1
ATOM 6892 O O . ARG D 1 124 ? -46.056 -50.026 58.757 1.00 34.27 157 ARG D O 1
ATOM 6900 N N . VAL D 1 125 ? -48.117 -49.316 58.140 1.00 30.90 158 VAL D N 1
ATOM 6901 C CA . VAL D 1 125 ? -48.585 -50.643 57.756 1.00 30.93 158 VAL D CA 1
ATOM 6902 C C . VAL D 1 125 ? -47.934 -51.039 56.437 1.00 30.80 158 VAL D C 1
ATOM 6903 O O . VAL D 1 125 ? -48.108 -50.366 55.416 1.00 31.07 158 VAL D O 1
ATOM 6907 N N . GLN D 1 126 ? -47.210 -52.150 56.443 1.00 29.57 159 GLN D N 1
ATOM 6908 C CA . GLN D 1 126 ? -46.349 -52.461 55.308 1.00 31.36 159 GLN D CA 1
ATOM 6909 C C . GLN D 1 126 ? -46.961 -53.485 54.360 1.00 35.50 159 GLN D C 1
ATOM 6910 O O . GLN D 1 126 ? -46.456 -53.650 53.245 1.00 37.46 159 GLN D O 1
ATOM 6916 N N . CYS D 1 127 ? -48.063 -54.124 54.748 1.00 31.92 160 CYS D N 1
ATOM 6917 C CA . CYS D 1 127 ? -48.730 -55.105 53.902 1.00 32.61 160 CYS D CA 1
ATOM 6918 C C . CYS D 1 127 ? -50.125 -55.347 54.455 1.00 33.31 160 CYS D C 1
ATOM 6919 O O . CYS D 1 127 ? -50.303 -55.384 55.672 1.00 31.75 160 CYS D O 1
ATOM 6922 N N . CYS D 1 128 ? -51.112 -55.504 53.565 1.00 29.83 161 CYS D N 1
ATOM 6923 C CA . CYS D 1 128 ? -52.484 -55.767 53.982 1.00 30.87 161 CYS D CA 1
ATOM 6924 C C . CYS D 1 128 ? -52.974 -56.995 53.229 1.00 31.20 161 CYS D C 1
ATOM 6925 O O . CYS D 1 128 ? -53.127 -56.953 52.005 1.00 33.12 161 CYS D O 1
ATOM 6928 N N . LEU D 1 129 ? -53.189 -58.092 53.952 1.00 32.05 162 LEU D N 1
ATOM 6929 C CA . LEU D 1 129 ? -53.818 -59.275 53.373 1.00 32.93 162 LEU D CA 1
ATOM 6930 C C . LEU D 1 129 ? -55.319 -59.076 53.409 1.00 30.83 162 LEU D C 1
ATOM 6931 O O . LEU D 1 129 ? -55.894 -58.889 54.491 1.00 29.26 162 LEU D O 1
ATOM 6936 N N . TYR D 1 130 ? -55.956 -59.074 52.246 1.00 28.87 163 TYR D N 1
ATOM 6937 C CA . TYR D 1 130 ? -57.401 -58.911 52.180 1.00 27.95 163 TYR D CA 1
ATOM 6938 C C . TYR D 1 130 ? -58.024 -60.230 51.749 1.00 29.48 163 TYR D C 1
ATOM 6939 O O . TYR D 1 130 ? -57.762 -60.699 50.638 1.00 29.62 163 TYR D O 1
ATOM 6948 N N . PHE D 1 131 ? -58.887 -60.789 52.603 1.00 31.04 164 PHE D N 1
ATOM 6949 C CA . PHE D 1 131 ? -59.430 -62.130 52.407 1.00 26.49 164 PHE D CA 1
ATOM 6950 C C . PHE D 1 131 ? -60.748 -62.019 51.667 1.00 27.71 164 PHE D C 1
ATOM 6951 O O . PHE D 1 131 ? -61.670 -61.355 52.151 1.00 27.86 164 PHE D O 1
ATOM 6959 N N . ILE D 1 132 ? -60.822 -62.677 50.511 1.00 28.80 165 ILE D N 1
ATOM 6960 C CA . ILE D 1 132 ? -62.012 -62.737 49.661 1.00 27.09 165 ILE D CA 1
ATOM 6961 C C . ILE D 1 132 ? -62.720 -64.059 49.910 1.00 28.05 165 ILE D C 1
ATOM 6962 O O . ILE D 1 132 ? -62.112 -65.124 49.775 1.00 28.34 165 ILE D O 1
ATOM 6967 N N . ALA D 1 133 ? -64.012 -63.999 50.254 1.00 26.09 166 ALA D N 1
ATOM 6968 C CA . ALA D 1 133 ? -64.769 -65.223 50.471 1.00 27.43 166 ALA D CA 1
ATOM 6969 C C . ALA D 1 133 ? -64.863 -66.027 49.177 1.00 26.01 166 ALA D C 1
ATOM 6970 O O . ALA D 1 133 ? -65.079 -65.457 48.099 1.00 28.46 166 ALA D O 1
ATOM 6972 N N . PRO D 1 134 ? -64.713 -67.336 49.236 1.00 27.42 167 PRO D N 1
ATOM 6973 C CA . PRO D 1 134 ? -64.665 -68.163 48.000 1.00 27.90 167 PRO D CA 1
ATOM 6974 C C . PRO D 1 134 ? -66.057 -68.533 47.489 1.00 29.94 167 PRO D C 1
ATOM 6975 O O . PRO D 1 134 ? -66.481 -69.698 47.480 1.00 29.72 167 PRO D O 1
ATOM 6979 N N . SER D 1 135 ? -66.776 -67.514 47.019 1.00 26.92 168 SER D N 1
ATOM 6980 C CA . SER D 1 135 ? -68.123 -67.741 46.490 1.00 29.14 168 SER D CA 1
ATOM 6981 C C . SER D 1 135 ? -68.095 -68.608 45.238 1.00 32.72 168 SER D C 1
ATOM 6982 O O . SER D 1 135 ? -69.002 -69.421 45.010 1.00 33.67 168 SER D O 1
ATOM 6985 N N . GLY D 1 136 ? -67.066 -68.437 44.403 1.00 33.55 169 GLY D N 1
ATOM 6986 C CA . GLY D 1 136 ? -67.041 -69.020 43.091 1.00 31.06 169 GLY D CA 1
ATOM 6987 C C . GLY D 1 136 ? -67.623 -68.137 42.016 1.00 35.31 169 GLY D C 1
ATOM 6988 O O . GLY D 1 136 ? -67.629 -68.538 40.844 1.00 39.23 169 GLY D O 1
ATOM 6989 N N . HIS D 1 137 ? -68.131 -66.955 42.373 1.00 32.75 170 HIS D N 1
ATOM 6990 C CA . HIS D 1 137 ? -68.663 -66.035 41.377 1.00 34.77 170 HIS D CA 1
ATOM 6991 C C . HIS D 1 137 ? -67.632 -64.950 41.082 1.00 38.04 170 HIS D C 1
ATOM 6992 O O . HIS D 1 137 ? -66.725 -65.174 40.276 1.00 37.75 170 HIS D O 1
ATOM 6999 N N . GLY D 1 138 ? -67.756 -63.780 41.705 1.00 38.56 171 GLY D N 1
ATOM 7000 C CA . GLY D 1 138 ? -66.757 -62.730 41.550 1.00 38.32 171 GLY D CA 1
ATOM 7001 C C . GLY D 1 138 ? -66.542 -61.999 42.858 1.00 34.93 171 GLY D C 1
ATOM 7002 O O . GLY D 1 138 ? -66.916 -62.519 43.911 1.00 37.01 171 GLY D O 1
ATOM 7003 N N . LEU D 1 139 ? -65.936 -60.814 42.829 1.00 29.37 172 LEU D N 1
ATOM 7004 C CA . LEU D 1 139 ? -65.842 -60.017 44.043 1.00 27.30 172 LEU D CA 1
ATOM 7005 C C . LEU D 1 139 ? -67.222 -59.550 44.491 1.00 28.62 172 LEU D C 1
ATOM 7006 O O . LEU D 1 139 ? -68.110 -59.312 43.671 1.00 33.34 172 LEU D O 1
ATOM 7011 N N . LYS D 1 140 ? -67.390 -59.410 45.809 1.00 28.68 173 LYS D N 1
ATOM 7012 C CA . LYS D 1 140 ? -68.586 -58.755 46.343 1.00 32.75 173 LYS D CA 1
ATOM 7013 C C . LYS D 1 140 ? -68.422 -57.241 46.285 1.00 30.85 173 LYS D C 1
ATOM 7014 O O . LYS D 1 140 ? -67.296 -56.731 46.248 1.00 29.46 173 LYS D O 1
ATOM 7020 N N . PRO D 1 141 ? -69.532 -56.495 46.284 1.00 30.41 174 PRO D N 1
ATOM 7021 C CA . PRO D 1 141 ? -69.432 -55.030 46.391 1.00 27.97 174 PRO D CA 1
ATOM 7022 C C . PRO D 1 141 ? -68.520 -54.552 47.505 1.00 28.17 174 PRO D C 1
ATOM 7023 O O . PRO D 1 141 ? -67.755 -53.598 47.307 1.00 34.00 174 PRO D O 1
ATOM 7027 N N . LEU D 1 142 ? -68.544 -55.208 48.669 1.00 26.89 175 LEU D N 1
ATOM 7028 C CA . LEU D 1 142 ? -67.668 -54.783 49.756 1.00 27.61 175 LEU D CA 1
ATOM 7029 C C . LEU D 1 142 ? -66.197 -54.968 49.394 1.00 30.07 175 LEU D C 1
ATOM 7030 O O . LEU D 1 142 ? -65.365 -54.112 49.724 1.00 29.44 175 LEU D O 1
ATOM 7035 N N . ASP D 1 143 ? -65.850 -56.090 48.744 1.00 28.93 176 ASP D N 1
ATOM 7036 C CA . ASP D 1 143 ? -64.459 -56.308 48.333 1.00 27.60 176 ASP D CA 1
ATOM 7037 C C . ASP D 1 143 ? -63.972 -55.182 47.420 1.00 27.75 176 ASP D C 1
ATOM 7038 O O . ASP D 1 143 ? -62.834 -54.691 47.555 1.00 29.80 176 ASP D O 1
ATOM 7043 N N . ILE D 1 144 ? -64.807 -54.794 46.460 1.00 29.04 177 ILE D N 1
ATOM 7044 C CA . ILE D 1 144 ? -64.454 -53.738 45.519 1.00 32.70 177 ILE D CA 1
ATOM 7045 C C . ILE D 1 144 ? -64.265 -52.419 46.248 1.00 32.51 177 ILE D C 1
ATOM 7046 O O . ILE D 1 144 ? -63.308 -51.683 45.988 1.00 33.14 177 ILE D O 1
ATOM 7051 N N . GLU D 1 145 ? -65.200 -52.081 47.148 1.00 30.34 178 GLU D N 1
ATOM 7052 C CA . GLU D 1 145 ? -65.090 -50.822 47.885 1.00 33.04 178 GLU D CA 1
ATOM 7053 C C . GLU D 1 145 ? -63.822 -50.788 48.727 1.00 32.98 178 GLU D C 1
ATOM 7054 O O . GLU D 1 145 ? -63.102 -49.777 48.753 1.00 32.46 178 GLU D O 1
ATOM 7060 N N . PHE D 1 146 ? -63.547 -51.871 49.461 1.00 30.60 179 PHE D N 1
ATOM 7061 C CA . PHE D 1 146 ? -62.349 -51.867 50.296 1.00 29.54 179 PHE D CA 1
ATOM 7062 C C . PHE D 1 146 ? -61.105 -51.656 49.448 1.00 30.07 179 PHE D C 1
ATOM 7063 O O . PHE D 1 146 ? -60.250 -50.818 49.764 1.00 31.17 179 PHE D O 1
ATOM 7071 N N . MET D 1 147 ? -60.976 -52.411 48.364 1.00 29.99 180 MET D N 1
ATOM 7072 C CA . MET D 1 147 ? -59.719 -52.338 47.626 1.00 29.85 180 MET D CA 1
ATOM 7073 C C . MET D 1 147 ? -59.580 -51.012 46.890 1.00 32.98 180 MET D C 1
ATOM 7074 O O . MET D 1 147 ? -58.486 -50.439 46.847 1.00 32.19 180 MET D O 1
ATOM 7079 N N . LYS D 1 148 ? -60.674 -50.486 46.326 1.00 31.40 181 LYS D N 1
ATOM 7080 C CA . LYS D 1 148 ? -60.588 -49.188 45.660 1.00 33.05 181 LYS D CA 1
ATOM 7081 C C . LYS D 1 148 ? -60.238 -48.070 46.629 1.00 35.04 181 LYS D C 1
ATOM 7082 O O . LYS D 1 148 ? -59.609 -47.081 46.234 1.00 37.24 181 LYS D O 1
ATOM 7088 N N . ARG D 1 149 ? -60.656 -48.185 47.893 1.00 30.97 182 ARG D N 1
ATOM 7089 C CA . ARG D 1 149 ? -60.444 -47.099 48.836 1.00 30.97 182 ARG D CA 1
ATOM 7090 C C . ARG D 1 149 ? -59.104 -47.189 49.548 1.00 33.03 182 ARG D C 1
ATOM 7091 O O . ARG D 1 149 ? -58.636 -46.182 50.099 1.00 33.88 182 ARG D O 1
ATOM 7099 N N . LEU D 1 150 ? -58.474 -48.358 49.543 1.00 31.88 183 LEU D N 1
ATOM 7100 C CA . LEU D 1 150 ? -57.224 -48.530 50.252 1.00 31.16 183 LEU D CA 1
ATOM 7101 C C . LEU D 1 150 ? -56.007 -48.786 49.377 1.00 32.42 183 LEU D C 1
ATOM 7102 O O . LEU D 1 150 ? -54.882 -48.683 49.893 1.00 32.97 183 LEU D O 1
ATOM 7107 N N . HIS D 1 151 ? -56.176 -49.076 48.082 1.00 29.82 184 HIS D N 1
ATOM 7108 C CA . HIS D 1 151 ? -55.039 -49.545 47.287 1.00 33.59 184 HIS D CA 1
ATOM 7109 C C . HIS D 1 151 ? -53.919 -48.518 47.169 1.00 35.04 184 HIS D C 1
ATOM 7110 O O . HIS D 1 151 ? -52.786 -48.911 46.858 1.00 34.18 184 HIS D O 1
ATOM 7117 N N . GLU D 1 152 ? -54.186 -47.227 47.403 1.00 33.23 185 GLU D N 1
ATOM 7118 C CA . GLU D 1 152 ? -53.125 -46.215 47.341 1.00 36.02 185 GLU D CA 1
ATOM 7119 C C . GLU D 1 152 ? -52.618 -45.810 48.721 1.00 36.32 185 GLU D C 1
ATOM 7120 O O . GLU D 1 152 ? -51.822 -44.863 48.833 1.00 37.91 185 GLU D O 1
ATOM 7126 N N . LYS D 1 153 ? -53.017 -46.526 49.764 1.00 32.25 186 LYS D N 1
ATOM 7127 C CA . LYS D 1 153 ? -52.539 -46.261 51.117 1.00 33.98 186 LYS D CA 1
ATOM 7128 C C . LYS D 1 153 ? -51.729 -47.402 51.698 1.00 34.02 186 LYS D C 1
ATOM 7129 O O . LYS D 1 153 ? -51.009 -47.197 52.690 1.00 33.63 186 LYS D O 1
ATOM 7135 N N . VAL D 1 154 ? -51.816 -48.592 51.107 1.00 33.45 187 VAL D N 1
ATOM 7136 C CA . VAL D 1 154 ? -51.207 -49.790 51.662 1.00 30.70 187 VAL D CA 1
ATOM 7137 C C . VAL D 1 154 ? -51.050 -50.796 50.535 1.00 32.71 187 VAL D C 1
ATOM 7138 O O . VAL D 1 154 ? -51.817 -50.784 49.569 1.00 33.39 187 VAL D O 1
ATOM 7142 N N . ASN D 1 155 ? -50.054 -51.671 50.667 1.00 32.45 188 ASN D N 1
ATOM 7143 C CA . ASN D 1 155 ? -49.843 -52.794 49.750 1.00 33.93 188 ASN D CA 1
ATOM 7144 C C . ASN D 1 155 ? -50.907 -53.853 50.005 1.00 36.38 188 ASN D C 1
ATOM 7145 O O . ASN D 1 155 ? -50.847 -54.550 51.023 1.00 38.09 188 ASN D O 1
ATOM 7150 N N . ILE D 1 156 ? -51.873 -53.992 49.088 1.00 31.08 189 ILE D N 1
ATOM 7151 C CA . ILE D 1 156 ? -52.943 -54.977 49.236 1.00 29.80 189 ILE D CA 1
ATOM 7152 C C . ILE D 1 156 ? -52.529 -56.272 48.548 1.00 33.51 189 ILE D C 1
ATOM 7153 O O . ILE D 1 156 ? -52.200 -56.280 47.355 1.00 33.28 189 ILE D O 1
ATOM 7158 N N . ILE D 1 157 ? -52.512 -57.364 49.300 1.00 33.35 190 ILE D N 1
ATOM 7159 C CA . ILE D 1 157 ? -52.383 -58.689 48.703 1.00 31.57 190 ILE D CA 1
ATOM 7160 C C . ILE D 1 157 ? -53.753 -59.356 48.820 1.00 31.01 190 ILE D C 1
ATOM 7161 O O . ILE D 1 157 ? -54.167 -59.718 49.938 1.00 29.85 190 ILE D O 1
ATOM 7166 N N . PRO D 1 158 ? -54.525 -59.464 47.734 1.00 31.65 191 PRO D N 1
ATOM 7167 C CA . PRO D 1 158 ? -55.812 -60.167 47.830 1.00 31.26 191 PRO D CA 1
ATOM 7168 C C . PRO D 1 158 ? -55.569 -61.666 47.912 1.00 32.52 191 PRO D C 1
ATOM 7169 O O . PRO D 1 158 ? -54.682 -62.199 47.244 1.00 35.99 191 PRO D O 1
ATOM 7173 N N . LEU D 1 159 ? -56.362 -62.340 48.752 1.00 30.87 192 LEU D N 1
ATOM 7174 C CA . LEU D 1 159 ? -56.269 -63.779 48.935 1.00 29.43 192 LEU D CA 1
ATOM 7175 C C . LEU D 1 159 ? -57.635 -64.399 48.741 1.00 32.02 192 LEU D C 1
ATOM 7176 O O . LEU D 1 159 ? -58.623 -63.896 49.278 1.00 30.43 192 LEU D O 1
ATOM 7181 N N . ILE D 1 160 ? -57.687 -65.516 48.024 1.00 30.39 193 ILE D N 1
ATOM 7182 C CA . ILE D 1 160 ? -58.904 -66.325 48.052 1.00 29.63 193 ILE D CA 1
ATOM 7183 C C . ILE D 1 160 ? -58.854 -67.188 49.310 1.00 29.54 193 ILE D C 1
ATOM 7184 O O . ILE D 1 160 ? -57.981 -68.052 49.441 1.00 31.85 193 ILE D O 1
ATOM 7189 N N . ALA D 1 161 ? -59.773 -66.939 50.240 1.00 29.21 194 ALA D N 1
ATOM 7190 C CA . ALA D 1 161 ? -59.802 -67.638 51.515 1.00 27.50 194 ALA D CA 1
ATOM 7191 C C . ALA D 1 161 ? -60.357 -69.047 51.343 1.00 30.18 194 ALA D C 1
ATOM 7192 O O . ALA D 1 161 ? -61.133 -69.318 50.420 1.00 29.12 194 ALA D O 1
ATOM 7194 N N . LYS D 1 162 ? -59.984 -69.935 52.270 1.00 27.97 195 LYS D N 1
ATOM 7195 C CA . LYS D 1 162 ? -60.543 -71.284 52.342 1.00 26.71 195 LYS D CA 1
ATOM 7196 C C . LYS D 1 162 ? -60.617 -71.907 50.950 1.00 28.82 195 LYS D C 1
ATOM 7197 O O . LYS D 1 162 ? -61.674 -72.343 50.481 1.00 29.68 195 LYS D O 1
ATOM 7203 N N . ALA D 1 163 ? -59.453 -71.946 50.286 1.00 30.25 196 ALA D N 1
ATOM 7204 C CA . ALA D 1 163 ? -59.456 -72.318 48.876 1.00 31.10 196 ALA D CA 1
ATOM 7205 C C . ALA D 1 163 ? -59.831 -73.774 48.661 1.00 31.76 196 ALA D C 1
ATOM 7206 O O . ALA D 1 163 ? -60.103 -74.162 47.518 1.00 34.83 196 ALA D O 1
ATOM 7208 N N . ASP D 1 164 ? -59.819 -74.595 49.718 1.00 29.25 197 ASP D N 1
ATOM 7209 C CA . ASP D 1 164 ? -60.325 -75.951 49.583 1.00 31.68 197 ASP D CA 1
ATOM 7210 C C . ASP D 1 164 ? -61.847 -75.984 49.398 1.00 33.09 197 ASP D C 1
ATOM 7211 O O . ASP D 1 164 ? -62.407 -77.077 49.278 1.00 39.65 197 ASP D O 1
ATOM 7216 N N . THR D 1 165 ? -62.503 -74.813 49.356 1.00 31.76 198 THR D N 1
ATOM 7217 C CA . THR D 1 165 ? -63.923 -74.658 48.999 1.00 32.00 198 THR D CA 1
ATOM 7218 C C . THR D 1 165 ? -64.157 -74.833 47.505 1.00 30.80 198 THR D C 1
ATOM 7219 O O . THR D 1 165 ? -65.303 -75.051 47.081 1.00 30.50 198 THR D O 1
ATOM 7223 N N . LEU D 1 166 ? -63.106 -74.731 46.700 1.00 29.18 199 LEU D N 1
ATOM 7224 C CA . LEU D 1 166 ? -63.206 -74.649 45.245 1.00 32.76 199 LEU D CA 1
ATOM 7225 C C . LEU D 1 166 ? -62.528 -75.850 44.604 1.00 34.36 199 LEU D C 1
ATOM 7226 O O . LEU D 1 166 ? -61.403 -76.203 44.973 1.00 33.04 199 LEU D O 1
ATOM 7231 N N . THR D 1 167 ? -63.199 -76.471 43.636 1.00 34.03 200 THR D N 1
ATOM 7232 C CA . THR D 1 167 ? -62.505 -77.403 42.769 1.00 33.28 200 THR D CA 1
ATOM 7233 C C . THR D 1 167 ? -61.452 -76.663 41.931 1.00 33.40 200 THR D C 1
ATOM 7234 O O . THR D 1 167 ? -61.500 -75.434 41.782 1.00 34.58 200 THR D O 1
ATOM 7238 N N . PRO D 1 168 ? -60.472 -77.384 41.396 1.00 35.48 201 PRO D N 1
ATOM 7239 C CA . PRO D 1 168 ? -59.452 -76.712 40.571 1.00 40.85 201 PRO D CA 1
ATOM 7240 C C . PRO D 1 168 ? -60.047 -75.856 39.462 1.00 41.16 201 PRO D C 1
ATOM 7241 O O . PRO D 1 168 ? -59.615 -74.710 39.271 1.00 37.50 201 PRO D O 1
ATOM 7245 N N . GLU D 1 169 ? -61.063 -76.368 38.753 1.00 41.07 202 GLU D N 1
ATOM 7246 C CA . GLU D 1 169 ? -61.663 -75.587 37.678 1.00 43.95 202 GLU D CA 1
ATOM 7247 C C . GLU D 1 169 ? -62.406 -74.373 38.222 1.00 42.09 202 GLU D C 1
ATOM 7248 O O . GLU D 1 169 ? -62.289 -73.274 37.666 1.00 37.52 202 GLU D O 1
ATOM 7254 N N . GLU D 1 170 ? -63.168 -74.545 39.314 1.00 35.16 203 GLU D N 1
ATOM 7255 C CA . GLU D 1 170 ? -63.843 -73.400 39.924 1.00 34.02 203 GLU D CA 1
ATOM 7256 C C . GLU D 1 170 ? -62.844 -72.346 40.368 1.00 34.65 203 GLU D C 1
ATOM 7257 O O . GLU D 1 170 ? -63.082 -71.143 40.212 1.00 32.95 203 GLU D O 1
ATOM 7263 N N . CYS D 1 171 ? -61.723 -72.778 40.940 1.00 33.06 204 CYS D N 1
ATOM 7264 C CA . CYS D 1 171 ? -60.736 -71.821 41.421 1.00 37.63 204 CYS D CA 1
ATOM 7265 C C . CYS D 1 171 ? -60.104 -71.049 40.265 1.00 35.40 204 CYS D C 1
ATOM 7266 O O . CYS D 1 171 ? -59.933 -69.827 40.353 1.00 36.64 204 CYS D O 1
ATOM 7269 N N . GLN D 1 172 ? -59.759 -71.731 39.172 1.00 36.15 205 GLN D N 1
ATOM 7270 C CA . GLN D 1 172 ? -59.163 -71.013 38.047 1.00 41.87 205 GLN D CA 1
ATOM 7271 C C . GLN D 1 172 ? -60.131 -69.978 37.488 1.00 40.07 205 GLN D C 1
ATOM 7272 O O . GLN D 1 172 ? -59.737 -68.852 37.171 1.00 39.89 205 GLN D O 1
ATOM 7278 N N . GLN D 1 173 ? -61.409 -70.339 37.388 1.00 40.38 206 GLN D N 1
ATOM 7279 C CA . GLN D 1 173 ? -62.436 -69.408 36.924 1.00 43.39 206 GLN D CA 1
ATOM 7280 C C . GLN D 1 173 ? -62.595 -68.218 37.871 1.00 40.35 206 GLN D C 1
ATOM 7281 O O . GLN D 1 173 ? -62.712 -67.066 37.428 1.00 37.05 206 GLN D O 1
ATOM 7287 N N . PHE D 1 174 ? -62.612 -68.486 39.181 1.00 36.02 207 PHE D N 1
ATOM 7288 C CA . PHE D 1 174 ? -62.740 -67.438 40.190 1.00 35.45 207 PHE D CA 1
ATOM 7289 C C . PHE D 1 174 ? -61.554 -66.483 40.153 1.00 34.38 207 PHE D C 1
ATOM 7290 O O . PHE D 1 174 ? -61.734 -65.262 40.217 1.00 36.31 207 PHE D O 1
ATOM 7298 N N . LYS D 1 175 ? -60.333 -67.016 40.055 1.00 30.71 208 LYS D N 1
ATOM 7299 C CA . LYS D 1 175 ? -59.162 -66.155 39.939 1.00 35.18 208 LYS D CA 1
ATOM 7300 C C . LYS D 1 175 ? -59.292 -65.221 38.739 1.00 37.19 208 LYS D C 1
ATOM 7301 O O . LYS D 1 175 ? -59.075 -64.007 38.850 1.00 37.13 208 LYS D O 1
ATOM 7307 N N . LYS D 1 176 ? -59.638 -65.775 37.578 1.00 36.15 209 LYS D N 1
ATOM 7308 C CA . LYS D 1 176 ? -59.697 -64.958 36.368 1.00 39.04 209 LYS D CA 1
ATOM 7309 C C . LYS D 1 176 ? -60.744 -63.861 36.498 1.00 38.94 209 LYS D C 1
ATOM 7310 O O . LYS D 1 176 ? -60.509 -62.714 36.091 1.00 37.64 209 LYS D O 1
ATOM 7316 N N . GLN D 1 177 ? -61.897 -64.187 37.085 1.00 37.12 210 GLN D N 1
ATOM 7317 C CA . GLN D 1 177 ? -62.957 -63.195 37.217 1.00 38.20 210 GLN D CA 1
ATOM 7318 C C . GLN D 1 177 ? -62.555 -62.090 38.180 1.00 36.42 210 GLN D C 1
ATOM 7319 O O . GLN D 1 177 ? -62.831 -60.913 37.929 1.00 39.03 210 GLN D O 1
ATOM 7325 N N . ILE D 1 178 ? -61.882 -62.445 39.278 1.00 34.66 211 ILE D N 1
ATOM 7326 C CA . ILE D 1 178 ? -61.406 -61.434 40.219 1.00 33.35 211 ILE D CA 1
ATOM 7327 C C . ILE D 1 178 ? -60.399 -60.509 39.547 1.00 34.83 211 ILE D C 1
ATOM 7328 O O . ILE D 1 178 ? -60.452 -59.286 39.711 1.00 38.28 211 ILE D O 1
ATOM 7333 N N . MET D 1 179 ? -59.456 -61.078 38.793 1.00 35.91 212 MET D N 1
ATOM 7334 C CA . MET D 1 179 ? -58.457 -60.237 38.139 1.00 38.74 212 MET D CA 1
ATOM 7335 C C . MET D 1 179 ? -59.102 -59.330 37.097 1.00 39.78 212 MET D C 1
ATOM 7336 O O . MET D 1 179 ? -58.708 -58.168 36.942 1.00 39.68 212 MET D O 1
ATOM 7341 N N . LYS D 1 180 ? -60.123 -59.829 36.397 1.00 39.30 213 LYS D N 1
ATOM 7342 C CA . LYS D 1 180 ? -60.830 -58.983 35.442 1.00 40.82 213 LYS D CA 1
ATOM 7343 C C . LYS D 1 180 ? -61.519 -57.814 36.141 1.00 38.88 213 LYS D C 1
ATOM 7344 O O . LYS D 1 180 ? -61.490 -56.678 35.644 1.00 40.67 213 LYS D O 1
ATOM 7350 N N . GLU D 1 181 ? -62.127 -58.068 37.307 1.00 37.48 214 GLU D N 1
ATOM 7351 C CA . GLU D 1 181 ? -62.791 -57.005 38.054 1.00 35.94 214 GLU D CA 1
ATOM 7352 C C . GLU D 1 181 ? -61.772 -56.032 38.635 1.00 36.02 214 GLU D C 1
ATOM 7353 O O . GLU D 1 181 ? -61.999 -54.817 38.656 1.00 38.15 214 GLU D O 1
ATOM 7359 N N . ILE D 1 182 ? -60.645 -56.550 39.112 1.00 36.63 215 ILE D N 1
ATOM 7360 C CA . ILE D 1 182 ? -59.584 -55.669 39.594 1.00 36.15 215 ILE D CA 1
ATOM 7361 C C . ILE D 1 182 ? -59.156 -54.704 38.498 1.00 38.96 215 ILE D C 1
ATOM 7362 O O . ILE D 1 182 ? -58.984 -53.503 38.743 1.00 41.10 215 ILE D O 1
ATOM 7367 N N . GLN D 1 183 ? -59.011 -55.204 37.268 1.00 36.19 216 GLN D N 1
ATOM 7368 C CA . GLN D 1 183 ? -58.634 -54.336 36.155 1.00 40.27 216 GLN D CA 1
ATOM 7369 C C . GLN D 1 183 ? -59.758 -53.368 35.813 1.00 42.56 216 GLN D C 1
ATOM 7370 O O . GLN D 1 183 ? -59.513 -52.184 35.551 1.00 44.80 216 GLN D O 1
ATOM 7372 N N . GLU D 1 184 ? -60.996 -53.858 35.820 1.00 43.97 217 GLU D N 1
ATOM 7373 C CA . GLU D 1 184 ? -62.131 -53.025 35.450 1.00 48.91 217 GLU D CA 1
ATOM 7374 C C . GLU D 1 184 ? -62.306 -51.857 36.417 1.00 44.56 217 GLU D C 1
ATOM 7375 O O . GLU D 1 184 ? -62.584 -50.730 35.994 1.00 45.81 217 GLU D O 1
ATOM 7381 N N . HIS D 1 185 ? -62.108 -52.088 37.709 1.00 41.70 218 HIS D N 1
ATOM 7382 C CA . HIS D 1 185 ? -62.204 -51.017 38.697 1.00 41.17 218 HIS D CA 1
ATOM 7383 C C . HIS D 1 185 ? -60.889 -50.266 38.929 1.00 43.98 218 HIS D C 1
ATOM 7384 O O . HIS D 1 185 ? -60.838 -49.392 39.803 1.00 43.87 218 HIS D O 1
ATOM 7391 N N . LYS D 1 186 ? -59.846 -50.560 38.144 1.00 46.35 219 LYS D N 1
ATOM 7392 C CA . LYS D 1 186 ? -58.556 -49.861 38.213 1.00 46.87 219 LYS D CA 1
ATOM 7393 C C . LYS D 1 186 ? -57.931 -49.961 39.603 1.00 44.56 219 LYS D C 1
ATOM 7394 O O . LYS D 1 186 ? -57.348 -49.004 40.117 1.00 46.39 219 LYS D O 1
ATOM 7400 N N . ILE D 1 187 ? -58.029 -51.132 40.210 1.00 42.05 220 ILE D N 1
ATOM 7401 C CA . ILE D 1 187 ? -57.437 -51.383 41.520 1.00 39.04 220 ILE D CA 1
ATOM 7402 C C . ILE D 1 187 ? -55.982 -51.778 41.328 1.00 38.14 220 ILE D C 1
ATOM 7403 O O . ILE D 1 187 ? -55.676 -52.629 40.488 1.00 40.06 220 ILE D O 1
ATOM 7408 N N . LYS D 1 188 ? -55.086 -51.180 42.120 1.00 39.37 221 LYS D N 1
ATOM 7409 C CA . LYS D 1 188 ? -53.644 -51.431 42.034 1.00 39.73 221 LYS D CA 1
ATOM 7410 C C . LYS D 1 188 ? -53.268 -52.295 43.232 1.00 42.03 221 LYS D C 1
ATOM 7411 O O . LYS D 1 188 ? -53.133 -51.789 44.350 1.00 46.04 221 LYS D O 1
ATOM 7417 N N . ILE D 1 189 ? -53.128 -53.602 43.014 1.00 39.06 222 ILE D N 1
ATOM 7418 C CA . ILE D 1 189 ? -52.753 -54.489 44.110 1.00 39.40 222 ILE D CA 1
ATOM 7419 C C . ILE D 1 189 ? -51.236 -54.578 44.117 1.00 41.71 222 ILE D C 1
ATOM 7420 O O . ILE D 1 189 ? -50.579 -54.142 43.166 1.00 43.28 222 ILE D O 1
ATOM 7425 N N . TYR D 1 190 ? -50.664 -55.120 45.186 1.00 41.68 223 TYR D N 1
ATOM 7426 C CA . TYR D 1 190 ? -49.213 -55.215 45.254 1.00 46.88 223 TYR D CA 1
ATOM 7427 C C . TYR D 1 190 ? -48.707 -56.187 44.196 1.00 60.58 223 TYR D C 1
ATOM 7428 O O . TYR D 1 190 ? -49.181 -57.324 44.104 1.00 63.63 223 TYR D O 1
ATOM 7437 N N . GLU D 1 191 ? -47.740 -55.727 43.401 1.00 71.44 224 GLU D N 1
ATOM 7438 C CA . GLU D 1 191 ? -47.273 -56.427 42.210 1.00 76.97 224 GLU D CA 1
ATOM 7439 C C . GLU D 1 191 ? -46.738 -57.818 42.531 1.00 80.45 224 GLU D C 1
ATOM 7440 O O . GLU D 1 191 ? -47.370 -58.815 42.159 1.00 83.18 224 GLU D O 1
ATOM 7442 N N . PHE D 1 192 ? -45.608 -57.864 43.250 1.00 78.47 225 PHE D N 1
ATOM 7443 C CA . PHE D 1 192 ? -44.761 -59.041 43.552 1.00 76.03 225 PHE D CA 1
ATOM 7444 C C . PHE D 1 192 ? -43.561 -59.025 42.619 1.00 75.58 225 PHE D C 1
ATOM 7445 O O . PHE D 1 192 ? -43.722 -58.946 41.406 1.00 77.71 225 PHE D O 1
ATOM 7453 N N . LYS D 1 208 ? -46.969 -65.187 40.478 1.00 84.70 241 LYS D N 1
ATOM 7454 C CA . LYS D 1 208 ? -46.761 -64.845 39.075 1.00 88.65 241 LYS D CA 1
ATOM 7455 C C . LYS D 1 208 ? -47.883 -65.399 38.201 1.00 90.26 241 LYS D C 1
ATOM 7456 O O . LYS D 1 208 ? -47.820 -66.551 37.758 1.00 95.00 241 LYS D O 1
ATOM 7458 N N . ASP D 1 209 ? -48.903 -64.573 37.955 1.00 85.84 242 ASP D N 1
ATOM 7459 C CA . ASP D 1 209 ? -50.071 -64.883 37.129 1.00 83.27 242 ASP D CA 1
ATOM 7460 C C . ASP D 1 209 ? -50.951 -65.970 37.735 1.00 77.56 242 ASP D C 1
ATOM 7461 O O . ASP D 1 209 ? -51.936 -66.379 37.103 1.00 78.11 242 ASP D O 1
ATOM 7463 N N . ARG D 1 210 ? -50.619 -66.473 38.924 1.00 71.24 243 ARG D N 1
ATOM 7464 C CA . ARG D 1 210 ? -51.530 -67.288 39.715 1.00 64.39 243 ARG D CA 1
ATOM 7465 C C . ARG D 1 210 ? -52.365 -66.445 40.665 1.00 50.74 243 ARG D C 1
ATOM 7466 O O . ARG D 1 210 ? -52.765 -66.934 41.730 1.00 47.84 243 ARG D O 1
ATOM 7474 N N . LEU D 1 211 ? -52.620 -65.183 40.321 1.00 46.70 244 LEU D N 1
ATOM 7475 C CA . LEU D 1 211 ? -53.305 -64.265 41.241 1.00 44.93 244 LEU D CA 1
ATOM 7476 C C . LEU D 1 211 ? -54.821 -64.292 41.065 1.00 44.81 244 LEU D C 1
ATOM 7477 O O . LEU D 1 211 ? -55.307 -64.558 39.971 1.00 46.05 244 LEU D O 1
ATOM 7482 N N . PRO D 1 212 ? -55.566 -64.039 42.155 1.00 42.97 245 PRO D N 1
ATOM 7483 C CA . PRO D 1 212 ? -55.033 -63.889 43.513 1.00 40.06 245 PRO D CA 1
ATOM 7484 C C . PRO D 1 212 ? -54.593 -65.244 44.033 1.00 41.65 245 PRO D C 1
ATOM 7485 O O . PRO D 1 212 ? -55.150 -66.255 43.580 1.00 42.45 245 PRO D O 1
ATOM 7489 N N . LEU D 1 213 ? -53.578 -65.261 44.895 1.00 37.43 246 LEU D N 1
ATOM 7490 C CA . LEU D 1 213 ? -53.208 -66.481 45.597 1.00 37.83 246 LEU D CA 1
ATOM 7491 C C . LEU D 1 213 ? -54.408 -67.028 46.363 1.00 35.26 246 LEU D C 1
ATOM 7492 O O . LEU D 1 213 ? -55.132 -66.279 47.018 1.00 32.87 246 LEU D O 1
ATOM 7497 N N . ALA D 1 214 ? -54.599 -68.338 46.281 1.00 34.52 247 ALA D N 1
ATOM 7498 C CA . ALA D 1 214 ? -55.689 -69.036 46.953 1.00 36.65 247 ALA D CA 1
ATOM 7499 C C . ALA D 1 214 ? -55.095 -69.883 48.074 1.00 37.30 247 ALA D C 1
ATOM 7500 O O . ALA D 1 214 ? -54.293 -70.783 47.812 1.00 42.78 247 ALA D O 1
ATOM 7502 N N . VAL D 1 215 ? -55.484 -69.605 49.310 1.00 31.04 248 VAL D N 1
ATOM 7503 C CA . VAL D 1 215 ? -54.808 -70.187 50.464 1.00 33.28 248 VAL D CA 1
ATOM 7504 C C . VAL D 1 215 ? -55.714 -71.149 51.217 1.00 33.55 248 VAL D C 1
ATOM 7505 O O . VAL D 1 215 ? -56.946 -71.028 51.220 1.00 30.67 248 VAL D O 1
ATOM 7509 N N . VAL D 1 216 ? -55.065 -72.112 51.861 1.00 35.23 249 VAL D N 1
ATOM 7510 C CA . VAL D 1 216 ? -55.635 -73.012 52.854 1.00 32.78 249 VAL D CA 1
ATOM 7511 C C . VAL D 1 216 ? -54.773 -72.897 54.100 1.00 34.38 249 VAL D C 1
ATOM 7512 O O . VAL D 1 216 ? -53.536 -72.890 54.005 1.00 33.55 249 VAL D O 1
ATOM 7516 N N . GLY D 1 217 ? -55.410 -72.786 55.258 1.00 32.16 250 GLY D N 1
ATOM 7517 C CA . GLY D 1 217 ? -54.704 -72.628 56.510 1.00 33.02 250 GLY D CA 1
ATOM 7518 C C . GLY D 1 217 ? -54.990 -73.792 57.437 1.00 34.41 250 GLY D C 1
ATOM 7519 O O . GLY D 1 217 ? -56.075 -74.372 57.404 1.00 32.34 250 GLY D O 1
ATOM 7520 N N . SER D 1 218 ? -53.993 -74.150 58.248 1.00 34.99 251 SER D N 1
ATOM 7521 C CA . SER D 1 218 ? -54.204 -75.178 59.261 1.00 36.40 251 SER D CA 1
ATOM 7522 C C . SER D 1 218 ? -52.970 -75.296 60.133 1.00 44.86 251 SER D C 1
ATOM 7523 O O . SER D 1 218 ? -51.855 -75.217 59.638 1.00 43.08 251 SER D O 1
ATOM 7526 N N . ASN D 1 219 ? -53.191 -75.496 61.425 1.00 55.30 252 ASN D N 1
ATOM 7527 C CA A ASN D 1 219 ? -52.144 -75.881 62.358 0.36 60.89 252 ASN D CA 1
ATOM 7528 C CA B ASN D 1 219 ? -52.127 -75.887 62.338 0.64 60.88 252 ASN D CA 1
ATOM 7529 C C . ASN D 1 219 ? -52.258 -77.345 62.761 1.00 62.29 252 ASN D C 1
ATOM 7530 O O . ASN D 1 219 ? -51.555 -77.784 63.676 1.00 72.47 252 ASN D O 1
ATOM 7539 N N . THR D 1 220 ? -53.136 -78.101 62.107 1.00 54.26 253 THR D N 1
ATOM 7540 C CA . THR D 1 220 ? -53.339 -79.511 62.391 1.00 52.76 253 THR D CA 1
ATOM 7541 C C . THR D 1 220 ? -52.335 -80.340 61.606 1.00 51.33 253 THR D C 1
ATOM 7542 O O . THR D 1 220 ? -52.234 -80.195 60.383 1.00 48.71 253 THR D O 1
ATOM 7546 N N . ILE D 1 221 ? -51.621 -81.225 62.301 1.00 50.39 254 ILE D N 1
ATOM 7547 C CA . ILE D 1 221 ? -50.643 -82.115 61.683 1.00 54.29 254 ILE D CA 1
ATOM 7548 C C . ILE D 1 221 ? -51.289 -83.476 61.463 1.00 55.81 254 ILE D C 1
ATOM 7549 O O . ILE D 1 221 ? -51.878 -84.050 62.386 1.00 55.53 254 ILE D O 1
ATOM 7554 N N . ILE D 1 222 ? -51.165 -84.003 60.246 1.00 58.43 255 ILE D N 1
ATOM 7555 C CA . ILE D 1 222 ? -51.849 -85.226 59.837 1.00 61.27 255 ILE D CA 1
ATOM 7556 C C . ILE D 1 222 ? -50.849 -86.140 59.151 1.00 64.82 255 ILE D C 1
ATOM 7557 O O . ILE D 1 222 ? -49.996 -85.676 58.385 1.00 64.67 255 ILE D O 1
ATOM 7562 N N . GLU D 1 223 ? -50.972 -87.442 59.403 1.00 69.25 256 GLU D N 1
ATOM 7563 C CA . GLU D 1 223 ? -50.180 -88.439 58.691 1.00 74.41 256 GLU D CA 1
ATOM 7564 C C . GLU D 1 223 ? -50.869 -88.775 57.374 1.00 74.54 256 GLU D C 1
ATOM 7565 O O . GLU D 1 223 ? -52.014 -89.242 57.368 1.00 74.60 256 GLU D O 1
ATOM 7567 N N . VAL D 1 224 ? -50.183 -88.523 56.261 1.00 74.32 257 VAL D N 1
ATOM 7568 C CA . VAL D 1 224 ? -50.718 -88.768 54.926 1.00 75.19 257 VAL D CA 1
ATOM 7569 C C . VAL D 1 224 ? -49.731 -89.662 54.195 1.00 81.65 257 VAL D C 1
ATOM 7570 O O . VAL D 1 224 ? -48.653 -89.203 53.791 1.00 85.34 257 VAL D O 1
ATOM 7574 N N . ASN D 1 225 ? -50.096 -90.933 54.019 1.00 84.09 258 ASN D N 1
ATOM 7575 C CA . ASN D 1 225 ? -49.221 -91.930 53.394 1.00 91.31 258 ASN D CA 1
ATOM 7576 C C . ASN D 1 225 ? -47.870 -92.004 54.103 1.00 91.34 258 ASN D C 1
ATOM 7577 O O . ASN D 1 225 ? -46.816 -92.116 53.471 1.00 94.47 258 ASN D O 1
ATOM 7582 N N . GLY D 1 226 ? -47.902 -91.935 55.431 1.00 88.88 259 GLY D N 1
ATOM 7583 C CA . GLY D 1 226 ? -46.708 -92.118 56.231 1.00 93.05 259 GLY D CA 1
ATOM 7584 C C . GLY D 1 226 ? -45.892 -90.875 56.507 1.00 92.21 259 GLY D C 1
ATOM 7585 O O . GLY D 1 226 ? -44.772 -90.995 57.018 1.00 94.59 259 GLY D O 1
ATOM 7586 N N . LYS D 1 227 ? -46.413 -89.686 56.202 1.00 88.77 260 LYS D N 1
ATOM 7587 C CA . LYS D 1 227 ? -45.685 -88.443 56.414 1.00 89.15 260 LYS D CA 1
ATOM 7588 C C . LYS D 1 227 ? -46.575 -87.433 57.127 1.00 84.60 260 LYS D C 1
ATOM 7589 O O . LYS D 1 227 ? -47.758 -87.292 56.801 1.00 81.87 260 LYS D O 1
ATOM 7591 N N . ARG D 1 228 ? -45.994 -86.731 58.100 1.00 83.06 261 ARG D N 1
ATOM 7592 C CA . ARG D 1 228 ? -46.707 -85.702 58.849 1.00 78.11 261 ARG D CA 1
ATOM 7593 C C . ARG D 1 228 ? -46.709 -84.400 58.054 1.00 72.84 261 ARG D C 1
ATOM 7594 O O . ARG D 1 228 ? -45.643 -83.879 57.707 1.00 73.30 261 ARG D O 1
ATOM 7602 N N . VAL D 1 229 ? -47.904 -83.873 57.767 1.00 65.74 262 VAL D N 1
ATOM 7603 C CA . VAL D 1 229 ? -48.058 -82.631 57.018 1.00 59.42 262 VAL D CA 1
ATOM 7604 C C . VAL D 1 229 ? -49.184 -81.818 57.646 1.00 51.79 262 VAL D C 1
ATOM 7605 O O . VAL D 1 229 ? -50.088 -82.367 58.280 1.00 49.92 262 VAL D O 1
ATOM 7609 N N . ARG D 1 230 ? -49.116 -80.495 57.478 1.00 47.00 263 ARG D N 1
ATOM 7610 C CA . ARG D 1 230 ? -50.197 -79.622 57.908 1.00 45.47 263 ARG D CA 1
ATOM 7611 C C . ARG D 1 230 ? -51.349 -79.726 56.918 1.00 40.33 263 ARG D C 1
ATOM 7612 O O . ARG D 1 230 ? -51.140 -79.686 55.701 1.00 38.90 263 ARG D O 1
ATOM 7620 N N . GLY D 1 231 ? -52.559 -79.855 57.435 1.00 34.26 264 GLY D N 1
ATOM 7621 C CA . GLY D 1 231 ? -53.624 -80.156 56.503 1.00 34.80 264 GLY D CA 1
ATOM 7622 C C . GLY D 1 231 ? -54.960 -80.134 57.194 1.00 35.41 264 GLY D C 1
ATOM 7623 O O . GLY D 1 231 ? -55.057 -79.944 58.411 1.00 36.70 264 GLY D O 1
ATOM 7624 N N . ARG D 1 232 ? -55.993 -80.336 56.384 1.00 34.29 265 ARG D N 1
ATOM 7625 C CA . ARG D 1 232 ? -57.372 -80.353 56.848 1.00 32.47 265 ARG D CA 1
ATOM 7626 C C . ARG D 1 232 ? -57.953 -81.709 56.469 1.00 35.28 265 ARG D C 1
ATOM 7627 O O . ARG D 1 232 ? -58.007 -82.058 55.280 1.00 35.36 265 ARG D O 1
ATOM 7635 N N . GLN D 1 233 ? -58.351 -82.484 57.473 1.00 35.63 266 GLN D N 1
ATOM 7636 C CA . GLN D 1 233 ? -58.765 -83.867 57.253 1.00 35.79 266 GLN D CA 1
ATOM 7637 C C . GLN D 1 233 ? -60.276 -83.943 57.072 1.00 35.69 266 GLN D C 1
ATOM 7638 O O . GLN D 1 233 ? -61.028 -83.665 58.011 1.00 34.16 266 GLN D O 1
ATOM 7644 N N . TYR D 1 234 ? -60.708 -84.342 55.881 1.00 35.33 267 TYR D N 1
ATOM 7645 C CA . TYR D 1 234 ? -62.093 -84.655 55.583 1.00 34.59 267 TYR D CA 1
ATOM 7646 C C . TYR D 1 234 ? -62.268 -86.164 55.472 1.00 35.82 267 TYR D C 1
ATOM 7647 O O . TYR D 1 234 ? -61.290 -86.904 55.317 1.00 36.86 267 TYR D O 1
ATOM 7656 N N . PRO D 1 235 ? -63.502 -86.663 55.548 1.00 35.14 268 PRO D N 1
ATOM 7657 C CA . PRO D 1 235 ? -63.716 -88.106 55.350 1.00 35.70 268 PRO D CA 1
ATOM 7658 C C . PRO D 1 235 ? -63.150 -88.627 54.043 1.00 36.71 268 PRO D C 1
ATOM 7659 O O . PRO D 1 235 ? -62.712 -89.786 53.986 1.00 40.79 268 PRO D O 1
ATOM 7663 N N . TRP D 1 236 ? -63.104 -87.795 53.004 1.00 35.27 269 TRP D N 1
ATOM 7664 C CA . TRP D 1 236 ? -62.690 -88.220 51.675 1.00 38.27 269 TRP D CA 1
ATOM 7665 C C . TRP D 1 236 ? -61.227 -87.912 51.373 1.00 40.13 269 TRP D C 1
ATOM 7666 O O . TRP D 1 236 ? -60.733 -88.308 50.311 1.00 42.63 269 TRP D O 1
ATOM 7677 N N . GLY D 1 237 ? -60.513 -87.247 52.264 1.00 36.23 270 GLY D N 1
ATOM 7678 C CA . GLY D 1 237 ? -59.114 -86.965 51.999 1.00 37.15 270 GLY D CA 1
ATOM 7679 C C . GLY D 1 237 ? -58.645 -85.713 52.710 1.00 37.77 270 GLY D C 1
ATOM 7680 O O . GLY D 1 237 ? -59.411 -85.017 53.368 1.00 35.28 270 GLY D O 1
ATOM 7681 N N . VAL D 1 238 ? -57.350 -85.436 52.543 1.00 38.13 271 VAL D N 1
ATOM 7682 C CA . VAL D 1 238 ? -56.653 -84.386 53.280 1.00 37.56 271 VAL D CA 1
ATOM 7683 C C . VAL D 1 238 ? -56.210 -83.303 52.305 1.00 38.29 271 VAL D C 1
ATOM 7684 O O . VAL D 1 238 ? -55.435 -83.571 51.374 1.00 38.01 271 VAL D O 1
ATOM 7688 N N . ALA D 1 239 ? -56.683 -82.078 52.538 1.00 37.83 272 ALA D N 1
ATOM 7689 C CA . ALA D 1 239 ? -56.178 -80.889 51.859 1.00 34.96 272 ALA D CA 1
ATOM 7690 C C . ALA D 1 239 ? -54.882 -80.454 52.533 1.00 34.67 272 ALA D C 1
ATOM 7691 O O . ALA D 1 239 ? -54.880 -80.112 53.716 1.00 37.56 272 ALA D O 1
ATOM 7693 N N . GLU D 1 240 ? -53.785 -80.465 51.790 1.00 34.91 273 GLU D N 1
ATOM 7694 C CA . GLU D 1 240 ? -52.459 -80.240 52.362 1.00 39.12 273 GLU D CA 1
ATOM 7695 C C . GLU D 1 240 ? -52.044 -78.793 52.133 1.00 40.79 273 GLU D C 1
ATOM 7696 O O . GLU D 1 240 ? -51.902 -78.358 50.979 1.00 41.04 273 GLU D O 1
ATOM 7702 N N . VAL D 1 241 ? -51.807 -78.074 53.237 1.00 36.78 274 VAL D N 1
ATOM 7703 C CA . VAL D 1 241 ? -51.546 -76.637 53.203 1.00 37.18 274 VAL D CA 1
ATOM 7704 C C . VAL D 1 241 ? -50.268 -76.311 52.432 1.00 39.00 274 VAL D C 1
ATOM 7705 O O . VAL D 1 241 ? -50.204 -75.303 51.721 1.00 38.35 274 VAL D O 1
ATOM 7709 N N . GLU D 1 242 ? -49.226 -77.127 52.581 1.00 40.46 275 GLU D N 1
ATOM 7710 C CA . GLU D 1 242 ? -47.935 -76.834 51.9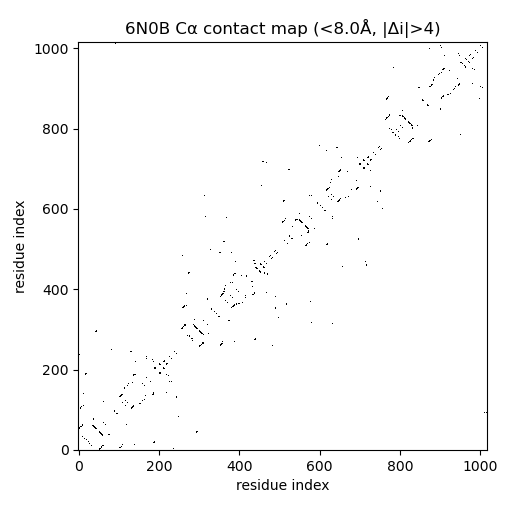69 1.00 44.03 275 GLU D CA 1
ATOM 7711 C C . GLU D 1 242 ? -47.742 -77.536 50.632 1.00 44.65 275 GLU D C 1
ATOM 7712 O O . GLU D 1 242 ? -46.648 -77.480 50.059 1.00 48.61 275 GLU D O 1
ATOM 7718 N N . ASN D 1 243 ? -48.777 -78.189 50.121 1.00 44.61 276 ASN D N 1
ATOM 7719 C CA . ASN D 1 243 ? -48.730 -78.845 48.819 1.00 45.64 276 ASN D CA 1
ATOM 7720 C C . ASN D 1 243 ? -49.153 -77.822 47.768 1.00 46.32 276 ASN D C 1
ATOM 7721 O O . ASN D 1 243 ? -50.317 -77.402 47.735 1.00 43.17 276 ASN D O 1
ATOM 7726 N N . GLY D 1 244 ? -48.208 -77.417 46.917 1.00 48.47 277 GLY D N 1
ATOM 7727 C CA . GLY D 1 244 ? -48.476 -76.406 45.906 1.00 47.62 277 GLY D CA 1
ATOM 7728 C C . GLY D 1 244 ? -49.528 -76.801 44.888 1.00 47.89 277 GLY D C 1
ATOM 7729 O O . GLY D 1 244 ? -50.071 -75.927 44.201 1.00 47.64 277 GLY D O 1
ATOM 7730 N N . GLU D 1 245 ? -49.829 -78.096 44.771 1.00 46.84 278 GLU D N 1
ATOM 7731 C CA . GLU D 1 245 ? -50.907 -78.553 43.904 1.00 49.19 278 GLU D CA 1
ATOM 7732 C C . GLU D 1 245 ? -52.270 -78.501 44.581 1.00 48.00 278 GLU D C 1
ATOM 7733 O O . GLU D 1 245 ? -53.291 -78.646 43.900 1.00 50.63 278 GLU D O 1
ATOM 7739 N N . HIS D 1 246 ? -52.316 -78.290 45.896 1.00 41.59 279 HIS D N 1
ATOM 7740 C CA . HIS D 1 246 ? -53.576 -78.102 46.599 1.00 39.64 279 HIS D CA 1
ATOM 7741 C C . HIS D 1 246 ? -53.918 -76.643 46.830 1.00 40.54 279 HIS D C 1
ATOM 7742 O O . HIS D 1 246 ? -55.104 -76.293 46.803 1.00 40.97 279 HIS D O 1
ATOM 7749 N N . CYS D 1 247 ? -52.925 -75.781 47.056 1.00 38.55 280 CYS D N 1
ATOM 7750 C CA . CYS D 1 247 ? -53.197 -74.370 47.311 1.00 36.24 280 CYS D CA 1
ATOM 7751 C C . CYS D 1 247 ? -51.894 -73.584 47.195 1.00 35.89 280 CYS D C 1
ATOM 7752 O O . CYS D 1 247 ? -50.815 -74.142 46.953 1.00 39.66 280 CYS D O 1
ATOM 7755 N N . ASP D 1 248 ? -52.007 -72.267 47.378 1.00 34.46 281 ASP D N 1
ATOM 7756 C CA . ASP D 1 248 ? -50.903 -71.348 47.157 1.00 39.13 281 ASP D CA 1
ATOM 7757 C C . ASP D 1 248 ? -50.270 -70.864 48.456 1.00 37.85 281 ASP D C 1
ATOM 7758 O O . ASP D 1 248 ? -49.553 -69.858 48.443 1.00 36.59 281 ASP D O 1
ATOM 7763 N N . PHE D 1 249 ? -50.527 -71.550 49.575 1.00 38.12 282 PHE D N 1
ATOM 7764 C CA . PHE D 1 249 ? -49.979 -71.107 50.858 1.00 38.50 282 PHE D CA 1
ATOM 7765 C C . PHE D 1 249 ? -48.452 -71.044 50.827 1.00 35.91 282 PHE D C 1
ATOM 7766 O O . PHE D 1 249 ? -47.858 -70.097 51.352 1.00 37.55 282 PHE D O 1
ATOM 7774 N N . THR D 1 250 ? -47.800 -72.044 50.239 1.00 37.65 283 THR D N 1
ATOM 7775 C CA . THR D 1 250 ? -46.336 -72.041 50.243 1.00 39.93 283 THR D CA 1
ATOM 7776 C C . THR D 1 250 ? -45.783 -70.797 49.553 1.00 44.34 283 THR D C 1
ATOM 7777 O O . THR D 1 250 ? -44.858 -70.153 50.057 1.00 46.70 283 THR D O 1
ATOM 7781 N N . ILE D 1 251 ? -46.357 -70.442 48.405 1.00 46.01 284 ILE D N 1
ATOM 7782 C CA . ILE D 1 251 ? -45.949 -69.252 47.663 1.00 46.76 284 ILE D CA 1
ATOM 7783 C C . ILE D 1 251 ? -46.144 -67.991 48.502 1.00 44.07 284 ILE D C 1
ATOM 7784 O O . ILE D 1 251 ? -45.265 -67.119 48.558 1.00 42.42 284 ILE D O 1
ATOM 7789 N N . LEU D 1 252 ? -47.310 -67.855 49.139 1.00 41.29 285 LEU D N 1
ATOM 7790 C CA . LEU D 1 252 ? -47.549 -66.675 49.961 1.00 40.52 285 LEU D CA 1
ATOM 7791 C C . LEU D 1 252 ? -46.543 -66.608 51.101 1.00 41.53 285 LEU D C 1
ATOM 7792 O O . LEU D 1 252 ? -45.938 -65.560 51.359 1.00 41.04 285 LEU D O 1
ATOM 7797 N N . ARG D 1 253 ? -46.361 -67.727 51.798 1.00 41.47 286 ARG D N 1
ATOM 7798 C CA . ARG D 1 253 ? -45.476 -67.749 52.953 1.00 44.68 286 ARG D CA 1
ATOM 7799 C C . ARG D 1 253 ? -44.059 -67.379 52.543 1.00 47.12 286 ARG D C 1
ATOM 7800 O O . ARG D 1 253 ? -43.414 -66.526 53.170 1.00 48.11 286 ARG D O 1
ATOM 7808 N N . ASN D 1 254 ? -43.571 -67.987 51.465 1.00 46.03 287 ASN D N 1
ATOM 7809 C CA . ASN D 1 254 ? -42.195 -67.732 51.045 1.00 50.77 287 ASN D CA 1
ATOM 7810 C C . ASN D 1 254 ? -42.004 -66.280 50.630 1.00 54.25 287 ASN D C 1
ATOM 7811 O O . ASN D 1 254 ? -40.982 -65.661 50.952 1.00 53.65 287 ASN D O 1
ATOM 7816 N N . MET D 1 255 ? -42.985 -65.708 49.937 1.00 56.66 288 MET D N 1
ATOM 7817 C CA . MET D 1 255 ? -42.800 -64.360 49.422 1.00 61.52 288 MET D CA 1
ATOM 7818 C C . MET D 1 255 ? -43.079 -63.307 50.479 1.00 55.60 288 MET D C 1
ATOM 7819 O O . MET D 1 255 ? -42.403 -62.272 50.527 1.00 56.17 288 MET D O 1
ATOM 7824 N N . LEU D 1 256 ? -44.039 -63.561 51.353 1.00 52.20 289 LEU D N 1
ATOM 7825 C CA . LEU D 1 256 ? -44.389 -62.561 52.346 1.00 50.79 289 LEU D CA 1
ATOM 7826 C C . LEU D 1 256 ? -43.337 -62.487 53.439 1.00 53.09 289 LEU D C 1
ATOM 7827 O O . LEU D 1 256 ? -42.926 -61.393 53.842 1.00 54.84 289 LEU D O 1
ATOM 7832 N N . ILE D 1 257 ? -42.866 -63.637 53.906 1.00 53.83 290 ILE D N 1
ATOM 7833 C CA . ILE D 1 257 ? -41.950 -63.683 55.040 1.00 56.20 290 ILE D CA 1
ATOM 7834 C C . ILE D 1 257 ? -40.496 -63.612 54.590 1.00 61.09 290 ILE D C 1
ATOM 7835 O O . ILE D 1 257 ? -39.682 -62.909 55.198 1.00 62.14 290 ILE D O 1
ATOM 7840 N N . ARG D 1 258 ? -40.142 -64.309 53.515 1.00 62.36 291 ARG D N 1
ATOM 7841 C CA . ARG D 1 258 ? -38.737 -64.384 53.135 1.00 62.50 291 ARG D CA 1
ATOM 7842 C C . ARG D 1 258 ? -38.356 -63.383 52.047 1.00 63.50 291 ARG D C 1
ATOM 7843 O O . ARG D 1 258 ? -37.578 -62.457 52.299 1.00 67.47 291 ARG D O 1
ATOM 7845 N N . THR D 1 259 ? -38.901 -63.542 50.839 1.00 60.50 292 THR D N 1
ATOM 7846 C CA . THR D 1 259 ? -38.298 -62.902 49.669 1.00 63.65 292 THR D CA 1
ATOM 7847 C C . THR D 1 259 ? -38.730 -61.445 49.477 1.00 61.11 292 THR D C 1
ATOM 7848 O O . THR D 1 259 ? -37.902 -60.608 49.103 1.00 61.25 292 THR D O 1
ATOM 7852 N N . HIS D 1 260 ? -40.001 -61.106 49.720 1.00 53.94 293 HIS D N 1
ATOM 7853 C CA . HIS D 1 260 ? -40.515 -59.788 49.356 1.00 53.64 293 HIS D CA 1
ATOM 7854 C C . HIS D 1 260 ? -40.783 -58.871 50.551 1.00 50.27 293 HIS D C 1
ATOM 7855 O O . HIS D 1 260 ? -41.357 -57.786 50.368 1.00 45.83 293 HIS D O 1
ATOM 7862 N N . MET D 1 261 ? -40.395 -59.267 51.766 1.00 50.12 294 MET D N 1
ATOM 7863 C CA . MET D 1 261 ? -40.688 -58.434 52.933 1.00 50.43 294 MET D CA 1
ATOM 7864 C C . MET D 1 261 ? -40.029 -57.060 52.825 1.00 48.52 294 MET D C 1
ATOM 7865 O O . MET D 1 261 ? -40.646 -56.034 53.138 1.00 45.10 294 MET D O 1
ATOM 7870 N N . GLN D 1 262 ? -38.781 -57.008 52.361 1.00 46.26 295 GLN D N 1
ATOM 7871 C CA . GLN D 1 262 ? -38.122 -55.710 52.273 1.00 45.82 295 GLN D CA 1
ATOM 7872 C C . GLN D 1 262 ? -38.727 -54.856 51.165 1.00 48.02 295 GLN D C 1
ATOM 7873 O O . GLN D 1 262 ? -38.853 -53.633 51.316 1.00 45.56 295 GLN D O 1
ATOM 7879 N N . ASP D 1 263 ? -39.128 -55.478 50.053 1.00 45.15 296 ASP D N 1
ATOM 7880 C CA . ASP D 1 263 ? -39.741 -54.710 48.979 1.00 47.79 296 ASP D CA 1
ATOM 7881 C C . ASP D 1 263 ? -41.083 -54.136 49.420 1.00 41.93 296 ASP D C 1
ATOM 7882 O O . ASP D 1 263 ? -41.449 -53.025 49.020 1.00 42.13 296 ASP D O 1
ATOM 7887 N N . LEU D 1 264 ? -41.818 -54.875 50.240 1.00 40.20 297 LEU D N 1
ATOM 7888 C CA . LEU D 1 264 ? -43.074 -54.339 50.763 1.00 38.43 297 LEU D CA 1
ATOM 7889 C C . LEU D 1 264 ? -42.820 -53.090 51.603 1.00 37.94 297 LEU D C 1
ATOM 7890 O O . LEU D 1 264 ? -43.537 -52.092 51.473 1.00 36.71 297 LEU D O 1
ATOM 7895 N N . LYS D 1 265 ? -41.763 -53.104 52.427 1.00 39.08 298 LYS D N 1
ATOM 7896 C CA . LYS D 1 265 ? -41.422 -51.915 53.205 1.00 42.01 298 LYS D CA 1
ATOM 7897 C C . LYS D 1 265 ? -41.046 -50.757 52.301 1.00 40.66 298 LYS D C 1
ATOM 7898 O O . LYS D 1 265 ? -41.400 -49.603 52.573 1.00 39.30 298 LYS D O 1
ATOM 7904 N N . ASP D 1 266 ? -40.277 -51.041 51.250 1.00 44.29 299 ASP D N 1
ATOM 7905 C CA . ASP D 1 266 ? -39.790 -49.975 50.387 1.00 45.88 299 ASP D CA 1
ATOM 7906 C C . ASP D 1 266 ? -40.944 -49.307 49.656 1.00 43.68 299 ASP D C 1
ATOM 7907 O O . ASP D 1 266 ? -40.996 -48.075 49.564 1.00 43.99 299 ASP D O 1
ATOM 7912 N N . VAL D 1 267 ? -41.894 -50.103 49.152 1.00 42.16 300 VAL D N 1
ATOM 7913 C CA . VAL D 1 267 ? -43.050 -49.526 48.476 1.00 42.76 300 VAL D CA 1
ATOM 7914 C C . VAL D 1 267 ? -43.886 -48.721 49.461 1.00 40.34 300 VAL D C 1
ATOM 7915 O O . VAL D 1 267 ? -44.388 -47.642 49.132 1.00 41.54 300 VAL D O 1
ATOM 7919 N N . THR D 1 268 ? -44.028 -49.227 50.688 1.00 38.53 301 THR D N 1
ATOM 7920 C CA . THR D 1 268 ? -44.747 -48.499 51.732 1.00 36.02 301 THR D CA 1
ATOM 7921 C C . THR D 1 268 ? -44.148 -47.115 51.949 1.00 38.22 301 THR D C 1
ATOM 7922 O O . THR D 1 268 ? -44.864 -46.105 51.996 1.00 35.97 301 THR D O 1
ATOM 7926 N N . ASN D 1 269 ? -42.825 -47.059 52.079 1.00 38.77 302 ASN D N 1
ATOM 7927 C CA . ASN D 1 269 ? -42.127 -45.808 52.347 1.00 45.75 302 ASN D CA 1
ATOM 7928 C C . ASN D 1 269 ? -42.016 -44.949 51.096 1.00 44.77 302 ASN D C 1
ATOM 7929 O O . ASN D 1 269 ? -42.332 -43.755 51.130 1.00 45.63 302 ASN D O 1
ATOM 7934 N N . ASN D 1 270 ? -41.587 -45.541 49.977 1.00 44.32 303 ASN D N 1
ATOM 7935 C CA . ASN D 1 270 ? -41.229 -44.742 48.810 1.00 45.12 303 ASN D CA 1
ATOM 7936 C C . ASN D 1 270 ? -42.430 -44.304 47.985 1.00 43.57 303 ASN D C 1
ATOM 7937 O O . ASN D 1 270 ? -42.329 -43.311 47.256 1.00 43.70 303 ASN D O 1
ATOM 7942 N N . VAL D 1 271 ? -43.559 -45.016 48.078 1.00 40.56 304 VAL D N 1
ATOM 7943 C CA . VAL D 1 271 ? -44.725 -44.730 47.252 1.00 42.30 304 VAL D CA 1
ATOM 7944 C C . VAL D 1 271 ? -45.869 -44.251 48.142 1.00 37.47 304 VAL D C 1
ATOM 7945 O O . VAL D 1 271 ? -46.230 -43.071 48.105 1.00 39.93 304 VAL D O 1
ATOM 7949 N N . HIS D 1 272 ? -46.405 -45.140 48.987 1.00 35.19 305 HIS D N 1
ATOM 7950 C CA . HIS D 1 272 ? -47.615 -44.803 49.741 1.00 33.58 305 HIS D CA 1
ATOM 7951 C C . HIS D 1 272 ? -47.370 -43.666 50.730 1.00 35.45 305 HIS D C 1
ATOM 7952 O O . HIS D 1 272 ? -48.188 -42.744 50.832 1.00 33.41 305 HIS D O 1
ATOM 7959 N N . TYR D 1 273 ? -46.256 -43.708 51.474 1.00 33.78 306 TYR D N 1
ATOM 7960 C CA . TYR D 1 273 ? -45.993 -42.628 52.421 1.00 38.48 306 TYR D CA 1
ATOM 7961 C C . TYR D 1 273 ? -45.683 -41.328 51.698 1.00 37.23 306 TYR D C 1
ATOM 7962 O O . TYR D 1 273 ? -46.172 -40.261 52.089 1.00 37.79 306 TYR D O 1
ATOM 7971 N N . GLU D 1 274 ? -44.828 -41.384 50.671 1.00 37.62 307 GLU D N 1
ATOM 7972 C CA . GLU D 1 274 ? -44.488 -40.159 49.959 1.00 39.92 307 GLU D CA 1
ATOM 7973 C C . GLU D 1 274 ? -45.711 -39.548 49.284 1.00 38.29 307 GLU D C 1
ATOM 7974 O O . GLU D 1 274 ? -45.799 -38.319 49.186 1.00 40.15 307 GLU D O 1
ATOM 7980 N N . ASN D 1 275 ? -46.662 -40.382 48.821 1.00 37.93 308 ASN D N 1
ATOM 7981 C CA . ASN D 1 275 ? -47.906 -39.864 48.250 1.00 36.68 308 ASN D CA 1
ATOM 7982 C C . ASN D 1 275 ? -48.782 -39.211 49.318 1.00 35.41 308 ASN D C 1
ATOM 7983 O O . ASN D 1 275 ? -49.331 -38.124 49.095 1.00 36.99 308 ASN D O 1
ATOM 7988 N N . TYR D 1 276 ? -48.904 -39.839 50.494 1.00 35.38 309 TYR D N 1
ATOM 7989 C CA . TYR D 1 276 ? -49.577 -39.188 51.619 1.00 33.93 309 TYR D CA 1
ATOM 7990 C C . TYR D 1 276 ? -48.950 -37.827 51.896 1.00 36.26 309 TYR D C 1
ATOM 7991 O O . TYR D 1 276 ? -49.645 -36.813 52.022 1.00 35.24 309 TYR D O 1
ATOM 8000 N N . ARG D 1 277 ? -47.619 -37.802 52.001 1.00 36.72 310 ARG D N 1
ATOM 8001 C CA . ARG D 1 277 ? -46.914 -36.587 52.396 1.00 38.27 310 ARG D CA 1
ATOM 8002 C C . ARG D 1 277 ? -47.115 -35.466 51.384 1.00 38.00 310 ARG D C 1
ATOM 8003 O O . ARG D 1 277 ? -47.389 -34.323 51.762 1.00 37.71 310 ARG D O 1
ATOM 8011 N N . SER D 1 278 ? -46.981 -35.770 50.093 1.00 36.84 311 SER D N 1
ATOM 8012 C CA . SER D 1 278 ? -47.165 -34.733 49.082 1.00 40.59 311 SER D CA 1
ATOM 8013 C C . SER D 1 278 ? -48.589 -34.177 49.120 1.00 40.28 311 SER D C 1
ATOM 8014 O O . SER D 1 278 ? -48.794 -32.959 49.011 1.00 40.16 311 SER D O 1
ATOM 8017 N N . ARG D 1 279 ? -49.571 -35.056 49.301 1.00 39.51 312 ARG D N 1
ATOM 8018 C CA . ARG D 1 279 ? -50.959 -34.618 49.417 1.00 41.49 312 ARG D CA 1
ATOM 8019 C C . ARG D 1 279 ? -51.134 -33.669 50.599 1.00 45.16 312 ARG D C 1
ATOM 8020 O O . ARG D 1 279 ? -51.666 -32.560 50.447 1.00 44.23 312 ARG D O 1
ATOM 8028 N N . LYS D 1 280 ? -50.635 -34.068 51.781 1.00 43.86 313 LYS D N 1
ATOM 8029 C CA . LYS D 1 280 ? -50.842 -33.265 52.987 1.00 44.72 313 LYS D CA 1
ATOM 8030 C C . LYS D 1 280 ? -50.119 -31.931 52.913 1.00 45.81 313 LYS D C 1
ATOM 8031 O O . LYS D 1 280 ? -50.639 -30.913 53.387 1.00 47.37 313 LYS D O 1
ATOM 8037 N N . LEU D 1 281 ? -48.896 -31.920 52.366 1.00 42.34 314 LEU D N 1
ATOM 8038 C CA . LEU D 1 281 ? -48.118 -30.692 52.304 1.00 46.10 314 LEU D CA 1
ATOM 8039 C C . LEU D 1 281 ? -48.581 -29.766 51.189 1.00 52.29 314 LEU D C 1
ATOM 8040 O O . LEU D 1 281 ? -48.365 -28.554 51.275 1.00 55.00 314 LEU D O 1
ATOM 8045 N N . ALA D 1 282 ? -49.172 -30.311 50.126 1.00 55.91 315 ALA D N 1
ATOM 8046 C CA . ALA D 1 282 ? -49.799 -29.452 49.127 1.00 64.44 315 ALA D CA 1
ATOM 8047 C C . ALA D 1 282 ? -50.978 -28.698 49.729 1.00 69.93 315 ALA D C 1
ATOM 8048 O O . ALA D 1 282 ? -51.138 -27.493 49.501 1.00 71.53 315 ALA D O 1
ATOM 8050 N N . ALA D 1 283 ? -51.797 -29.386 50.523 1.00 74.16 316 ALA D N 1
ATOM 8051 C CA . ALA D 1 283 ? -52.951 -28.777 51.180 1.00 78.72 316 ALA D CA 1
ATOM 8052 C C . ALA D 1 283 ? -52.561 -28.133 52.511 1.00 81.51 316 ALA D C 1
ATOM 8053 O O . ALA D 1 283 ? -51.601 -27.360 52.589 1.00 83.07 316 ALA D O 1
#

InterPro domains:
  IPR008115 Septin 7 [PR01742] (233-245)
  IPR008115 Septin 7 [PR01742] (328-340)
  IPR008115 Septin 7 [PR01742] (383-394)
  IPR008115 Septin 7 [PR01742] (423-437)
  IPR016491 Septin [PIRSF006698] (11-431)
  IPR016491 Septin [cd01850] (47-317)
  IPR027417 P-loop containing nucleoside triphosphate hydrolase [G3DSA:3.40.50.300] (25-317)
  IPR027417 P-loop containing nucleoside triphosphate hydrolase [SSF52540] (31-289)
  IPR030379 Septin-type guanine nucleotide-binding (G) domain [PF00735] (47-318)
  IPR030379 Septin-type guanine nucleotide-binding (G) domain [PS51719] (47-316)

Foldseek 3Di:
DEEAEEEEDDAQPLCGQLLVCQLVLHSPDDDPAVPQWDKDWDWDWDQDPNDTYTYIYIYTHPQPHDPDNPPSLVNVVVVQLVQLVQQVVLVPDPDNVDGDRNHHLEYEYEAELPLPEGDPSRLVNQLVCQLRYAYQYEHTPLLVADPVSVLSHQVRHVVVCVVSVGDHHQQDDVDDDDGSNSCPSWYFDGFSDWDQDPNDTFTFDDDPVGTQGGCDVVRGCSVVVSCCCPPPPRVVSVVCNVVGNSVVSVVVVVVD/DAEAEEEEDEEPPLCGQLLVCQLLVHDPRDCWDWDWDWDWDPVDIYIYIYIYTPNQPHDPDNPPSLVVVVVVQLVQLVQQVVLVPDPDNPPHDHNHHLEYEYEAELPLPEGDPSRLVNQLVCQLRAAYQYEHTPLLVADPVSVLSHQVRHVVVCVVSVGDHDQLDDDDDDDDRSNSCPSWYFDGFPDWDQDPNDTFTFDDDPVGTQGGCDVVRTCSVVCSCCCPPNCVVVSVCCNVVGNSVVSVVVVVVD/DEAEEEEEDEPPLCGQLLCQFLDLGRDADPVHHDLQVVADPAKDKDKDWDWDCPPNDTYTYIYIYIRPQPHDPDNPCSLVNVVCVQLVQLVQQVVLVPDPDNVDGDHDHHLEYEYEAELPLPEGDPSRLVNQLVCQLRAAYQYEHTPLLVDDPVSQLSHQVRHVVVCVVSVGHHHCLPVPVSNCPNWYFDGFPDWDADPRDTFGFDDDPVDTQGGCDVVRTCSVVCSCCCPPNCRVVSVCCNVVGSSVVSVCVVVVD/DEAEEEEEDEPPLCGQLLCQFLDLGRDADPVHHDLQVVADPAKAKDKDWDWDCPPNDTYTYIYIYIRPQPHDPDNPPNLVNVVVVQLVQLVLQVVLVPDPDNPDGDHNHHLEYEYEAELPLPEGDPSRLVNQLVCQLRAAYQYEHTPLLVDDPVSLVSHQVRHVVVCVVSVGDHHDQDVSPSWYFDGFPDWDQDVRDTAGFDDDPVGTQGRCPVVRGCSVVCSCRCPPNCVVVSVCCNVVGSSVVSVVVVVVD

GO terms:
  GO:0097227 sperm annulus (C, IDA)
  GO:0031105 septin complex (C, IDA)
  GO:0005198 structural molecule activity (F, TAS)
  GO:0005525 GTP binding (F, TAS)
  GO:0005829 cytosol (C, TAS)
  GO:0042802 identical protein binding (F, IPI)
  GO:0005515 protein binding (F, IPI)
  GO:0045296 cadherin binding (F, HDA)
  GO:0005929 cilium (C, IDA)
  GO:0015629 actin cytoskeleton (C, IDA)
  GO:0030496 midbody (C, IDA)
  GO:0097730 non-motile cilium (C, IDA)
  GO:0005930 axoneme (C, IDA)
  GO:1902857 positive regulation of non-motile cilium assembly (P, IMP)
  GO:0007010 cytoskeleton organization (P, IDA)
  GO:0001725 stress fiber (C, IDA)
  GO:0005634 nucleus (C, IDA)
  GO:0070062 extracellular exosome (C, HDA)

Sequence (1016 aa):
GFEFTLMVVVGESGLGKSTLINSLFLTDLYSPEYPKTVQVEQSKVLIKEGGVQLLLTIVDTPGFGDAVDNSNCWQPVIDYIDSKFEDYLNAESRVNNRRQMPDNRVQCCLYFIAPSGHGLKPLDIEFMKRLHEKVNIIPLIAKADTLTPEECQQFKKQIMKEIQEHKIKIYEFPENKLVKKIKDRLPLAVVGSNTIIEVNGKRVRGRQYPWGVAEVENGEHCDFTILRNMLIRTHMQDLKDVTNNVHYENYRSRKLAAGFEFTLMVVGESSGLGKSTLINSLFLTDLYSTVQVEQSKVLIKGVQLLLTIVDTPGFGDAVDNSNCWQPVIDYIDSKFEDYLNAESRVNNRRQMPDNRVQCCLYFIAPSGHGLKPLDIEFMKRLHEKVNIIPLIAKADTLTPEECQQFKKQIMKEIQEHKIKIYEFPEENKLVKKIKDRLPLAVVGSNTIIEVNGKRVRGRQYPWGVAEVENGEHCDFTILRNMLIRTHMQDLKDVTNNNVHYENYRSRKLAAFEFTLMVVGESSSGLGKSTLINSLFLTDLYSPEYPGPSHRIKKTVQVEQSKVLIKEGGVQLLLTIVDTPGFGDAVDNSNCWQPVIDYIDSKFEDYLNAESRVNRRQMPDNRVQCCLYFIAPSGHGLKPLDIEFMKRLHEKVNIIPLIAKADTLTPEECQQFKKQIMKEIQEHKIKIYEFPKKIKDRLPLAVVGSNTIIEVNGKRVRGRQYPWGVAEVENGEHCDFTILRNMLIRTHMQDLKDVTNNVHYENYRSRKLAAFEFTLMVVGESSSGLGKSTLINSLFLTDLYSPEYPGPSHRIKKTVQVEQSKVLIKEGGVQLLLTIVDTTPGFGDAVDNSNCWQPVIDYIDSKFEDYLNAESRVNRRQMPDNRVQCCLYFIAPSGHGLKPLDIEFMKRLHEKVNIIPLIAKADTLTPEECQQFKKQIMKEIQEHKIKIYEFKDRLPLAVVGSNNTIIEVNGKRVRGRQYPWGVAEVENGEHCDFTILRNMLIRTHMQDLKDVTNNVHYENYRSRKLAA

CATH classification: 3.40.50.300

Secondary structure (DSSP, 8-state):
-EEEEEEEE--TTSSHHHHHHHHHT-S-------EEEEEEE----EEEEEEE-TTTTTSSB-TTTTHHHHHHHHHHHHHHHHHHTSS--SS-------EEEEEEP--SS---HHHHHHHHHHTTTS-EEEEESSGGGS-HHHHHHHHHHHHHHHHHTT----------S----GGGGPSEE------EEEETTEEEEEEEETTEEEETT-TTT-SHHHHHIIIIIISHHHHHHHIIIIIIHHHHHHHHH-/-EEEEEEE--TTSSHHHHHTTSSSS-SSBTTB--GGGS--SS---EEEEEEEE-SS-EEEEEEEE-TTTT-SSB-TTTTHHHHHHHHHHHHHHHHHHHSSS--S-------EEEEEEP--SS---HHHHHHHHHHTTTS-EEEEESSGGGS-HHHHHHHHHHHHHHHHHTT--------TTTTSPSEE------EEEETTEEEEEEEETTEEEETT-TTT-SHHHHHIIIIIISHHHHHHHIIIIIIHHHHHHHHT-/-EEEEEEEE--TTSSHHHHHHHHTTS-----S-------EEEEEEEEETTEEEEEEEEE-TTTT-SS--TTTTHHHHHHHHHHHHHHHHHHHSS--SS-------EEEEEEP--SS---HHHHHHHHHHTTTS-EEEEESSGGGS-HHHHHHHHHHHHHHHHHTT--------------GGGGPSEE------EEEETTEEEEEEEETTEEEETT-TTT-SHHHHHIIIIIISHHHHHHHIIIIIIHHHHHHHHH-/-EEEEEEE--TTSSHHHHHHHSSSS-SS-SSS--GGGS--SS---EEEEEEEEETTEEEEEEEEE-TTTT-SS--TTTTHHHHHHHHHHHHHHHHHHHSSS----------EEEEEEP--SS---HHHHHHHHHHTTTS-EEEEESSGGGS-HHHHHHHHHHHHHHHHHTT--------SPSEE------EEEETTEEEEEEEETTEEEETT-TTT-SHHHHHIIIIIISHHHHHHHIIIIIIHHHHHHHHH-

Solvent-accessible surface area: 48967 Å² total; per-residue (Å²): 87,110,82,0,12,0,0,3,0,4,54,40,50,10,27,37,39,54,2,0,14,0,0,5,86,8,86,3,12,91,50,171,98,141,145,101,10,102,36,86,88,44,72,2,4,4,44,62,74,73,74,19,14,30,0,6,0,0,12,6,28,18,1,15,55,60,164,103,38,81,89,10,22,75,34,0,22,77,26,1,27,40,31,2,87,75,37,20,86,12,26,70,100,63,94,34,100,78,68,86,44,65,11,0,10,0,0,0,2,4,1,20,31,63,37,148,9,19,64,108,28,1,25,55,0,0,94,108,0,23,93,40,0,5,0,2,4,0,0,0,93,6,38,78,20,71,116,80,85,22,64,66,1,34,67,63,0,49,138,26,9,144,112,54,166,12,123,20,17,72,1,78,141,192,172,190,124,111,121,15,100,98,80,8,0,0,3,4,2,14,9,44,84,80,20,76,41,156,85,52,180,40,13,1,102,111,50,131,203,30,26,16,30,0,102,44,55,159,78,8,16,4,53,50,0,38,72,15,0,14,145,90,21,16,105,46,0,49,57,36,2,48,89,65,16,0,37,80,13,8,34,119,104,75,79,117,100,74,98,2,13,0,0,1,0,4,24,51,8,16,26,37,52,56,2,0,20,0,7,9,94,0,91,41,21,138,165,11,110,43,98,85,25,44,1,0,44,76,134,131,38,21,9,0,17,0,0,33,6,57,30,2,11,41,50,25,67,11,51,95,10,14,78,40,0,22,79,30,1,26,40,39,2,88,76,37,20,92,13,45,78,98,161,101,128,223,74,65,82,58,80,12,1,17,0,0,0,4,3,1,18,18,22,36,73,11,18,40,61,14,7,25,47,0,0,93,109,0,22,94,40,1,5,0,1,4,0,0,0,44,6,4,8,8,20,77,80,66,19,52,63,1,29,150,64,0,33,138,24,9,145,117,54,167,12,122,18,15,66,2,79,148,157,131,167,187,124,121,162,30,108,100,75,6,0,0,3,3,2,14,9,47,80,75,31,74,38,157,83,50,186,41,20,0,38,80,2,72,33,16,15,0,28,0,87,47,54,148,26,9,13,0,36,37,0,62,60,36,0,51,77,94,18,10,93,48,0,40,57,36,2,47,92,67,17,1,64,79,13,82,65,122,102,101,94,122,103,99,4,11,3,0,0,0,3,26,26,8,11,26,11,35,49,2,0,17,0,3,13,91,91,84,34,15,43,126,151,62,35,6,5,26,120,27,81,130,215,94,33,61,34,60,87,30,74,51,106,13,77,61,80,79,104,108,13,76,4,21,7,0,0,5,1,10,1,7,21,50,24,65,12,52,92,8,11,73,38,0,21,80,29,1,25,39,37,2,86,80,40,20,92,13,51,81,102,146,124,128,113,74,67,89,54,68,8,1,8,0,0,0,3,3,1,18,13,20,31,112,12,17,48,61,16,6,25,39,0,0,82,109,0,23,92,37,1,4,0,22,7,0,0,0,48,7,4,8,8,19,69,65,57,17,118,126,0,15,65,62,0,47,132,25,11,75,112,55,166,12,120,34,20,75,29,115,123,78,83,59,85,118,36,0,10,3,4,2,14,7,67,78,78,23,78,38,158,79,55,178,41,47,0,39,84,2,71,31,16,14,0,27,0,99,51,53,150,33,9,9,2,51,40,2,62,74,24,4,29,66,94,36,21,95,48,1,32,55,37,0,39,102,68,16,2,69,84,13,85,64,121,101,100,94,127,120,99,2,10,0,0,1,0,4,53,45,44,11,25,12,35,51,2,0,22,0,2,15,169,77,79,36,17,41,125,150,63,35,5,5,45,139,26,80,118,113,94,32,68,34,47,94,32,150,48,79,16,148,48,80,88,93,98,15,63,1,23,8,0,0,6,2,10,1,12,60,58,166,100,37,78,89,8,20,73,38,0,21,80,27,1,24,53,33,1,67,82,45,15,68,13,27,69,153,62,112,38,102,82,60,94,48,70,6,1,10,0,0,0,3,3,0,15,18,62,28,152,13,17,78,108,34,6,26,53,0,0,90,107,0,23,93,40,1,4,0,3,6,0,0,0,96,8,48,82,19,72,114,138,80,14,98,118,0,14,148,65,0,59,135,24,9,73,110,55,166,11,122,34,16,81,61,102,107,120,31,1,0,3,4,3,15,7,60,80,82,20,72,36,160,80,52,177,47,39,0,100,113,57,131,203,31,28,18,31,0,97,45,43,166,83,9,9,2,43,45,0,60,73,30,0,27,71,91,42,8,92,63,0,28,53,38,0,40,101,66,17,2,48,84,11,9,34,113,91,66,78,119

Radius of gyration: 34.82 Å; Cα contacts (8 Å, |Δi|>4): 1825; chains: 4; bounding box: 95×98×82 Å

Organism: Homo sapiens (NCBI:txid9606)

Nearest PDB structures (foldseek):
  6n0b-assembly1_C  TM=1.004E+00  e=5.946E-55  Homo sapiens
  6n0b-assembly2_A  TM=9.894E-01  e=5.806E-50  Homo sapiens
  6n12-assembly1_A  TM=9.801E-01  e=2.096E-48  Homo sapiens
  6n0b-assembly2_B  TM=9.651E-01  e=4.348E-48  Homo sapiens
  6n0b-assembly1_D-2  TM=9.568E-01  e=2.534E-47  Homo sapiens